Protein 6MH4 (pdb70)

Nearest PDB structures (foldseek):
  6mh5-assembly1_A  TM=9.824E-01  e=1.212E-60  Staphylococcus schleiferi
  4zn6-assembly1_B  TM=9.282E-01  e=7.491E-37  Acinetobacter baumannii AB307-0294
  1r0k-assembly2_D  TM=9.465E-01  e=3.997E-36  Zymomonas mobilis
  2c82-assembly1_A  TM=9.234E-01  e=4.434E-34  Mycobacterium tuberculosis H37Rv
  2jd0-assembly1_A  TM=9.083E-01  e=3.412E-33  Mycobacterium tuberculosis H37Rv

Foldseek 3Di:
DAEEEEEALPDDVNVLLVVLCVVCVPQYAHQEYEHEPPVVVVQVCCVPRVHQEYEYADPVCQVVCVVRHPHYYYHLVSLQCRLLVLRHQEYEYLDEDLSSQVSLLSSLVSLHAYEYPYLCNCLQQLVVNLVSNVVSVHAYAYLDQLRLWVVVQCVVHDLVQFQAKEFEAQLALCNVPDLVVLQPDALCSQPVDPVPDPCSLVNLCNNLVLNVLSVLSNCCRNSVDDLVRYHYWYKNQCQWGMWIQGNVRDIDTDGFDDDSSLSSQCSSQPPDDDDDPDDGDDVVVVVDIDIDGDDCVRNVSSVLSSVCVVVDARLSLLLVLLLVQLSVCRNVPNDRSVVSVVSSVVSSVPDDGDDPDDSVVSVVSSVPSNPDDD/DAEEEEEALPDPVNVLLVVLCVVCVVQYADAEYEHEPPVVVVLVCLVPGVHQEYEYADPVCPVVCCVSDRHYDYHLVRLLCRLLPLRHAEYEQPDDPLSSAVSPLSSLVSLHAYEYADLQNCLQQLPSNLVSNVVRVYHYHHLDLLRLWVLLLCVVHDLVQFQAKEFEAQQALCNVPDPVRLQPDALVSQPC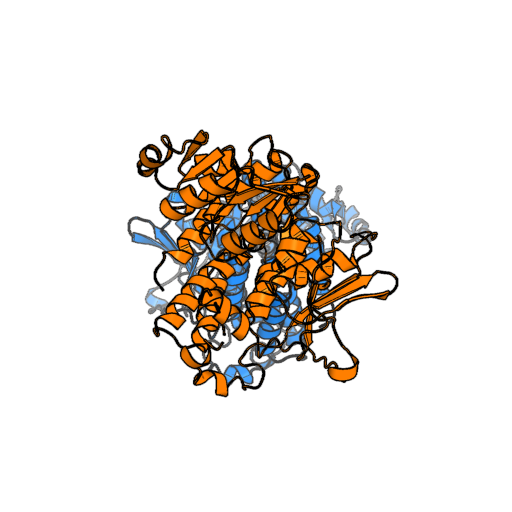VSLVSLCNNLVLVVLSVLSNCCSNSVHDSVRYHYKHKNQCFFGMWTQGNVRDIDTDGFHDDRSPSSSVSSQVPDDDDDDDDGDDCVVVVDIDIGHDDCVRNVSSVLSSVCVVVDARLSLLSVLLLVVLSVCSNVVNDGSVVSSVSSVVSSVPDDGDHHDDSVVSVVSSVCSNPDDD

CATH classification: 3.40.50.720 (+1 more: 1.10.1740.10)

Radius of gyration: 31.84 Å; Cα contacts (8 Å, |Δi|>4): 1322; chains: 2; bounding box: 90×68×84 Å

B-factor: mean 64.56, std 17.93, range [31.35, 141.79]

Structure (mmCIF, N/CA/C/O backbone):
data_6MH4
#
_entry.id   6MH4
#
_cell.length_a   71.368
_cell.length_b   71.368
_cell.length_c   318.815
_cell.angle_alpha   90.000
_cell.angle_beta   90.000
_cell.angle_gamma   120.000
#
_symmetry.space_group_name_H-M   'P 31 1 2'
#
loop_
_entity.id
_entity.type
_entity.pdbx_description
1 polymer '1-deoxy-D-xylulose 5-phosphate reductoisomerase'
2 non-polymer 'SULFATE ION'
3 water water
#
loop_
_atom_site.group_PDB
_atom_site.id
_atom_site.type_symbol
_atom_site.label_atom_id
_atom_site.label_alt_id
_atom_site.label_comp_id
_atom_site.label_asym_id
_atom_site.label_entity_id
_atom_site.label_seq_id
_atom_site.pdbx_PDB_ins_code
_atom_site.Cartn_x
_atom_site.Cartn_y
_atom_site.Cartn_z
_atom_site.occupancy
_atom_site.B_iso_or_equiv
_atom_site.auth_seq_id
_atom_site.auth_comp_id
_atom_site.auth_asym_id
_atom_site.auth_atom_id
_atom_site.pdbx_PDB_model_num
ATOM 1 N N . MET A 1 1 ? -27.50496 23.47781 -33.42503 1.000 76.78618 1 MET A N 1
ATOM 2 C CA . MET A 1 1 ? -26.82621 23.46702 -34.72249 1.000 77.39012 1 MET A CA 1
ATOM 3 C C . MET A 1 1 ? -25.29670 23.56567 -34.58000 1.000 76.80106 1 MET A C 1
ATOM 4 O O . MET A 1 1 ? -24.78140 24.62440 -34.21109 1.000 77.68636 1 MET A O 1
ATOM 9 N N . LYS A 1 2 ? -24.56763 22.48236 -34.87731 1.000 72.14638 2 LYS A N 1
ATOM 10 C CA . LYS A 1 2 ? -23.13975 22.42269 -34.57855 1.000 67.71557 2 LYS A CA 1
ATOM 11 C C . LYS A 1 2 ? -22.29686 22.36195 -35.84857 1.000 64.81978 2 LYS A C 1
ATOM 12 O O . LYS A 1 2 ? -22.68684 21.75160 -36.85310 1.000 61.23880 2 LYS A O 1
ATOM 18 N N . ASN A 1 3 ? -21.14143 23.01930 -35.78564 1.000 60.97268 3 ASN A N 1
ATOM 19 C CA . ASN A 1 3 ? -20.27831 23.21019 -36.93790 1.000 57.20794 3 ASN A CA 1
ATOM 20 C C . ASN A 1 3 ? -19.27566 22.08240 -36.99210 1.000 55.15287 3 ASN A C 1
ATOM 21 O O . ASN A 1 3 ? -18.48216 21.92296 -36.05934 1.000 54.01930 3 ASN A O 1
ATOM 26 N N . ILE A 1 4 ? -19.29439 21.33418 -38.09554 1.000 50.47012 4 ILE A N 1
ATOM 27 C CA . ILE A 1 4 ? -18.41297 20.19507 -38.31602 1.000 47.68116 4 ILE A CA 1
ATOM 28 C C . ILE A 1 4 ? -17.28714 20.60487 -39.25730 1.000 51.00489 4 ILE A C 1
ATOM 29 O O . ILE A 1 4 ? -17.52700 21.21909 -40.30897 1.000 54.68691 4 ILE A O 1
ATOM 34 N N . ALA A 1 5 ? -16.06436 20.25402 -38.88380 1.000 47.38832 5 ALA A N 1
ATOM 35 C CA . ALA A 1 5 ? -14.91294 20.29719 -39.76590 1.000 45.18548 5 ALA A CA 1
ATOM 36 C C . ALA A 1 5 ? -14.62157 18.87944 -40.20940 1.000 45.43325 5 ALA A C 1
ATOM 37 O O . ALA A 1 5 ? -14.69548 17.95394 -39.39779 1.000 48.21654 5 ALA A O 1
ATOM 39 N N . ILE A 1 6 ? -14.29125 18.68958 -41.48470 1.000 41.65594 6 ILE A N 1
ATOM 40 C CA . ILE A 1 6 ? -13.91157 17.35622 -41.95566 1.000 40.42808 6 ILE A CA 1
ATOM 41 C C . ILE A 1 6 ? -12.53699 17.44318 -42.58812 1.000 45.53593 6 ILE A C 1
ATOM 42 O O . ILE A 1 6 ? -12.37634 18.04750 -43.65845 1.000 49.85243 6 ILE A O 1
ATOM 47 N N . LEU A 1 7 ? -11.54506 16.82377 -41.93979 1.000 43.58377 7 LEU A N 1
ATOM 48 C CA . LEU A 1 7 ? -10.22610 16.62498 -42.53194 1.000 45.78670 7 LEU A CA 1
ATOM 49 C C . LEU A 1 7 ? -10.25250 15.35089 -43.36857 1.000 45.03590 7 LEU A C 1
ATOM 50 O O . LEU A 1 7 ? -10.53270 14.26729 -42.84063 1.000 40.53131 7 LEU A O 1
ATOM 55 N N . GLY A 1 8 ? -9.95519 15.48078 -44.66396 1.000 43.52820 8 GLY A N 1
ATOM 56 C CA . GLY A 1 8 ? -9.94759 14.33914 -45.56921 1.000 43.01140 8 GLY A CA 1
ATOM 57 C C . GLY A 1 8 ? -11.34108 13.99487 -46.05297 1.000 44.07884 8 GLY A C 1
ATOM 58 O O . GLY A 1 8 ? -11.77520 12.84067 -45.96015 1.000 44.40598 8 GLY A O 1
ATOM 59 N N . ALA A 1 9 ? -12.05797 14.99387 -46.56508 1.000 42.17715 9 ALA A N 1
ATOM 60 C CA . ALA A 1 9 ? -13.48187 14.84327 -46.83325 1.000 41.85643 9 ALA A CA 1
ATOM 61 C C . ALA A 1 9 ? -13.78357 14.04988 -48.09959 1.000 42.81561 9 ALA A C 1
ATOM 62 O O . ALA A 1 9 ? -14.92391 13.60274 -48.26103 1.000 40.60428 9 ALA A O 1
ATOM 64 N N . SER A 1 10 ? -12.80946 13.86289 -48.99763 1.000 40.98898 10 SER A N 1
ATOM 65 C CA . SER A 1 10 ? -13.05605 13.11828 -50.23069 1.000 47.04815 10 SER A CA 1
ATOM 66 C C . SER A 1 10 ? -12.81710 11.61187 -50.08596 1.000 46.04722 10 SER A C 1
ATOM 67 O O . SER A 1 10 ? -13.19425 10.84467 -50.98106 1.000 48.95439 10 SER A O 1
ATOM 70 N N . GLY A 1 11 ? -12.19801 11.16327 -49.00283 1.000 42.79338 11 GLY A N 1
ATOM 71 C CA . GLY A 1 11 ? -12.04941 9.74100 -48.77235 1.000 44.14136 11 GLY A CA 1
ATOM 72 C C . GLY A 1 11 ? -13.39095 9.10218 -48.43436 1.000 49.01157 11 GLY A C 1
ATOM 73 O O . GLY A 1 11 ? -14.43249 9.75319 -48.35685 1.000 48.54617 11 GLY A O 1
ATOM 74 N N . SER A 1 12 ? -13.34913 7.78934 -48.20389 1.000 50.97777 12 SER A N 1
ATOM 75 C CA . SER A 1 12 ? -14.58434 7.02809 -48.03105 1.000 52.95415 12 SER A CA 1
ATOM 76 C C . SER A 1 12 ? -15.36392 7.48410 -46.79816 1.000 48.28083 12 SER A C 1
ATOM 77 O O . SER A 1 12 ? -16.58092 7.71643 -46.86864 1.000 49.40233 12 SER A O 1
ATOM 80 N N . ILE A 1 13 ? -14.68317 7.63506 -45.65717 1.000 41.26188 13 ILE A N 1
ATOM 81 C CA . ILE A 1 13 ? -15.38536 8.04060 -44.44561 1.000 39.68726 13 ILE A CA 1
ATOM 82 C C . ILE A 1 13 ? -15.79933 9.49859 -44.53769 1.000 40.29733 13 ILE A C 1
ATOM 83 O O . ILE A 1 13 ? -16.91118 9.86672 -44.12934 1.000 39.93475 13 ILE A O 1
ATOM 88 N N . GLY A 1 14 ? -14.91911 10.35248 -45.07954 1.000 40.39089 14 GLY A N 1
ATOM 89 C CA . GLY A 1 14 ? -15.27186 11.75487 -45.24188 1.000 35.98697 14 GLY A CA 1
ATOM 90 C C . GLY A 1 14 ? -16.55666 11.92896 -46.02889 1.000 38.40796 14 GLY A C 1
ATOM 91 O O . GLY A 1 14 ? -17.42312 12.72182 -45.65952 1.000 43.51811 14 GLY A O 1
ATOM 92 N N . GLN A 1 15 ? -16.71316 11.15500 -47.10167 1.000 37.24580 15 GLN A N 1
ATOM 93 C CA . GLN A 1 15 ? -17.90296 11.28494 -47.93173 1.000 46.73435 15 GLN A CA 1
ATOM 94 C C . GLN A 1 15 ? -19.15208 10.81899 -47.17868 1.000 47.40735 15 GLN A C 1
ATOM 95 O O . GLN A 1 15 ? -20.21460 11.44803 -47.27217 1.000 49.44053 15 GLN A O 1
ATOM 101 N N . GLN A 1 16 ? -19.03966 9.73045 -46.40555 1.000 44.94741 16 GLN A N 1
ATOM 102 C CA . GLN A 1 16 ? -20.16604 9.30097 -45.58460 1.000 44.11536 16 GLN A CA 1
ATOM 103 C C . GLN A 1 16 ? -20.50832 10.34144 -44.53927 1.000 44.23547 16 GLN A C 1
ATOM 104 O O . GLN A 1 16 ? -21.67986 10.51218 -44.19034 1.000 53.12635 16 GLN A O 1
ATOM 110 N N . ALA A 1 17 ? -19.50483 11.05029 -44.03638 1.000 42.13857 17 ALA A N 1
ATOM 111 C CA . ALA A 1 17 ? -19.77299 12.11093 -43.07887 1.000 42.37929 17 ALA A CA 1
ATOM 112 C C . ALA A 1 17 ? -20.48929 13.26781 -43.74580 1.000 46.81761 17 ALA A C 1
ATOM 113 O O . ALA A 1 17 ? -21.32365 13.93540 -43.12662 1.000 48.76458 17 ALA A O 1
ATOM 115 N N . ILE A 1 18 ? -20.16102 13.53860 -45.00241 1.000 49.39562 18 ILE A N 1
ATOM 116 C CA . ILE A 1 18 ? -20.85656 14.60931 -45.70135 1.000 50.13530 18 ILE A CA 1
ATOM 117 C C . ILE A 1 18 ? -22.30197 14.21060 -45.95200 1.000 51.81739 18 ILE A C 1
ATOM 118 O O . ILE A 1 18 ? -23.21542 15.04015 -45.83580 1.000 55.09275 18 ILE A O 1
ATOM 123 N N . ASP A 1 19 ? -22.54305 12.92326 -46.24049 1.000 49.12802 19 ASP A N 1
ATOM 124 C CA . ASP A 1 19 ? -23.92188 12.46362 -46.40733 1.000 51.41057 19 ASP A CA 1
ATOM 125 C C . ASP A 1 19 ? -24.70864 12.62731 -45.11622 1.000 54.20102 19 ASP A C 1
ATOM 126 O O . ASP A 1 19 ? -25.89335 12.98454 -45.14775 1.000 59.88125 19 ASP A O 1
ATOM 131 N N . VAL A 1 20 ? -24.06723 12.37812 -43.96798 1.000 52.47552 20 VAL A N 1
ATOM 132 C CA . VAL A 1 20 ? -24.75006 12.55880 -42.68644 1.000 53.85491 20 VAL A CA 1
ATOM 133 C C . VAL A 1 20 ? -25.12791 14.02136 -42.48868 1.000 56.69659 20 VAL A C 1
ATOM 134 O O . VAL A 1 20 ? -26.23051 14.33622 -42.02155 1.000 57.14411 20 VAL A O 1
ATOM 138 N N . ILE A 1 21 ? -24.22332 14.93814 -42.84825 1.000 53.82236 21 ILE A N 1
ATOM 139 C CA . ILE A 1 21 ? -24.52739 16.36474 -42.76198 1.000 50.85831 21 ILE A CA 1
ATOM 140 C C . ILE A 1 21 ? -25.67956 16.71634 -43.69332 1.000 56.31202 21 ILE A C 1
ATOM 141 O O . ILE A 1 21 ? -26.61807 17.42928 -43.31256 1.000 58.51968 21 ILE A O 1
ATOM 146 N N . ALA A 1 22 ? -25.61937 16.22353 -44.93292 1.000 54.63707 22 ALA A N 1
ATOM 147 C CA . ALA A 1 22 ? -26.66519 16.52105 -45.90294 1.000 57.06379 22 ALA A CA 1
ATOM 148 C C . ALA A 1 22 ? -28.01946 16.00032 -45.43046 1.000 60.22578 22 ALA A C 1
ATOM 149 O O . ALA A 1 22 ? -29.04991 16.64753 -45.64926 1.000 58.93813 22 ALA A O 1
ATOM 151 N N . ARG A 1 23 ? -28.03560 14.84995 -44.74881 1.000 60.84734 23 ARG A N 1
ATOM 152 C CA . ARG A 1 23 ? -29.29232 14.26833 -44.29686 1.000 64.51622 23 ARG A CA 1
ATOM 153 C C . ARG A 1 23 ? -29.85507 14.95711 -43.05560 1.000 66.93140 23 ARG A C 1
ATOM 154 O O . ARG A 1 23 ? -31.00835 14.69064 -42.69053 1.000 72.06269 23 ARG A O 1
ATOM 162 N N . HIS A 1 24 ? -29.09297 15.84842 -42.41322 1.000 60.15720 24 HIS A N 1
ATOM 163 C CA . HIS A 1 24 ? -29.56226 16.5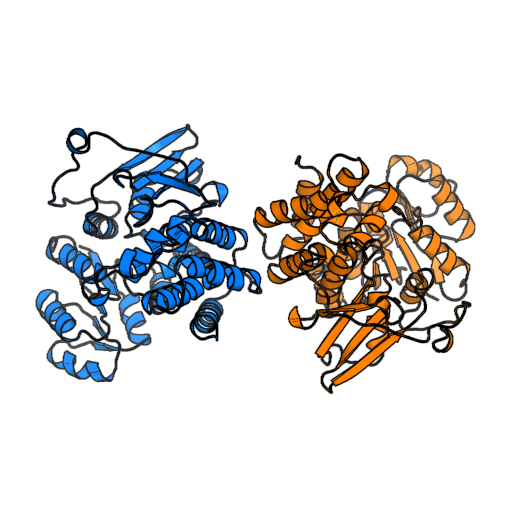6448 -41.22257 1.000 62.78747 24 HIS A CA 1
ATOM 164 C C . HIS A 1 24 ? -29.12734 18.02976 -41.25824 1.000 63.99898 24 HIS A C 1
ATOM 165 O O . HIS A 1 24 ? -28.38477 18.49803 -40.38855 1.000 66.32902 24 HIS A O 1
ATOM 172 N N . PRO A 1 25 ? -29.62390 18.80250 -42.23132 1.000 62.67240 25 PRO A N 1
ATOM 173 C CA . PRO A 1 25 ? -29.29295 20.23688 -42.25846 1.000 62.86871 25 PRO A CA 1
ATOM 174 C C . PRO A 1 25 ? -29.80214 20.97746 -41.04217 1.000 68.91659 25 PRO A C 1
ATOM 175 O O . PRO A 1 25 ? -29.38445 22.12090 -40.81058 1.000 67.68342 25 PRO A O 1
ATOM 179 N N . GLU A 1 26 ? -30.70894 20.36276 -40.27122 1.000 73.33947 26 GLU A N 1
ATOM 180 C CA . GLU A 1 26 ? -31.26602 21.01097 -39.09026 1.000 79.77998 26 GLU A CA 1
ATOM 181 C C . GLU A 1 26 ? -30.26057 21.02129 -37.94518 1.000 77.84154 26 GLU A C 1
ATOM 182 O O . GLU A 1 26 ? -30.21557 21.97354 -37.15894 1.000 80.74438 26 GLU A O 1
ATOM 188 N N . SER A 1 27 ? -29.42415 19.98565 -37.85516 1.000 73.69815 27 SER A N 1
ATOM 189 C CA . SER A 1 27 ? -28.51895 19.81265 -36.72858 1.000 73.23188 27 SER A CA 1
ATOM 190 C C . SER A 1 27 ? -27.04790 20.04750 -37.05650 1.000 68.50198 27 SER A C 1
ATOM 191 O O . SER A 1 27 ? -26.27095 20.33732 -36.14104 1.000 68.76254 27 SER A O 1
ATOM 194 N N . PHE A 1 28 ? -26.63657 19.93261 -38.31714 1.000 65.77701 28 PHE A N 1
ATOM 195 C CA . PHE A 1 28 ? -25.21782 19.97630 -38.64534 1.000 63.13252 28 PHE A CA 1
ATOM 196 C C . PHE A 1 28 ? -24.94525 20.97299 -39.75494 1.000 62.09278 28 PHE A C 1
ATOM 197 O O . PHE A 1 28 ? -25.73300 21.10212 -40.69398 1.000 63.86539 28 PHE A O 1
ATOM 205 N N . ASN A 1 29 ? -23.81100 21.66217 -39.64116 1.000 60.76812 29 ASN A N 1
ATOM 206 C CA . ASN A 1 29 ? -23.32706 22.57071 -40.66985 1.000 61.76112 29 ASN A CA 1
ATOM 207 C C . ASN A 1 29 ? -21.85923 22.26539 -40.94925 1.000 58.50027 29 ASN A C 1
ATOM 208 O O . ASN A 1 29 ? -21.05587 22.16459 -40.01389 1.000 58.28610 29 ASN A O 1
ATOM 213 N N . LEU A 1 30 ? -21.51629 22.08019 -42.23001 1.000 53.98782 30 LEU A N 1
ATOM 214 C CA . LEU A 1 30 ? -20.12053 21.88043 -42.63409 1.000 51.65453 30 LEU A CA 1
ATOM 215 C C . LEU A 1 30 ? -19.43977 23.23411 -42.71386 1.000 55.46580 30 LEU A C 1
ATOM 216 O O . LEU A 1 30 ? -19.59553 23.96735 -43.69592 1.000 57.53095 30 LEU A O 1
ATOM 221 N N . ILE A 1 31 ? -18.66428 23.56046 -41.68209 1.000 53.47757 31 ILE A N 1
ATOM 222 C CA . ILE A 1 31 ? -18.03351 24.86929 -41.60028 1.000 55.17141 31 ILE A CA 1
ATOM 223 C C . ILE A 1 31 ? -16.66874 24.90933 -42.27413 1.000 53.28677 31 ILE A C 1
ATOM 224 O O . ILE A 1 31 ? -16.21323 25.99848 -42.65276 1.000 56.83817 31 ILE A O 1
ATOM 229 N N . SER A 1 32 ? -16.01127 23.76177 -42.44848 1.000 46.30312 32 SER A N 1
ATOM 230 C CA . SER A 1 32 ? -14.63378 23.74342 -42.93416 1.000 48.24941 32 SER A CA 1
ATOM 231 C C . SER A 1 32 ? -14.26265 22.32191 -43.32698 1.000 54.02844 32 SER A C 1
ATOM 232 O O . SER A 1 32 ? -14.70771 21.35372 -42.70097 1.000 53.23530 32 SER A O 1
ATOM 235 N N . PHE A 1 33 ? -13.44236 22.20230 -44.36471 1.000 49.76616 33 PHE A N 1
ATOM 236 C CA . PHE A 1 33 ? -13.02886 20.87360 -44.79223 1.000 47.37572 33 PHE A CA 1
ATOM 237 C C . PHE A 1 33 ? -11.71383 20.95882 -45.55133 1.000 44.37503 33 PHE A C 1
ATOM 238 O O . PHE A 1 33 ? -11.21704 22.04302 -45.87147 1.000 49.37987 33 PHE A O 1
ATOM 246 N N . THR A 1 34 ? -11.13129 19.78344 -45.78133 1.000 37.91133 34 THR A N 1
ATOM 247 C CA . THR A 1 34 ? -9.89844 19.63291 -46.54142 1.000 46.59919 34 THR A CA 1
ATOM 248 C C . THR A 1 34 ? -10.06974 18.47949 -47.51542 1.000 45.87109 34 THR A C 1
ATOM 249 O O . THR A 1 34 ? -10.86530 17.56588 -47.29385 1.000 46.51878 34 THR A O 1
ATOM 253 N N . VAL A 1 35 ? -9.28252 18.51468 -48.58578 1.000 46.26411 35 VAL A N 1
ATOM 254 C CA . VAL A 1 35 ? -9.16733 17.39766 -49.51510 1.000 46.59605 35 VAL A CA 1
ATOM 255 C C . VAL A 1 35 ? -7.69822 17.31193 -49.87779 1.000 49.86411 35 VAL A C 1
ATOM 256 O O . VAL A 1 35 ? -6.93130 18.25443 -49.66869 1.000 49.14002 35 VAL A O 1
ATOM 260 N N . GLY A 1 36 ? -7.31602 16.17890 -50.45579 1.000 45.31178 36 GLY A N 1
ATOM 261 C CA . GLY A 1 36 ? -5.97918 16.06660 -50.99668 1.000 44.25534 36 GLY A CA 1
ATOM 262 C C . GLY A 1 36 ? -5.84988 16.71806 -52.36255 1.000 50.84017 36 GLY A C 1
ATOM 263 O O . GLY A 1 36 ? -5.41952 17.87322 -52.49399 1.000 50.54776 36 GLY A O 1
ATOM 264 N N . LYS A 1 37 ? -6.19986 15.97317 -53.40240 1.000 50.71950 37 LYS A N 1
ATOM 265 C CA . LYS A 1 37 ? -6.08224 16.46599 -54.76212 1.000 51.30612 37 LYS A CA 1
ATOM 266 C C . LYS A 1 37 ? -7.39707 16.40769 -55.52874 1.000 50.68183 37 LYS A C 1
ATOM 267 O O . LYS A 1 37 ? -7.42674 16.77970 -56.70710 1.000 47.43053 37 LYS A O 1
ATOM 273 N N . ASN A 1 38 ? -8.47969 15.93915 -54.90586 1.000 46.32388 38 ASN A N 1
ATOM 274 C CA . ASN A 1 38 ? -9.77089 15.83375 -55.58199 1.000 47.16785 38 ASN A CA 1
ATOM 275 C C . ASN A 1 38 ? -10.45758 17.19873 -55.55404 1.000 45.03747 38 ASN A C 1
ATOM 276 O O . ASN A 1 38 ? -11.36132 17.46707 -54.75316 1.000 41.94812 38 ASN A O 1
ATOM 281 N N . ILE A 1 39 ? -10.02954 18.06056 -56.48722 1.000 45.64156 39 ILE A N 1
ATOM 282 C CA . ILE A 1 39 ? -10.49555 19.44543 -56.54224 1.000 47.02355 39 ILE A CA 1
ATOM 283 C C . ILE A 1 39 ? -11.95056 19.50550 -56.98532 1.000 48.71035 39 ILE A C 1
ATOM 284 O O . ILE A 1 39 ? -12.72825 20.35892 -56.52368 1.000 49.09789 39 ILE A O 1
ATOM 289 N N . GLU A 1 40 ? -12.32774 18.62429 -57.91706 1.000 47.16801 40 GLU A N 1
ATOM 290 C CA . GLU A 1 40 ? -13.70907 18.55563 -58.37628 1.000 50.92307 40 GLU A CA 1
ATOM 291 C C . GLU A 1 40 ? -14.65536 18.28779 -57.21507 1.000 52.69263 40 GLU A C 1
ATOM 292 O O . GLU A 1 40 ? -15.70971 18.92665 -57.10746 1.000 53.12885 40 GLU A O 1
ATOM 298 N N . PHE A 1 41 ? -14.27630 17.36776 -56.32102 1.000 49.71571 41 PHE A N 1
ATOM 299 C CA . PHE A 1 41 ? -15.09494 17.08036 -55.14106 1.000 50.18252 41 PHE A CA 1
ATOM 300 C C . PHE A 1 41 ? -15.16189 18.27738 -54.19672 1.000 48.12881 41 PHE A C 1
ATOM 301 O O . PHE A 1 41 ? -16.22626 18.58072 -53.64578 1.000 49.61786 41 PHE A O 1
ATOM 309 N N . ALA A 1 42 ? -14.02864 18.94992 -53.96986 1.000 44.51677 42 ALA A N 1
ATOM 310 C CA . ALA A 1 42 ? -14.04888 20.19051 -53.19733 1.000 44.76711 42 ALA A CA 1
ATOM 311 C C . ALA A 1 42 ? -15.00925 21.20714 -53.81632 1.000 46.70267 42 ALA A C 1
ATOM 312 O O . ALA A 1 42 ? -15.76085 21.87923 -53.09982 1.000 41.31253 42 ALA A O 1
ATOM 314 N N . ILE A 1 43 ? -15.01911 21.31083 -55.15123 1.000 45.02461 43 ILE A N 1
ATOM 315 C CA . ILE A 1 43 ? -15.92804 22.24865 -55.81817 1.000 48.89587 43 ILE A CA 1
ATOM 316 C C . ILE A 1 43 ? -17.38568 21.91142 -55.50175 1.000 51.74353 43 ILE A C 1
ATOM 317 O O . ILE A 1 43 ? -18.18141 22.79638 -55.15528 1.000 56.93489 43 ILE A O 1
ATOM 322 N N . GLU A 1 44 ? -17.76452 20.63098 -55.61739 1.000 44.91466 44 GLU A N 1
ATOM 323 C CA . GLU A 1 44 ? -19.16841 20.28869 -55.39314 1.000 52.07768 44 GLU A CA 1
ATOM 324 C C . GLU A 1 44 ? -19.56354 20.51872 -53.94180 1.000 51.30374 44 GLU A C 1
ATOM 325 O O . GLU A 1 44 ? -20.68568 20.96988 -53.66383 1.000 51.70768 44 GLU A O 1
ATOM 331 N N . VAL A 1 45 ? -18.64647 20.23626 -53.00656 1.000 44.35212 45 VAL A N 1
ATOM 332 C CA . VAL A 1 45 ? -18.93597 20.45804 -51.59030 1.000 46.04293 45 VAL A CA 1
ATOM 333 C C . VAL A 1 45 ? -19.13603 21.94039 -51.31188 1.000 47.89864 45 VAL A C 1
ATOM 334 O O . VAL A 1 45 ? -20.06652 22.32890 -50.59831 1.000 50.45251 45 VAL A O 1
ATOM 338 N N . ILE A 1 46 ? -18.27762 22.79027 -51.88650 1.000 45.68357 46 ILE A N 1
ATOM 339 C CA . ILE A 1 46 ? -18.36812 24.22828 -51.65127 1.000 51.39505 46 ILE A CA 1
ATOM 340 C C . ILE A 1 46 ? -19.72113 24.77108 -52.10658 1.000 58.16050 46 ILE A C 1
ATOM 341 O O . ILE A 1 46 ? -20.40605 25.47395 -51.35460 1.000 61.03417 46 ILE A O 1
ATOM 346 N N . GLU A 1 47 ? -20.13909 24.43619 -53.33375 1.000 60.04273 47 GLU A N 1
ATOM 347 C CA . GLU A 1 47 ? -21.40880 24.95386 -53.83692 1.000 63.49983 47 GLU A CA 1
ATOM 348 C C . GLU A 1 47 ? -22.58743 24.45216 -53.01074 1.000 64.84908 47 GLU A C 1
ATOM 349 O O . GLU A 1 47 ? -23.56912 25.17964 -52.82461 1.000 70.05889 47 GLU A O 1
ATOM 355 N N . LYS A 1 48 ? -22.51957 23.21317 -52.50913 1.000 58.73338 48 LYS A N 1
ATOM 356 C CA . LYS A 1 48 ? -23.66796 22.66100 -51.78720 1.000 61.32738 48 LYS A CA 1
ATOM 357 C C . LYS A 1 48 ? -23.75101 23.15717 -50.34014 1.000 65.39247 48 LYS A C 1
ATOM 358 O O . LYS A 1 48 ? -24.83522 23.50408 -49.86132 1.000 70.00318 48 LYS A O 1
ATOM 364 N N . PHE A 1 49 ? -22.62792 23.17573 -49.61924 1.000 60.80370 49 PHE A N 1
ATOM 365 C CA . PHE A 1 49 ? -22.64569 23.40041 -48.18054 1.000 62.28892 49 PHE A CA 1
ATOM 366 C C . PHE A 1 49 ? -22.06720 24.74067 -47.74981 1.000 68.27829 49 PHE A C 1
ATOM 367 O O . PHE A 1 49 ? -22.18441 25.09298 -46.56577 1.000 72.35028 49 PHE A O 1
ATOM 375 N N . LYS A 1 50 ? -21.43264 25.47807 -48.65475 1.000 66.64454 50 LYS A N 1
ATOM 376 C CA . LYS A 1 50 ? -20.84958 26.77438 -48.35491 1.000 69.44244 50 LYS A CA 1
ATOM 377 C C . LYS A 1 50 ? -20.03410 26.76929 -47.04451 1.000 66.31465 50 LYS A C 1
ATOM 378 O O . LYS A 1 50 ? -20.37432 27.46454 -46.09996 1.000 65.85074 50 LYS A O 1
ATOM 384 N N . PRO A 1 51 ? -18.95737 25.98090 -46.99016 1.000 60.18441 51 PRO A N 1
ATOM 385 C CA . PRO A 1 51 ? -18.05066 26.06249 -45.83928 1.000 57.96961 51 PRO A CA 1
ATOM 386 C C . PRO A 1 51 ? -17.36925 27.41397 -45.79977 1.000 61.43650 51 PRO A C 1
ATOM 387 O O . PRO A 1 51 ? -17.34415 28.14867 -46.78916 1.000 67.23371 51 PRO A O 1
ATOM 391 N N . GLU A 1 52 ? -16.79876 27.73859 -44.63488 1.000 56.39552 52 GLU A N 1
ATOM 392 C CA . GLU A 1 52 ? -16.15609 29.03108 -44.47208 1.000 55.98911 52 GLU A CA 1
ATOM 393 C C . GLU A 1 52 ? -14.67323 29.02367 -44.82678 1.000 51.54312 52 GLU A C 1
ATOM 394 O O . GLU A 1 52 ? -14.11614 30.08975 -45.11049 1.000 55.24992 52 GLU A O 1
ATOM 400 N N . ILE A 1 53 ? -14.01637 27.86723 -44.79990 1.000 52.67074 53 ILE A N 1
ATOM 401 C CA . ILE A 1 53 ? -12.61294 27.75653 -45.18477 1.000 54.67344 53 ILE A CA 1
ATOM 402 C C . ILE A 1 53 ? -12.38212 26.33839 -45.68851 1.000 55.09176 53 ILE A C 1
ATOM 403 O O . ILE A 1 53 ? -12.99714 25.38236 -45.20646 1.000 53.46530 53 ILE A O 1
ATOM 408 N N . VAL A 1 54 ? -11.50364 26.20716 -46.68065 1.000 56.43010 54 VAL A N 1
ATOM 409 C CA . VAL A 1 54 ? -11.22572 24.92539 -47.32137 1.000 54.19048 54 VAL A CA 1
A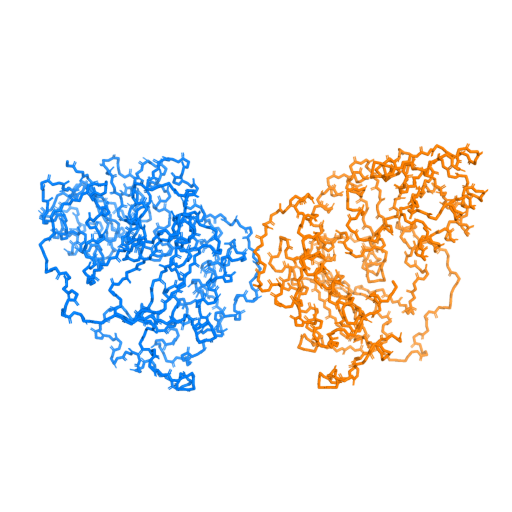TOM 410 C C . VAL A 1 54 ? -9.72506 24.82661 -47.57681 1.000 50.88912 54 VAL A C 1
ATOM 411 O O . VAL A 1 54 ? -9.08138 25.81260 -47.94998 1.000 55.78468 54 VAL A O 1
ATOM 415 N N . SER A 1 55 ? -9.16311 23.64096 -47.34751 1.000 52.38491 55 SER A N 1
ATOM 416 C CA . SER A 1 55 ? -7.74328 23.38941 -47.55107 1.000 53.17185 55 SER A CA 1
ATOM 417 C C . SER A 1 55 ? -7.53968 22.30141 -48.59698 1.000 51.39721 55 SER A C 1
ATOM 418 O O . SER A 1 55 ? -8.32158 21.34366 -48.67228 1.000 47.66765 55 SER A O 1
ATOM 421 N N . VAL A 1 56 ? -6.49514 22.47466 -49.41212 1.000 49.02709 56 VAL A N 1
ATOM 422 C CA . VAL A 1 56 ? -6.04375 21.47430 -50.37279 1.000 51.42585 56 VAL A CA 1
ATOM 423 C C . VAL A 1 56 ? -4.58811 21.12803 -50.04769 1.000 56.94158 56 VAL A C 1
ATOM 424 O O . VAL A 1 56 ? -3.92768 21.79970 -49.25782 1.000 63.13663 56 VAL A O 1
ATOM 428 N N . GLN A 1 57 ? -4.09107 20.06056 -50.66891 1.000 55.08712 57 GLN A N 1
ATOM 429 C CA . GLN A 1 57 ? -2.72211 19.64527 -50.39023 1.000 62.52339 57 GLN A CA 1
ATOM 430 C C . GLN A 1 57 ? -1.69400 20.50970 -51.12554 1.000 63.74597 57 GLN A C 1
ATOM 431 O O . GLN A 1 57 ? -0.64058 20.84141 -50.56507 1.000 63.92431 57 GLN A O 1
ATOM 437 N N . ASP A 1 58 ? -1.96924 20.88711 -52.37248 1.000 62.53907 58 ASP A N 1
ATOM 438 C CA . ASP A 1 58 ? -0.99078 21.57702 -53.20794 1.000 64.82754 58 ASP A CA 1
ATOM 439 C C . ASP A 1 58 ? -1.33450 23.04844 -53.34560 1.000 65.68330 58 ASP A C 1
ATOM 440 O O . ASP A 1 58 ? -2.43316 23.39628 -53.79160 1.000 65.77756 58 ASP A O 1
ATOM 445 N N . GLU A 1 59 ? -0.37717 23.90146 -52.99418 1.000 66.83700 59 GLU A N 1
ATOM 446 C CA . GLU A 1 59 ? -0.40823 25.31416 -53.34212 1.000 72.63726 59 GLU A CA 1
ATOM 447 C C . GLU A 1 59 ? -0.85514 25.51238 -54.79350 1.000 73.91912 59 GLU A C 1
ATOM 448 O O . GLU A 1 59 ? -1.66030 26.40482 -55.07988 1.000 74.99830 59 GLU A O 1
ATOM 454 N N . ALA A 1 60 ? -0.36698 24.66443 -55.71002 1.000 74.26966 60 ALA A N 1
ATOM 455 C CA . ALA A 1 60 ? -0.69624 24.81130 -57.13214 1.000 71.39689 60 ALA A CA 1
ATOM 456 C C . ALA A 1 60 ? -2.20374 24.78867 -57.39232 1.000 68.47545 60 ALA A C 1
ATOM 457 O O . ALA A 1 60 ? -2.68188 25.47212 -58.30529 1.000 72.95940 60 ALA A O 1
ATOM 459 N N . ASP A 1 61 ? -2.97189 24.02967 -56.59562 1.000 60.67470 61 ASP A N 1
ATOM 460 C CA . ASP A 1 61 ? -4.40681 23.86505 -56.83532 1.000 59.99660 61 ASP A CA 1
ATOM 461 C C . ASP A 1 61 ? -5.26414 24.96339 -56.22135 1.000 63.63392 61 ASP A C 1
ATOM 462 O O . ASP A 1 61 ? -6.46829 25.00186 -56.49452 1.000 60.20695 61 ASP A O 1
ATOM 467 N N . VAL A 1 62 ? -4.68061 25.84204 -55.39674 1.000 69.90175 62 VAL A N 1
ATOM 468 C CA . VAL A 1 62 ? -5.45731 26.90169 -54.75438 1.000 67.95845 62 VAL A CA 1
ATOM 469 C C . VAL A 1 62 ? -6.11700 27.79517 -55.79660 1.000 70.31510 62 VAL A C 1
ATOM 470 O O . VAL A 1 62 ? -7.26090 28.23444 -55.61958 1.000 73.01580 62 VAL A O 1
ATOM 474 N N . GLU A 1 63 ? -5.42090 28.06912 -56.90433 1.000 68.18446 63 GLU A N 1
ATOM 475 C CA . GLU A 1 63 ? -6.00804 28.94217 -57.90914 1.000 69.20972 63 GLU A CA 1
ATOM 476 C C . GLU A 1 63 ? -7.26856 28.33752 -58.51558 1.000 65.48778 63 GLU A C 1
ATOM 477 O O . GLU A 1 63 ? -8.21145 29.07014 -58.83015 1.000 68.17738 63 GLU A O 1
ATOM 483 N N . ARG A 1 64 ? -7.33029 27.01065 -58.64473 1.000 64.27948 64 ARG A N 1
ATOM 484 C CA . ARG A 1 64 ? -8.53158 26.38349 -59.19442 1.000 72.27905 64 ARG A CA 1
ATOM 485 C C . ARG A 1 64 ? -9.77100 26.67265 -58.34529 1.000 76.46911 64 ARG A C 1
ATOM 486 O O . ARG A 1 64 ? -10.88071 26.78929 -58.88403 1.000 77.74754 64 ARG A O 1
ATOM 494 N N . LEU A 1 65 ? -9.60336 26.82504 -57.02700 1.000 74.61213 65 LEU A N 1
ATOM 495 C CA . LEU A 1 65 ? -10.73436 27.04819 -56.13523 1.000 68.14365 65 LEU A CA 1
ATOM 496 C C . LEU A 1 65 ? -11.03834 28.51875 -55.87845 1.000 69.07532 65 LEU A C 1
ATOM 497 O O . LEU A 1 65 ? -12.15407 28.83009 -55.44278 1.000 69.74729 65 LEU A O 1
ATOM 502 N N . LYS A 1 66 ? -10.08288 29.41984 -56.11920 1.000 70.05121 66 LYS A N 1
ATOM 503 C CA . LYS A 1 66 ? -10.32386 30.84704 -55.91102 1.000 74.86479 66 LYS A CA 1
ATOM 504 C C . LYS A 1 66 ? -11.62576 31.35767 -56.52999 1.000 74.37537 66 LYS A C 1
ATOM 505 O O . LYS A 1 66 ? -12.32280 32.13809 -55.85936 1.000 73.64538 66 LYS A O 1
ATOM 511 N N . PRO A 1 67 ? -12.01478 30.98706 -57.76192 1.000 72.47139 67 PRO A N 1
ATOM 512 C CA . PRO A 1 67 ? -13.29407 31.49875 -58.29162 1.000 73.28109 67 PRO A CA 1
ATOM 513 C C . PRO A 1 67 ? -14.49731 31.08708 -57.46001 1.000 69.76661 67 PRO A C 1
ATOM 514 O O . PRO A 1 67 ? -15.52668 31.77411 -57.48475 1.000 70.72684 67 PRO A O 1
ATOM 518 N N . TYR A 1 68 ? -14.38995 29.99527 -56.70776 1.000 62.33555 68 TYR A N 1
ATOM 519 C CA . TYR A 1 68 ? -15.50608 29.46191 -55.94120 1.000 63.18317 68 TYR A CA 1
ATOM 520 C C . TYR A 1 68 ? -15.54451 29.92593 -54.48677 1.000 66.84809 68 TYR A C 1
ATOM 521 O O . TYR A 1 68 ? -16.60634 29.82418 -53.85546 1.000 65.28956 68 TYR A O 1
ATOM 530 N N . HIS A 1 69 ? -14.43389 30.40514 -53.92694 1.000 68.76327 69 HIS A N 1
ATOM 531 C CA . HIS A 1 69 ? -14.43029 30.65246 -52.49209 1.000 76.44378 69 HIS A CA 1
ATOM 532 C C . HIS A 1 69 ? -13.34455 31.67013 -52.14710 1.000 82.84879 69 HIS A C 1
ATOM 533 O O . HIS A 1 69 ? -12.31126 31.73280 -52.81839 1.000 84.98680 69 HIS A O 1
ATOM 540 N N . SER A 1 70 ? -13.60871 32.48835 -51.10806 1.000 85.22248 70 SER A N 1
ATOM 541 C CA . SER A 1 70 ? -12.74424 33.60837 -50.73781 1.000 89.98099 70 SER A CA 1
ATOM 542 C C . SER A 1 70 ? -11.55550 33.21122 -49.86219 1.000 88.77628 70 SER A C 1
ATOM 543 O O . SER A 1 70 ? -10.55515 33.94510 -49.83036 1.000 93.51380 70 SER A O 1
ATOM 546 N N . ASN A 1 71 ? -11.63048 32.07354 -49.16644 1.000 80.01254 71 ASN A N 1
ATOM 547 C CA . ASN A 1 71 ? -10.63277 31.65973 -48.17187 1.000 75.29122 71 ASN A CA 1
ATOM 548 C C . ASN A 1 71 ? -10.19013 30.21296 -48.40368 1.000 67.97047 71 ASN A C 1
ATOM 549 O O . ASN A 1 71 ? -10.73005 29.27414 -47.80289 1.000 66.28891 71 ASN A O 1
ATOM 554 N N . ILE A 1 72 ? -9.17895 30.03845 -49.25338 1.000 66.74293 72 ILE A N 1
ATOM 555 C CA . ILE A 1 72 ? -8.56429 28.74092 -49.51487 1.000 63.46814 72 ILE A CA 1
ATOM 556 C C . ILE A 1 72 ? -7.15581 28.76343 -48.94193 1.000 65.86945 72 ILE A C 1
ATOM 557 O O . ILE A 1 72 ? -6.43911 29.76403 -49.05999 1.000 68.68190 72 ILE A O 1
ATOM 562 N N . VAL A 1 73 ? -6.77061 27.66841 -48.29336 1.000 63.95326 73 VAL A N 1
ATOM 563 C CA . VAL A 1 73 ? -5.42537 27.47865 -47.78091 1.000 61.60946 73 VAL A CA 1
ATOM 564 C C . VAL A 1 73 ? -4.89177 26.16262 -48.33885 1.000 62.76616 73 VAL A C 1
ATOM 565 O O . VAL A 1 73 ? -5.60213 25.43598 -49.03315 1.000 59.82921 73 VAL A O 1
ATOM 569 N N . SER A 1 74 ? -3.62257 25.86958 -48.06325 1.000 66.76037 74 SER A N 1
ATOM 570 C CA . SER A 1 74 ? -3.01592 24.67432 -48.64855 1.000 63.71707 74 SER A CA 1
ATOM 571 C C . SER A 1 74 ? -1.94637 24.12226 -47.71377 1.000 65.99076 74 SER A C 1
ATOM 572 O O . SER A 1 74 ? -1.49927 24.79295 -46.77340 1.000 66.58370 74 SER A O 1
ATOM 575 N N . GLY A 1 75 ? -1.53627 22.89226 -47.99484 1.000 60.93915 75 GLY A N 1
ATOM 576 C CA . GLY A 1 75 ? -0.34755 22.32501 -47.39837 1.000 61.52012 75 GLY A CA 1
ATOM 577 C C . GLY A 1 75 ? -0.53065 21.96792 -45.93346 1.000 60.78816 75 GLY A C 1
ATOM 578 O O . GLY A 1 75 ? -1.63399 21.94360 -45.39157 1.000 55.04164 75 GLY A O 1
ATOM 579 N N . ARG A 1 76 ? 0.61251 21.69642 -45.29287 1.000 66.49308 76 ARG A N 1
ATOM 580 C CA . ARG A 1 76 ? 0.61693 21.24259 -43.90181 1.000 69.68748 76 ARG A CA 1
ATOM 581 C C . ARG A 1 76 ? 0.01299 22.28685 -42.96836 1.000 66.79878 76 ARG A C 1
ATOM 582 O O . ARG A 1 76 ? -0.63779 21.93771 -41.97326 1.000 62.74596 76 ARG A O 1
ATOM 584 N N . GLN A 1 77 ? 0.24436 23.57280 -43.26059 1.000 67.76573 77 GLN A N 1
ATOM 585 C CA . GLN A 1 77 ? -0.35161 24.65147 -42.47701 1.000 66.60129 77 GLN A CA 1
ATOM 586 C C . GLN A 1 77 ? -1.86453 24.69692 -42.67905 1.000 63.89667 77 GLN A C 1
ATOM 587 O O . GLN A 1 77 ? -2.62806 24.86695 -41.71531 1.000 63.43347 77 GLN A O 1
ATOM 593 N N . GLY A 1 78 ? -2.31641 24.48788 -43.91823 1.000 62.22405 78 GLY A N 1
ATOM 594 C CA . GLY A 1 78 ? -3.73948 24.52673 -44.20881 1.000 57.89663 78 GLY A CA 1
ATOM 595 C C . GLY A 1 78 ? -4.55612 23.51404 -43.43182 1.000 56.39810 78 GLY A C 1
ATOM 596 O O . GLY A 1 78 ? -5.69853 23.79196 -43.05399 1.000 58.70376 78 GLY A O 1
ATOM 597 N N . LEU A 1 79 ? -4.00366 22.32446 -43.19742 1.000 54.82279 79 LEU A N 1
ATOM 598 C CA . LEU A 1 79 ? -4.68820 21.37503 -42.32376 1.000 56.07311 79 LEU A CA 1
ATOM 599 C C . LEU A 1 79 ? -4.89073 21.96224 -40.92269 1.000 57.04084 79 LEU A C 1
ATOM 600 O O . LEU A 1 79 ? -5.94127 21.74992 -40.29816 1.000 55.34922 79 LEU A O 1
ATOM 605 N N . ILE A 1 80 ? -3.90478 22.71631 -40.42001 1.000 60.70816 80 ILE A N 1
ATOM 606 C CA . ILE A 1 80 ? -4.02841 23.32392 -39.09114 1.000 61.02467 80 ILE A CA 1
ATOM 607 C C . ILE A 1 80 ? -5.01970 24.47672 -39.11351 1.000 61.54042 80 ILE A C 1
ATOM 608 O O . ILE A 1 80 ? -5.82047 24.63846 -38.18490 1.000 62.59429 80 ILE A O 1
ATOM 613 N N . ASP A 1 81 ? -4.94839 25.32914 -40.14215 1.000 62.49202 81 ASP A N 1
ATOM 614 C CA . ASP A 1 81 ? -5.93888 26.39213 -40.27616 1.000 63.38965 81 ASP A CA 1
ATOM 615 C C . ASP A 1 81 ? -7.34890 25.81855 -40.22313 1.000 58.93854 81 ASP A C 1
ATOM 616 O O . ASP A 1 81 ? -8.23863 26.38517 -39.57950 1.000 62.57420 81 ASP A O 1
ATOM 621 N N . VAL A 1 82 ? -7.56531 24.67822 -40.87360 1.000 51.62221 82 VAL A N 1
ATOM 622 C CA . VAL A 1 82 ? -8.89676 24.08091 -40.86784 1.000 50.24864 82 VAL A CA 1
ATOM 623 C C . VAL A 1 82 ? -9.18487 23.38882 -39.54151 1.000 52.62926 82 VAL A C 1
ATOM 624 O O . VAL A 1 82 ? -10.26564 23.55481 -38.96598 1.000 53.87510 82 VAL A O 1
ATOM 628 N N . SER A 1 83 ? -8.24492 22.58525 -39.04126 1.000 51.05250 83 SER A N 1
ATOM 629 C CA . SER A 1 83 ? -8.54521 21.82552 -37.82596 1.000 52.73064 83 SER A CA 1
ATOM 630 C C . SER A 1 83 ? -8.71239 22.73953 -36.60743 1.000 55.10857 83 SER A C 1
ATOM 631 O O . SER A 1 83 ? -9.46385 22.40740 -35.68599 1.000 55.19352 83 SER A O 1
ATOM 634 N N . THR A 1 84 ? -8.02385 23.88160 -36.57852 1.000 56.69716 84 THR A N 1
ATOM 635 C CA . THR A 1 84 ? -8.13475 24.82799 -35.47340 1.000 58.02280 84 THR A CA 1
ATOM 636 C C . THR A 1 84 ? -9.08605 25.97666 -35.77709 1.000 61.55793 84 THR A C 1
ATOM 637 O O . THR A 1 84 ? -9.17573 26.90953 -34.97836 1.000 61.45262 84 THR A O 1
ATOM 641 N N . TYR A 1 85 ? -9.79058 25.93391 -36.91124 1.000 63.34125 85 TYR A N 1
ATOM 642 C CA . TYR A 1 85 ? -10.71696 27.00544 -37.27117 1.000 61.90857 85 TYR A CA 1
ATOM 643 C C . TYR A 1 85 ? -11.67171 27.30718 -36.11261 1.000 57.50452 85 TYR A C 1
ATOM 644 O O . TYR A 1 85 ? -12.32526 26.41104 -35.58009 1.000 56.16236 85 TYR A O 1
ATOM 653 N N . GLU A 1 86 ? -11.75555 28.57518 -35.72366 1.000 64.39123 86 GLU A N 1
ATOM 654 C CA . GLU A 1 86 ? -12.30684 28.87039 -34.40438 1.000 66.32017 86 GLU A CA 1
ATOM 655 C C . GLU A 1 86 ? -13.80830 28.60191 -34.30382 1.000 64.84613 86 GLU A C 1
ATOM 656 O O . GLU A 1 86 ? -14.31990 28.43878 -33.18582 1.000 57.92878 86 GLU A O 1
ATOM 662 N N . LYS A 1 87 ? -14.51884 28.50694 -35.43075 1.000 64.52803 87 LYS A N 1
ATOM 663 C CA . LYS A 1 87 ? -15.94260 28.19091 -35.39656 1.000 62.46071 87 LYS A CA 1
ATOM 664 C C . LYS A 1 87 ? -16.23999 26.69195 -35.34502 1.000 58.79777 87 LYS A C 1
ATOM 665 O O . LYS A 1 87 ? -17.39472 26.32533 -35.10169 1.000 60.20189 87 LYS A O 1
ATOM 671 N N . ASN A 1 88 ? -15.24905 25.82326 -35.58239 1.000 55.56806 88 ASN A N 1
ATOM 672 C CA . ASN A 1 88 ? -15.44227 24.37815 -35.45159 1.000 50.20431 88 ASN A CA 1
ATOM 673 C C . ASN A 1 88 ? -16.01716 24.02661 -34.08084 1.000 53.91264 88 ASN A C 1
ATOM 674 O O . ASN A 1 88 ? -15.52971 24.49719 -33.04923 1.000 50.35791 88 ASN A O 1
ATOM 679 N N . ASP A 1 89 ? -17.02749 23.16391 -34.06612 1.000 55.03721 89 ASP A N 1
ATOM 680 C CA . ASP A 1 89 ? -17.45536 22.55094 -32.81310 1.000 57.62980 89 ASP A CA 1
ATOM 681 C C . ASP A 1 89 ? -16.89914 21.14668 -32.63767 1.000 56.29090 89 ASP A C 1
ATOM 682 O O . ASP A 1 89 ? -16.66477 20.71732 -31.50488 1.000 59.60704 89 ASP A O 1
ATOM 687 N N . LEU A 1 90 ? -16.64673 20.44993 -33.74275 1.000 50.23194 90 LEU A N 1
ATOM 688 C CA . LEU A 1 90 ? -16.20680 19.06285 -33.74954 1.000 49.61141 90 LEU A CA 1
ATOM 689 C C . LEU A 1 90 ? -15.37016 18.87503 -35.00345 1.000 50.50765 90 LEU A C 1
ATOM 690 O O . LEU A 1 90 ? -15.77947 19.30881 -36.08385 1.000 49.20498 90 LEU A O 1
ATOM 695 N N . VAL A 1 91 ? -14.20099 18.26136 -34.85091 1.000 48.07164 91 VAL A N 1
ATOM 696 C CA . VAL A 1 91 ? -13.25285 18.04548 -35.93809 1.000 45.80816 91 VAL A CA 1
ATOM 697 C C . VAL A 1 91 ? -13.21471 16.55571 -36.23505 1.000 48.19168 91 VAL A C 1
ATOM 698 O O . VAL A 1 91 ? -12.67961 15.77747 -35.43735 1.000 48.93313 91 VAL A O 1
ATOM 702 N N . LEU A 1 92 ? -13.75744 16.14714 -37.38456 1.000 44.15833 92 LEU A N 1
ATOM 703 C CA . LEU A 1 92 ? -13.64213 14.76853 -37.84268 1.000 40.78302 92 LEU A CA 1
ATOM 704 C C . LEU A 1 92 ? -12.31720 14.62846 -38.58270 1.000 44.15250 92 LEU A C 1
ATOM 705 O O . LEU A 1 92 ? -12.13202 15.21618 -39.65047 1.000 49.93184 92 LEU A O 1
ATOM 710 N N . ASN A 1 93 ? -11.39371 13.85311 -38.02396 1.000 46.01162 93 ASN A N 1
ATOM 711 C CA . ASN A 1 93 ? -10.09545 13.61844 -38.64954 1.000 45.32366 93 ASN A CA 1
ATOM 712 C C . ASN A 1 93 ? -10.17776 12.29016 -39.39000 1.000 49.58241 93 ASN A C 1
ATOM 713 O O . ASN A 1 93 ? -10.01502 11.21358 -38.80312 1.000 47.23126 93 ASN A O 1
ATOM 718 N N . ALA A 1 94 ? -10.41762 12.36819 -40.69151 1.000 48.02182 94 ALA A N 1
ATOM 719 C CA . ALA A 1 94 ? -10.45160 11.17789 -41.52447 1.000 45.38130 94 ALA A CA 1
ATOM 720 C C . ALA A 1 94 ? -9.27869 11.16074 -42.48235 1.000 49.71045 94 ALA A C 1
ATOM 721 O O . ALA A 1 94 ? -9.36063 10.55188 -43.54784 1.000 47.48591 94 ALA A O 1
ATOM 723 N N . LEU A 1 95 ? -8.20439 11.86350 -42.12986 1.000 52.83517 95 LEU A N 1
ATOM 724 C CA . LEU A 1 95 ? -6.93810 11.73704 -42.83121 1.000 50.85200 95 LEU A CA 1
ATOM 725 C C . LEU A 1 95 ? -6.35818 10.34496 -42.62237 1.000 55.62508 95 LEU A C 1
ATOM 726 O O . LEU A 1 95 ? -6.53361 9.72255 -41.56923 1.000 54.68950 95 LEU A O 1
ATOM 731 N N . LEU A 1 96 ? -5.64259 9.86073 -43.62807 1.000 53.85909 96 LEU A N 1
ATOM 732 C CA . LEU A 1 96 ? -4.95160 8.58255 -43.54125 1.000 57.16339 96 LEU A CA 1
ATOM 733 C C . LEU A 1 96 ? -3.46101 8.82500 -43.40549 1.000 59.23520 96 LEU A C 1
ATOM 734 O O . LEU A 1 96 ? -2.92357 9.76907 -43.98900 1.000 63.94386 96 LEU A O 1
ATOM 739 N N . GLY A 1 97 ? -2.80836 7.97357 -42.64118 1.000 58.37445 97 GLY A N 1
ATOM 740 C CA . GLY A 1 97 ? -1.38161 8.08495 -42.45168 1.000 61.89794 97 GLY A CA 1
ATOM 741 C C . GLY A 1 97 ? -1.01965 8.98599 -41.29118 1.000 60.48191 97 GLY A C 1
ATOM 742 O O . GLY A 1 97 ? -1.85432 9.45319 -40.51479 1.000 57.77948 97 GLY A O 1
ATOM 743 N N . SER A 1 98 ? 0.27804 9.24163 -41.19172 1.000 63.88157 98 SER A N 1
ATOM 744 C CA . SER A 1 98 ? 0.81314 10.09046 -40.13989 1.000 66.40743 98 SER A CA 1
ATOM 745 C C . SER A 1 98 ? 0.41412 11.55692 -40.28622 1.000 67.39521 98 SER A C 1
ATOM 746 O O . SER A 1 98 ? 0.61253 12.32848 -39.33897 1.000 68.90030 98 SER A O 1
ATOM 749 N N . VAL A 1 99 ? -0.14416 11.95282 -41.43482 1.000 62.58311 99 VAL A N 1
ATOM 750 C CA . VAL A 1 99 ? -0.36309 13.36639 -41.73032 1.000 60.47025 99 VAL A CA 1
ATOM 751 C C . VAL A 1 99 ? -1.38550 13.97129 -40.79295 1.000 56.37709 99 VAL A C 1
ATOM 752 O O . VAL A 1 99 ? -1.39924 15.18800 -40.58323 1.000 59.33005 99 VAL A O 1
ATOM 756 N N . GLY A 1 100 ? -2.28637 13.16114 -40.26573 1.000 53.54267 100 GLY A N 1
ATOM 757 C CA . GLY A 1 100 ? -3.33526 13.66862 -39.42404 1.000 52.82095 100 GLY A CA 1
ATOM 758 C C . GLY A 1 100 ? -2.94185 13.87652 -37.98732 1.000 55.73486 100 GLY A C 1
ATOM 759 O O . GLY A 1 100 ? -3.77298 14.34007 -37.20436 1.000 55.70626 100 GLY A O 1
ATOM 760 N N . LEU A 1 101 ? -1.69339 13.54948 -37.63803 1.000 54.37404 101 LEU A N 1
ATOM 761 C CA . LEU A 1 101 ? -1.23194 13.59874 -36.25082 1.000 56.30162 101 LEU A CA 1
ATOM 762 C C . LEU A 1 101 ? -1.13689 15.03064 -35.74727 1.000 57.59636 101 LEU A C 1
ATOM 763 O O . LEU A 1 101 ? -1.78384 15.40664 -34.76264 1.000 61.82697 101 LEU A O 1
ATOM 768 N N . GLU A 1 102 ? -0.30431 15.83778 -36.39619 1.000 56.30817 102 GLU A N 1
ATOM 769 C CA . GLU A 1 102 ? -0.17776 17.24456 -36.02356 1.000 60.26517 102 GLU A CA 1
ATOM 770 C C . GLU A 1 102 ? -1.51072 17.98870 -36.01092 1.000 59.82916 102 GLU A C 1
ATOM 771 O O . GLU A 1 102 ? -1.80733 18.65111 -35.00373 1.000 63.91955 102 GLU A O 1
ATOM 777 N N . PRO A 1 103 ? -2.34450 17.93596 -37.05501 1.000 58.05020 103 PRO A N 1
ATOM 778 C CA . PRO A 1 103 ? -3.61292 18.68553 -37.00359 1.000 53.92151 103 PRO A CA 1
ATOM 779 C C . PRO A 1 103 ? -4.51184 18.29702 -35.84386 1.000 56.01370 103 PRO A C 1
ATOM 780 O O . PRO A 1 103 ? -5.22961 19.15903 -35.32990 1.000 60.14267 103 PRO A O 1
ATOM 784 N N . THR A 1 104 ? -4.53058 17.02193 -35.44483 1.000 53.69358 104 THR A N 1
ATOM 785 C CA . THR A 1 104 ? -5.29450 16.61684 -34.26702 1.000 52.96604 104 THR A CA 1
ATOM 786 C C . THR A 1 104 ? -4.79548 17.32862 -33.00893 1.000 53.16085 104 THR A C 1
ATOM 787 O O . THR A 1 104 ? -5.58389 17.92082 -32.26413 1.000 52.41322 104 THR A O 1
ATOM 791 N N . MET A 1 105 ? -3.47931 17.29809 -32.77544 1.000 51.77555 105 MET A N 1
ATOM 792 C CA . MET A 1 105 ? -2.90342 17.93138 -31.59499 1.000 60.05940 105 MET A CA 1
ATOM 793 C C . MET A 1 105 ? -3.22531 19.41587 -31.54267 1.000 63.39142 105 MET A C 1
ATOM 794 O O . MET A 1 105 ? -3.59362 19.93597 -30.48549 1.000 64.51172 105 MET A O 1
ATOM 799 N N . LYS A 1 106 ? -3.09221 20.11714 -32.67035 1.000 57.58556 106 LYS A N 1
ATOM 800 C CA . LYS A 1 106 ? -3.40004 21.54217 -32.67098 1.000 56.45741 106 LYS A CA 1
ATOM 801 C C . LYS A 1 106 ? -4.89604 21.78244 -32.47410 1.000 55.60327 106 LYS A C 1
ATOM 802 O O . LYS A 1 106 ? -5.29304 22.75344 -31.82457 1.000 62.64918 106 LYS A O 1
ATOM 808 N N . ALA A 1 107 ? -5.74426 20.91301 -33.02283 1.000 50.40193 107 ALA A N 1
ATOM 809 C CA . ALA A 1 107 ? -7.17119 21.03351 -32.75327 1.000 50.07332 107 ALA A CA 1
ATOM 810 C C . ALA A 1 107 ? -7.46860 20.87090 -31.26731 1.000 55.49187 107 ALA A C 1
ATOM 811 O O . ALA A 1 107 ? -8.30050 21.59731 -30.70758 1.000 51.72406 107 ALA A O 1
ATOM 813 N N . ILE A 1 108 ? -6.80450 19.91640 -30.61204 1.000 57.23134 108 ILE A N 1
ATOM 814 C CA . ILE A 1 108 ? -7.02711 19.71438 -29.18405 1.000 56.58459 108 ILE A CA 1
ATOM 815 C C . ILE A 1 108 ? -6.61027 20.95755 -28.40947 1.000 60.39418 108 ILE A C 1
ATOM 816 O O . ILE A 1 108 ? -7.35756 21.45617 -27.56156 1.000 62.97519 108 ILE A O 1
ATOM 821 N N . GLU A 1 109 ? -5.42994 21.50491 -28.72919 1.000 62.10213 109 GLU A N 1
ATOM 822 C CA . GLU A 1 109 ? -4.94946 22.72023 -28.07362 1.000 64.77928 109 GLU A CA 1
ATOM 823 C C . GLU A 1 109 ? -5.94058 23.86636 -28.21642 1.000 62.92629 109 GLU A C 1
ATOM 824 O O . GLU A 1 109 ? -6.09818 24.68029 -27.29713 1.000 64.99317 109 GLU A O 1
ATOM 830 N N . ALA A 1 110 ? -6.58301 23.97455 -29.37449 1.000 57.75221 110 ALA A N 1
ATOM 831 C CA . ALA A 1 110 ? -7.61473 24.98007 -29.57954 1.000 59.83595 110 ALA A CA 1
ATOM 832 C C . ALA A 1 110 ? -8.92689 24.64644 -28.87548 1.000 64.74826 110 ALA A C 1
ATOM 833 O O . ALA A 1 110 ? -9.88018 25.42733 -28.99158 1.000 68.47867 110 ALA A O 1
ATOM 835 N N . GLY A 1 111 ? -9.01011 23.51448 -28.17039 1.000 62.40765 111 GLY A N 1
ATOM 836 C CA . GLY A 1 111 ? -10.20700 23.18448 -27.41091 1.000 61.53492 111 GLY A CA 1
ATOM 837 C C . GLY A 1 111 ? -11.32535 22.51405 -28.18663 1.000 60.99698 111 GLY A C 1
ATOM 838 O O . GLY A 1 111 ? -12.47947 22.57127 -27.75668 1.000 63.99030 111 GLY A O 1
ATOM 839 N N . LYS A 1 112 ? -11.02629 21.86628 -29.30499 1.000 59.46228 112 LYS A N 1
ATOM 840 C CA . LYS A 1 112 ? -12.03659 21.20376 -30.11814 1.000 55.78765 112 LYS A CA 1
ATOM 841 C C . LYS A 1 112 ? -12.11530 19.71110 -29.78586 1.000 51.98747 112 LYS A C 1
ATOM 842 O O . LYS A 1 112 ? -11.08493 19.04238 -29.67556 1.000 51.51231 112 LYS A O 1
ATOM 848 N N . ASN A 1 113 ? -13.34036 19.20115 -29.61302 1.000 49.40210 113 ASN A N 1
ATOM 849 C CA . ASN A 1 113 ? -13.59381 17.76254 -29.63595 1.000 48.44670 113 ASN A CA 1
ATOM 850 C C . ASN A 1 113 ? -13.19399 17.14866 -30.98304 1.000 50.46772 113 ASN A C 1
ATOM 851 O O . ASN A 1 113 ? -13.36765 17.75342 -32.04401 1.000 53.11536 113 ASN A O 1
ATOM 856 N N . ILE A 1 114 ? -12.68087 15.91802 -30.93983 1.000 46.67655 114 ILE A N 1
ATOM 857 C CA . ILE A 1 114 ? -12.16725 15.22442 -32.11752 1.000 46.47541 114 ILE A CA 1
ATOM 858 C C . ILE A 1 114 ? -12.97533 13.95443 -32.34407 1.000 49.74787 114 ILE A C 1
ATOM 859 O O . ILE A 1 114 ? -13.22188 13.18891 -31.40608 1.000 50.14705 114 ILE A O 1
ATOM 864 N N . ALA A 1 115 ? -13.36861 13.72047 -33.58596 1.000 47.29449 115 ALA A N 1
ATOM 865 C CA . ALA A 1 115 ? -13.85865 12.41734 -34.00843 1.000 46.53646 115 ALA A CA 1
ATOM 866 C C . ALA A 1 115 ? -12.76268 11.78402 -34.85544 1.000 49.60517 115 ALA A C 1
ATOM 867 O O . ALA A 1 115 ? -12.37587 12.33899 -35.89146 1.000 53.09024 115 ALA A O 1
ATOM 869 N N . LEU A 1 116 ? -12.22429 10.66143 -34.38516 1.000 42.81125 116 LEU A N 1
ATOM 870 C CA . LEU A 1 116 ? -11.12706 9.97699 -35.05057 1.000 46.11952 116 LEU A CA 1
ATOM 871 C C . LEU A 1 116 ? -11.66058 8.90068 -35.97753 1.000 47.49554 116 LEU A C 1
ATOM 872 O O . LEU A 1 116 ? -12.29662 7.94651 -35.51495 1.000 52.45745 116 LEU A O 1
ATOM 877 N N . ALA A 1 117 ? -11.40620 9.06361 -37.27725 1.000 44.94692 117 ALA A N 1
ATOM 878 C CA . ALA A 1 117 ? -11.54396 8.01074 -38.26966 1.000 46.11840 117 ALA A CA 1
ATOM 879 C C . ALA A 1 117 ? -10.20005 7.44972 -38.67758 1.000 55.94561 117 ALA A C 1
ATOM 880 O O . ALA A 1 117 ? -10.11841 6.64929 -39.61186 1.000 64.85206 117 ALA A O 1
ATOM 882 N N . ASN A 1 118 ? -9.14833 7.88318 -38.02115 1.000 58.29926 118 ASN A N 1
ATOM 883 C CA . ASN A 1 118 ? -7.76401 7.63320 -38.41029 1.000 64.19236 118 ASN A CA 1
ATOM 884 C C . ASN A 1 118 ? -7.20840 6.63773 -37.39624 1.000 63.03701 118 ASN A C 1
ATOM 885 O O . ASN A 1 118 ? -7.15666 6.93874 -36.20328 1.000 58.50322 118 ASN A O 1
ATOM 890 N N . LYS A 1 119 ? -6.82314 5.44975 -37.86152 1.000 60.72704 119 LYS A N 1
ATOM 891 C CA . LYS A 1 119 ? -6.38804 4.42450 -36.92843 1.000 60.80632 119 LYS A CA 1
ATOM 892 C C . LYS A 1 119 ? -4.96767 4.65954 -36.44595 1.000 57.52725 119 LYS A C 1
ATOM 893 O O . LYS A 1 119 ? -4.64462 4.30754 -35.30759 1.000 60.35222 119 LYS A O 1
ATOM 899 N N . GLU A 1 120 ? -4.12712 5.27984 -37.27355 1.000 54.39772 120 GLU A N 1
ATOM 900 C CA . GLU A 1 120 ? -2.75635 5.57677 -36.86645 1.000 58.31759 120 GLU A CA 1
ATOM 901 C C . GLU A 1 120 ? -2.71812 6.42432 -35.60647 1.000 49.50241 120 GLU A C 1
ATOM 902 O O . GLU A 1 120 ? -1.81454 6.26284 -34.77991 1.000 55.33277 120 GLU A O 1
ATOM 908 N N . THR A 1 121 ? -3.67319 7.35628 -35.46108 1.000 43.30888 121 THR A N 1
ATOM 909 C CA . THR A 1 121 ? -3.54152 8.40608 -34.44880 1.000 50.78171 121 THR A CA 1
ATOM 910 C C . THR A 1 121 ? -3.35127 7.81104 -33.06562 1.000 48.57049 121 THR A C 1
ATOM 911 O O . THR A 1 121 ? -2.44761 8.21140 -32.32799 1.000 55.55464 121 THR A O 1
ATOM 915 N N . LEU A 1 122 ? -4.18210 6.83792 -32.70043 1.000 41.75396 122 LEU A N 1
ATOM 916 C CA . LEU A 1 122 ? -4.06041 6.25125 -31.37219 1.000 43.86845 122 LEU A CA 1
ATOM 917 C C . LEU A 1 122 ? -3.16716 5.02504 -31.34912 1.000 50.38864 122 LEU A C 1
ATOM 918 O O . LEU A 1 122 ? -2.77050 4.59761 -30.26098 1.000 52.61440 122 LEU A O 1
ATOM 923 N N . VAL A 1 123 ? -2.81975 4.45977 -32.50979 1.000 41.35180 123 VAL A N 1
ATOM 924 C CA . VAL A 1 123 ? -1.86791 3.35527 -32.50828 1.000 44.79176 123 VAL A CA 1
ATOM 925 C C . VAL A 1 123 ? -0.45193 3.86520 -32.28058 1.000 52.96240 123 VAL A C 1
ATOM 926 O O . VAL A 1 123 ? 0.25973 3.37840 -31.39435 1.000 57.02067 123 VAL A O 1
ATOM 930 N N . VAL A 1 124 ? -0.01675 4.85264 -33.06621 1.000 47.06895 124 VAL A N 1
ATOM 931 C CA . VAL A 1 124 ? 1.35538 5.33915 -32.90565 1.000 53.34042 124 VAL A CA 1
ATOM 932 C C . VAL A 1 124 ? 1.46293 6.34102 -31.75761 1.000 56.78756 124 VAL A C 1
ATOM 933 O O . VAL A 1 124 ? 2.50872 6.43031 -31.11337 1.000 62.63733 124 VAL A O 1
ATOM 937 N N . ALA A 1 125 ? 0.41722 7.11574 -31.48616 1.000 57.44208 125 ALA A N 1
ATOM 938 C CA . ALA A 1 125 ? 0.53622 8.23135 -30.55167 1.000 62.40666 125 ALA A CA 1
ATOM 939 C C . ALA A 1 125 ? -0.59176 8.22650 -29.52744 1.000 61.99046 125 ALA A C 1
ATOM 940 O O . ALA A 1 125 ? -1.12228 9.28191 -29.15653 1.000 62.60850 125 ALA A O 1
ATOM 942 N N . GLY A 1 126 ? -0.96534 7.03911 -29.04096 1.000 58.45577 126 GLY A N 1
ATOM 943 C CA . GLY A 1 126 ? -2.09477 6.94429 -28.12383 1.000 53.11176 126 GLY A CA 1
ATOM 944 C C . GLY A 1 126 ? -1.90400 7.74441 -26.83968 1.000 56.45763 126 GLY A C 1
ATOM 945 O O . GLY A 1 126 ? -2.78649 8.51198 -26.45238 1.000 53.38858 126 GLY A O 1
ATOM 946 N N . LYS A 1 127 ? -0.76478 7.57089 -26.14511 1.000 57.20909 127 LYS A N 1
ATOM 947 C CA . LYS A 1 127 ? -0.57685 8.31730 -24.89212 1.000 63.66921 127 LYS A CA 1
ATOM 948 C C . LYS A 1 127 ? -0.57605 9.79753 -25.15313 1.000 67.03398 127 LYS A C 1
ATOM 949 O O . LYS A 1 127 ? -1.23820 10.56996 -24.45243 1.000 66.03493 127 LYS A O 1
ATOM 955 N N . LEU A 1 128 ? 0.26514 10.20567 -26.09234 1.000 68.33253 128 LEU A N 1
ATOM 956 C CA . LEU A 1 128 ? 0.43748 11.60671 -26.41405 1.000 71.67051 128 LEU A CA 1
ATOM 957 C C . LEU A 1 128 ? -0.90651 12.27679 -26.63588 1.000 68.03044 128 LEU A C 1
ATOM 958 O O . LEU A 1 128 ? -1.20981 13.30649 -26.02610 1.000 74.22492 128 LEU A O 1
ATOM 963 N N . VAL A 1 129 ? -1.74990 11.67130 -27.47062 1.000 58.70428 129 VAL A N 1
ATOM 964 C CA . VAL A 1 129 ? -3.01413 12.30646 -27.83407 1.000 56.52497 129 VAL A CA 1
ATOM 965 C C . VAL A 1 129 ? -3.96805 12.35663 -26.64151 1.000 59.08245 129 VAL A C 1
ATOM 966 O O . VAL A 1 129 ? -4.59654 13.38849 -26.38265 1.000 58.91963 129 VAL A O 1
ATOM 970 N N . MET A 1 130 ? -4.08719 11.25739 -25.89494 1.000 57.95328 130 MET A N 1
ATOM 971 C CA . MET A 1 130 ? -5.07679 11.20729 -24.82030 1.000 58.44316 130 MET A CA 1
ATOM 972 C C . MET A 1 130 ? -4.70170 12.13078 -23.65699 1.000 58.73310 130 MET A C 1
ATOM 973 O O . MET A 1 130 ? -5.57325 12.81248 -23.09838 1.000 60.55057 130 MET A O 1
ATOM 978 N N . THR A 1 131 ? -3.42099 12.16753 -23.26923 1.000 58.70962 131 THR A N 1
ATOM 979 C CA . THR A 1 131 ? -3.01058 13.10028 -22.22108 1.000 63.49255 131 THR A CA 1
ATOM 980 C C . THR A 1 131 ? -3.29132 14.53495 -22.64140 1.000 63.20395 131 THR A C 1
ATOM 981 O O . THR A 1 131 ? -3.73979 15.35963 -21.83687 1.000 67.06258 131 THR A O 1
ATOM 985 N N . HIS A 1 132 ? -3.01916 14.84856 -23.90385 1.000 61.74115 132 HIS A N 1
ATOM 986 C CA . HIS A 1 132 ? -3.33115 16.16471 -24.43104 1.000 65.87556 132 HIS A CA 1
ATOM 987 C C . HIS A 1 132 ? -4.82266 16.46551 -24.32191 1.000 61.56033 132 HIS A C 1
ATOM 988 O O . HIS A 1 132 ? -5.21754 17.54944 -23.88039 1.000 62.96861 132 HIS A O 1
ATOM 995 N N . ALA A 1 133 ? -5.66783 15.50503 -24.70580 1.000 55.13396 133 ALA A N 1
ATOM 996 C CA . ALA A 1 133 ? -7.11019 15.71171 -24.63171 1.000 53.30702 133 ALA A CA 1
ATOM 997 C C . ALA A 1 133 ? -7.57191 15.92629 -23.19187 1.000 59.55530 133 ALA A C 1
ATOM 998 O O . ALA A 1 133 ? -8.48371 16.71979 -22.93714 1.000 61.10568 133 ALA A O 1
ATOM 1000 N N . LYS A 1 134 ? -6.95943 15.22605 -22.23500 1.000 65.34846 134 LYS A N 1
ATOM 1001 C CA . LYS A 1 134 ? -7.36463 15.38728 -20.84086 1.000 66.43316 134 LYS A CA 1
ATOM 1002 C C . LYS A 1 134 ? -6.93491 16.74552 -20.30005 1.000 71.71225 134 LYS A C 1
ATOM 1003 O O . LYS A 1 134 ? -7.70859 17.42392 -19.61686 1.000 77.61350 134 LYS A O 1
ATOM 1009 N N . ARG A 1 135 ? -5.70397 17.15625 -20.60185 1.000 71.77028 135 ARG A N 1
ATOM 1010 C CA . ARG A 1 135 ? -5.22328 18.47613 -20.20560 1.000 74.77807 135 ARG A CA 1
ATOM 1011 C C . ARG A 1 135 ? -6.12355 19.59444 -20.71611 1.000 74.03543 135 ARG A C 1
ATOM 1012 O O . ARG A 1 135 ? -6.42009 20.54385 -19.98146 1.000 78.60437 135 ARG A O 1
ATOM 1020 N N . TYR A 1 136 ? -6.54943 19.51414 -21.97330 1.000 68.43385 136 TYR A N 1
ATOM 1021 C CA . TYR A 1 136 ? -7.34437 20.56789 -22.58676 1.000 69.11868 136 TYR A CA 1
ATOM 1022 C C . TYR A 1 136 ? -8.84424 20.31617 -22.49765 1.000 70.27669 136 TYR A C 1
ATOM 1023 O O . TYR A 1 136 ? -9.62196 21.09495 -23.05939 1.000 70.30983 136 TYR A O 1
ATOM 1032 N N . GLY A 1 137 ? -9.26865 19.25808 -21.81308 1.000 70.85217 137 GLY A N 1
ATOM 1033 C CA . GLY A 1 137 ? -10.69057 19.00741 -21.59969 1.000 67.47249 137 GLY A CA 1
ATOM 1034 C C . GLY A 1 137 ? -11.53430 18.79018 -22.83961 1.000 66.90736 137 GLY A C 1
ATOM 1035 O O . GLY A 1 137 ? -12.65518 19.30822 -22.91544 1.000 69.36703 137 GLY A O 1
ATOM 1036 N N . VAL A 1 138 ? -11.04424 18.01615 -23.80899 1.000 60.32491 138 VAL A N 1
ATOM 1037 C CA . VAL A 1 138 ? -11.84590 17.72289 -24.98557 1.000 55.51309 138 VAL A CA 1
ATOM 1038 C C . VAL A 1 138 ? -12.06390 16.21994 -25.08037 1.000 59.44420 138 VAL A C 1
ATOM 1039 O O . VAL A 1 138 ? -11.33806 15.41507 -24.48969 1.000 64.60152 138 VAL A O 1
ATOM 1043 N N . ASP A 1 139 ? -13.09767 15.85474 -25.82682 1.000 55.21271 139 ASP A N 1
ATOM 1044 C CA . ASP A 1 139 ? -13.49703 14.47212 -26.02145 1.000 52.04428 139 ASP A CA 1
ATOM 1045 C C . ASP A 1 139 ? -12.88650 13.93708 -27.30589 1.000 51.18241 139 ASP A C 1
ATOM 1046 O O . ASP A 1 139 ? -12.82340 14.63728 -28.32135 1.000 49.40947 139 ASP A O 1
ATOM 1051 N N . ILE A 1 140 ? -12.45379 12.68862 -27.25366 1.000 48.04113 140 ILE A N 1
ATOM 1052 C CA . ILE A 1 140 ? -11.98102 11.96340 -28.41654 1.000 49.48843 140 ILE A CA 1
ATOM 1053 C C . ILE A 1 140 ? -13.00921 10.88271 -28.68172 1.000 53.56707 140 ILE A C 1
ATOM 1054 O O . ILE A 1 140 ? -13.09860 9.89813 -27.93896 1.000 47.33123 140 ILE A O 1
ATOM 1059 N N . LEU A 1 141 ? -13.79692 11.08062 -29.70909 1.000 57.68959 141 LEU A N 1
ATOM 1060 C CA . LEU A 1 141 ? -14.89735 10.18153 -30.00573 1.000 59.02883 141 LEU A CA 1
ATOM 1061 C C . LEU A 1 141 ? -14.52801 9.26647 -31.15774 1.000 58.05888 141 LEU A C 1
ATOM 1062 O O . LEU A 1 141 ? -14.07381 9.74692 -32.20890 1.000 59.67264 141 LEU A O 1
ATOM 1067 N N . PRO A 1 142 ? -14.70635 7.95926 -31.00178 1.000 55.63394 142 PRO A N 1
ATOM 1068 C CA . PRO A 1 142 ? -14.40527 7.03554 -32.10145 1.000 53.09605 142 PRO A CA 1
ATOM 1069 C C . PRO A 1 142 ? -15.49592 7.07428 -33.15906 1.000 51.11575 142 PRO A C 1
ATOM 1070 O O . PRO A 1 142 ? -16.65716 7.36325 -32.85840 1.000 57.13493 142 PRO A O 1
ATOM 1074 N N . VAL A 1 143 ? -15.12002 6.79716 -34.41423 1.000 48.64477 143 VAL A N 1
ATOM 1075 C CA . VAL A 1 143 ? -16.12624 6.67901 -35.48046 1.000 54.77754 143 VAL A CA 1
ATOM 1076 C C . VAL A 1 143 ? -15.95571 5.32094 -36.15520 1.000 59.70951 143 VAL A C 1
ATOM 1077 O O . VAL A 1 143 ? -16.43976 5.07977 -37.26649 1.000 73.53698 143 VAL A O 1
ATOM 1081 N N . ASP A 1 144 ? -15.29715 4.42209 -35.44916 1.000 47.59338 144 ASP A N 1
ATOM 1082 C CA . ASP A 1 144 ? -15.07593 3.03344 -35.79655 1.000 48.03388 144 ASP A CA 1
ATOM 1083 C C . ASP A 1 144 ? -16.11436 2.17531 -35.06289 1.000 47.72784 144 ASP A C 1
ATOM 1084 O O . ASP A 1 144 ? -16.58093 2.52635 -33.97069 1.000 46.62300 144 ASP A O 1
ATOM 1089 N N . SER A 1 145 ? -16.48210 1.05057 -35.67656 1.000 42.89665 145 SER A N 1
ATOM 1090 C CA . SER A 1 145 ? -17.61566 0.25935 -35.19930 1.000 46.20062 145 SER A CA 1
ATOM 1091 C C . SER A 1 145 ? -17.38408 -0.31585 -33.79956 1.000 45.44875 145 SER A C 1
ATOM 1092 O O . SER A 1 145 ? -18.24856 -0.19703 -32.91733 1.000 44.67729 145 SER A O 1
ATOM 1095 N N . GLU A 1 146 ? -16.22935 -0.95898 -33.57088 1.000 43.31546 146 GLU A N 1
ATOM 1096 C CA . GLU A 1 146 ? -15.97308 -1.56899 -32.26092 1.000 40.07784 146 GLU A CA 1
ATOM 1097 C C . GLU A 1 146 ? -15.80088 -0.51511 -31.17499 1.000 39.33440 146 GLU A C 1
ATOM 1098 O O . GLU A 1 146 ? -16.28892 -0.68106 -30.04906 1.000 42.71216 146 GLU A O 1
ATOM 1104 N N . HIS A 1 147 ? -15.09582 0.56821 -31.47230 1.000 45.40670 147 HIS A N 1
ATOM 1105 C CA . HIS A 1 147 ? -14.92019 1.59345 -30.45108 1.000 41.95481 147 HIS A CA 1
ATOM 1106 C C . HIS A 1 147 ? -16.21159 2.36933 -30.22005 1.000 40.27161 147 HIS A C 1
ATOM 1107 O O . HIS A 1 147 ? -16.53759 2.69816 -29.07649 1.000 41.96157 147 HIS A O 1
ATOM 1114 N N . ALA A 1 148 ? -16.99087 2.63861 -31.27560 1.000 38.80839 148 ALA A N 1
ATOM 1115 C CA . ALA A 1 148 ? -18.32531 3.19565 -31.04134 1.000 41.54879 148 ALA A CA 1
ATOM 1116 C C . ALA A 1 148 ? -19.13010 2.29856 -30.11485 1.000 35.82528 148 ALA A C 1
ATOM 1117 O O . ALA A 1 148 ? -19.83332 2.78407 -29.22512 1.000 39.84460 148 ALA A O 1
ATOM 1119 N N . ALA A 1 149 ? -19.03103 0.98278 -30.31569 1.000 35.88373 149 ALA A N 1
ATOM 1120 C CA . ALA A 1 149 ? -19.76634 0.03231 -29.49359 1.000 38.12926 149 ALA A CA 1
ATOM 1121 C C . ALA A 1 149 ? -19.34993 0.12948 -28.04652 1.000 45.75608 149 ALA A C 1
ATOM 1122 O O . ALA A 1 149 ? -20.20382 0.17658 -27.14822 1.000 44.82533 149 ALA A O 1
ATOM 1124 N N . ILE A 1 150 ? -18.02775 0.12136 -27.79889 1.000 45.34260 150 ILE A N 1
ATOM 1125 C CA . ILE A 1 150 ? -17.53309 0.23955 -26.43321 1.000 44.41190 150 ILE A CA 1
ATOM 1126 C C . ILE A 1 150 ? -17.99253 1.55972 -25.84404 1.000 40.22628 150 ILE A C 1
ATOM 1127 O O . ILE A 1 150 ? -18.44322 1.63159 -24.69677 1.000 41.98984 150 ILE A O 1
ATOM 1132 N N . PHE A 1 151 ? -17.87414 2.63025 -26.63505 1.000 39.03649 151 PHE A N 1
ATOM 1133 C CA . PHE A 1 151 ? -18.29614 3.95205 -26.19201 1.000 39.86532 151 PHE A CA 1
ATOM 1134 C C . PHE A 1 151 ? -19.76021 3.95627 -25.74060 1.000 45.94331 151 PHE A C 1
ATOM 1135 O O . PHE A 1 151 ? -20.10815 4.57051 -24.72820 1.000 47.86638 151 PHE A O 1
ATOM 1143 N N . GLN A 1 152 ? -20.63397 3.25377 -26.46729 1.000 46.02405 152 GLN A N 1
ATOM 1144 C CA . GLN A 1 152 ? -22.04556 3.22881 -26.06840 1.000 46.13046 152 GLN A CA 1
ATOM 1145 C C . GLN A 1 152 ? -22.28201 2.37891 -24.83393 1.000 42.90337 152 GLN A C 1
ATOM 1146 O O . GLN A 1 152 ? -23.20014 2.66630 -24.06386 1.000 49.99715 152 GLN A O 1
ATOM 1152 N N . CYS A 1 153 ? -21.50982 1.30693 -24.65332 1.000 42.25373 153 CYS A N 1
ATOM 1153 C CA . CYS A 1 153 ? -21.64649 0.50549 -23.43705 1.000 42.58338 153 CYS A CA 1
ATOM 1154 C C . CYS A 1 153 ? -21.24675 1.30229 -22.19748 1.000 48.14512 153 CYS A C 1
ATOM 1155 O O . CYS A 1 153 ? -21.81218 1.09714 -21.12009 1.000 48.63144 153 CYS A O 1
ATOM 1158 N N . LEU A 1 154 ? -20.30482 2.23752 -22.33263 1.000 50.14381 154 LEU A N 1
ATOM 1159 C CA . LEU A 1 154 ? -19.80831 2.99255 -21.18601 1.000 51.47647 154 LEU A CA 1
ATOM 1160 C C . LEU A 1 154 ? -20.58212 4.27917 -20.92876 1.000 56.29303 154 LEU A C 1
ATOM 1161 O O . LEU A 1 154 ? -20.41385 4.89243 -19.86881 1.000 53.21116 154 LEU A O 1
ATOM 1166 N N . ASN A 1 155 ? -21.42994 4.69676 -21.85710 1.000 62.70036 155 ASN A N 1
ATOM 1167 C CA . ASN A 1 155 ? -22.26994 5.85964 -21.62127 1.000 64.13910 155 ASN A CA 1
ATOM 1168 C C . ASN A 1 155 ? -23.06865 5.70181 -20.34047 1.000 64.12004 155 ASN A C 1
ATOM 1169 O O . ASN A 1 155 ? -23.75345 4.69670 -20.13934 1.000 64.68005 155 ASN A O 1
ATOM 1174 N N . GLY A 1 156 ? -22.95997 6.69416 -19.46035 1.000 63.85266 156 GLY A N 1
ATOM 1175 C CA . GLY A 1 156 ? -23.64743 6.64952 -18.18656 1.000 61.53625 156 GLY A CA 1
ATOM 1176 C C . GLY A 1 156 ? -22.99341 5.78295 -17.13876 1.000 58.37710 156 GLY A C 1
ATOM 1177 O O . GLY A 1 156 ? -23.53881 5.65714 -16.03853 1.000 59.56836 156 GLY A O 1
ATOM 1178 N N . GLU A 1 157 ? -21.85048 5.17393 -17.44128 1.000 60.76232 157 GLU A N 1
ATOM 1179 C CA . GLU A 1 157 ? -21.17189 4.27945 -16.51444 1.000 60.38673 157 GLU A CA 1
ATOM 1180 C C . GLU A 1 157 ? -19.90252 4.93310 -15.98401 1.000 58.83609 157 GLU A C 1
ATOM 1181 O O . GLU A 1 157 ? -19.30473 5.79650 -16.63017 1.000 56.43416 157 GLU A O 1
ATOM 1187 N N . ASP A 1 158 ? -19.49529 4.49072 -14.79734 1.000 60.84581 158 ASP A N 1
ATOM 1188 C CA . ASP A 1 158 ? -18.23681 4.90125 -14.19389 1.000 62.44201 158 ASP A CA 1
ATOM 1189 C C . ASP A 1 158 ? -17.12843 3.96912 -14.68385 1.000 63.72189 158 ASP A C 1
ATOM 1190 O O . ASP A 1 158 ? -17.18632 2.75536 -14.44862 1.000 64.49847 158 ASP A O 1
ATOM 1195 N N . MET A 1 159 ? -16.11050 4.55140 -15.33981 1.000 57.47333 159 MET A N 1
ATOM 1196 C CA . MET A 1 159 ? -14.96717 3.78433 -15.84842 1.000 59.43476 159 MET A CA 1
ATOM 1197 C C . MET A 1 159 ? -14.31052 2.93517 -14.77209 1.000 57.66438 159 MET A C 1
ATOM 1198 O O . MET A 1 159 ? -13.81404 1.84081 -15.05555 1.000 64.24481 159 MET A O 1
ATOM 1203 N N . HIS A 1 160 ? -14.27651 3.42763 -13.53450 1.000 55.39688 160 HIS A N 1
ATOM 1204 C CA . HIS A 1 160 ? -13.64218 2.66508 -12.46676 1.000 60.93978 160 HIS A CA 1
ATOM 1205 C C . HIS A 1 160 ? -14.34026 1.33697 -12.22021 1.000 58.86556 160 HIS A C 1
ATOM 1206 O O . HIS A 1 160 ? -13.72243 0.42201 -11.66778 1.000 63.29363 160 HIS A O 1
ATOM 1213 N N . LYS A 1 161 ? -15.59565 1.19994 -12.64385 1.000 49.86027 161 LYS A N 1
ATOM 1214 C CA . LYS A 1 161 ? -16.35704 -0.01790 -12.43036 1.000 52.26704 161 LYS A CA 1
ATOM 1215 C C . LYS A 1 161 ? -16.19716 -1.01918 -13.55757 1.000 50.66653 161 LYS A C 1
ATOM 1216 O O . LYS A 1 161 ? -16.81472 -2.08489 -13.50252 1.000 52.07486 161 LYS A O 1
ATOM 1222 N N . ILE A 1 162 ? -15.39790 -0.69694 -14.57585 1.000 51.25877 162 ILE A N 1
ATOM 1223 C CA . ILE A 1 162 ? -15.12350 -1.64345 -15.64897 1.000 49.65143 162 ILE A CA 1
ATOM 1224 C C . ILE A 1 162 ? -14.31030 -2.80858 -15.11200 1.000 46.68797 162 ILE A C 1
ATOM 1225 O O . ILE A 1 162 ? -13.24581 -2.61383 -14.51803 1.000 43.45377 162 ILE A O 1
ATOM 1230 N N . LYS A 1 163 ? -14.77624 -4.02709 -15.36739 1.000 43.01312 163 LYS A N 1
ATOM 1231 C CA . LYS A 1 163 ? -13.93875 -5.20005 -15.15005 1.000 43.53706 163 LYS A CA 1
ATOM 1232 C C . LYS A 1 163 ? -13.12222 -5.53275 -16.39624 1.000 44.65252 163 LYS A C 1
ATOM 1233 O O . LYS A 1 163 ? -11.89878 -5.65387 -16.33051 1.000 41.52903 163 LYS A O 1
ATOM 1239 N N . ASN A 1 164 ? -13.77261 -5.69715 -17.54325 1.000 38.71998 164 ASN A N 1
ATOM 1240 C CA . ASN A 1 164 ? -12.98542 -5.84154 -18.75592 1.000 47.72722 164 ASN A CA 1
ATOM 1241 C C . ASN A 1 164 ? -13.85407 -5.55094 -19.96160 1.000 39.25825 164 ASN A C 1
ATOM 1242 O O . ASN A 1 164 ? -15.07850 -5.45413 -19.87355 1.000 41.92898 164 ASN A O 1
ATOM 1247 N N . VAL A 1 165 ? -13.17806 -5.39853 -21.09546 1.000 39.96308 165 VAL A N 1
ATOM 1248 C CA . VAL A 1 165 ? -13.77226 -5.01590 -22.37201 1.000 39.64151 165 VAL A CA 1
ATOM 1249 C C . VAL A 1 165 ? -13.37101 -6.07654 -23.38261 1.000 36.44611 165 VAL A C 1
ATOM 1250 O O . VAL A 1 165 ? -12.17797 -6.38898 -23.50065 1.000 37.89283 165 VAL A O 1
ATOM 1254 N N . THR A 1 166 ? -14.33894 -6.61186 -24.11939 1.000 33.79566 166 THR A N 1
ATOM 1255 C CA . THR A 1 166 ? -14.08146 -7.64446 -25.11265 1.000 38.86860 166 THR A CA 1
ATOM 1256 C C . THR A 1 166 ? -14.44650 -7.12373 -26.50266 1.000 40.28999 166 THR A C 1
ATOM 1257 O O . THR A 1 166 ? -15.56250 -6.63652 -26.71960 1.000 37.24555 166 THR A O 1
ATOM 1261 N N . ILE A 1 167 ? -13.51039 -7.22188 -27.43730 1.000 37.78479 167 ILE A N 1
ATOM 1262 C CA . ILE A 1 167 ? -13.72885 -6.81661 -28.82718 1.000 38.17474 167 ILE A CA 1
ATOM 1263 C C . ILE A 1 167 ? -13.99513 -8.06854 -29.64792 1.000 35.91533 167 ILE A C 1
ATOM 1264 O O . ILE A 1 167 ? -13.28564 -9.07119 -29.50690 1.000 34.04487 167 ILE A O 1
ATOM 1269 N N . THR A 1 168 ? -15.00280 -8.04284 -30.49866 1.000 37.55838 168 THR A N 1
ATOM 1270 C CA . THR A 1 168 ? -15.26291 -9.24361 -31.27458 1.000 34.72985 168 THR A CA 1
ATOM 1271 C C . THR A 1 168 ? -14.47941 -9.17864 -32.58332 1.000 36.51967 168 THR A C 1
ATOM 1272 O O . THR A 1 168 ? -14.18074 -8.09770 -33.09646 1.000 34.14289 168 THR A O 1
ATOM 1276 N N . ALA A 1 169 ? -14.21113 -10.34555 -33.15829 1.000 40.20309 169 ALA A N 1
ATOM 1277 C CA . ALA A 1 169 ? -13.52701 -10.41461 -34.43979 1.000 40.20543 169 ALA A CA 1
ATOM 1278 C C . ALA A 1 169 ? -14.14647 -11.49217 -35.31301 1.000 34.26623 169 ALA A C 1
ATOM 1279 O O . ALA A 1 169 ? -14.46403 -12.58618 -34.83639 1.000 41.85940 169 ALA A O 1
ATOM 1281 N N . SER A 1 170 ? -14.24544 -11.20569 -36.61489 1.000 39.38937 170 SER A N 1
ATOM 1282 C CA . SER A 1 170 ? -14.81446 -12.18766 -37.53386 1.000 45.29427 170 SER A CA 1
ATOM 1283 C C . SER A 1 170 ? -13.91494 -13.41009 -37.68478 1.000 42.81843 170 SER A C 1
ATOM 1284 O O . SER A 1 170 ? -14.41759 -14.52913 -37.79037 1.000 45.04303 170 SER A O 1
ATOM 1287 N N . GLY A 1 171 ? -12.58880 -13.23008 -37.65373 1.000 40.14848 171 GLY A N 1
ATOM 1288 C CA . GLY A 1 171 ? -11.65830 -14.25433 -38.06674 1.000 37.55982 171 GLY A CA 1
ATOM 1289 C C . GLY A 1 171 ? -11.02858 -13.99180 -39.41603 1.000 40.67684 171 GLY A C 1
ATOM 1290 O O . GLY A 1 171 ? -9.94320 -14.51889 -39.70124 1.000 43.21589 171 GLY A O 1
ATOM 1291 N N . GLY A 1 172 ? -11.66844 -13.16540 -40.23813 1.000 44.02006 172 GLY A N 1
ATOM 1292 C CA . GLY A 1 172 ? -11.06579 -12.68442 -41.45847 1.000 44.32714 172 GLY A CA 1
ATOM 1293 C C . GLY A 1 172 ? -11.22803 -13.66681 -42.59548 1.000 44.30111 172 GLY A C 1
ATOM 1294 O O . GLY A 1 172 ? -11.80276 -14.74861 -42.45988 1.000 44.76858 172 GLY A O 1
ATOM 1295 N N . SER A 1 173 ? -10.67272 -13.26125 -43.74459 1.000 47.46802 173 SER A N 1
ATOM 1296 C CA . SER A 1 173 ? -10.84673 -13.98548 -45.00378 1.000 54.35515 173 SER A CA 1
ATOM 1297 C C . SER A 1 173 ? -10.55235 -15.47284 -44.87556 1.000 57.28297 173 SER A C 1
ATOM 1298 O O . SER A 1 173 ? -11.22813 -16.30163 -45.49681 1.000 58.13475 173 SER A O 1
ATOM 1301 N N . PHE A 1 174 ? -9.51939 -15.82517 -44.10922 1.000 54.75772 174 PHE A N 1
ATOM 1302 C CA . PHE A 1 174 ? -8.96422 -17.16959 -44.09681 1.000 53.19083 174 PHE A CA 1
ATOM 1303 C C . PHE A 1 174 ? -9.38032 -17.96280 -42.86474 1.000 51.94424 174 PHE A C 1
ATOM 1304 O O . PHE A 1 174 ? -8.76641 -18.99267 -42.56084 1.000 57.20026 174 PHE A O 1
ATOM 1312 N N . ARG A 1 175 ? -10.40625 -17.50606 -42.14873 1.000 49.74442 175 ARG A N 1
ATOM 1313 C CA . ARG A 1 175 ? -10.76070 -18.13717 -40.87723 1.000 58.28940 175 ARG A CA 1
ATOM 1314 C C . ARG A 1 175 ? -11.06421 -19.62231 -41.03462 1.000 65.11037 175 ARG A C 1
ATOM 1315 O O . ARG A 1 175 ? -10.88733 -20.39746 -40.08646 1.000 64.36648 175 ARG A O 1
ATOM 1323 N N . GLU A 1 176 ? -11.51557 -20.03489 -42.21853 1.000 71.42599 176 GLU A N 1
ATOM 1324 C CA . GLU A 1 176 ? -11.88031 -21.42469 -42.46394 1.000 79.53592 176 GLU A CA 1
ATOM 1325 C C . GLU A 1 176 ? -10.67093 -22.31948 -42.72650 1.000 77.98552 176 GLU A C 1
ATOM 1326 O O . GLU A 1 176 ? -10.79546 -23.54654 -42.64080 1.000 79.78673 176 GLU A O 1
ATOM 1332 N N . LEU A 1 177 ? -9.51365 -21.73814 -43.03486 1.000 73.05853 177 LEU A N 1
ATOM 1333 C CA . LEU A 1 177 ? -8.35318 -22.49835 -43.48463 1.000 73.81084 177 LEU A CA 1
ATOM 1334 C C . LEU A 1 177 ? -7.57480 -23.07673 -42.30943 1.000 77.58070 177 LEU A C 1
ATOM 1335 O O . LEU A 1 177 ? -7.52289 -22.49667 -41.22213 1.000 77.27538 177 LEU A O 1
ATOM 1340 N N . THR A 1 178 ? -6.96886 -24.23911 -42.54139 1.000 79.83205 178 THR A N 1
ATOM 1341 C CA . THR A 1 178 ? -6.03707 -24.81075 -41.58232 1.000 81.77009 178 THR A CA 1
ATOM 1342 C C . THR A 1 178 ? -4.75759 -23.98025 -41.53267 1.000 83.61031 178 THR A C 1
ATOM 1343 O O . THR A 1 178 ? -4.41908 -23.25506 -42.47457 1.000 84.37141 178 THR A O 1
ATOM 1347 N N . ARG A 1 179 ? -4.03240 -24.10071 -40.41624 1.000 84.46148 179 ARG A N 1
ATOM 1348 C CA . ARG A 1 179 ? -2.77701 -23.36444 -40.28631 1.000 84.81305 179 ARG A CA 1
ATOM 1349 C C . ARG A 1 179 ? -1.79798 -23.72860 -41.39766 1.000 85.16002 179 ARG A C 1
ATOM 1350 O O . ARG A 1 179 ? -0.98636 -22.88984 -41.81166 1.000 84.37716 179 ARG A O 1
ATOM 1358 N N . GLU A 1 180 ? -1.87568 -24.96311 -41.90740 1.000 87.22133 180 GLU A N 1
ATOM 1359 C CA . GLU A 1 180 ? -1.00194 -25.40109 -42.99423 1.000 86.78251 180 GLU A CA 1
ATOM 1360 C C . GLU A 1 180 ? -1.48904 -24.90062 -44.35100 1.000 81.54871 180 GLU A C 1
ATOM 1361 O O . GLU A 1 180 ? -0.67777 -24.63939 -45.24723 1.000 81.71612 180 GLU A O 1
ATOM 1367 N N . GLN A 1 181 ? -2.80758 -24.78993 -44.53485 1.000 80.19028 181 GLN A N 1
ATOM 1368 C CA . GLN A 1 181 ? -3.32710 -24.16068 -45.74409 1.000 78.21762 181 GLN A CA 1
ATOM 1369 C C . GLN A 1 181 ? -2.84228 -22.72374 -45.85252 1.000 75.73205 181 GLN A C 1
ATOM 1370 O O . GLN A 1 181 ? -2.64181 -22.21101 -46.96246 1.000 78.42932 181 GLN A O 1
ATOM 1376 N N . LEU A 1 182 ? -2.63738 -22.06877 -44.70539 1.000 71.93636 182 LEU A N 1
ATOM 1377 C CA . LEU A 1 182 ? -2.12411 -20.70722 -44.66961 1.000 67.95876 182 LEU A CA 1
ATOM 1378 C C . LEU A 1 182 ? -0.69522 -20.59998 -45.19213 1.000 76.40879 182 LEU A C 1
ATOM 1379 O O . LEU A 1 182 ? -0.27360 -19.50642 -45.58705 1.000 79.27650 182 LEU A O 1
ATOM 1384 N N . GLU A 1 183 ? 0.06427 -21.69953 -45.20228 1.000 77.88016 183 GLU A N 1
ATOM 1385 C CA . GLU A 1 183 ? 1.40406 -21.64806 -45.77260 1.000 78.59584 183 GLU A CA 1
ATOM 1386 C C . GLU A 1 183 ? 1.38267 -21.50368 -47.28363 1.000 73.16790 183 GLU A C 1
ATOM 1387 O O . GLU A 1 183 ? 2.41450 -21.16764 -47.86581 1.000 70.49911 183 GLU A O 1
ATOM 1393 N N . HIS A 1 184 ? 0.24272 -21.74703 -47.93227 1.000 76.85928 184 HIS A N 1
ATOM 1394 C CA . HIS A 1 184 ? 0.15359 -21.68708 -49.38733 1.000 77.71354 184 HIS A CA 1
ATOM 1395 C C . HIS A 1 184 ? -0.78242 -20.60605 -49.91176 1.000 72.71631 184 HIS A C 1
ATOM 1396 O O . HIS A 1 184 ? -0.98225 -20.54197 -51.13052 1.000 72.58313 184 HIS A O 1
ATOM 1403 N N . VAL A 1 185 ? -1.37435 -19.76735 -49.05016 1.000 68.06566 185 VAL A N 1
ATOM 1404 C CA . VAL A 1 185 ? -2.32773 -18.77232 -49.54177 1.000 67.98302 185 VAL A CA 1
ATOM 1405 C C . VAL A 1 185 ? -1.60192 -17.68756 -50.32494 1.000 70.32825 185 VAL A C 1
ATOM 1406 O O . VAL A 1 185 ? -0.48446 -17.27526 -49.98003 1.000 71.75765 185 VAL A O 1
ATOM 1410 N N . THR A 1 186 ? -2.24705 -17.22369 -51.38934 1.000 69.56762 186 THR A N 1
ATOM 1411 C CA . THR A 1 186 ? -1.75148 -16.17441 -52.26041 1.000 68.63373 186 THR A CA 1
ATOM 1412 C C . THR A 1 186 ? -2.58738 -14.92006 -52.05945 1.000 64.93236 186 THR A C 1
ATOM 1413 O O . THR A 1 186 ? -3.70661 -14.97940 -51.54581 1.000 59.99792 186 THR A O 1
ATOM 1417 N N . VAL A 1 187 ? -2.03451 -13.77563 -52.47198 1.000 64.60717 187 VAL A N 1
ATOM 1418 C CA . VAL A 1 187 ? -2.80773 -12.53926 -52.41089 1.000 65.18065 187 VAL A CA 1
ATOM 1419 C C . VAL A 1 187 ? -4.06897 -12.68332 -53.24357 1.000 63.48028 187 VAL A C 1
ATOM 1420 O O . VAL A 1 187 ? -5.14596 -12.19952 -52.86291 1.000 66.44185 187 VAL A O 1
ATOM 1424 N N . GLY A 1 188 ? -3.96593 -13.39947 -54.36283 1.000 61.83337 188 GLY A N 1
ATOM 1425 C CA . GLY A 1 188 ? -5.15086 -13.73838 -55.13263 1.000 65.78792 188 GLY A CA 1
ATOM 1426 C C . GLY A 1 188 ? -6.19995 -14.47017 -54.32005 1.000 69.76325 188 GLY A C 1
ATOM 1427 O O . GLY A 1 188 ? -7.40002 -14.27364 -54.52311 1.000 73.32039 188 GLY A O 1
ATOM 1428 N N . ASP A 1 189 ? -5.76284 -15.32034 -53.38049 1.000 67.52073 189 ASP A N 1
ATOM 1429 C CA . ASP A 1 189 ? -6.70454 -16.00685 -52.50543 1.000 67.96308 189 ASP A CA 1
ATOM 1430 C C . ASP A 1 189 ? -7.45032 -15.03374 -51.61391 1.000 64.20254 189 ASP A C 1
ATOM 1431 O O . ASP A 1 189 ? -8.57373 -15.32330 -51.19584 1.000 62.60429 189 ASP A O 1
ATOM 1436 N N . ALA A 1 190 ? -6.84567 -13.88479 -51.30593 1.000 66.54096 190 ALA A N 1
ATOM 1437 C CA . ALA A 1 190 ? -7.52138 -12.85685 -50.52128 1.000 68.14502 190 ALA A CA 1
ATOM 1438 C C . ALA A 1 190 ? -8.23567 -11.81705 -51.37991 1.000 69.72484 190 ALA A C 1
ATOM 1439 O O . ALA A 1 190 ? -9.25092 -11.26338 -50.95014 1.000 70.15160 190 ALA A O 1
ATOM 1441 N N . LEU A 1 191 ? -7.73673 -11.52711 -52.58141 1.000 72.14991 191 LEU A N 1
ATOM 1442 C CA . LEU A 1 191 ? -8.31223 -10.48639 -53.43246 1.000 72.45422 191 LEU A CA 1
ATOM 1443 C C . LEU A 1 191 ? -8.30919 -10.96290 -54.88003 1.000 76.30213 191 LEU A C 1
ATOM 1444 O O . LEU A 1 191 ? -7.24449 -11.25890 -55.42926 1.000 68.82953 191 LEU A O 1
ATOM 1449 N N . ASN A 1 192 ? -9.49008 -11.01719 -55.51034 1.000 86.95974 192 ASN A N 1
ATOM 1450 C CA . ASN A 1 192 ? -9.57577 -11.60861 -56.84926 1.000 93.46349 192 ASN A CA 1
ATOM 1451 C C . ASN A 1 192 ? -8.82563 -10.77404 -57.88711 1.000 95.79294 192 ASN A C 1
ATOM 1452 O O . ASN A 1 192 ? -7.96403 -11.29165 -58.61364 1.000 100.79369 192 ASN A O 1
ATOM 1457 N N . HIS A 1 193 ? -9.16007 -9.48885 -58.00265 1.000 89.92577 193 HIS A N 1
ATOM 1458 C CA . HIS A 1 193 ? -8.27308 -8.51004 -58.65193 1.000 84.65386 193 HIS A CA 1
ATOM 1459 C C . HIS A 1 193 ? -8.10606 -7.38785 -57.66912 1.000 78.64680 193 HIS A C 1
ATOM 1460 O O . HIS A 1 193 ? -9.11497 -6.80421 -57.20060 1.000 76.49269 193 HIS A O 1
ATOM 1467 N N . PRO A 1 194 ? -6.87226 -7.02539 -57.29734 1.000 77.11683 194 PRO A N 1
ATOM 1468 C CA . PRO A 1 194 ? -6.65619 -5.89725 -56.38204 1.000 78.51730 194 PRO A CA 1
ATOM 1469 C C . PRO A 1 194 ? -7.30971 -4.58599 -56.82528 1.000 80.26674 194 PRO A C 1
ATOM 1470 O O . PRO A 1 194 ? -7.88200 -3.87369 -55.98905 1.000 76.59350 194 PRO A O 1
ATOM 1474 N N . ASN A 1 195 ? -7.25326 -4.25373 -58.12058 1.000 83.22903 195 ASN A N 1
ATOM 1475 C CA . ASN A 1 195 ? -7.72683 -2.95867 -58.59954 1.000 80.82704 195 ASN A CA 1
ATOM 1476 C C . ASN A 1 195 ? -9.24996 -2.86095 -58.72188 1.000 78.27008 195 ASN A C 1
ATOM 1477 O O . ASN A 1 195 ? -9.75574 -1.77217 -59.01500 1.000 80.22764 195 ASN A O 1
ATOM 1482 N N . TRP A 1 196 ? -9.99282 -3.95070 -58.49705 1.000 76.32612 196 TRP A N 1
ATOM 1483 C CA . TRP A 1 196 ? -11.45429 -3.89452 -58.59222 1.000 77.71115 196 TRP A CA 1
ATOM 1484 C C . TRP A 1 196 ? -12.06269 -3.06777 -57.45701 1.000 75.01993 196 TRP A C 1
ATOM 1485 O O . TRP A 1 196 ? -12.96331 -2.25113 -57.68419 1.000 71.99996 196 TRP A O 1
ATOM 1496 N N . SER A 1 197 ? -11.59147 -3.26282 -56.23369 1.000 74.66747 197 SER A N 1
ATOM 1497 C CA . SER A 1 197 ? -12.25784 -2.72798 -55.05785 1.000 77.08348 197 SER A CA 1
ATOM 1498 C C . SER A 1 197 ? -11.27851 -1.92628 -54.20894 1.000 74.03786 197 SER A C 1
ATOM 1499 O O . SER A 1 197 ? -10.05600 -2.08274 -54.30908 1.000 73.33237 197 SER A O 1
ATOM 1502 N N . MET A 1 198 ? -11.83598 -1.05822 -53.36998 1.000 69.86385 198 MET A N 1
ATOM 1503 C CA . MET A 1 198 ? -11.04681 -0.37529 -52.35888 1.000 69.93158 198 MET A CA 1
ATOM 1504 C C . MET A 1 198 ? -11.07802 -1.17129 -51.05246 1.000 69.51538 198 MET A C 1
ATOM 1505 O O . MET A 1 198 ? -11.95037 -2.01628 -50.82291 1.000 69.86214 198 MET A O 1
ATOM 1510 N N . GLY A 1 199 ? -10.10291 -0.89303 -50.19402 1.000 69.39201 199 GLY A N 1
ATOM 1511 C CA . GLY A 1 199 ? -9.98724 -1.60239 -48.93982 1.000 66.86948 199 GLY A CA 1
ATOM 1512 C C . GLY A 1 199 ? -9.06197 -2.79122 -48.99868 1.000 70.18714 199 GLY A C 1
ATOM 1513 O O . GLY A 1 199 ? -9.26303 -3.75403 -48.24419 1.000 62.42649 199 GLY A O 1
ATOM 1514 N N . ASN A 1 200 ? -8.05226 -2.76683 -49.88199 1.000 81.60640 200 ASN A N 1
ATOM 1515 C CA . ASN A 1 200 ? -7.20773 -3.95165 -50.02251 1.000 63.74388 200 ASN A CA 1
ATOM 1516 C C . ASN A 1 200 ? -6.31259 -4.13598 -48.79865 1.000 57.42386 200 ASN A C 1
ATOM 1517 O O . ASN A 1 200 ? -6.17648 -5.24992 -48.28131 1.000 56.96460 200 ASN A O 1
ATOM 1522 N N . LYS A 1 201 ? -5.68439 -3.05262 -48.33024 1.000 55.23882 201 LYS A N 1
ATOM 1523 C CA . LYS A 1 201 ? -4.85262 -3.12758 -47.13098 1.000 55.56002 201 LYS A CA 1
ATOM 1524 C C . LYS A 1 201 ? -5.67358 -3.59573 -45.93792 1.000 56.28384 201 LYS A C 1
ATOM 1525 O O . LYS A 1 201 ? -5.22285 -4.42670 -45.14619 1.000 51.57407 201 LYS A O 1
ATOM 1531 N N . ILE A 1 202 ? -6.90843 -3.11808 -45.84181 1.000 58.19963 202 ILE A N 1
ATOM 1532 C CA . ILE A 1 202 ? -7.78104 -3.41994 -44.71571 1.000 58.44410 202 ILE A CA 1
ATOM 1533 C C . ILE A 1 202 ? -8.20330 -4.88950 -44.73216 1.000 50.90794 202 ILE A C 1
ATOM 1534 O O . ILE A 1 202 ? -8.27959 -5.53955 -43.68176 1.000 45.23518 202 ILE A O 1
ATOM 1539 N N . THR A 1 203 ? -8.49617 -5.43166 -45.92019 1.000 51.64989 203 THR A N 1
ATOM 1540 C CA . THR A 1 203 ? -8.78300 -6.85851 -46.04309 1.000 53.06148 203 THR A CA 1
ATOM 1541 C C . THR A 1 203 ? -7.61416 -7.69910 -45.54609 1.000 49.61570 203 THR A C 1
ATOM 1542 O O . THR A 1 203 ? -7.80778 -8.69194 -44.83443 1.000 51.85516 203 THR A O 1
ATOM 1546 N N . ILE A 1 204 ? -6.39119 -7.31707 -45.91133 1.000 48.72134 204 ILE A N 1
ATOM 1547 C CA . ILE A 1 204 ? -5.22492 -8.05598 -45.44601 1.000 46.53235 204 ILE A CA 1
ATOM 1548 C C . ILE A 1 204 ? -5.13408 -7.98837 -43.92560 1.000 47.95908 204 ILE A C 1
ATOM 1549 O O . ILE A 1 204 ? -4.96906 -9.01098 -43.25330 1.000 46.65582 204 ILE A O 1
ATOM 1554 N N . ASP A 1 205 ? -5.27291 -6.78807 -43.35948 1.000 46.36052 205 ASP A N 1
ATOM 1555 C CA . ASP A 1 205 ? -5.21139 -6.64609 -41.90764 1.000 48.03964 205 ASP A CA 1
ATOM 1556 C C . ASP A 1 205 ? -6.28975 -7.47378 -41.20935 1.000 52.96121 205 ASP A C 1
ATOM 1557 O O . ASP A 1 205 ? -6.05789 -7.99620 -40.11032 1.000 54.71466 205 ASP A O 1
ATOM 1562 N N . SER A 1 206 ? -7.45818 -7.64374 -41.83606 1.000 53.49425 206 SER A N 1
ATOM 1563 C CA . SER A 1 206 ? -8.49293 -8.46242 -41.21116 1.000 48.13063 206 SER A CA 1
ATOM 1564 C C . SER A 1 206 ? -8.18478 -9.94290 -41.31321 1.000 46.39106 206 SER A C 1
ATOM 1565 O O . SER A 1 206 ? -8.51232 -10.70650 -40.39627 1.000 49.06527 206 SER A O 1
ATOM 1568 N N . ALA A 1 207 ? -7.56554 -10.36284 -42.41212 1.000 47.39022 207 ALA A N 1
ATOM 1569 C CA . ALA A 1 207 ? -7.14658 -11.75371 -42.53047 1.000 48.90908 207 ALA A CA 1
ATOM 1570 C C . ALA A 1 207 ? -5.99387 -12.07252 -41.58451 1.000 44.58871 207 ALA A C 1
ATOM 1571 O O . ALA A 1 207 ? -5.93221 -13.18415 -41.03801 1.000 44.11986 207 ALA A O 1
ATOM 1573 N N . THR A 1 208 ? -5.07411 -11.12544 -41.36035 1.000 43.70503 208 THR A N 1
ATOM 1574 C CA . THR A 1 208 ? -4.01550 -11.44303 -40.40877 1.000 41.26161 208 THR A CA 1
ATOM 1575 C C . THR A 1 208 ? -4.42028 -11.20368 -38.95455 1.000 42.46914 208 THR A C 1
ATOM 1576 O O . THR A 1 208 ? -3.69111 -11.66758 -38.06071 1.000 39.34468 208 THR A O 1
ATOM 1580 N N . MET A 1 209 ? -5.53186 -10.48677 -38.69757 1.000 45.94827 209 MET A N 1
ATOM 1581 C CA . MET A 1 209 ? -6.00970 -10.04140 -37.38446 1.000 44.44702 209 MET A CA 1
ATOM 1582 C C . MET A 1 209 ? -5.21807 -8.82615 -36.88460 1.000 43.29120 209 MET A C 1
ATOM 1583 O O . MET A 1 209 ? -5.41770 -8.41975 -35.73063 1.000 38.59898 209 MET A O 1
ATOM 1588 N N . MET A 1 210 ? -4.29648 -8.26418 -37.68713 1.000 41.77507 210 MET A N 1
ATOM 1589 C CA . MET A 1 210 ? -3.65812 -6.99974 -37.33058 1.000 40.21593 210 MET A CA 1
ATOM 1590 C C . MET A 1 210 ? -4.69889 -5.90848 -37.09400 1.000 39.26778 210 MET A C 1
ATOM 1591 O O . MET A 1 210 ? -4.54332 -5.06060 -36.20841 1.000 40.58128 210 MET A O 1
ATOM 1596 N N . ASN A 1 211 ? -5.76280 -5.91305 -37.89473 1.000 34.99435 211 ASN A N 1
ATOM 1597 C CA . ASN A 1 211 ? -6.88458 -4.98614 -37.70233 1.000 40.19696 211 ASN A CA 1
ATOM 1598 C C . ASN A 1 211 ? -7.41503 -5.00438 -36.25769 1.000 41.43480 211 ASN A C 1
ATOM 1599 O O . ASN A 1 211 ? -7.55842 -3.95619 -35.61070 1.000 35.68717 211 ASN A O 1
ATOM 1604 N N . LYS A 1 212 ? -7.72377 -6.18916 -35.74062 1.000 40.54036 212 LYS A N 1
ATOM 1605 C CA . LYS A 1 212 ? -8.13288 -6.29262 -34.34161 1.000 43.06864 212 LYS A CA 1
ATOM 1606 C C . LYS A 1 212 ? -6.98927 -5.93913 -33.39760 1.000 41.96057 212 LYS A C 1
ATOM 1607 O O . LYS A 1 212 ? -7.22255 -5.36092 -32.33107 1.000 39.98266 212 LYS A O 1
ATOM 1613 N N . GLY A 1 213 ? -5.74995 -6.24626 -33.78082 1.000 41.76539 213 GLY A N 1
ATOM 1614 C CA . GLY A 1 213 ? -4.61264 -5.78175 -32.99865 1.000 36.47505 213 GLY A CA 1
ATOM 1615 C C . GLY A 1 213 ? -4.58749 -4.27161 -32.81798 1.000 39.13702 213 GLY A C 1
ATOM 1616 O O . GLY A 1 213 ? -4.39811 -3.76613 -31.70563 1.000 40.79160 213 GLY A O 1
ATOM 1617 N N . PHE A 1 214 ? -4.73983 -3.52843 -33.91637 1.000 37.57634 214 PHE A N 1
ATOM 1618 C CA . PHE A 1 214 ? -4.76392 -2.06820 -33.83878 1.000 36.51579 214 PHE A CA 1
ATOM 1619 C C . PHE A 1 214 ? -5.92545 -1.57275 -32.97310 1.000 38.46263 214 PHE A C 1
ATOM 1620 O O . PHE A 1 214 ? -5.78820 -0.57471 -32.25898 1.000 39.97914 214 PHE A O 1
ATOM 1628 N N . GLU A 1 215 ? -7.07656 -2.25248 -33.03258 1.000 33.88399 215 GLU A N 1
ATOM 1629 C CA . GLU A 1 215 ? -8.23062 -1.82831 -32.24658 1.000 38.18755 215 GLU A CA 1
ATOM 1630 C C . GLU A 1 215 ? -8.01273 -2.06697 -30.75320 1.000 41.46034 215 GLU A C 1
ATOM 1631 O O . GLU A 1 215 ? -8.51369 -1.29154 -29.92049 1.000 44.77995 215 GLU A O 1
ATOM 1637 N N . VAL A 1 216 ? -7.29777 -3.14097 -30.39397 1.000 35.48595 216 VAL A N 1
ATOM 1638 C CA . VAL A 1 216 ? -6.92492 -3.35743 -28.99687 1.000 39.46418 216 VAL A CA 1
ATOM 1639 C C . VAL A 1 216 ? -6.03577 -2.22337 -28.50840 1.000 41.25660 216 VAL A C 1
ATOM 1640 O O . VAL A 1 216 ? -6.20953 -1.70440 -27.39839 1.000 45.15625 216 VAL A O 1
ATOM 1644 N N . ILE A 1 217 ? -5.07536 -1.81033 -29.33150 1.000 37.52740 217 ILE A N 1
ATOM 1645 C CA . ILE A 1 217 ? -4.17789 -0.72663 -28.93770 1.000 44.38784 217 ILE A CA 1
ATOM 1646 C C . ILE A 1 217 ? -4.95988 0.57703 -28.77662 1.000 39.82484 217 ILE A C 1
ATOM 1647 O O . ILE A 1 217 ? -4.80588 1.28908 -27.77403 1.000 46.00274 217 ILE A O 1
ATOM 1652 N N . GLU A 1 218 ? -5.82517 0.89701 -29.74092 1.000 36.67758 218 GLU A N 1
ATOM 1653 C CA . GLU A 1 218 ? -6.61655 2.12271 -29.64449 1.000 46.08393 218 GLU A CA 1
ATOM 1654 C C . GLU A 1 218 ? -7.53074 2.10643 -28.41509 1.000 43.87570 218 GLU A C 1
ATOM 1655 O O . GLU A 1 218 ? -7.63540 3.10193 -27.69231 1.000 41.88369 218 GLU A O 1
ATOM 1661 N N . ALA A 1 219 ? -8.22549 0.98661 -28.18423 1.000 41.71664 219 ALA A N 1
ATOM 1662 C CA . ALA A 1 219 ? -9.12720 0.89721 -27.03625 1.000 41.75266 219 ALA A CA 1
ATOM 1663 C C . ALA A 1 219 ? -8.37767 1.12067 -25.74219 1.000 46.60714 219 ALA A C 1
ATOM 1664 O O . ALA A 1 219 ? -8.88908 1.76465 -24.81851 1.000 50.86278 219 ALA A O 1
ATOM 1666 N N . LYS A 1 220 ? -7.15630 0.59186 -25.65648 1.000 50.39093 220 LYS A N 1
ATOM 1667 C CA . LYS A 1 220 ? -6.39042 0.71922 -24.42959 1.000 39.82421 220 LYS A CA 1
ATOM 1668 C C . LYS A 1 220 ? -6.20540 2.18177 -24.06013 1.000 51.47791 220 LYS A C 1
ATOM 1669 O O . LYS A 1 220 ? -6.31490 2.55426 -22.88249 1.000 47.89123 220 LYS A O 1
ATOM 1675 N N . TRP A 1 221 ? -5.92339 3.02934 -25.05628 1.000 47.12589 221 TRP A N 1
ATOM 1676 C CA . TRP A 1 221 ? -5.68914 4.43659 -24.76659 1.000 52.23903 221 TRP A CA 1
ATOM 1677 C C . TRP A 1 221 ? -6.99622 5.22373 -24.73458 1.000 50.73469 221 TRP A C 1
ATOM 1678 O O . TRP A 1 221 ? -7.20734 6.03589 -23.82995 1.000 55.22344 221 TRP A O 1
ATOM 1689 N N . LEU A 1 222 ? -7.88102 4.97643 -25.70173 1.000 45.41655 222 LEU A N 1
ATOM 1690 C CA . LEU A 1 222 ? -9.15595 5.67837 -25.76822 1.000 51.70298 222 LEU A CA 1
ATOM 1691 C C . LEU A 1 222 ? -9.94111 5.59715 -24.45802 1.000 56.66306 222 LEU A C 1
ATOM 1692 O O . LEU A 1 222 ? -10.58260 6.56994 -24.04720 1.000 60.17280 222 LEU A O 1
ATOM 1697 N N . PHE A 1 223 ? -9.93155 4.44089 -23.80452 1.000 55.22020 223 PHE A N 1
ATOM 1698 C CA . PHE A 1 223 ? -10.72863 4.22509 -22.59748 1.000 50.84182 223 PHE A CA 1
ATOM 1699 C C . PHE A 1 223 ? -9.86043 4.02815 -21.35726 1.000 54.17527 223 PHE A C 1
ATOM 1700 O O . PHE A 1 223 ? -10.38007 3.64113 -20.31105 1.000 52.15236 223 PHE A O 1
ATOM 1708 N N . ASP A 1 224 ? -8.54773 4.28638 -21.45940 1.000 53.96246 224 ASP A N 1
ATOM 1709 C CA . ASP A 1 224 ? -7.62426 4.22353 -20.33092 1.000 55.80221 224 ASP A CA 1
ATOM 1710 C C . ASP A 1 224 ? -7.73403 2.88687 -19.59405 1.000 59.25858 224 ASP A C 1
ATOM 1711 O O . ASP A 1 224 ? -7.95102 2.82301 -18.37678 1.000 62.27249 224 ASP A O 1
ATOM 1716 N N . LEU A 1 225 ? -7.56256 1.80479 -20.34821 1.000 52.92187 225 LEU A N 1
ATOM 1717 C CA . LEU A 1 225 ? -7.68073 0.44999 -19.82508 1.000 51.11135 225 LEU A CA 1
ATOM 1718 C C . LEU A 1 225 ? -6.31506 -0.14328 -19.47956 1.000 55.09027 225 LEU A C 1
ATOM 1719 O O . LEU A 1 225 ? -5.29904 0.16995 -20.10639 1.000 58.52206 225 LEU A O 1
ATOM 1724 N N . LYS A 1 226 ? -6.29774 -1.00127 -18.46339 1.000 55.92013 226 LYS A N 1
ATOM 1725 C CA . LYS A 1 226 ? -5.13063 -1.84183 -18.22610 1.000 54.16520 226 LYS A CA 1
ATOM 1726 C C . LYS A 1 226 ? -5.07766 -2.92126 -19.29878 1.000 54.24725 226 LYS A C 1
ATOM 1727 O O . LYS A 1 226 ? -6.10840 -3.29878 -19.87059 1.000 48.36041 226 LYS A O 1
ATOM 1733 N N . ILE A 1 227 ? -3.87041 -3.42330 -19.57800 1.000 47.89276 227 ILE A N 1
ATOM 1734 C CA . ILE A 1 227 ? -3.73297 -4.39170 -20.66958 1.000 50.86390 227 ILE A CA 1
ATOM 1735 C C . ILE A 1 227 ? -4.55345 -5.64827 -20.38817 1.000 51.47617 227 ILE A C 1
ATOM 1736 O O . ILE A 1 227 ? -5.16420 -6.22339 -21.30048 1.000 43.43672 227 ILE A O 1
ATOM 1741 N N . ASP A 1 228 ? -4.62548 -6.07807 -19.12144 1.000 48.76863 228 ASP A N 1
ATOM 1742 C CA . ASP A 1 228 ? -5.37750 -7.30738 -18.86689 1.000 46.05707 228 ASP A CA 1
ATOM 1743 C C . ASP A 1 228 ? -6.88698 -7.08937 -18.81181 1.000 46.96171 228 ASP A C 1
ATOM 1744 O O . ASP A 1 228 ? -7.61739 -8.06913 -18.68484 1.000 47.71820 228 ASP A O 1
ATOM 1749 N N . GLN A 1 229 ? -7.36587 -5.85030 -18.95037 1.000 43.36324 229 GLN A N 1
ATOM 1750 C CA . GLN A 1 229 ? -8.78913 -5.59100 -19.12497 1.000 44.01400 229 GLN A CA 1
ATOM 1751 C C . GLN A 1 229 ? -9.26740 -5.64914 -20.57474 1.000 39.79538 229 GLN A C 1
ATOM 1752 O O . GLN A 1 229 ? -10.47318 -5.48087 -20.80845 1.000 47.96728 229 GLN A O 1
ATOM 1758 N N . ILE A 1 230 ? -8.39289 -5.83444 -21.56088 1.000 41.03336 230 ILE A N 1
ATOM 1759 C CA . ILE A 1 230 ? -8.80637 -5.75419 -22.96859 1.000 38.19499 230 ILE A CA 1
ATOM 1760 C C . ILE A 1 230 ? -8.72950 -7.14085 -23.57573 1.000 38.58189 230 ILE A C 1
ATOM 1761 O O . ILE A 1 230 ? -7.62848 -7.65698 -23.79292 1.000 41.90435 230 ILE A O 1
ATOM 1766 N N . LYS A 1 231 ? -9.88636 -7.72054 -23.89780 1.000 37.97378 231 LYS A N 1
ATOM 1767 C CA . LYS A 1 231 ? -9.97581 -9.08067 -24.39277 1.000 38.98798 231 LYS A CA 1
ATOM 1768 C C . LYS A 1 231 ? -10.48434 -9.09150 -25.83243 1.000 36.03236 231 LYS A C 1
ATOM 1769 O O . LYS A 1 231 ? -11.01022 -8.10108 -26.32892 1.000 35.60282 231 LYS A O 1
ATOM 1775 N N . THR A 1 232 ? -10.32319 -10.22489 -26.50743 1.000 36.33054 232 THR A N 1
ATOM 1776 C CA . THR A 1 232 ? -10.99141 -10.44334 -27.78203 1.000 37.33576 232 THR A CA 1
ATOM 1777 C C . THR A 1 232 ? -11.64011 -11.81719 -27.77388 1.000 38.63209 232 THR A C 1
ATOM 1778 O O . THR A 1 232 ? -11.33265 -12.67619 -26.93485 1.000 37.92079 232 THR A O 1
ATOM 1782 N N . ILE A 1 233 ? -12.53808 -12.01012 -28.73266 1.000 35.34699 233 ILE A N 1
ATOM 1783 C CA . ILE A 1 233 ? -13.22122 -13.28285 -28.91958 1.000 38.48442 233 ILE A CA 1
ATOM 1784 C C . ILE A 1 233 ? -13.56717 -13.38251 -30.40122 1.000 35.65252 233 ILE A C 1
ATOM 1785 O O . ILE A 1 233 ? -13.80854 -12.37388 -31.05882 1.000 40.86969 233 ILE A O 1
ATOM 1790 N N . LEU A 1 234 ? -13.53916 -14.59090 -30.94665 1.000 42.23426 234 LEU A N 1
ATOM 1791 C CA . LEU A 1 234 ? -13.92684 -14.75662 -32.34365 1.000 44.74220 234 LEU A CA 1
ATOM 1792 C C . LEU A 1 234 ? -15.44747 -14.80582 -32.41976 1.000 44.19905 234 LEU A C 1
ATOM 1793 O O . LEU A 1 234 ? -16.08428 -15.54494 -31.65845 1.000 43.68437 234 LEU A O 1
ATOM 1798 N N . HIS A 1 235 ? -16.03852 -14.00195 -33.30809 1.000 41.89087 235 HIS A N 1
ATOM 1799 C CA . HIS A 1 235 ? -17.50790 -13.95671 -33.42896 1.000 45.68622 235 HIS A CA 1
ATOM 1800 C C . HIS A 1 235 ? -17.86157 -13.89856 -34.91266 1.000 41.82485 235 HIS A C 1
ATOM 1801 O O . HIS A 1 235 ? -17.77726 -12.82751 -35.53103 1.000 42.03788 235 HIS A O 1
ATOM 1808 N N . LYS A 1 236 ? -18.31266 -15.04073 -35.43795 1.000 46.01455 236 LYS A N 1
ATOM 1809 C CA . LYS A 1 236 ? -18.42426 -15.27051 -36.88073 1.000 53.08150 236 LYS A CA 1
ATOM 1810 C C . LYS A 1 236 ? -19.31346 -14.23717 -37.56301 1.000 51.75407 236 LYS A C 1
ATOM 1811 O O . LYS A 1 236 ? -18.95927 -13.69832 -38.62145 1.000 49.64153 236 LYS A O 1
ATOM 1817 N N . GLU A 1 237 ? -20.47163 -13.94420 -36.96816 1.000 49.23530 237 GLU A N 1
ATOM 1818 C CA . GLU A 1 237 ? -21.48713 -13.09583 -37.58521 1.000 41.84859 237 GLU A CA 1
ATOM 1819 C C . GLU A 1 237 ? -21.21970 -11.60762 -37.44001 1.000 44.44509 237 GLU A C 1
ATOM 1820 O O . GLU A 1 237 ? -21.87396 -10.81642 -38.12489 1.000 46.56086 237 GLU A O 1
ATOM 1826 N N . SER A 1 238 ? -20.31723 -11.19803 -36.54515 1.000 42.23310 238 SER A N 1
ATOM 1827 C CA . SER A 1 238 ? -20.04687 -9.77270 -36.32976 1.000 42.58625 238 SER A CA 1
ATOM 1828 C C . SER A 1 238 ? -21.32084 -8.96563 -36.05024 1.000 40.30209 238 SER A C 1
ATOM 1829 O O . SER A 1 238 ? -21.41938 -7.79129 -36.43461 1.000 41.14303 238 SER A O 1
ATOM 1832 N N . ILE A 1 239 ? -22.29082 -9.57907 -35.36111 1.000 41.80396 239 ILE A N 1
ATOM 1833 C CA . ILE A 1 239 ? -23.48709 -8.85531 -34.90800 1.000 39.02001 239 ILE A CA 1
ATOM 1834 C C . ILE A 1 239 ? -23.20603 -8.11851 -33.59831 1.000 40.39537 239 ILE A C 1
ATOM 1835 O O . ILE A 1 239 ? -23.45265 -6.91246 -33.47375 1.000 44.35837 239 ILE A O 1
ATOM 1840 N N . ILE A 1 240 ? -22.69533 -8.83163 -32.59689 1.000 39.70266 240 ILE A N 1
ATOM 1841 C CA . ILE A 1 240 ? -22.18299 -8.17402 -31.39304 1.000 35.67890 240 ILE A CA 1
ATOM 1842 C C . ILE A 1 240 ? -20.83198 -7.53209 -31.70721 1.000 39.39923 240 ILE A C 1
ATOM 1843 O O . ILE A 1 240 ? -19.88700 -8.20586 -32.12927 1.000 40.17029 240 ILE A O 1
ATOM 1848 N N . HIS A 1 241 ? -20.73403 -6.22140 -31.50696 1.000 39.42379 241 HIS A N 1
ATOM 1849 C CA . HIS A 1 241 ? -19.53233 -5.48923 -31.88652 1.000 41.94413 241 HIS A CA 1
ATOM 1850 C C . HIS A 1 241 ? -18.53088 -5.34668 -30.74746 1.000 52.07148 241 HIS A C 1
ATOM 1851 O O . HIS A 1 241 ? -17.31934 -5.31097 -31.00325 1.000 57.85243 241 HIS A O 1
ATOM 1858 N N . SER A 1 242 ? -18.99644 -5.29250 -29.50226 1.000 46.72007 242 SER A N 1
ATOM 1859 C CA . SER A 1 242 ? -18.10493 -5.33048 -28.34802 1.000 43.16763 242 SER A CA 1
ATOM 1860 C C . SER A 1 242 ? -18.94262 -5.58161 -27.10208 1.000 42.08802 242 SER A C 1
ATOM 1861 O O . SER A 1 242 ? -20.16194 -5.40150 -27.10727 1.000 37.56620 242 SER A O 1
ATOM 1864 N N . LEU A 1 243 ? -18.28056 -6.01767 -26.04374 1.000 37.02866 243 LEU A N 1
ATOM 1865 C CA . LEU A 1 243 ? -18.93554 -6.27209 -24.77521 1.000 35.59542 243 LEU A CA 1
ATOM 1866 C C . LEU A 1 243 ? -18.12536 -5.61314 -23.67585 1.000 43.25372 243 LEU A C 1
ATOM 1867 O O . LEU A 1 243 ? -16.90594 -5.48006 -23.78490 1.000 45.97744 243 LEU A O 1
ATOM 1872 N N . VAL A 1 244 ? -18.80013 -5.18418 -22.62041 1.000 41.16549 244 VAL A N 1
ATOM 1873 C CA . VAL A 1 244 ? -18.11159 -4.66023 -21.44668 1.000 33.28895 244 VAL A CA 1
ATOM 1874 C C . VAL A 1 244 ? -18.66941 -5.36985 -20.23207 1.000 33.77771 244 VAL A C 1
ATOM 1875 O O . VAL A 1 244 ? -19.88545 -5.37469 -20.02244 1.000 33.44887 244 VAL A O 1
ATOM 1879 N N . GLU A 1 245 ? -17.79124 -5.98770 -19.45617 1.000 34.69761 245 GLU A N 1
ATOM 1880 C CA . GLU A 1 245 ? -18.17784 -6.59815 -18.19360 1.000 41.64288 245 GLU A CA 1
ATOM 1881 C C . GLU A 1 245 ? -17.83348 -5.61029 -17.09586 1.000 36.36220 245 GLU A C 1
ATOM 1882 O O . GLU A 1 245 ? -16.70784 -5.10851 -17.05090 1.000 44.73470 245 GLU A O 1
ATOM 1888 N N . PHE A 1 246 ? -18.78449 -5.34651 -16.20622 1.000 38.01310 246 PHE A N 1
ATOM 1889 C CA . PHE A 1 246 ? -18.56695 -4.45708 -15.07232 1.000 40.08013 246 PHE A CA 1
ATOM 1890 C C . PHE A 1 246 ? -18.29336 -5.27525 -13.81079 1.000 41.12034 246 PHE A C 1
ATOM 1891 O O . PHE A 1 246 ? -18.41638 -6.50006 -13.81412 1.000 40.18463 246 PHE A O 1
ATOM 1899 N N . VAL A 1 247 ? -17.93995 -4.58354 -12.71726 1.000 40.45126 247 VAL A N 1
ATOM 1900 C CA . VAL A 1 247 ? -17.51709 -5.29935 -11.51385 1.000 44.79487 247 VAL A CA 1
ATOM 1901 C C . VAL A 1 247 ? -18.67139 -6.02785 -10.84790 1.000 45.59263 247 VAL A C 1
ATOM 1902 O O . VAL A 1 247 ? -18.43593 -6.92018 -10.03180 1.000 48.80837 247 VAL A O 1
ATOM 1906 N N . ASP A 1 248 ? -19.91826 -5.70951 -11.19570 1.000 44.68738 248 ASP A N 1
ATOM 1907 C CA . ASP A 1 248 ? -21.03614 -6.49885 -10.69094 1.000 44.24219 248 ASP A CA 1
ATOM 1908 C C . ASP A 1 248 ? -21.23647 -7.77775 -11.50021 1.000 44.45132 248 ASP A C 1
ATOM 1909 O O . ASP A 1 248 ? -22.18430 -8.51782 -11.23322 1.000 42.18075 248 ASP A O 1
ATOM 1914 N N . THR A 1 249 ? -20.34865 -8.04794 -12.46064 1.000 39.29375 249 THR A N 1
ATOM 1915 C CA . THR A 1 249 ? -20.37639 -9.12877 -13.44028 1.000 41.91577 249 THR A CA 1
ATOM 1916 C C . THR A 1 249 ? -21.47097 -8.94409 -14.48683 1.000 40.52460 249 THR A C 1
ATOM 1917 O O . THR A 1 249 ? -21.66183 -9.83753 -15.31331 1.000 43.11168 249 THR A O 1
ATOM 1921 N N . SER A 1 250 ? -22.18472 -7.82603 -14.49312 1.000 36.54910 250 SER A N 1
ATOM 1922 C CA . SER A 1 250 ? -23.14608 -7.58948 -15.55898 1.000 35.37308 250 SER A CA 1
ATOM 1923 C C . SER A 1 250 ? -22.38135 -7.30134 -16.85071 1.000 34.72306 250 SER A C 1
ATOM 1924 O O . SER A 1 250 ? -21.25819 -6.78569 -16.82348 1.000 35.12429 250 SER A O 1
ATOM 1927 N N . VAL A 1 251 ? -22.96448 -7.65306 -18.00589 1.000 39.06052 251 VAL A N 1
ATOM 1928 C CA . VAL A 1 251 ? -22.26440 -7.45542 -19.28587 1.000 41.37887 251 VAL A CA 1
ATOM 1929 C C . VAL A 1 251 ? -23.15813 -6.66566 -20.24624 1.000 42.17692 251 VAL A C 1
ATOM 1930 O O . VAL A 1 251 ? -24.26656 -7.10439 -20.56875 1.000 36.05156 251 VAL A O 1
ATOM 1934 N N . MET A 1 252 ? -22.68682 -5.50553 -20.69126 1.000 38.87480 252 MET A N 1
ATOM 1935 C CA . MET A 1 252 ? -23.37869 -4.72826 -21.71165 1.000 38.49972 252 MET A CA 1
ATOM 1936 C C . MET A 1 252 ? -22.77434 -5.05663 -23.07285 1.000 36.56167 252 MET A C 1
ATOM 1937 O O . MET A 1 252 ? -21.56149 -5.25689 -23.19165 1.000 31.70214 252 MET A O 1
ATOM 1942 N N . ALA A 1 253 ? -23.61390 -5.11406 -24.09139 1.000 31.38291 253 ALA A N 1
ATOM 1943 C CA . ALA A 1 253 ? -23.13460 -5.31718 -25.44730 1.000 33.15440 253 ALA A CA 1
ATOM 1944 C C . ALA A 1 253 ? -23.84737 -4.36159 -26.39177 1.000 38.98921 253 ALA A C 1
ATOM 1945 O O . ALA A 1 253 ? -25.01447 -4.01276 -26.18472 1.000 43.23977 253 ALA A O 1
ATOM 1947 N N . GLN A 1 254 ? -23.14033 -3.94456 -27.43593 1.000 39.51033 254 GLN A N 1
ATOM 1948 C CA . GLN A 1 254 ? -23.75446 -3.19359 -28.52165 1.000 41.99422 254 GLN A CA 1
ATOM 1949 C C . GLN A 1 254 ? -23.85019 -4.11114 -29.74041 1.000 40.14931 254 GLN A C 1
ATOM 1950 O O . GLN A 1 254 ? -22.86787 -4.77252 -30.08475 1.000 39.18332 254 GLN A O 1
ATOM 1956 N N . LEU A 1 255 ? -25.05012 -4.20283 -30.35079 1.000 35.38634 255 LEU A N 1
ATOM 1957 C CA . LEU A 1 255 ? -25.31264 -5.07133 -31.49586 1.000 34.48992 255 LEU A CA 1
ATOM 1958 C C . LEU A 1 255 ? -25.77735 -4.25229 -32.69347 1.000 42.23336 255 LEU A C 1
ATOM 1959 O O . LEU A 1 255 ? -26.39752 -3.20073 -32.54041 1.000 41.84038 255 LEU A O 1
ATOM 1964 N N . GLY A 1 256 ? -25.51488 -4.77339 -33.89366 1.000 47.16969 256 GLY A N 1
ATOM 1965 C CA . GLY A 1 256 ? -26.00806 -4.12673 -35.09253 1.000 52.58993 256 GLY A CA 1
ATOM 1966 C C . GLY A 1 256 ? -25.52446 -4.76443 -36.37593 1.000 56.15603 256 GLY A C 1
ATOM 1967 O O . GLY A 1 256 ? -24.57566 -5.56028 -36.35587 1.000 57.82494 256 GLY A O 1
ATOM 1968 N N . THR A 1 257 ? -26.16649 -4.43290 -37.49408 1.000 58.55359 257 THR A N 1
ATOM 1969 C CA . THR A 1 257 ? -25.60537 -4.70909 -38.81709 1.000 62.51472 257 THR A CA 1
ATOM 1970 C C . THR A 1 257 ? -24.53826 -3.65860 -39.11903 1.000 58.58930 257 THR A C 1
ATOM 1971 O O . THR A 1 257 ? -24.33242 -2.73707 -38.32562 1.000 58.28247 257 THR A O 1
ATOM 1975 N N . PRO A 1 258 ? -23.77384 -3.79944 -40.24204 1.000 64.55941 258 PRO A N 1
ATOM 1976 C CA . PRO A 1 258 ? -22.55732 -2.97675 -40.39319 1.000 62.52966 258 PRO A CA 1
ATOM 1977 C C . PRO A 1 258 ? -22.64867 -1.54713 -40.94520 1.000 59.53312 258 PRO A C 1
ATOM 1978 O O . PRO A 1 258 ? -21.61042 -1.03148 -41.35508 1.000 65.81895 258 PRO A O 1
ATOM 1982 N N . ASP A 1 259 ? -23.79259 -0.86715 -40.93655 1.000 56.69751 259 ASP A N 1
ATOM 1983 C CA . ASP A 1 259 ? -23.82456 0.49266 -41.48969 1.000 62.79047 259 ASP A CA 1
ATOM 1984 C C . ASP A 1 259 ? -22.72689 1.40837 -40.91180 1.000 64.05972 259 ASP A C 1
ATOM 1985 O O . ASP A 1 259 ? -22.83017 1.85002 -39.76306 1.000 63.65741 259 ASP A O 1
ATOM 1990 N N . MET A 1 260 ? -21.68373 1.72717 -41.70307 1.000 62.78672 260 MET A N 1
ATOM 1991 C CA . MET A 1 260 ? -20.60525 2.60235 -41.22303 1.000 61.43643 260 MET A CA 1
ATOM 1992 C C . MET A 1 260 ? -21.07659 4.02855 -40.92183 1.000 58.04717 260 MET A C 1
ATOM 1993 O O . MET A 1 260 ? -20.35174 4.77292 -40.25447 1.000 58.61518 260 MET A O 1
ATOM 1998 N N . ARG A 1 261 ? -22.27395 4.42614 -41.38197 1.000 56.03732 261 ARG A N 1
ATOM 1999 C CA . ARG A 1 261 ? -22.78440 5.76643 -41.08951 1.000 55.25748 261 ARG A CA 1
ATOM 2000 C C . ARG A 1 261 ? -23.24706 5.90852 -39.64702 1.000 59.64006 261 ARG A C 1
ATOM 2001 O O . ARG A 1 261 ? -23.20496 7.01230 -39.09094 1.000 61.89695 261 ARG A O 1
ATOM 2009 N N . MET A 1 262 ? -23.76259 4.83803 -39.05140 1.000 60.07381 262 MET A N 1
ATOM 2010 C CA . MET A 1 262 ? -24.29606 4.95794 -37.69829 1.000 61.37753 262 MET A CA 1
ATOM 2011 C C . MET A 1 262 ? -23.24456 5.48614 -36.72639 1.000 49.07941 262 MET A C 1
ATOM 2012 O O . MET A 1 262 ? -23.54179 6.45353 -36.00330 1.000 48.48079 262 MET A O 1
ATOM 2017 N N . PRO A 1 263 ? -22.02216 4.94166 -36.66408 1.000 47.55137 263 PRO A N 1
ATOM 2018 C CA . PRO A 1 263 ? -21.03565 5.50498 -35.72198 1.000 50.69709 263 PRO A CA 1
ATOM 2019 C C . PRO A 1 263 ? -20.59039 6.91175 -36.08078 1.000 55.99459 263 PRO A C 1
ATOM 2020 O O . PRO A 1 263 ? -20.25276 7.67813 -35.17125 1.000 58.18811 263 PRO A O 1
ATOM 2024 N N . ILE A 1 264 ? -20.55426 7.26898 -37.37072 1.000 54.48760 264 ILE A N 1
ATOM 2025 C CA . ILE A 1 264 ? -20.24556 8.64679 -37.74491 1.000 48.74590 264 ILE A CA 1
ATOM 2026 C C . ILE A 1 264 ? -21.29277 9.58522 -37.16091 1.000 52.68052 264 ILE A C 1
ATOM 2027 O O . ILE A 1 264 ? -20.96547 10.56445 -36.48440 1.000 55.95335 264 ILE A O 1
ATOM 2032 N N . GLN A 1 265 ? -22.57788 9.28048 -37.38833 1.000 50.66985 265 GLN A N 1
ATOM 2033 C CA . GLN A 1 265 ? -23.64326 10.14278 -36.89164 1.000 49.89420 265 GLN A CA 1
ATOM 2034 C C . GLN A 1 265 ? -23.65248 10.18283 -35.37100 1.000 54.30999 265 GLN A C 1
ATOM 2035 O O . GLN A 1 265 ? -23.89689 11.23942 -34.77426 1.000 53.58206 265 GLN A O 1
ATOM 2041 N N . TYR A 1 266 ? -23.41406 9.03559 -34.72414 1.000 53.02490 266 TYR A N 1
ATOM 2042 C CA . TYR A 1 266 ? -23.36295 9.02799 -33.26537 1.000 52.79856 266 TYR A CA 1
ATOM 2043 C C . TYR A 1 266 ? -22.27545 9.96995 -32.76073 1.000 53.25795 266 TYR A C 1
ATOM 2044 O O . TYR A 1 266 ? -22.50364 10.75277 -31.82929 1.000 54.02842 266 TYR A O 1
ATOM 2053 N N . ALA A 1 267 ? -21.09687 9.93245 -33.38506 1.000 51.63911 267 ALA A N 1
ATOM 2054 C CA . ALA A 1 267 ? -20.03023 10.84483 -32.98684 1.000 53.83762 267 ALA A CA 1
ATOM 2055 C C . ALA A 1 267 ? -20.46744 12.29389 -33.14437 1.000 60.01529 267 ALA A C 1
ATOM 2056 O O . ALA A 1 267 ? -20.16226 13.13855 -32.29540 1.000 66.78906 267 ALA A O 1
ATOM 2058 N N . PHE A 1 268 ? -21.21581 12.59186 -34.20756 1.000 57.82157 268 PHE A N 1
ATOM 2059 C CA . PHE A 1 268 ? -21.68703 13.95243 -34.42483 1.000 54.81360 268 PHE A CA 1
ATOM 2060 C C . PHE A 1 268 ? -22.76560 14.34067 -33.42369 1.000 61.17347 268 PHE A C 1
ATOM 2061 O O . PHE A 1 268 ? -22.89154 15.52312 -33.08609 1.000 65.05356 268 PHE A O 1
ATOM 2069 N N . THR A 1 269 ? -23.57465 13.38066 -32.95638 1.000 60.90095 269 THR A N 1
ATOM 2070 C CA . THR A 1 269 ? -24.70164 13.72705 -32.09025 1.000 64.33533 269 THR A CA 1
ATOM 2071 C C . THR A 1 269 ? -24.43000 13.52333 -30.60591 1.000 64.57304 269 THR A C 1
ATOM 2072 O O . THR A 1 269 ? -25.17394 14.07353 -29.78763 1.000 67.52748 269 THR A O 1
ATOM 2076 N N . TYR A 1 270 ? -23.40264 12.75932 -30.24700 1.000 62.85921 270 TYR A N 1
ATOM 2077 C CA . TYR A 1 270 ? -23.13576 12.43100 -28.85168 1.000 67.36732 270 TYR A CA 1
ATOM 2078 C C . TYR A 1 270 ? -23.23709 13.67671 -27.97166 1.000 72.52968 270 TYR A C 1
ATOM 2079 O O . TYR A 1 270 ? -22.73270 14.74367 -28.34942 1.000 74.73903 270 TYR A O 1
ATOM 2088 N N . PRO A 1 271 ? -23.88898 13.58959 -26.79626 1.000 75.76451 271 PRO A N 1
ATOM 2089 C CA . PRO A 1 271 ? -24.51203 12.40055 -26.19556 1.000 73.94870 271 PRO A CA 1
ATOM 2090 C C . PRO A 1 271 ? -25.96407 12.16539 -26.60547 1.000 71.88927 271 PRO A C 1
ATOM 2091 O O . PRO A 1 271 ? -26.60367 11.24074 -26.10523 1.000 73.73728 271 PRO A O 1
ATOM 2095 N N . GLU A 1 272 ? -26.47710 13.01449 -27.48773 1.000 67.64041 272 GLU A N 1
ATOM 2096 C CA . GLU A 1 272 ? -27.77121 12.79098 -28.10806 1.000 65.76744 272 GLU A CA 1
ATOM 2097 C C . GLU A 1 272 ? -27.70308 11.61823 -29.09333 1.000 60.91220 272 GLU A C 1
ATOM 2098 O O . GLU A 1 272 ? -26.62842 11.18076 -29.52421 1.000 60.29942 272 GLU A O 1
ATOM 2104 N N . ARG A 1 273 ? -28.87786 11.10645 -29.44584 1.000 59.57025 273 ARG A N 1
ATOM 2105 C CA . ARG A 1 273 ? -29.06048 10.25815 -30.61460 1.000 59.06164 273 ARG A CA 1
ATOM 2106 C C . ARG A 1 273 ? -30.16700 10.86267 -31.46079 1.000 57.91538 273 ARG A C 1
ATOM 2107 O O . ARG A 1 273 ? -31.13443 11.39875 -30.91387 1.000 63.33114 273 ARG A O 1
ATOM 2115 N N . ILE A 1 274 ? -30.03883 10.78349 -32.78898 1.000 54.47338 274 ILE A N 1
ATOM 2116 C CA . ILE A 1 274 ? -31.11664 11.22057 -33.68057 1.000 58.25472 274 ILE A CA 1
ATOM 2117 C C . ILE A 1 274 ? -31.46608 10.07888 -34.62584 1.000 50.92675 274 ILE A C 1
ATOM 2118 O O . ILE A 1 274 ? -30.72143 9.10892 -34.76194 1.000 51.96721 274 ILE A O 1
ATOM 2123 N N . GLU A 1 275 ? -32.61729 10.20648 -35.28128 1.000 54.45339 275 GLU A N 1
ATOM 2124 C CA . GLU A 1 275 ? -33.10737 9.12264 -36.12651 1.000 58.83055 275 GLU A CA 1
ATOM 2125 C C . GLU A 1 275 ? -32.11902 8.81276 -37.24693 1.000 59.19540 275 GLU A C 1
ATOM 2126 O O . GLU A 1 275 ? -31.45435 9.70569 -37.77891 1.000 63.74410 275 GLU A O 1
ATOM 2132 N N . HIS A 1 276 ? -31.99629 7.52724 -37.57578 1.000 57.12094 276 HIS A N 1
ATOM 2133 C CA . HIS A 1 276 ? -31.26667 7.07905 -38.75588 1.000 59.23501 276 HIS A CA 1
ATOM 2134 C C . HIS A 1 276 ? -32.18316 6.12980 -39.50551 1.000 63.50862 276 HIS A C 1
ATOM 2135 O O . HIS A 1 276 ? -32.57382 5.09586 -38.95942 1.000 63.24431 276 HIS A O 1
ATOM 2142 N N . ARG A 1 277 ? -32.57519 6.50901 -40.72340 1.000 67.22779 277 ARG A N 1
ATOM 2143 C CA . ARG A 1 277 ? -33.45413 5.67276 -41.54405 1.000 72.02811 277 ARG A CA 1
ATOM 2144 C C . ARG A 1 277 ? -32.63193 4.53962 -42.14072 1.000 72.27000 277 ARG A C 1
ATOM 2145 O O . ARG A 1 277 ? -31.80800 4.76159 -43.03416 1.000 81.02664 277 ARG A O 1
ATOM 2153 N N . ALA A 1 278 ? -32.86775 3.32771 -41.66100 1.000 65.66868 278 ALA A N 1
ATOM 2154 C CA . ALA A 1 278 ? -32.17014 2.13500 -42.11631 1.000 61.17476 278 ALA A CA 1
ATOM 2155 C C . ALA A 1 278 ? -32.89406 0.92794 -41.53739 1.000 66.01514 278 ALA A C 1
ATOM 2156 O O . ALA A 1 278 ? -33.59709 1.05840 -40.53760 1.000 71.66066 278 ALA A O 1
ATOM 2158 N N . PRO A 1 279 ? -32.76504 -0.24225 -42.16071 1.000 68.93770 279 PRO A N 1
ATOM 2159 C CA . PRO A 1 279 ? -33.42836 -1.42892 -41.61393 1.000 64.69310 279 PRO A CA 1
ATOM 2160 C C . PRO A 1 279 ? -32.88797 -1.75253 -40.23123 1.000 58.79615 279 PRO A C 1
ATOM 2161 O O . PRO A 1 279 ? -31.73370 -1.46088 -39.90943 1.000 59.23990 279 PRO A O 1
ATOM 2165 N N . SER A 1 280 ? -33.74206 -2.35975 -39.41411 1.000 54.54041 280 SER A N 1
ATOM 2166 C CA . SER A 1 280 ? -33.38238 -2.76671 -38.05835 1.000 52.19558 280 SER A CA 1
ATOM 2167 C C . SER A 1 280 ? -32.76944 -4.16036 -38.04990 1.000 49.12027 280 SER A C 1
ATOM 2168 O O . SER A 1 280 ? -33.17424 -5.04279 -38.80787 1.000 56.37274 280 SER A O 1
ATOM 2171 N N . LEU A 1 281 ? -31.82225 -4.36992 -37.14043 1.000 45.93763 281 LEU A N 1
ATOM 2172 C CA . LEU A 1 281 ? -31.33658 -5.71755 -36.86583 1.000 44.07762 281 LEU A CA 1
ATOM 2173 C C . LEU A 1 281 ? -32.50454 -6.64767 -36.53828 1.000 48.08042 281 LEU A C 1
ATOM 2174 O O . LEU A 1 281 ? -33.42171 -6.28286 -35.79896 1.000 46.61406 281 LEU A O 1
ATOM 2179 N N . ASP A 1 282 ? -32.45553 -7.87159 -37.07271 1.000 49.66312 282 ASP A N 1
ATOM 2180 C CA . ASP A 1 282 ? -33.51113 -8.86227 -36.89569 1.000 51.89852 282 ASP A CA 1
ATOM 2181 C C . ASP A 1 282 ? -32.86936 -10.16107 -36.42939 1.000 51.64953 282 ASP A C 1
ATOM 2182 O O . ASP A 1 282 ? -32.44535 -10.98176 -37.24318 1.000 48.73346 282 ASP A O 1
ATOM 2187 N N . LEU A 1 283 ? -32.86164 -10.37947 -35.11841 1.000 52.06351 283 LEU A N 1
ATOM 2188 C CA . LEU A 1 283 ? -32.17141 -11.54235 -34.59144 1.000 47.09619 283 LEU A CA 1
ATOM 2189 C C . LEU A 1 283 ? -32.88511 -12.84031 -34.94820 1.000 49.52793 283 LEU A C 1
ATOM 2190 O O . LEU A 1 283 ? -32.23303 -13.88578 -35.01275 1.000 56.05999 283 LEU A O 1
ATOM 2195 N N . VAL A 1 284 ? -34.20753 -12.82983 -35.17463 1.000 45.26278 284 VAL A N 1
ATOM 2196 C CA . VAL A 1 284 ? -34.84300 -14.07292 -35.61058 1.000 55.12518 284 VAL A CA 1
ATOM 2197 C C . VAL A 1 284 ? -34.37322 -14.45120 -37.00636 1.000 55.18448 284 VAL A C 1
ATOM 2198 O O . VAL A 1 284 ? -34.21476 -15.64066 -37.32552 1.000 55.02022 284 VAL A O 1
ATOM 2202 N N . GLN A 1 285 ? -34.13423 -13.46236 -37.86289 1.000 58.02177 285 GLN A N 1
ATOM 2203 C CA . GLN A 1 285 ? -33.53524 -13.79708 -39.14773 1.000 63.69288 285 GLN A CA 1
ATOM 2204 C C . GLN A 1 285 ? -32.08502 -14.24050 -38.96453 1.000 60.89116 285 GLN A C 1
ATOM 2205 O O . GLN A 1 285 ? -31.64072 -15.19126 -39.61613 1.000 61.27208 285 GLN A O 1
ATOM 2211 N N . VAL A 1 286 ? -31.33563 -13.59370 -38.05729 1.000 53.46199 286 VAL A N 1
ATOM 2212 C CA . VAL A 1 286 ? -29.95992 -14.03156 -37.81798 1.000 55.36773 286 VAL A CA 1
ATOM 2213 C C . VAL A 1 286 ? -29.94892 -15.45158 -37.26039 1.000 59.64772 286 VAL A C 1
ATOM 2214 O O . VAL A 1 286 ? -29.13092 -16.28646 -37.66625 1.000 61.06231 286 VAL A O 1
ATOM 2218 N N . ALA A 1 287 ? -30.86460 -15.74519 -36.32861 1.000 56.82320 287 ALA A N 1
ATOM 2219 C CA . ALA A 1 287 ? -31.16700 -17.08512 -35.81856 1.000 58.57495 287 ALA A CA 1
ATOM 2220 C C . ALA A 1 287 ? -30.11952 -17.66196 -34.86247 1.000 57.53659 287 ALA A C 1
ATOM 2221 O O . ALA A 1 287 ? -30.48476 -18.32391 -33.87954 1.000 50.94576 287 ALA A O 1
ATOM 2223 N N . GLN A 1 288 ? -28.82960 -17.47910 -35.14846 1.000 57.25153 288 GLN A N 1
ATOM 2224 C CA . GLN A 1 288 ? -27.78167 -18.03420 -34.30323 1.000 60.98943 288 GLN A CA 1
ATOM 2225 C C . GLN A 1 288 ? -26.60147 -17.07841 -34.26651 1.000 61.21760 288 GLN A C 1
ATOM 2226 O O . GLN A 1 288 ? -26.31643 -16.38338 -35.24597 1.000 63.62185 288 GLN A O 1
ATOM 2232 N N . LEU A 1 289 ? -25.91283 -17.05994 -33.12242 1.000 56.66367 289 LEU A N 1
ATOM 2233 C CA . LEU A 1 289 ? -24.69129 -16.28874 -32.93335 1.000 52.47045 289 LEU A CA 1
ATOM 2234 C C . LEU A 1 289 ? -23.62100 -17.21496 -32.37235 1.000 51.43308 289 LEU A C 1
ATOM 2235 O O . LEU A 1 289 ? -23.86265 -17.92145 -31.39083 1.000 49.78544 289 LEU A O 1
ATOM 2240 N N . HIS A 1 290 ? -22.44218 -17.20731 -32.98749 1.000 49.45467 290 HIS A N 1
ATOM 2241 C CA . HIS A 1 290 ? -21.36138 -18.11115 -32.61243 1.000 52.83386 290 HIS A CA 1
ATOM 2242 C C . HIS A 1 290 ? -20.21963 -17.34590 -31.95521 1.000 45.61397 290 HIS A C 1
ATOM 2243 O O . HIS A 1 290 ? -19.96678 -16.17904 -32.26777 1.000 43.38365 290 HIS A O 1
ATOM 2250 N N . PHE A 1 291 ? -19.54860 -18.02459 -31.02514 1.000 46.09178 291 PHE A N 1
ATOM 2251 C CA . PHE A 1 291 ? -18.40157 -17.50023 -30.30276 1.000 42.15232 291 PHE A CA 1
ATOM 2252 C C . PHE A 1 291 ? -17.40987 -18.62614 -30.09852 1.000 45.08748 291 PHE A C 1
ATOM 2253 O O . PHE A 1 291 ? -17.80248 -19.75780 -29.80016 1.000 49.91606 291 PHE A O 1
ATOM 2261 N N . GLN A 1 292 ? -16.12940 -18.31397 -30.26649 1.000 41.71783 292 GLN A N 1
ATOM 2262 C CA . GLN A 1 292 ? -15.07105 -19.24634 -29.91557 1.000 48.79362 292 GLN A CA 1
ATOM 2263 C C . GLN A 1 292 ? -13.82232 -18.47928 -29.50771 1.000 44.54419 292 GLN A C 1
ATOM 2264 O O . GLN A 1 292 ? -13.70290 -17.27023 -29.70824 1.000 40.35461 292 GLN A O 1
ATOM 2270 N N . GLU A 1 293 ? -12.90161 -19.21822 -28.91414 1.000 52.21258 293 GLU A N 1
ATOM 2271 C CA . GLU A 1 293 ? -11.74766 -18.62835 -28.26720 1.000 52.51275 293 GLU A CA 1
ATOM 2272 C C . GLU A 1 293 ? -10.77539 -18.09697 -29.30474 1.000 49.83178 293 GLU A C 1
ATOM 2273 O O . GLU A 1 293 ? -10.43030 -18.79160 -30.26616 1.000 48.67886 293 GLU A O 1
ATOM 2279 N N . MET A 1 294 ? -10.34048 -16.85813 -29.11764 1.000 49.83828 294 MET A N 1
ATOM 2280 C CA . MET A 1 294 ? -9.25233 -16.34995 -29.92863 1.000 48.64913 294 MET A CA 1
ATOM 2281 C C . MET A 1 294 ? -8.04430 -17.26724 -29.78724 1.000 49.53814 294 MET A C 1
ATOM 2282 O O . MET A 1 294 ? -7.66673 -17.65406 -28.67845 1.000 51.16936 294 MET A O 1
ATOM 2287 N N . ASP A 1 295 ? -7.45827 -17.62170 -30.92492 1.000 49.51064 295 ASP A N 1
ATOM 2288 C CA . ASP A 1 295 ? -6.29923 -18.51099 -31.03154 1.000 55.72931 295 ASP A CA 1
ATOM 2289 C C . ASP A 1 295 ? -5.09950 -17.65147 -31.44378 1.000 52.55488 295 ASP A C 1
ATOM 2290 O O . ASP A 1 295 ? -4.91977 -17.33575 -32.62417 1.000 54.43645 295 ASP A O 1
ATOM 2295 N N . LEU A 1 296 ? -4.27697 -17.28266 -30.46182 1.000 48.35017 296 LEU A N 1
ATOM 2296 C CA . LEU A 1 296 ? -3.12994 -16.42366 -30.69807 1.000 51.91780 296 LEU A CA 1
ATOM 2297 C C . LEU A 1 296 ? -1.95980 -17.15038 -31.34356 1.000 52.37585 296 LEU A C 1
ATOM 2298 O O . LEU A 1 296 ? -1.08520 -16.48676 -31.90213 1.000 47.18797 296 LEU A O 1
ATOM 2303 N N . ASP A 1 297 ? -1.91305 -18.48340 -31.29869 1.000 54.78686 297 ASP A N 1
ATOM 2304 C CA . ASP A 1 297 ? -0.89597 -19.16748 -32.09824 1.000 57.64971 297 ASP A CA 1
ATOM 2305 C C . ASP A 1 297 ? -1.18575 -18.99629 -33.58539 1.000 52.95380 297 ASP A C 1
ATOM 2306 O O . ASP A 1 297 ? -0.26691 -18.85421 -34.40142 1.000 56.23835 297 ASP A O 1
ATOM 2311 N N . ARG A 1 298 ? -2.46628 -18.96575 -33.94773 1.000 53.73736 298 ARG A N 1
ATOM 2312 C CA . ARG A 1 298 ? -2.86394 -18.75325 -35.33492 1.000 54.70180 298 ARG A CA 1
ATOM 2313 C C . ARG A 1 298 ? -2.76623 -17.28635 -35.72599 1.000 49.38619 298 ARG A C 1
ATOM 2314 O O . ARG A 1 298 ? -2.19677 -16.95339 -36.76601 1.000 55.00821 298 ARG A O 1
ATOM 2322 N N . TYR A 1 299 ? -3.34724 -16.39722 -34.92129 1.000 50.07639 299 TYR A N 1
ATOM 2323 C CA . TYR A 1 299 ? -3.38849 -14.97161 -35.25835 1.000 50.50295 299 TYR A CA 1
ATOM 2324 C C . TYR A 1 299 ? -2.25004 -14.25989 -34.53765 1.000 48.50234 299 TYR A C 1
ATOM 2325 O O . TYR A 1 299 ? -2.45045 -13.47087 -33.61553 1.000 44.79781 299 TYR A O 1
ATOM 2334 N N . ARG A 1 300 ? -1.03194 -14.56852 -34.98010 1.000 49.93560 300 ARG A N 1
ATOM 2335 C CA . ARG A 1 300 ? 0.13575 -14.06285 -34.26909 1.000 56.77848 300 ARG A CA 1
ATOM 2336 C C . ARG A 1 300 ? 0.21959 -12.53495 -34.30623 1.000 52.49895 300 ARG A C 1
ATOM 2337 O O . ARG A 1 300 ? 0.73180 -11.92515 -33.36260 1.000 51.07752 300 ARG A O 1
ATOM 2345 N N . CYS A 1 301 ? -0.31706 -11.89853 -35.35043 1.000 48.99320 301 CYS A N 1
ATOM 2346 C CA . CYS A 1 301 ? -0.30260 -10.43826 -35.41770 1.000 48.21541 301 CYS A CA 1
ATOM 2347 C C . CYS A 1 301 ? -1.01931 -9.80037 -34.22281 1.000 48.50936 301 CYS A C 1
ATOM 2348 O O . CYS A 1 301 ? -0.60210 -8.74683 -33.72490 1.000 47.75319 301 CYS A O 1
ATOM 2351 N N . LEU A 1 302 ? -2.11088 -10.41201 -33.76086 1.000 43.81442 302 LEU A N 1
ATOM 2352 C CA . LEU A 1 302 ? -2.79415 -9.89985 -32.57253 1.000 45.03445 302 LEU A CA 1
ATOM 2353 C C . LEU A 1 302 ? -1.92279 -10.07635 -31.33818 1.000 48.70377 302 LEU A C 1
ATOM 2354 O O . LEU A 1 302 ? -1.89357 -9.21200 -30.45494 1.000 46.74134 302 LEU A O 1
ATOM 2359 N N . LYS A 1 303 ? -1.18649 -11.18368 -31.27834 1.000 42.20514 303 LYS A N 1
ATOM 2360 C CA . LYS A 1 303 ? -0.21866 -11.37308 -30.21308 1.000 46.34793 303 LYS A CA 1
ATOM 2361 C C . LYS A 1 303 ? 0.82065 -10.24653 -30.21319 1.000 48.46258 303 LYS A C 1
ATOM 2362 O O . LYS A 1 303 ? 1.16306 -9.70908 -29.15481 1.000 48.38182 303 LYS A O 1
ATOM 2368 N N . PHE A 1 304 ? 1.27819 -9.82838 -31.39854 1.000 50.08884 304 PHE A N 1
ATOM 2369 C CA . PHE A 1 304 ? 2.27395 -8.75791 -31.48136 1.000 52.40253 304 PHE A CA 1
ATOM 2370 C C . PHE A 1 304 ? 1.71841 -7.42670 -31.00738 1.000 45.87186 304 PHE A C 1
ATOM 2371 O O . PHE A 1 304 ? 2.46596 -6.59408 -30.48665 1.000 44.50334 304 PHE A O 1
ATOM 2379 N N . ALA A 1 305 ? 0.42762 -7.18134 -31.22945 1.000 44.39207 305 ALA A N 1
ATOM 2380 C CA . ALA A 1 305 ? -0.14005 -5.92581 -30.76513 1.000 45.23751 305 ALA A CA 1
ATOM 2381 C C . ALA A 1 305 ? -0.18604 -5.88378 -29.24004 1.000 43.51345 305 ALA A C 1
ATOM 2382 O O . ALA A 1 305 ? 0.04742 -4.83357 -28.63185 1.000 43.80884 305 ALA A O 1
ATOM 2384 N N . TYR A 1 306 ? -0.47164 -7.01587 -28.59677 1.000 42.56141 306 TYR A N 1
ATOM 2385 C CA . TYR A 1 306 ? -0.37134 -7.04452 -27.14694 1.000 43.84435 306 TYR A CA 1
ATOM 2386 C C . TYR A 1 306 ? 1.08083 -6.86066 -26.69264 1.000 46.00726 306 TYR A C 1
ATOM 2387 O O . TYR A 1 306 ? 1.32925 -6.22793 -25.66124 1.000 49.41694 306 TYR A O 1
ATOM 2396 N N . ASP A 1 307 ? 2.05411 -7.41654 -27.43961 1.000 47.98489 307 ASP A N 1
ATOM 2397 C CA . ASP A 1 307 ? 3.47195 -7.21768 -27.09734 1.000 50.01667 307 ASP A CA 1
ATOM 2398 C C . ASP A 1 307 ? 3.84387 -5.74419 -27.13442 1.000 52.23843 307 ASP A C 1
ATOM 2399 O O . ASP A 1 307 ? 4.54941 -5.24334 -26.25062 1.000 50.92635 307 ASP A O 1
ATOM 2404 N N . ALA A 1 308 ? 3.38012 -5.04175 -28.17320 1.000 49.94847 308 ALA A N 1
ATOM 2405 C CA . ALA A 1 308 ? 3.64288 -3.61293 -28.32320 1.000 52.43297 308 ALA A CA 1
ATOM 2406 C C . ALA A 1 308 ? 3.00187 -2.79761 -27.20238 1.000 52.89306 308 ALA A C 1
ATOM 2407 O O . ALA A 1 308 ? 3.55252 -1.76981 -26.79117 1.000 55.34151 308 ALA A O 1
ATOM 2409 N N . LEU A 1 309 ? 1.84614 -3.23718 -26.69780 1.000 46.40135 309 LEU A N 1
ATOM 2410 C CA . LEU A 1 309 ? 1.24586 -2.60575 -25.52086 1.000 46.78961 309 LEU A CA 1
ATOM 2411 C C . LEU A 1 309 ? 2.06948 -2.87803 -24.26091 1.000 49.28687 309 LEU A C 1
ATOM 2412 O O . LEU A 1 309 ? 2.31191 -1.97056 -23.45331 1.000 50.64034 309 LEU A O 1
ATOM 2417 N N . ARG A 1 310 ? 2.48569 -4.13266 -24.06205 1.000 54.53860 310 ARG A N 1
ATOM 2418 C CA . ARG A 1 310 ? 3.26943 -4.48408 -22.87847 1.000 52.79046 310 ARG A CA 1
ATOM 2419 C C . ARG A 1 310 ? 4.58238 -3.72098 -22.84756 1.000 56.16536 310 ARG A C 1
ATOM 2420 O O . ARG A 1 310 ? 4.98408 -3.18999 -21.80383 1.000 56.93525 310 ARG A O 1
ATOM 2428 N N . ILE A 1 311 ? 5.27027 -3.66154 -23.99102 1.000 56.87284 311 ILE A N 1
ATOM 2429 C CA . ILE A 1 311 ? 6.54694 -2.95399 -24.05306 1.000 59.11029 311 ILE A CA 1
ATOM 2430 C C . ILE A 1 311 ? 6.32181 -1.44704 -24.01705 1.000 59.22330 311 ILE A C 1
ATOM 2431 O O . ILE A 1 311 ? 7.04210 -0.71981 -23.32717 1.000 62.57479 311 ILE A O 1
ATOM 2436 N N . GLY A 1 312 ? 5.31739 -0.95424 -24.75351 1.000 54.47751 312 GLY A N 1
ATOM 2437 C CA . GLY A 1 312 ? 4.97867 0.45844 -24.71513 1.000 57.98704 312 GLY A CA 1
ATOM 2438 C C . GLY A 1 312 ? 5.96206 1.32625 -25.48274 1.000 58.58823 312 GLY A C 1
ATOM 2439 O O . GLY A 1 312 ? 6.72776 0.85518 -26.33017 1.000 60.77839 312 GLY A O 1
ATOM 2440 N N . GLY A 1 313 ? 5.91963 2.62594 -25.19121 1.000 59.14708 313 GLY A N 1
ATOM 2441 C CA . GLY A 1 313 ? 6.85488 3.54791 -25.83256 1.000 60.70273 313 GLY A CA 1
ATOM 2442 C C . GLY A 1 313 ? 6.67171 3.59878 -27.34783 1.000 55.50353 313 GLY A C 1
ATOM 2443 O O . GLY A 1 313 ? 5.56510 3.77805 -27.86128 1.000 80.78631 313 GLY A O 1
ATOM 2444 N N . SER A 1 314 ? 7.76956 3.44433 -28.08070 1.000 55.47514 314 SER A N 1
ATOM 2445 C CA . SER A 1 314 ? 7.74672 3.51023 -29.53139 1.000 54.00859 314 SER A CA 1
ATOM 2446 C C . SER A 1 314 ? 7.41341 2.18051 -30.20501 1.000 56.66220 314 SER A C 1
ATOM 2447 O O . SER A 1 314 ? 7.26671 2.14805 -31.43054 1.000 57.75899 314 SER A O 1
ATOM 2450 N N . MET A 1 315 ? 7.25063 1.09614 -29.45039 1.000 58.03292 315 MET A N 1
ATOM 2451 C CA . MET A 1 315 ? 7.02605 -0.20269 -30.08221 1.000 52.04997 315 MET A CA 1
ATOM 2452 C C . MET A 1 315 ? 5.77204 -0.26947 -30.95301 1.000 48.88721 315 MET A C 1
ATOM 2453 O O . MET A 1 315 ? 5.85002 -0.88705 -32.03121 1.000 49.21620 315 MET A O 1
ATOM 2458 N N . PRO A 1 316 ? 4.61135 0.29406 -30.57644 1.000 46.83647 316 PRO A N 1
ATOM 2459 C CA . PRO A 1 316 ? 3.47424 0.29119 -31.52155 1.000 44.59110 316 PRO A CA 1
ATOM 2460 C C . PRO A 1 316 ? 3.72262 1.10298 -32.77284 1.000 45.79654 316 PRO A C 1
ATOM 2461 O O . PRO A 1 316 ? 3.14244 0.77184 -33.81280 1.000 42.68251 316 PRO A O 1
ATOM 2465 N N . VAL A 1 317 ? 4.57420 2.13567 -32.71247 1.000 45.64844 317 VAL A N 1
ATOM 2466 C CA . VAL A 1 317 ? 4.95376 2.84781 -33.92604 1.000 48.40242 317 VAL A CA 1
ATOM 2467 C C . VAL A 1 317 ? 5.62900 1.89371 -34.89521 1.000 51.93753 317 VAL A C 1
ATOM 2468 O O . VAL A 1 317 ? 5.39247 1.94503 -36.11128 1.000 48.37358 317 VAL A O 1
ATOM 2472 N N . VAL A 1 318 ? 6.47703 0.99909 -34.36943 1.000 52.61472 318 VAL A N 1
ATOM 2473 C CA . VAL A 1 318 ? 7.20825 0.07344 -35.22875 1.000 47.04949 318 VAL A CA 1
ATOM 2474 C C . VAL A 1 318 ? 6.25604 -0.95706 -35.80152 1.000 50.04007 318 VAL A C 1
ATOM 2475 O O . VAL A 1 318 ? 6.28621 -1.25859 -37.00497 1.000 47.91333 318 VAL A O 1
ATOM 2479 N N . LEU A 1 319 ? 5.38228 -1.49298 -34.94557 1.000 44.26452 319 LEU A N 1
ATOM 2480 C CA . LEU A 1 319 ? 4.39925 -2.47301 -35.36883 1.000 42.83821 319 LEU A CA 1
ATOM 2481 C C . LEU A 1 319 ? 3.57556 -1.95455 -36.55673 1.000 56.82807 319 LEU A C 1
ATOM 2482 O O . LEU A 1 319 ? 3.39290 -2.65821 -37.55621 1.000 43.68597 319 LEU A O 1
ATOM 2487 N N . ASN A 1 320 ? 3.09738 -0.70802 -36.47002 1.000 40.90186 320 ASN A N 1
ATOM 2488 C CA . ASN A 1 320 ? 2.23451 -0.14701 -37.50883 1.000 39.67906 320 ASN A CA 1
ATOM 2489 C C . ASN A 1 320 ? 3.01259 0.07318 -38.80094 1.000 45.09017 320 ASN A C 1
ATOM 2490 O O . ASN A 1 320 ? 2.54199 -0.27800 -39.89433 1.000 39.18731 320 ASN A O 1
ATOM 2495 N N . ALA A 1 321 ? 4.21748 0.64534 -38.69150 1.000 44.19306 321 ALA A N 1
ATOM 2496 C CA . ALA A 1 321 ? 4.97072 1.00271 -39.88196 1.000 46.01951 321 ALA A CA 1
ATOM 2497 C C . ALA A 1 321 ? 5.41907 -0.24170 -40.64059 1.000 46.66299 321 ALA A C 1
ATOM 2498 O O . ALA A 1 321 ? 5.27924 -0.31710 -41.86468 1.000 47.75982 321 ALA A O 1
ATOM 2500 N N . VAL A 1 322 ? 5.95407 -1.23328 -39.92553 1.000 46.17661 322 VAL A N 1
ATOM 2501 C CA . VAL A 1 322 ? 6.42745 -2.45350 -40.57399 1.000 45.98850 322 VAL A CA 1
ATOM 2502 C C . VAL A 1 322 ? 5.25850 -3.25162 -41.16140 1.000 49.05835 322 VAL A C 1
ATOM 2503 O O . VAL A 1 322 ? 5.37548 -3.83540 -42.24894 1.000 47.92135 322 VAL A O 1
ATOM 2507 N N . ASN A 1 323 ? 4.10658 -3.27639 -40.47108 1.000 47.53426 323 ASN A N 1
ATOM 2508 C CA . ASN A 1 323 ? 2.91015 -3.89548 -41.04803 1.000 46.89324 323 ASN A CA 1
ATOM 2509 C C . ASN A 1 323 ? 2.53139 -3.25072 -42.37716 1.000 43.61827 323 ASN A C 1
ATOM 2510 O O . ASN A 1 323 ? 2.24363 -3.96190 -43.35130 1.000 46.04697 323 ASN A O 1
ATOM 2515 N N . GLU A 1 324 ? 2.54265 -1.91293 -42.44730 1.000 40.73182 324 GLU A N 1
ATOM 2516 C CA . GLU A 1 324 ? 2.25264 -1.23885 -43.71208 1.000 47.84244 324 GLU A CA 1
ATOM 2517 C C . GLU A 1 324 ? 3.22236 -1.67941 -44.80438 1.000 45.02154 324 GLU A C 1
ATOM 2518 O O . GLU A 1 324 ? 2.80655 -2.00020 -45.91570 1.000 43.40738 324 GLU A O 1
ATOM 2524 N N . VAL A 1 325 ? 4.52294 -1.72135 -44.49500 1.000 47.44537 325 VAL A N 1
ATOM 2525 C CA . VAL A 1 325 ? 5.51728 -2.11662 -45.48787 1.000 47.17543 325 VAL A CA 1
ATOM 2526 C C . VAL A 1 325 ? 5.29225 -3.56224 -45.92797 1.000 51.72100 325 VAL A C 1
ATOM 2527 O O . VAL A 1 325 ? 5.36741 -3.87587 -47.12329 1.000 49.31166 325 VAL A O 1
ATOM 2531 N N . ALA A 1 326 ? 5.00504 -4.46175 -44.97241 1.000 40.97352 326 ALA A N 1
ATOM 2532 C CA . ALA A 1 326 ? 4.89155 -5.88732 -45.27926 1.000 45.67501 326 ALA A CA 1
ATOM 2533 C C . ALA A 1 326 ? 3.63745 -6.19605 -46.08506 1.000 45.11507 326 ALA A C 1
ATOM 2534 O O . ALA A 1 326 ? 3.66788 -7.03618 -46.99641 1.000 45.48320 326 ALA A O 1
ATOM 2536 N N . VAL A 1 327 ? 2.52308 -5.54510 -45.75150 1.000 43.64868 327 VAL A N 1
ATOM 2537 C CA . VAL A 1 327 ? 1.29983 -5.77170 -46.50670 1.000 46.62936 327 VAL A CA 1
ATOM 2538 C C . VAL A 1 327 ? 1.46760 -5.27463 -47.94581 1.000 49.62954 327 VAL A C 1
ATOM 2539 O O . VAL A 1 327 ? 0.94623 -5.88124 -48.88908 1.000 52.28671 327 VAL A O 1
ATOM 2543 N N . ALA A 1 328 ? 2.22963 -4.19231 -48.14593 1.000 47.09313 328 ALA A N 1
ATOM 2544 C CA . ALA A 1 328 ? 2.44629 -3.70950 -49.50884 1.000 51.54291 328 ALA A CA 1
ATOM 2545 C C . ALA A 1 328 ? 3.32283 -4.67418 -50.28835 1.000 49.60790 328 ALA A C 1
ATOM 2546 O O . ALA A 1 328 ? 3.07522 -4.91972 -51.47043 1.000 57.87700 328 ALA A O 1
ATOM 2548 N N . LYS A 1 329 ? 4.35822 -5.22749 -49.65813 1.000 46.99690 329 LYS A N 1
ATOM 2549 C CA . LYS A 1 329 ? 5.10986 -6.27290 -50.34274 1.000 53.77920 329 LYS A CA 1
ATOM 2550 C C . LYS A 1 329 ? 4.19735 -7.44383 -50.69504 1.000 58.26365 329 LYS A C 1
ATOM 2551 O O . LYS A 1 329 ? 4.24981 -7.97891 -51.81047 1.000 57.81011 329 LYS A O 1
ATOM 2557 N N . PHE A 1 330 ? 3.33364 -7.83895 -49.75957 1.000 55.35156 330 PHE A N 1
ATOM 2558 C CA . PHE A 1 330 ? 2.43139 -8.94831 -50.02503 1.000 53.01415 330 PHE A CA 1
ATOM 2559 C C . PHE A 1 330 ? 1.50788 -8.64677 -51.20086 1.000 50.95596 330 PHE A C 1
ATOM 2560 O O . PHE A 1 330 ? 1.26371 -9.51754 -52.04262 1.000 51.64782 330 PHE A O 1
ATOM 2568 N N . LEU A 1 331 ? 0.96731 -7.42699 -51.26195 1.000 48.43263 331 LEU A N 1
ATOM 2569 C CA . LEU A 1 331 ? 0.05421 -7.07734 -52.34473 1.000 49.28611 331 LEU A CA 1
ATOM 2570 C C . LEU A 1 331 ? 0.75289 -7.08409 -53.69053 1.000 55.67392 331 LEU A C 1
ATOM 2571 O O . LEU A 1 331 ? 0.13281 -7.41996 -54.70622 1.000 61.67746 331 LEU A O 1
ATOM 2576 N N . ASN A 1 332 ? 2.03085 -6.71662 -53.72698 1.000 57.16321 332 ASN A N 1
ATOM 2577 C CA . ASN A 1 332 ? 2.79189 -6.74071 -54.96133 1.000 59.27162 332 ASN A CA 1
ATOM 2578 C C . ASN A 1 332 ? 3.55381 -8.05086 -55.15836 1.000 61.41390 332 ASN A C 1
ATOM 2579 O O . ASN A 1 332 ? 4.53657 -8.07077 -55.89577 1.000 61.01794 332 ASN A O 1
ATOM 2584 N N . HIS A 1 333 ? 3.12031 -9.14417 -54.51994 1.000 65.12258 333 HIS A N 1
ATOM 2585 C CA . HIS A 1 333 ? 3.59471 -10.50252 -54.84418 1.000 65.88036 333 HIS A CA 1
ATOM 2586 C C . HIS A 1 333 ? 5.08022 -10.72093 -54.58995 1.000 63.28080 333 HIS A C 1
ATOM 2587 O O . HIS A 1 333 ? 5.71891 -11.49327 -55.30561 1.000 67.94443 333 HIS A O 1
ATOM 2594 N N . GLU A 1 334 ? 5.66247 -10.07914 -53.58110 1.000 60.93250 334 GLU A N 1
ATOM 2595 C CA . GLU A 1 334 ? 7.06211 -10.35031 -53.27558 1.000 59.33247 334 GLU A CA 1
ATOM 2596 C C . GLU A 1 334 ? 7.24755 -11.33699 -52.14378 1.000 60.75712 334 GLU A C 1
ATOM 2597 O O . GLU A 1 334 ? 8.29491 -11.97834 -52.08087 1.000 69.66411 334 GLU A O 1
ATOM 2603 N N . ILE A 1 335 ? 6.26824 -11.47403 -51.24742 1.000 59.41595 335 ILE A N 1
ATOM 2604 C CA . ILE A 1 335 ? 6.40436 -12.33162 -50.07970 1.000 55.25282 335 ILE A CA 1
ATOM 2605 C C . ILE A 1 335 ? 5.13908 -13.15408 -49.88269 1.000 57.16044 335 ILE A C 1
ATOM 2606 O O . ILE A 1 335 ? 4.03833 -12.76492 -50.28398 1.000 60.08384 335 ILE A O 1
ATOM 2611 N N . THR A 1 336 ? 5.31250 -14.30402 -49.24128 1.000 55.03691 336 THR A N 1
ATOM 2612 C CA . THR A 1 336 ? 4.18278 -15.14158 -48.90085 1.000 55.16710 336 THR A CA 1
ATOM 2613 C C . THR A 1 336 ? 3.36072 -14.48331 -47.79688 1.000 56.72822 336 THR A C 1
ATOM 2614 O O . THR A 1 336 ? 3.77440 -13.50399 -47.16921 1.000 56.38761 336 THR A O 1
ATOM 2618 N N . PHE A 1 337 ? 2.18519 -15.05497 -47.54618 1.000 53.39986 337 PHE A N 1
ATOM 2619 C CA . PHE A 1 337 ? 1.28015 -14.46748 -46.56984 1.000 52.66121 337 PHE A CA 1
ATOM 2620 C C . PHE A 1 337 ? 1.86331 -14.55655 -45.16263 1.000 57.62593 337 PHE A C 1
ATOM 2621 O O . PHE A 1 337 ? 1.84432 -13.57350 -44.41611 1.000 57.01025 337 PHE A O 1
ATOM 2629 N N . LEU A 1 338 ? 2.44446 -15.70077 -44.80290 1.000 61.94960 338 LEU A N 1
ATOM 2630 C CA . LEU A 1 338 ? 3.02290 -15.84201 -43.46795 1.000 65.88643 338 LEU A CA 1
ATOM 2631 C C . LEU A 1 338 ? 4.29604 -15.02751 -43.28350 1.000 59.90062 338 LEU A C 1
ATOM 2632 O O . LEU A 1 338 ? 4.72940 -14.83541 -42.14251 1.000 57.50964 338 LEU A O 1
ATOM 2637 N N . GLU A 1 339 ? 4.90003 -14.54282 -44.36586 1.000 54.05451 339 GLU A N 1
ATOM 2638 C CA . GLU A 1 339 ? 6.08028 -13.69802 -44.22246 1.000 58.21032 339 GLU A CA 1
ATOM 2639 C C . GLU A 1 339 ? 5.72368 -12.33608 -43.64973 1.000 55.56879 339 GLU A C 1
ATOM 2640 O O . GLU A 1 339 ? 6.59853 -11.64949 -43.11196 1.000 58.50806 339 GLU A O 1
ATOM 2646 N N . ILE A 1 340 ? 4.45581 -11.93721 -43.75004 1.000 52.52723 340 ILE A N 1
ATOM 2647 C CA . ILE A 1 340 ? 4.01985 -10.69099 -43.13233 1.000 50.56724 340 ILE A CA 1
ATOM 2648 C C . ILE A 1 340 ? 4.36538 -10.68646 -41.64618 1.000 53.69328 340 ILE A C 1
ATOM 2649 O O . ILE A 1 340 ? 4.97585 -9.73868 -41.13231 1.000 50.18542 340 ILE A O 1
ATOM 2654 N N . GLU A 1 341 ? 4.00978 -11.76581 -40.93888 1.000 50.89876 341 GLU A N 1
ATOM 2655 C CA . GLU A 1 341 ? 4.21203 -11.77424 -39.49664 1.000 54.37803 341 GLU A CA 1
ATOM 2656 C C . GLU A 1 341 ? 5.67639 -11.94441 -39.12362 1.000 54.31511 341 GLU A C 1
ATOM 2657 O O . GLU A 1 341 ? 6.11277 -11.36930 -38.12212 1.000 57.35340 341 GLU A O 1
ATOM 2663 N N . HIS A 1 342 ? 6.45901 -12.70233 -39.90634 1.000 55.33863 342 HIS A N 1
ATOM 2664 C CA . HIS A 1 342 ? 7.87911 -12.84237 -39.58161 1.000 60.84032 342 HIS A CA 1
ATOM 2665 C C . HIS A 1 342 ? 8.61157 -11.52305 -39.75328 1.000 58.95705 342 HIS A C 1
ATOM 2666 O O . HIS A 1 342 ? 9.46317 -11.17128 -38.93047 1.000 62.40549 342 HIS A O 1
ATOM 2673 N N . MET A 1 343 ? 8.29587 -10.79520 -40.82921 1.000 53.46182 343 MET A N 1
ATOM 2674 C CA . MET A 1 343 ? 8.83101 -9.45642 -41.05195 1.000 55.32797 343 MET A CA 1
ATOM 2675 C C . MET A 1 343 ? 8.54272 -8.55338 -39.86246 1.000 56.58008 343 MET A C 1
ATOM 2676 O O . MET A 1 343 ? 9.43281 -7.86544 -39.35762 1.000 48.50645 343 MET A O 1
ATOM 2681 N N . ILE A 1 344 ? 7.28773 -8.54061 -39.40645 1.000 53.02434 344 ILE A N 1
ATOM 2682 C CA . ILE A 1 344 ? 6.92316 -7.73023 -38.24981 1.000 52.41011 344 ILE A CA 1
ATOM 2683 C C . ILE A 1 344 ? 7.69393 -8.18205 -37.00977 1.000 56.91744 344 ILE A C 1
ATOM 2684 O O . ILE A 1 344 ? 8.19387 -7.36032 -36.22804 1.000 55.21176 344 ILE A O 1
ATOM 2689 N N . GLU A 1 345 ? 7.77614 -9.49309 -36.79358 1.000 55.09184 345 GLU A N 1
ATOM 2690 C CA . GLU A 1 345 ? 8.36495 -9.98754 -35.55898 1.000 52.78599 345 GLU A CA 1
ATOM 2691 C C . GLU A 1 345 ? 9.86066 -9.72186 -35.52334 1.000 55.04885 345 GLU A C 1
ATOM 2692 O O . GLU A 1 345 ? 10.40061 -9.30014 -34.49410 1.000 58.59321 345 GLU A O 1
ATOM 2698 N N . ARG A 1 346 ? 10.54009 -9.95845 -36.64469 1.000 56.91649 346 ARG A N 1
ATOM 2699 C CA . ARG A 1 346 ? 11.96165 -9.64515 -36.74971 1.000 62.51822 346 ARG A CA 1
ATOM 2700 C C . ARG A 1 346 ? 12.22906 -8.17261 -36.44965 1.000 61.23650 346 ARG A C 1
ATOM 2701 O O . ARG A 1 346 ? 13.15486 -7.84011 -35.70526 1.000 61.40298 346 ARG A O 1
ATOM 2709 N N . GLU A 1 347 ? 11.43294 -7.26752 -37.02716 1.000 59.63581 347 GLU A N 1
ATOM 2710 C CA . GLU A 1 347 ? 11.67960 -5.84660 -36.79405 1.000 59.20158 347 GLU A CA 1
ATOM 2711 C C . GLU A 1 347 ? 11.37075 -5.46511 -35.34738 1.000 59.60430 347 GLU A C 1
ATOM 2712 O O . GLU A 1 347 ? 12.09000 -4.66584 -34.73430 1.000 54.31494 347 GLU A O 1
ATOM 2718 N N . MET A 1 348 ? 10.32810 -6.04762 -34.76807 1.000 52.78317 348 MET A N 1
ATOM 2719 C CA . MET A 1 348 ? 10.03767 -5.75070 -33.36734 1.000 58.78408 348 MET A CA 1
ATOM 2720 C C . MET A 1 348 ? 11.16911 -6.21898 -32.45318 1.000 55.35308 348 MET A C 1
ATOM 2721 O O . MET A 1 348 ? 11.54960 -5.50170 -31.52363 1.000 56.69985 348 MET A O 1
ATOM 2726 N N . SER A 1 349 ? 11.74961 -7.39226 -32.73320 1.000 56.53003 349 SER A N 1
ATOM 2727 C CA . SER A 1 349 ? 12.80055 -7.92873 -31.86790 1.000 65.43797 349 SER A CA 1
ATOM 2728 C C . SER A 1 349 ? 14.02766 -7.03393 -31.86332 1.000 65.02437 349 SER A C 1
ATOM 2729 O O . SER A 1 349 ? 14.69948 -6.90148 -30.83945 1.000 63.70335 349 SER A O 1
ATOM 2732 N N . ALA A 1 350 ? 14.34774 -6.42114 -32.99576 1.000 62.41280 350 ALA A N 1
ATOM 2733 C CA . ALA A 1 350 ? 15.58539 -5.65925 -33.09039 1.000 62.38099 350 ALA A CA 1
ATOM 2734 C C . ALA A 1 350 ? 15.42572 -4.20427 -32.67756 1.000 62.14820 350 ALA A C 1
ATOM 2735 O O . ALA A 1 350 ? 16.41474 -3.48039 -32.62381 1.000 69.50657 350 ALA A O 1
ATOM 2737 N N . HIS A 1 351 ? 14.22237 -3.76330 -32.36925 1.000 60.16367 351 HIS A N 1
ATOM 2738 C CA . HIS A 1 351 ? 13.95946 -2.35020 -32.14599 1.000 59.78524 351 HIS A CA 1
ATOM 2739 C C . HIS A 1 351 ? 14.45275 -1.91902 -30.77189 1.000 67.05532 351 HIS A C 1
ATOM 2740 O O . HIS A 1 351 ? 14.11642 -2.54922 -29.76825 1.000 65.92279 351 HIS A O 1
ATOM 2747 N N . GLU A 1 352 ? 15.22485 -0.83102 -30.71297 1.000 63.90191 352 GLU A N 1
ATOM 2748 C CA . GLU A 1 352 ? 15.60935 -0.24735 -29.42909 1.000 66.40430 352 GLU A CA 1
ATOM 2749 C C . GLU A 1 352 ? 14.53829 0.74804 -29.00907 1.000 65.03053 352 GLU A C 1
ATOM 2750 O O . GLU A 1 352 ? 14.33366 1.75898 -29.68388 1.000 64.96614 352 GLU A O 1
ATOM 2756 N N . VAL A 1 353 ? 13.86977 0.47211 -27.89226 1.000 65.17950 353 VAL A N 1
ATOM 2757 C CA . VAL A 1 353 ? 12.65622 1.20501 -27.55270 1.000 65.73018 353 VAL A CA 1
ATOM 2758 C C . VAL A 1 353 ? 13.01248 2.61334 -27.09943 1.000 65.28845 353 VAL A C 1
ATOM 2759 O O . VAL A 1 353 ? 13.99806 2.81915 -26.38652 1.000 68.35947 353 VAL A O 1
ATOM 2763 N N . ILE A 1 354 ? 12.20087 3.58730 -27.49652 1.000 68.01369 354 ILE A N 1
ATOM 2764 C CA . ILE A 1 354 ? 12.36486 4.98154 -27.09623 1.000 72.82448 354 ILE A CA 1
ATOM 2765 C C . ILE A 1 354 ? 11.27729 5.31795 -26.07520 1.000 77.97010 354 ILE A C 1
ATOM 2766 O O . ILE A 1 354 ? 10.08653 5.17816 -26.39154 1.000 76.49937 354 ILE A O 1
ATOM 2771 N N . PRO A 1 355 ? 11.65734 5.79743 -24.84066 1.000 89.17083 355 PRO A N 1
ATOM 2772 C CA . PRO A 1 355 ? 10.70699 6.29915 -23.83071 1.000 95.21119 355 PRO A CA 1
ATOM 2773 C C . PRO A 1 355 ? 9.26431 5.80294 -23.96972 1.000 96.03646 355 PRO A C 1
ATOM 2774 O O . PRO A 1 355 ? 9.19133 4.57256 -23.91338 1.000 98.40714 355 PRO A O 1
ATOM 2778 N N . ASP A 1 356 ? 8.12124 6.51291 -24.10358 1.000 94.07771 356 ASP A N 1
ATOM 2779 C CA . ASP A 1 356 ? 7.72811 7.94764 -24.15054 1.000 88.26469 356 ASP A CA 1
ATOM 2780 C C . ASP A 1 356 ? 8.31791 8.88087 -25.22558 1.000 80.46935 356 ASP A C 1
ATOM 2781 O O . ASP A 1 356 ? 8.81084 9.95092 -24.90399 1.000 83.45944 356 ASP A O 1
ATOM 2786 N N . PRO A 1 357 ? 8.20573 8.51103 -26.49922 1.000 71.20780 357 PRO A N 1
ATOM 2787 C CA . PRO A 1 357 ? 8.73851 9.37515 -27.55873 1.000 70.36793 357 PRO A CA 1
ATOM 2788 C C . PRO A 1 357 ? 7.84598 10.58177 -27.81337 1.000 69.52473 357 PRO A C 1
ATOM 2789 O O . PRO A 1 357 ? 6.63034 10.53184 -27.63382 1.000 69.52960 357 PRO A O 1
ATOM 2793 N N . SER A 1 358 ? 8.46314 11.67555 -28.25842 1.000 72.26807 358 SER A N 1
ATOM 2794 C CA . SER A 1 358 ? 7.71139 12.88147 -28.57322 1.000 68.73965 358 SER A CA 1
ATOM 2795 C C . SER A 1 358 ? 7.07712 12.76381 -29.95819 1.000 71.75156 358 SER A C 1
ATOM 2796 O O . SER A 1 358 ? 7.25964 11.77505 -30.67102 1.000 70.19023 358 SER A O 1
ATOM 2799 N N . LEU A 1 359 ? 6.33055 13.79947 -30.35453 1.000 75.14112 359 LEU A N 1
ATOM 2800 C CA . LEU A 1 359 ? 5.65157 13.76513 -31.64614 1.000 72.93567 359 LEU A CA 1
ATOM 2801 C C . LEU A 1 359 ? 6.65026 13.66662 -32.79330 1.000 67.71732 359 LEU A C 1
ATOM 2802 O O . LEU A 1 359 ? 6.41211 12.96151 -33.78032 1.000 62.98786 359 LEU A O 1
ATOM 2807 N N . GLU A 1 360 ? 7.78306 14.34219 -32.67525 1.000 71.00866 360 GLU A N 1
ATOM 2808 C CA . GLU A 1 360 ? 8.72148 14.33664 -33.78547 1.000 70.64016 360 GLU A CA 1
ATOM 2809 C C . GLU A 1 360 ? 9.52838 13.04134 -33.83353 1.000 69.44668 360 GLU A C 1
ATOM 2810 O O . GLU A 1 360 ? 9.90030 12.58713 -34.92024 1.000 67.69500 360 GLU A O 1
ATOM 2816 N N . GLU A 1 361 ? 9.80319 12.42490 -32.68454 1.000 72.84512 361 GLU A N 1
ATOM 2817 C CA . GLU A 1 361 ? 10.43174 11.10786 -32.70701 1.000 71.65965 361 GLU A CA 1
ATOM 2818 C C . GLU A 1 361 ? 9.48010 10.06189 -33.28187 1.000 63.26821 361 GLU A C 1
ATOM 2819 O O . GLU A 1 361 ? 9.90263 9.15877 -34.01297 1.000 59.56240 361 GLU A O 1
ATOM 2825 N N . ILE A 1 362 ? 8.19364 10.16462 -32.95544 1.000 58.48530 362 ILE A N 1
ATOM 2826 C CA . ILE A 1 362 ? 7.21923 9.24060 -33.51739 1.000 57.59634 362 ILE A CA 1
ATOM 2827 C C . ILE A 1 362 ? 7.23663 9.33297 -35.03441 1.000 62.35560 362 ILE A C 1
ATOM 2828 O O . ILE A 1 362 ? 7.23568 8.31469 -35.73444 1.000 64.27616 362 ILE A O 1
ATOM 2833 N N . LEU A 1 363 ? 7.31487 10.55499 -35.56389 1.000 60.77865 363 LEU A N 1
ATOM 2834 C CA . LEU A 1 363 ? 7.36786 10.73093 -37.00711 1.000 59.83677 363 LEU A CA 1
ATOM 2835 C C . LEU A 1 363 ? 8.65746 10.16533 -37.57366 1.000 61.59755 363 LEU A C 1
ATOM 2836 O O . LEU A 1 363 ? 8.64838 9.51916 -38.62933 1.000 60.20529 363 LEU A O 1
ATOM 2841 N N . GLU A 1 364 ? 9.77318 10.41627 -36.87814 1.000 63.70821 364 GLU A N 1
ATOM 2842 C CA . GLU A 1 364 ? 11.08032 9.90232 -37.27349 1.000 55.65262 364 GLU A CA 1
ATOM 2843 C C . GLU A 1 364 ? 11.07784 8.38641 -37.36831 1.000 61.21614 364 GLU A C 1
ATOM 2844 O O . GLU A 1 364 ? 11.53590 7.80672 -38.36074 1.000 60.70767 364 GLU A O 1
ATOM 2850 N N . ILE A 1 365 ? 10.62272 7.72928 -36.30274 1.000 57.39264 365 ILE A N 1
ATOM 2851 C CA . ILE A 1 365 ? 10.62304 6.27343 -36.25255 1.000 58.28221 365 ILE A CA 1
ATOM 2852 C C . ILE A 1 365 ? 9.73361 5.71928 -37.35713 1.000 52.54017 365 ILE A C 1
ATOM 2853 O O . ILE A 1 365 ? 10.11501 4.78644 -38.07017 1.000 53.99859 365 ILE A O 1
ATOM 2858 N N . ASP A 1 366 ? 8.54185 6.30859 -37.51592 1.000 49.22317 366 ASP A N 1
ATOM 2859 C CA . ASP A 1 366 ? 7.60907 5.95231 -38.58326 1.000 47.19567 366 ASP A CA 1
ATOM 2860 C C . ASP A 1 366 ? 8.26945 6.02762 -39.95408 1.000 52.50804 366 ASP A C 1
ATOM 2861 O O . ASP A 1 366 ? 8.20790 5.07728 -40.74005 1.000 52.60355 366 ASP A O 1
ATOM 2866 N N . HIS A 1 367 ? 8.94211 7.14374 -40.24366 1.000 56.12587 367 HIS A N 1
ATOM 2867 C CA . HIS A 1 367 ? 9.59664 7.29319 -41.53660 1.000 58.22834 367 HIS A CA 1
ATOM 2868 C C . HIS A 1 367 ? 10.74520 6.30841 -41.70509 1.000 59.72766 367 HIS A C 1
ATOM 2869 O O . HIS A 1 367 ? 11.00375 5.82961 -42.81749 1.000 63.41321 367 HIS A O 1
ATOM 2876 N N . TYR A 1 368 ? 11.46526 6.00908 -40.62365 1.000 56.24739 368 TYR A N 1
ATOM 2877 C CA . TYR A 1 368 ? 12.61743 5.12506 -40.75203 1.000 59.47117 368 TYR A CA 1
ATOM 2878 C C . TYR A 1 368 ? 12.18455 3.72507 -41.17644 1.000 59.66343 368 TYR A C 1
ATOM 2879 O O . TYR A 1 368 ? 12.72544 3.16092 -42.13230 1.000 59.66232 368 TYR A O 1
ATOM 2888 N N . TYR A 1 369 ? 11.21098 3.14409 -40.47090 1.000 49.31015 369 TYR A N 1
ATOM 2889 C CA . TYR A 1 369 ? 10.76747 1.79495 -40.80773 1.000 51.56611 369 TYR A CA 1
ATOM 2890 C C . TYR A 1 369 ? 10.06635 1.74319 -42.16363 1.000 55.61721 369 TYR A C 1
ATOM 2891 O O . TYR A 1 369 ? 10.16047 0.73347 -42.87009 1.000 58.29649 369 TYR A O 1
ATOM 2900 N N . LYS A 1 370 ? 9.37543 2.81216 -42.55668 1.000 54.54305 370 LYS A N 1
ATOM 2901 C CA . LYS A 1 370 ? 8.76581 2.82366 -43.88266 1.000 55.55993 370 LYS A CA 1
ATOM 2902 C C . LYS A 1 370 ? 9.82179 2.76760 -44.98680 1.000 59.21183 370 LYS A C 1
ATOM 2903 O O . LYS A 1 370 ? 9.62708 2.09412 -46.00323 1.000 59.56096 370 LYS A O 1
ATOM 2909 N N . THR A 1 371 ? 10.96634 3.41613 -44.79321 1.000 60.94984 371 THR A N 1
ATOM 2910 C CA . THR A 1 371 ? 11.88349 3.63220 -45.90573 1.000 58.90311 371 THR A CA 1
ATOM 2911 C C . THR A 1 371 ? 13.17037 2.82670 -45.82593 1.000 62.77703 371 THR A C 1
ATOM 2912 O O . THR A 1 371 ? 13.97726 2.89353 -46.75834 1.000 67.75088 371 THR A O 1
ATOM 2916 N N . LYS A 1 372 ? 13.38305 2.05517 -44.76548 1.000 65.65427 372 LYS A N 1
ATOM 2917 C CA . LYS A 1 372 ? 14.61868 1.29727 -44.63478 1.000 67.82926 372 LYS A CA 1
ATOM 2918 C C . LYS A 1 372 ? 14.60142 0.07103 -45.55036 1.000 68.51075 372 LYS A C 1
ATOM 2919 O O . LYS A 1 372 ? 13.55973 -0.34897 -46.05336 1.000 65.42548 372 LYS A O 1
ATOM 2925 N N . SER A 1 373 ? 15.77871 -0.51555 -45.75660 1.000 73.26190 373 SER A N 1
ATOM 2926 C CA . SER A 1 373 ? 15.90509 -1.69942 -46.59900 1.000 73.70520 373 SER A CA 1
ATOM 2927 C C . SER A 1 373 ? 15.49041 -2.95459 -45.83801 1.000 71.64470 373 SER A C 1
ATOM 2928 O O . SER A 1 373 ? 15.69773 -3.06670 -44.62730 1.000 71.98965 373 SER A O 1
ATOM 2931 N N . TYR A 1 374 ? 14.91825 -3.91216 -46.56427 1.000 71.21557 374 TYR A N 1
ATOM 2932 C CA . TYR A 1 374 ? 14.36600 -5.11342 -45.94152 1.000 71.75696 374 TYR A CA 1
ATOM 2933 C C . TYR A 1 374 ? 14.87792 -6.39954 -46.58412 1.000 76.70551 374 TYR A C 1
ATOM 2934 O O . TYR A 1 374 ? 15.90723 -6.39665 -47.25999 1.000 83.32229 374 TYR A O 1
ATOM 2943 N N . MET B 1 1 ? 46.90999 5.84133 1.84767 1.000 76.57502 1 MET B N 1
ATOM 2944 C CA . MET B 1 1 ? 46.11370 5.20169 2.89201 1.000 82.15355 1 MET B CA 1
ATOM 2945 C C . MET B 1 1 ? 44.61090 5.37837 2.64154 1.000 84.85968 1 MET B C 1
ATOM 2946 O O . MET B 1 1 ? 44.10439 6.49922 2.69290 1.000 92.97528 1 MET B O 1
ATOM 2951 N N . LYS B 1 2 ? 43.89877 4.27563 2.38951 1.000 76.95871 2 LYS B N 1
ATOM 2952 C CA . LYS B 1 2 ? 42.50771 4.31563 1.94792 1.000 71.81139 2 LYS B CA 1
ATOM 2953 C C . LYS B 1 2 ? 41.57852 3.64798 2.95886 1.000 68.55879 2 LYS B C 1
ATOM 2954 O O . LYS B 1 2 ? 41.81260 2.50753 3.37222 1.000 70.00982 2 LYS B O 1
ATOM 2960 N N . ASN B 1 3 ? 40.50253 4.34346 3.31504 1.000 63.33211 3 ASN B N 1
ATOM 2961 C CA . ASN B 1 3 ? 39.50108 3.82535 4.23544 1.000 67.64936 3 ASN B CA 1
ATOM 2962 C C . ASN B 1 3 ? 38.47480 2.98062 3.48881 1.000 70.58797 3 ASN B C 1
ATOM 2963 O O . ASN B 1 3 ? 37.72598 3.50090 2.65509 1.000 69.36471 3 ASN B O 1
ATOM 2968 N N . ILE B 1 4 ? 38.42340 1.68929 3.81761 1.000 68.76026 4 ILE B N 1
ATOM 2969 C CA . ILE B 1 4 ? 37.57311 0.71670 3.14301 1.000 65.51199 4 ILE B CA 1
ATOM 2970 C C . ILE B 1 4 ? 36.37734 0.39292 4.02740 1.000 68.57756 4 ILE B C 1
ATOM 2971 O O . ILE B 1 4 ? 36.53814 0.08235 5.21405 1.000 68.98717 4 ILE B O 1
ATOM 2976 N N . ALA B 1 5 ? 35.18415 0.45370 3.43981 1.000 65.21386 5 ALA B N 1
ATOM 2977 C CA . ALA B 1 5 ? 33.95567 -0.05845 4.03450 1.000 63.00410 5 ALA B CA 1
ATOM 2978 C C . ALA B 1 5 ? 33.56463 -1.34526 3.31619 1.000 63.84058 5 ALA B C 1
ATOM 2979 O O . ALA B 1 5 ? 33.62526 -1.41122 2.07897 1.000 58.51091 5 ALA B O 1
ATOM 2981 N N . ILE B 1 6 ? 33.18235 -2.36930 4.07982 1.000 63.03258 6 ILE B N 1
ATOM 2982 C CA . ILE B 1 6 ? 32.74834 -3.64476 3.50656 1.000 60.33501 6 ILE B CA 1
ATOM 2983 C C . ILE B 1 6 ? 31.32367 -3.92755 3.95741 1.000 66.10333 6 ILE B C 1
ATOM 2984 O O . ILE B 1 6 ? 31.07527 -4.15009 5.14983 1.000 69.96930 6 ILE B O 1
ATOM 2989 N N . LEU B 1 7 ? 30.39486 -3.95413 3.01259 1.000 61.93819 7 LEU B N 1
ATOM 2990 C CA . LEU B 1 7 ? 29.02860 -4.36568 3.29825 1.000 62.21026 7 LEU B CA 1
ATOM 2991 C C . LEU B 1 7 ? 28.86745 -5.83583 2.92187 1.000 64.38897 7 LEU B C 1
ATOM 2992 O O . LEU B 1 7 ? 29.00791 -6.20219 1.74878 1.000 66.79060 7 LEU B O 1
ATOM 2997 N N . GLY B 1 8 ? 28.57072 -6.67272 3.91037 1.000 65.54642 8 GLY B N 1
ATOM 2998 C CA . GLY B 1 8 ? 28.52925 -8.10745 3.69461 1.000 64.65825 8 GLY B CA 1
ATOM 2999 C C . GLY B 1 8 ? 29.89863 -8.74384 3.84871 1.000 66.82894 8 GLY B C 1
ATOM 3000 O O . GLY B 1 8 ? 30.38604 -9.40396 2.92383 1.000 67.72898 8 GLY B O 1
ATOM 3001 N N . ALA B 1 9 ? 30.52874 -8.55806 5.01683 1.000 65.74592 9 ALA B N 1
ATOM 3002 C CA . ALA B 1 9 ? 31.89792 -9.01308 5.24105 1.000 67.22252 9 ALA B CA 1
ATOM 3003 C C . ALA B 1 9 ? 31.99987 -10.49926 5.57735 1.000 69.39508 9 ALA B C 1
ATOM 3004 O O . ALA B 1 9 ? 33.11435 -11.04029 5.57401 1.000 69.87239 9 ALA B O 1
ATOM 3006 N N . SER B 1 10 ? 30.87162 -11.17561 5.82154 1.000 71.80899 10 SER B N 1
ATOM 3007 C CA . SER B 1 10 ? 30.88392 -12.55723 6.30245 1.000 72.18564 10 SER B CA 1
ATOM 3008 C C . SER B 1 10 ? 31.07338 -13.58206 5.18828 1.000 69.67843 10 SER B C 1
ATOM 3009 O O . SER B 1 10 ? 31.59495 -14.67119 5.44523 1.000 70.16430 10 SER B O 1
ATOM 3012 N N . GLY B 1 11 ? 30.65893 -13.27423 3.96708 1.000 68.21303 11 GLY B N 1
ATOM 3013 C CA . GLY B 1 11 ? 30.78208 -14.21585 2.87399 1.000 69.96092 11 GLY B CA 1
ATOM 3014 C C . GLY B 1 11 ? 32.21669 -14.39946 2.40908 1.000 69.42471 11 GLY B C 1
ATOM 3015 O O . GLY B 1 11 ? 33.16529 -13.83469 2.95127 1.000 70.49599 11 GLY B O 1
ATOM 3016 N N . SER B 1 12 ? 32.36252 -15.23094 1.37035 1.000 69.18869 12 SER B N 1
ATOM 3017 C CA . SER B 1 12 ? 33.66546 -15.46912 0.75309 1.000 67.82708 12 SER B CA 1
ATOM 3018 C C . SER B 1 12 ? 34.26880 -14.18016 0.21772 1.000 63.74333 12 SER B C 1
ATOM 3019 O O . SER B 1 12 ? 35.46640 -13.92270 0.39434 1.000 63.09597 12 SER B O 1
ATOM 3022 N N . ILE B 1 13 ? 33.46406 -13.36775 -0.47271 1.000 60.40285 13 ILE B N 1
ATOM 3023 C CA . ILE B 1 13 ? 34.00351 -12.13404 -1.03340 1.000 58.30944 13 ILE B CA 1
ATOM 3024 C C . ILE B 1 13 ? 34.45402 -11.20275 0.08266 1.000 59.46030 13 ILE B C 1
ATOM 3025 O O . ILE B 1 13 ? 35.57177 -10.66886 0.05273 1.000 55.94040 13 ILE B O 1
ATOM 3030 N N . GLY B 1 14 ? 33.60667 -11.02835 1.10581 1.000 59.00821 14 GLY B N 1
ATOM 3031 C CA . GLY B 1 14 ? 34.01630 -10.25404 2.26588 1.000 57.65039 14 GLY B CA 1
ATOM 3032 C C . GLY B 1 14 ? 35.32875 -10.74169 2.84514 1.000 58.14828 14 GLY B C 1
ATOM 3033 O O . GLY B 1 14 ? 36.23953 -9.94965 3.10979 1.000 58.15333 14 GLY B O 1
ATOM 3034 N N . GLN B 1 15 ? 35.45381 -12.06350 3.02208 1.000 62.17357 15 GLN B N 1
ATOM 3035 C CA . GLN B 1 15 ? 36.69061 -12.63060 3.55528 1.000 65.99295 15 GLN B CA 1
ATOM 3036 C C . GLN B 1 15 ? 37.86999 -12.30051 2.64737 1.000 59.39754 15 GLN B C 1
ATOM 3037 O O . GLN B 1 15 ? 38.96045 -11.95862 3.12283 1.000 53.93725 15 GLN B O 1
ATOM 3043 N N . GLN B 1 16 ? 37.65833 -12.35864 1.33093 1.000 62.37135 16 GLN B N 1
ATOM 3044 C CA . GLN B 1 16 ? 38.74408 -12.05285 0.40782 1.000 60.90603 16 GLN B CA 1
ATOM 3045 C C . GLN B 1 16 ? 39.17380 -10.59759 0.53178 1.000 53.69287 16 GLN B C 1
ATOM 3046 O O . GLN B 1 16 ? 40.37174 -10.29632 0.53591 1.000 54.77055 16 GLN B O 1
ATOM 3052 N N . ALA B 1 17 ? 38.21016 -9.67924 0.65568 1.000 48.28223 17 ALA B N 1
ATOM 3053 C CA . ALA B 1 17 ? 38.56320 -8.26926 0.79702 1.000 46.96930 17 ALA B CA 1
ATOM 3054 C C . ALA B 1 17 ? 39.36557 -8.01562 2.06291 1.000 54.65613 17 ALA B C 1
ATOM 3055 O O . ALA B 1 17 ? 40.29526 -7.19693 2.06866 1.000 55.32382 17 ALA B O 1
ATOM 3057 N N . ILE B 1 18 ? 39.02442 -8.71470 3.14194 1.000 50.63256 18 ILE B N 1
ATOM 3058 C CA . ILE B 1 18 ? 39.74301 -8.53853 4.39297 1.000 55.58250 18 ILE B CA 1
ATOM 3059 C C . ILE B 1 18 ? 41.17588 -9.04770 4.25183 1.000 58.15724 18 ILE B C 1
ATOM 3060 O O . ILE B 1 18 ? 42.12294 -8.41926 4.74137 1.000 59.51450 18 ILE B O 1
ATOM 3065 N N . ASP B 1 19 ? 41.36230 -10.15996 3.53316 1.000 56.61026 19 ASP B N 1
ATOM 3066 C CA . ASP B 1 19 ? 42.70573 -10.63020 3.20278 1.000 59.49678 19 ASP B CA 1
ATOM 3067 C C . ASP B 1 19 ? 43.51775 -9.54603 2.50455 1.000 60.29048 19 ASP B C 1
ATOM 3068 O O . ASP B 1 19 ? 44.69716 -9.33642 2.81263 1.000 59.76887 19 ASP B O 1
ATOM 3073 N N . VAL B 1 20 ? 42.91117 -8.89468 1.50720 1.000 58.02803 20 VAL B N 1
ATOM 3074 C CA . VAL B 1 20 ? 43.59866 -7.82923 0.78909 1.000 59.53489 20 VAL B CA 1
ATOM 3075 C C . VAL B 1 20 ? 44.04042 -6.74163 1.75945 1.000 61.58583 20 VAL B C 1
ATOM 3076 O O . VAL B 1 20 ? 45.18958 -6.27862 1.72302 1.000 61.35699 20 VAL B O 1
ATOM 3080 N N . ILE B 1 21 ? 43.12995 -6.32529 2.64662 1.000 54.36895 21 ILE B N 1
ATOM 3081 C CA . ILE B 1 21 ? 43.44801 -5.27518 3.60358 1.000 58.07091 21 ILE B CA 1
ATOM 3082 C C . ILE B 1 21 ? 44.56022 -5.73679 4.53390 1.000 60.04013 21 ILE B C 1
ATOM 3083 O O . ILE B 1 21 ? 45.55683 -5.03356 4.73487 1.000 61.80317 21 ILE B O 1
ATOM 3088 N N . ALA B 1 22 ? 44.42212 -6.94655 5.08199 1.000 57.90121 22 ALA B N 1
ATOM 3089 C CA . ALA B 1 22 ? 45.43876 -7.47114 5.98537 1.000 64.18552 22 ALA B CA 1
ATOM 3090 C C . ALA B 1 22 ? 46.80296 -7.52067 5.31263 1.000 66.64485 22 ALA B C 1
ATOM 3091 O O . ALA B 1 22 ? 47.83367 -7.31374 5.96152 1.000 63.63666 22 ALA B O 1
ATOM 3093 N N . ARG B 1 23 ? 46.83699 -7.78357 4.00713 1.000 69.36346 23 ARG B N 1
ATOM 3094 C CA . ARG B 1 23 ? 48.13199 -7.93396 3.35191 1.000 71.27203 23 ARG B CA 1
ATOM 3095 C C . ARG B 1 23 ? 48.75933 -6.60480 2.96717 1.000 67.64579 23 ARG B C 1
ATOM 3096 O O . ARG B 1 23 ? 49.96582 -6.55895 2.70931 1.000 72.29091 23 ARG B O 1
ATOM 3104 N N . HIS B 1 24 ? 47.97885 -5.52904 2.93075 1.000 59.20503 24 HIS B N 1
ATOM 3105 C CA . HIS B 1 24 ? 48.47986 -4.20332 2.58174 1.000 63.31811 24 HIS B CA 1
ATOM 3106 C C . HIS B 1 24 ? 48.06394 -3.20818 3.65233 1.000 65.24641 24 HIS B C 1
ATOM 3107 O O . HIS B 1 24 ? 47.28248 -2.28669 3.39360 1.000 69.02994 24 HIS B O 1
ATOM 3114 N N . PRO B 1 25 ? 48.59706 -3.35579 4.86936 1.000 65.19655 25 PRO B N 1
ATOM 3115 C CA . PRO B 1 25 ? 48.26575 -2.40137 5.93890 1.000 68.77865 25 PRO B CA 1
ATOM 3116 C C . PRO B 1 25 ? 48.70235 -0.97578 5.63390 1.000 79.04375 25 PRO B C 1
ATOM 3117 O O . PRO B 1 25 ? 48.08350 -0.02253 6.12363 1.000 85.02151 25 PRO B O 1
ATOM 3121 N N . GLU B 1 26 ? 49.76350 -0.79695 4.84851 1.000 81.49029 26 GLU B N 1
ATOM 3122 C CA . GLU B 1 26 ? 50.17158 0.55002 4.46057 1.000 85.24675 26 GLU B CA 1
ATOM 3123 C C . GLU B 1 26 ? 49.20336 1.16596 3.44407 1.000 82.31620 26 GLU B C 1
ATOM 3124 O O . GLU B 1 26 ? 49.08029 2.39409 3.37500 1.000 85.28850 26 GLU B O 1
ATOM 3130 N N . SER B 1 27 ? 48.48325 0.34245 2.67843 1.000 75.46798 27 SER B N 1
ATOM 3131 C CA . SER B 1 27 ? 47.59989 0.85108 1.63162 1.000 72.02804 27 SER B CA 1
ATOM 3132 C C . SER B 1 27 ? 46.16049 1.04818 2.10620 1.000 71.30058 27 SER B C 1
ATOM 3133 O O . SER B 1 27 ? 45.50001 2.01186 1.70217 1.000 72.12957 27 SER B O 1
ATOM 3136 N N . PHE B 1 28 ? 45.64510 0.15075 2.94393 1.000 69.09148 28 PHE B N 1
ATOM 3137 C CA . PHE B 1 28 ? 44.22051 0.11750 3.23657 1.000 64.01701 28 PHE B CA 1
ATOM 3138 C C . PHE B 1 28 ? 43.94400 0.03770 4.72331 1.000 63.31846 28 PHE B C 1
ATOM 3139 O O . PHE B 1 28 ? 44.79397 -0.34094 5.52727 1.000 61.30107 28 PHE B O 1
ATOM 3147 N N . ASN B 1 29 ? 42.69470 0.34864 5.04644 1.000 66.23097 29 ASN B N 1
ATOM 3148 C CA . ASN B 1 29 ? 42.22311 0.44351 6.41381 1.000 68.43019 29 ASN B CA 1
ATOM 3149 C C . ASN B 1 29 ? 40.77128 -0.00774 6.45211 1.000 71.65661 29 ASN B C 1
ATOM 3150 O O . ASN B 1 29 ? 39.91039 0.60910 5.81588 1.000 73.70760 29 ASN B O 1
ATOM 3155 N N . LEU B 1 30 ? 40.49114 -1.07525 7.19316 1.000 71.21582 30 LEU B N 1
ATOM 3156 C CA . LEU B 1 30 ? 39.10907 -1.51812 7.33196 1.000 66.21625 30 LEU B CA 1
ATOM 3157 C C . LEU B 1 30 ? 38.43288 -0.59685 8.32931 1.000 67.03405 30 LEU B C 1
ATOM 3158 O O . LEU B 1 30 ? 38.58274 -0.74916 9.54626 1.000 71.05267 30 LEU B O 1
ATOM 3163 N N . ILE B 1 31 ? 37.67780 0.36802 7.81857 1.000 66.46149 31 ILE B N 1
ATOM 3164 C CA . ILE B 1 31 ? 37.17982 1.41846 8.69207 1.000 77.18471 31 ILE B CA 1
ATOM 3165 C C . ILE B 1 31 ? 35.76173 1.14954 9.18856 1.000 78.49979 31 ILE B C 1
ATOM 3166 O O . ILE B 1 31 ? 35.38541 1.63271 10.26319 1.000 80.06111 31 ILE B O 1
ATOM 3171 N N . SER B 1 32 ? 34.97233 0.38021 8.44031 1.000 74.99652 32 SER B N 1
ATOM 3172 C CA . SER B 1 32 ? 33.58094 0.12826 8.78911 1.000 73.72796 32 SER B CA 1
ATOM 3173 C C . SER B 1 32 ? 33.13188 -1.11645 8.04822 1.000 72.58992 32 SER B C 1
ATOM 3174 O O . SER B 1 32 ? 33.54390 -1.34973 6.90568 1.000 69.64117 32 SER B O 1
ATOM 3177 N N . PHE B 1 33 ? 32.27172 -1.90940 8.67989 1.000 72.72029 33 PHE B N 1
ATOM 3178 C CA . PHE B 1 33 ? 31.76962 -3.06530 7.95474 1.000 72.76784 33 PHE B CA 1
ATOM 3179 C C . PHE B 1 33 ? 30.38445 -3.46240 8.44430 1.000 81.91822 33 PHE B C 1
ATOM 3180 O O . PHE B 1 33 ? 29.81626 -2.87204 9.37255 1.000 85.35072 33 PHE B O 1
ATOM 3188 N N . THR B 1 34 ? 29.85723 -4.49462 7.79054 1.000 81.96610 34 THR B N 1
ATOM 3189 C CA . THR B 1 34 ? 28.48040 -4.93126 7.90776 1.000 86.26405 34 THR B CA 1
ATOM 3190 C C . THR B 1 34 ? 28.45129 -6.45148 7.93161 1.000 83.45754 34 THR B C 1
ATOM 3191 O O . THR B 1 34 ? 29.18035 -7.11023 7.18398 1.000 83.20318 34 THR B O 1
ATOM 3195 N N . VAL B 1 35 ? 27.62454 -7.00019 8.81158 1.000 79.73233 35 VAL B N 1
ATOM 3196 C CA . VAL B 1 35 ? 27.40700 -8.43484 8.90741 1.000 81.37905 35 VAL B CA 1
ATOM 3197 C C . VAL B 1 35 ? 25.90969 -8.64513 9.08257 1.000 83.24118 35 VAL B C 1
ATOM 3198 O O . VAL B 1 35 ? 25.18958 -7.75444 9.54228 1.000 84.20181 35 VAL B O 1
ATOM 3202 N N . GLY B 1 36 ? 25.42846 -9.80582 8.65850 1.000 86.55415 36 GLY B N 1
ATOM 3203 C CA . GLY B 1 36 ? 24.03016 -10.11802 8.84036 1.000 96.80301 36 GLY B CA 1
ATOM 3204 C C . GLY B 1 36 ? 23.81796 -11.45394 9.52542 1.000 107.29356 36 GLY B C 1
ATOM 3205 O O . GLY B 1 36 ? 23.45120 -12.41107 8.84401 1.000 131.18035 36 GLY B O 1
ATOM 3206 N N . LYS B 1 37 ? 24.08722 -11.52505 10.84206 1.000 96.65154 37 LYS B N 1
ATOM 3207 C CA . LYS B 1 37 ? 23.78717 -12.62377 11.77188 1.000 98.03778 37 LYS B CA 1
ATOM 3208 C C . LYS B 1 37 ? 24.99775 -13.45107 12.23192 1.000 94.26357 37 LYS B C 1
ATOM 3209 O O . LYS B 1 37 ? 24.89930 -14.13079 13.25705 1.000 97.66412 37 LYS B O 1
ATOM 3215 N N . ASN B 1 38 ? 26.13890 -13.42498 11.53302 1.000 90.57146 38 ASN B N 1
ATOM 3216 C CA . ASN B 1 38 ? 27.31537 -14.10271 12.09122 1.000 92.37115 38 ASN B CA 1
ATOM 3217 C C . ASN B 1 38 ? 28.12221 -13.13502 12.95572 1.000 90.32586 38 ASN B C 1
ATOM 3218 O O . ASN B 1 38 ? 29.10012 -12.49907 12.53665 1.000 79.45943 38 ASN B O 1
ATOM 3223 N N . ILE B 1 39 ? 27.67649 -13.04355 14.20802 1.000 90.17532 39 ILE B N 1
ATOM 3224 C CA . ILE B 1 39 ? 28.25413 -12.16579 15.21475 1.000 90.94867 39 ILE B CA 1
ATOM 3225 C C . ILE B 1 39 ? 29.63955 -12.64001 15.62998 1.000 90.43197 39 ILE B C 1
ATOM 3226 O O . ILE B 1 39 ? 30.50443 -11.82304 15.98035 1.000 86.32322 39 ILE B O 1
ATOM 3231 N N . GLU B 1 40 ? 29.87157 -13.95765 15.59078 1.000 90.85334 40 GLU B N 1
ATOM 3232 C CA . GLU B 1 40 ? 31.18474 -14.53495 15.87979 1.000 90.85393 40 GLU B CA 1
ATOM 3233 C C . GLU B 1 40 ? 32.26099 -13.95291 14.96733 1.000 87.21776 40 GLU B C 1
ATOM 3234 O O . GLU B 1 40 ? 33.29505 -13.44961 15.42584 1.000 84.78138 40 GLU B O 1
ATOM 3240 N N . PHE B 1 41 ? 32.03396 -14.04304 13.65855 1.000 82.39218 41 PHE B N 1
ATOM 3241 C CA . PHE B 1 41 ? 32.96980 -13.49568 12.68572 1.000 79.28804 41 PHE B CA 1
ATOM 3242 C C . PHE B 1 41 ? 33.16710 -12.00005 12.89262 1.000 76.30366 41 PHE B C 1
ATOM 3243 O O . PHE B 1 41 ? 34.28149 -11.49322 12.74699 1.000 71.03936 41 PHE B O 1
ATOM 3251 N N . ALA B 1 42 ? 32.09405 -11.27643 13.24002 1.000 77.06444 42 ALA B N 1
ATOM 3252 C CA . ALA B 1 42 ? 32.19134 -9.82531 13.37624 1.000 75.95916 42 ALA B CA 1
ATOM 3253 C C . ALA B 1 42 ? 33.06913 -9.43271 14.55480 1.000 79.67439 42 ALA B C 1
ATOM 3254 O O . ALA B 1 42 ? 33.75778 -8.40701 14.50229 1.000 77.98872 42 ALA B O 1
ATOM 3256 N N . ILE B 1 43 ? 33.05753 -10.23696 15.61773 1.000 81.71624 43 ILE B N 1
ATOM 3257 C CA . ILE B 1 43 ? 33.92969 -9.99176 16.75676 1.000 82.65923 43 ILE B CA 1
ATOM 3258 C C . ILE B 1 43 ? 35.39239 -10.18490 16.36671 1.000 84.30269 43 ILE B C 1
ATOM 3259 O O . ILE B 1 43 ? 36.25666 -9.37424 16.72514 1.000 79.97080 43 ILE B O 1
ATOM 3264 N N . GLU B 1 44 ? 35.69199 -11.25409 15.62094 1.000 85.22044 44 GLU B N 1
ATOM 3265 C CA . GLU B 1 44 ? 37.06693 -11.51097 15.18990 1.000 86.14177 44 GLU B CA 1
ATOM 3266 C C . GLU B 1 44 ? 37.61568 -10.35485 14.36943 1.000 76.35831 44 GLU B C 1
ATOM 3267 O O . GLU B 1 44 ? 38.75079 -9.90801 14.57616 1.000 72.59545 44 GLU B O 1
ATOM 3273 N N . VAL B 1 45 ? 36.81836 -9.86813 13.42318 1.000 73.85962 45 VAL B N 1
ATOM 3274 C CA . VAL B 1 45 ? 37.23047 -8.74633 12.58609 1.000 72.92449 45 VAL B CA 1
ATOM 3275 C C . VAL B 1 45 ? 37.45935 -7.50417 13.44137 1.000 75.06995 45 VAL B C 1
ATOM 3276 O O . VAL B 1 45 ? 38.43304 -6.76427 13.24337 1.000 73.34920 45 VAL B O 1
ATOM 3280 N N . ILE B 1 46 ? 36.57041 -7.26316 14.41157 1.000 77.23874 46 ILE B N 1
ATOM 3281 C CA . ILE B 1 46 ? 36.77279 -6.17285 15.36330 1.000 82.77638 46 ILE B CA 1
ATOM 3282 C C . ILE B 1 46 ? 38.06397 -6.38384 16.14775 1.000 87.79973 46 ILE B C 1
ATOM 3283 O O . ILE B 1 46 ? 38.82058 -5.43660 16.39234 1.000 92.53561 46 ILE B O 1
ATOM 3288 N N . GLU B 1 47 ? 38.34265 -7.63224 16.53670 1.000 89.88291 47 GLU B N 1
ATOM 3289 C CA . GLU B 1 47 ? 39.55382 -7.95117 17.29415 1.000 91.57157 47 GLU B CA 1
ATOM 3290 C C . GLU B 1 47 ? 40.80928 -7.55779 16.52553 1.000 89.09652 47 GLU B C 1
ATOM 3291 O O . GLU B 1 47 ? 41.74355 -6.96954 17.08992 1.000 84.45659 47 GLU B O 1
ATOM 3297 N N . LYS B 1 48 ? 40.83395 -7.86796 15.22468 1.000 73.42609 48 LYS B N 1
ATOM 3298 C CA . LYS B 1 48 ? 42.04139 -7.78339 14.41099 1.000 79.24219 48 LYS B CA 1
ATOM 3299 C C . LYS B 1 48 ? 42.27753 -6.39897 13.80894 1.000 78.55511 48 LYS B C 1
ATOM 3300 O O . LYS B 1 48 ? 43.44130 -6.00898 13.65054 1.000 81.42882 48 LYS B O 1
ATOM 3306 N N . PHE B 1 49 ? 41.22143 -5.63473 13.47605 1.000 74.18042 49 PHE B N 1
ATOM 3307 C CA . PHE B 1 49 ? 41.35716 -4.58904 12.46389 1.000 78.07014 49 PHE B CA 1
ATOM 3308 C C . PHE B 1 49 ? 40.98110 -3.15835 12.85630 1.000 87.96752 49 PHE B C 1
ATOM 3309 O O . PHE B 1 49 ? 41.14331 -2.26245 12.01612 1.000 91.93359 49 PHE B O 1
ATOM 3317 N N . LYS B 1 50 ? 40.46133 -2.90741 14.06401 1.000 92.83884 50 LYS B N 1
ATOM 3318 C CA . LYS B 1 50 ? 40.12690 -1.54244 14.50771 1.000 98.01024 50 LYS B CA 1
ATOM 3319 C C . LYS B 1 50 ? 39.02043 -0.93131 13.62791 1.000 95.45808 50 LYS B C 1
ATOM 3320 O O . LYS B 1 50 ? 39.18394 0.17837 13.10552 1.000 95.35681 50 LYS B O 1
ATOM 3326 N N . PRO B 1 51 ? 37.87669 -1.60182 13.42660 1.000 94.48149 51 PRO B N 1
ATOM 3327 C CA . PRO B 1 51 ? 36.77045 -0.93985 12.71538 1.000 92.37722 51 PRO B CA 1
ATOM 3328 C C . PRO B 1 51 ? 36.09873 0.09691 13.60267 1.000 93.77314 51 PRO B C 1
ATOM 3329 O O . PRO B 1 51 ? 35.88483 -0.12390 14.79678 1.000 96.90281 51 PRO B O 1
ATOM 3333 N N . GLU B 1 52 ? 35.75835 1.23859 13.00482 1.000 91.34683 52 GLU B N 1
ATOM 3334 C CA . GLU B 1 52 ? 35.20773 2.33583 13.79364 1.000 94.63135 52 GLU B CA 1
ATOM 3335 C C . GLU B 1 52 ? 33.70228 2.20439 13.99415 1.000 93.97263 52 GLU B C 1
ATOM 3336 O O . GLU B 1 52 ? 33.18471 2.61153 15.03603 1.000 99.00338 52 GLU B O 1
ATOM 3342 N N . ILE B 1 53 ? 32.98606 1.63104 13.03355 1.000 89.15034 53 ILE B N 1
ATOM 3343 C CA . ILE B 1 53 ? 31.54550 1.42898 13.17050 1.000 88.07321 53 ILE B CA 1
ATOM 3344 C C . ILE B 1 53 ? 31.17581 0.10688 12.50201 1.000 83.24082 53 ILE B C 1
ATOM 3345 O O . ILE B 1 53 ? 31.74627 -0.25973 11.46892 1.000 78.78978 53 ILE B O 1
ATOM 3350 N N . VAL B 1 54 ? 30.23311 -0.62181 13.11173 1.000 80.95258 54 VAL B N 1
ATOM 3351 C CA . VAL B 1 54 ? 29.77342 -1.91910 12.62241 1.000 80.57505 54 VAL B CA 1
ATOM 3352 C C . VAL B 1 54 ? 28.25239 -1.93766 12.59010 1.000 84.95729 54 VAL B C 1
ATOM 3353 O O . VAL B 1 54 ? 27.58330 -1.34407 13.44591 1.000 90.14922 54 VAL B O 1
ATOM 3357 N N . SER B 1 55 ? 27.70622 -2.65482 11.61059 1.000 78.43132 55 SER B N 1
ATOM 3358 C CA . SER B 1 55 ? 26.27447 -2.89711 11.51269 1.000 86.59681 55 SER B CA 1
ATOM 3359 C C . SER B 1 55 ? 26.01320 -4.39565 11.53506 1.000 88.11888 55 SER B C 1
ATOM 3360 O O . SER B 1 55 ? 26.77837 -5.18413 10.96467 1.000 77.88459 55 SER B O 1
ATOM 3363 N N . VAL B 1 56 ? 24.92768 -4.77934 12.20072 1.000 86.07394 56 VAL B N 1
ATOM 3364 C CA . VAL B 1 56 ? 24.45956 -6.15442 12.20777 1.000 87.24249 56 VAL B CA 1
ATOM 3365 C C . VAL B 1 56 ? 23.01786 -6.15344 11.72346 1.000 93.24754 56 VAL B C 1
ATOM 3366 O O . VAL B 1 56 ? 22.33275 -5.13002 11.75354 1.000 95.51047 56 VAL B O 1
ATOM 3370 N N . GLN B 1 57 ? 22.55967 -7.31841 11.25588 1.000 94.02664 57 GLN B N 1
ATOM 3371 C CA . GLN B 1 57 ? 21.22178 -7.39123 10.66868 1.000 97.58702 57 GLN B CA 1
ATOM 3372 C C . GLN B 1 57 ? 20.13195 -7.20673 11.72284 1.000 101.75639 57 GLN B C 1
ATOM 3373 O O . GLN B 1 57 ? 19.17098 -6.45951 11.50602 1.000 103.98758 57 GLN B O 1
ATOM 3379 N N . ASP B 1 58 ? 20.26060 -7.87849 12.86719 1.000 103.06390 58 ASP B N 1
ATOM 3380 C CA . ASP B 1 58 ? 19.23250 -7.84530 13.90554 1.000 110.91914 58 ASP B CA 1
ATOM 3381 C C . ASP B 1 58 ? 19.55985 -6.81063 14.97700 1.000 111.92963 58 ASP B C 1
ATOM 3382 O O . ASP B 1 58 ? 20.64556 -6.82619 15.56896 1.000 110.04767 58 ASP B O 1
ATOM 3387 N N . GLU B 1 59 ? 18.59548 -5.93420 15.24160 1.000 102.98341 59 GLU B N 1
ATOM 3388 C CA . GLU B 1 59 ? 18.62622 -4.99532 16.35743 1.000 108.80539 59 GLU B CA 1
ATOM 3389 C C . GLU B 1 59 ? 18.84458 -5.73680 17.66731 1.000 111.20067 59 GLU B C 1
ATOM 3390 O O . GLU B 1 59 ? 19.10677 -5.12373 18.70269 1.000 111.77573 59 GLU B O 1
ATOM 3396 N N . ALA B 1 60 ? 18.74918 -7.06767 17.61546 1.000 111.15751 60 ALA B N 1
ATOM 3397 C CA . ALA B 1 60 ? 18.70577 -7.91018 18.80320 1.000 114.02001 60 ALA B CA 1
ATOM 3398 C C . ALA B 1 60 ? 20.09717 -8.39050 19.20917 1.000 114.24697 60 ALA B C 1
ATOM 3399 O O . ALA B 1 60 ? 20.36818 -8.55415 20.39998 1.000 115.71039 60 ALA B O 1
ATOM 3401 N N . ASP B 1 61 ? 21.00335 -8.58929 18.24489 1.000 113.44437 61 ASP B N 1
ATOM 3402 C CA . ASP B 1 61 ? 22.39872 -8.93510 18.52419 1.000 113.45930 61 ASP B CA 1
ATOM 3403 C C . ASP B 1 61 ? 23.28121 -7.73012 18.84402 1.000 109.88463 61 ASP B C 1
ATOM 3404 O O . ASP B 1 61 ? 24.49747 -7.89663 18.99596 1.000 110.03375 61 ASP B O 1
ATOM 3409 N N . VAL B 1 62 ? 22.71244 -6.52788 18.94323 1.000 109.18000 62 VAL B N 1
ATOM 3410 C CA . VAL B 1 62 ? 23.52416 -5.34807 19.22755 1.000 109.83528 62 VAL B CA 1
ATOM 3411 C C . VAL B 1 62 ? 24.19201 -5.46692 20.59241 1.000 113.26968 62 VAL B C 1
ATOM 3412 O O . VAL B 1 6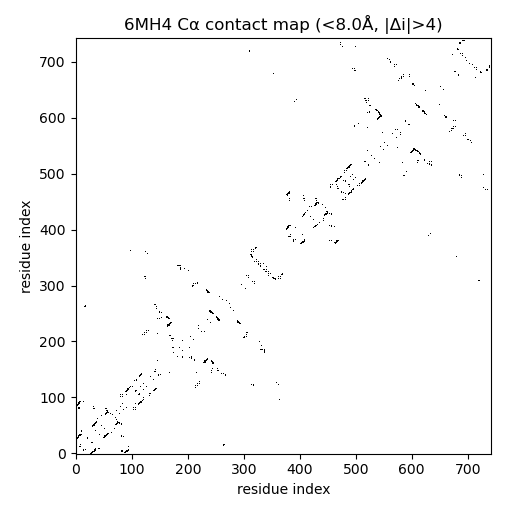2 ? 25.33867 -5.03527 20.77027 1.000 110.99760 62 VAL B O 1
ATOM 3416 N N . GLU B 1 63 ? 23.50026 -6.06642 21.57550 1.000 117.48601 63 GLU B N 1
ATOM 3417 C CA . GLU B 1 63 ? 24.05349 -6.09087 22.92995 1.000 122.26881 63 GLU B CA 1
ATOM 3418 C C . GLU B 1 63 ? 25.33305 -6.92187 22.99894 1.000 118.51065 63 GLU B C 1
ATOM 3419 O O . GLU B 1 63 ? 26.30789 -6.50312 23.63284 1.000 116.92061 63 GLU B O 1
ATOM 3425 N N . ARG B 1 64 ? 25.37049 -8.08007 22.32779 1.000 119.67201 64 ARG B N 1
ATOM 3426 C CA . ARG B 1 64 ? 26.54671 -8.94708 22.41446 1.000 120.92837 64 ARG B CA 1
ATOM 3427 C C . ARG B 1 64 ? 27.82185 -8.26554 21.93237 1.000 115.85376 64 ARG B C 1
ATOM 3428 O O . ARG B 1 64 ? 28.92338 -8.74903 22.21818 1.000 114.38634 64 ARG B O 1
ATOM 3436 N N . LEU B 1 65 ? 27.70403 -7.15448 21.21867 1.000 111.98845 65 LEU B N 1
ATOM 3437 C CA . LEU B 1 65 ? 28.85697 -6.53361 20.59758 1.000 106.84662 65 LEU B CA 1
ATOM 3438 C C . LEU B 1 65 ? 29.39997 -5.33560 21.36460 1.000 108.01783 65 LEU B C 1
ATOM 3439 O O . LEU B 1 65 ? 30.58332 -5.01128 21.20815 1.000 102.67079 65 LEU B O 1
ATOM 3444 N N . LYS B 1 66 ? 28.58232 -4.68369 22.19671 1.000 113.79763 66 LYS B N 1
ATOM 3445 C CA . LYS B 1 66 ? 29.04765 -3.50674 22.91928 1.000 117.13320 66 LYS B CA 1
ATOM 3446 C C . LYS B 1 66 ? 30.07392 -3.77930 24.02432 1.000 120.25962 66 LYS B C 1
ATOM 3447 O O . LYS B 1 66 ? 30.70755 -2.82533 24.49240 1.000 121.05884 66 LYS B O 1
ATOM 3453 N N . PRO B 1 67 ? 30.28783 -5.02179 24.48726 1.000 122.39994 67 PRO B N 1
ATOM 3454 C CA . PRO B 1 67 ? 31.53883 -5.27580 25.23290 1.000 122.12179 67 PRO B CA 1
ATOM 3455 C C . PRO B 1 67 ? 32.76670 -5.17240 24.34433 1.000 116.61990 67 PRO B C 1
ATOM 3456 O O . PRO B 1 67 ? 33.78437 -4.59330 24.74633 1.000 113.58364 67 PRO B O 1
ATOM 3460 N N . TYR B 1 68 ? 32.69052 -5.72007 23.13414 1.000 112.59125 68 TYR B N 1
ATOM 3461 C CA . TYR B 1 68 ? 33.68644 -5.52526 22.08890 1.000 105.33039 68 TYR B CA 1
ATOM 3462 C C . TYR B 1 68 ? 33.51878 -4.20112 21.35911 1.000 102.48849 68 TYR B C 1
ATOM 3463 O O . TYR B 1 68 ? 34.19367 -3.99150 20.35352 1.000 96.15464 68 TYR B O 1
ATOM 3472 N N . HIS B 1 69 ? 32.68013 -3.30452 21.87731 1.000 113.30751 69 HIS B N 1
ATOM 3473 C CA . HIS B 1 69 ? 32.09589 -2.19548 21.12565 1.000 118.71698 69 HIS B CA 1
ATOM 3474 C C . HIS B 1 69 ? 33.09169 -1.46062 20.24284 1.000 118.55988 69 HIS B C 1
ATOM 3475 O O . HIS B 1 69 ? 34.09709 -0.92886 20.72113 1.000 119.05629 69 HIS B O 1
ATOM 3482 N N . SER B 1 70 ? 32.81232 -1.47669 18.94683 1.000 117.39931 70 SER B N 1
ATOM 3483 C CA . SER B 1 70 ? 32.89790 -0.29076 18.11546 1.000 115.68234 70 SER B CA 1
ATOM 3484 C C . SER B 1 70 ? 31.49476 0.30431 18.10757 1.000 119.39297 70 SER B C 1
ATOM 3485 O O . SER B 1 70 ? 30.54559 -0.34614 18.54307 1.000 123.33199 70 SER B O 1
ATOM 3488 N N . ASN B 1 71 ? 31.35240 1.55634 17.67506 1.000 116.14796 71 ASN B N 1
ATOM 3489 C CA . ASN B 1 71 ? 29.99724 2.08884 17.54653 1.000 111.75165 71 ASN B CA 1
ATOM 3490 C C . ASN B 1 71 ? 29.17564 1.14122 16.68189 1.000 109.75391 71 ASN B C 1
ATOM 3491 O O . ASN B 1 71 ? 29.62424 0.72115 15.61176 1.000 107.20145 71 ASN B O 1
ATOM 3496 N N . ILE B 1 72 ? 27.99358 0.76572 17.16449 1.000 109.85724 72 ILE B N 1
ATOM 3497 C CA . ILE B 1 72 ? 27.19188 -0.24519 16.48844 1.000 106.25031 72 ILE B CA 1
ATOM 3498 C C . ILE B 1 72 ? 25.79963 0.27570 16.18786 1.000 105.63863 72 ILE B C 1
ATOM 3499 O O . ILE B 1 72 ? 25.12821 0.86436 17.04092 1.000 108.26268 72 ILE B O 1
ATOM 3504 N N . VAL B 1 73 ? 25.38337 0.02557 14.95249 1.000 99.71499 73 VAL B N 1
ATOM 3505 C CA . VAL B 1 73 ? 24.07240 0.27336 14.40867 1.000 96.02494 73 VAL B CA 1
ATOM 3506 C C . VAL B 1 73 ? 23.53864 -1.07054 13.91317 1.000 93.78843 73 VAL B C 1
ATOM 3507 O O . VAL B 1 73 ? 24.19328 -2.10201 14.07535 1.000 90.29101 73 VAL B O 1
ATOM 3511 N N . SER B 1 74 ? 22.34550 -1.06913 13.31747 1.000 93.89682 74 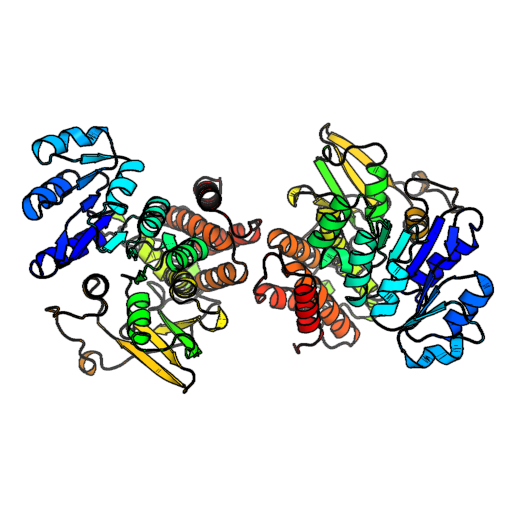SER B N 1
ATOM 3512 C CA . SER B 1 74 ? 21.77771 -2.33151 12.85106 1.000 95.83768 74 SER B CA 1
ATOM 3513 C C . SER B 1 74 ? 20.66911 -2.06637 11.83645 1.000 91.08174 74 SER B C 1
ATOM 3514 O O . SER B 1 74 ? 20.27223 -0.92261 11.59511 1.000 88.96296 74 SER B O 1
ATOM 3517 N N . GLY B 1 75 ? 20.16929 -3.15295 11.24034 1.000 89.06929 75 GLY B N 1
ATOM 3518 C CA . GLY B 1 75 ? 19.00963 -3.08887 10.37417 1.000 89.87532 75 GLY B CA 1
ATOM 3519 C C . GLY B 1 75 ? 19.29089 -2.35713 9.07263 1.000 88.03472 75 GLY B C 1
ATOM 3520 O O . GLY B 1 75 ? 20.43386 -2.08523 8.69561 1.000 82.93095 75 GLY B O 1
ATOM 3521 N N . ARG B 1 76 ? 18.19118 -2.03537 8.38144 1.000 89.91515 76 ARG B N 1
ATOM 3522 C CA . ARG B 1 76 ? 18.28765 -1.32666 7.10982 1.000 89.86060 76 ARG B CA 1
ATOM 3523 C C . ARG B 1 76 ? 19.03891 -0.00870 7.26146 1.000 91.95705 76 ARG B C 1
ATOM 3524 O O . ARG B 1 76 ? 19.89599 0.32569 6.43093 1.000 77.94266 76 ARG B O 1
ATOM 3532 N N . GLN B 1 77 ? 18.74224 0.74655 8.32589 1.000 91.35183 77 GLN B N 1
ATOM 3533 C CA . GLN B 1 77 ? 19.42990 2.01590 8.53563 1.000 92.85120 77 GLN B CA 1
ATOM 3534 C C . GLN B 1 77 ? 20.91230 1.80463 8.82166 1.000 92.22238 77 GLN B C 1
ATOM 3535 O O . GLN B 1 77 ? 21.75121 2.58783 8.35805 1.000 95.49244 77 GLN B O 1
ATOM 3541 N N . GLY B 1 78 ? 21.25563 0.74526 9.56168 1.000 86.90662 78 GLY B N 1
ATOM 3542 C CA . GLY B 1 78 ? 22.65737 0.47052 9.83679 1.000 83.04174 78 GLY B CA 1
ATOM 3543 C C . GLY B 1 78 ? 23.51617 0.41459 8.58708 1.000 79.25704 78 GLY B C 1
ATOM 3544 O O . GLY B 1 78 ? 24.63164 0.94544 8.55288 1.000 74.80332 78 GLY B O 1
ATOM 3545 N N . LEU B 1 79 ? 23.00944 -0.24517 7.54526 1.000 80.65587 79 LEU B N 1
ATOM 3546 C CA . LEU B 1 79 ? 23.72405 -0.31248 6.27600 1.000 81.85886 79 LEU B CA 1
ATOM 3547 C C . LEU B 1 79 ? 24.03221 1.07958 5.74821 1.000 85.89867 79 LEU B C 1
ATOM 3548 O O . LEU B 1 79 ? 25.15462 1.36025 5.31384 1.000 86.15066 79 LEU B O 1
ATOM 3553 N N . ILE B 1 80 ? 23.02953 1.96308 5.78088 1.000 88.44488 80 ILE B N 1
ATOM 3554 C CA . ILE B 1 80 ? 23.17998 3.32684 5.27777 1.000 87.90403 80 ILE B CA 1
ATOM 3555 C C . ILE B 1 80 ? 24.20792 4.09621 6.10286 1.000 88.82952 80 ILE B C 1
ATOM 3556 O O . ILE B 1 80 ? 24.99770 4.88161 5.56305 1.000 87.01685 80 ILE B O 1
ATOM 3561 N N . ASP B 1 81 ? 24.22284 3.87702 7.42126 1.000 91.38178 81 ASP B N 1
ATOM 3562 C CA . ASP B 1 81 ? 25.19203 4.55765 8.27798 1.000 89.34215 81 ASP B CA 1
ATOM 3563 C C . ASP B 1 81 ? 26.61534 4.09299 7.98808 1.000 81.88624 81 ASP B C 1
ATOM 3564 O O . ASP B 1 81 ? 27.54752 4.90531 7.96776 1.000 73.16800 81 ASP B O 1
ATOM 3569 N N . VAL B 1 82 ? 26.80236 2.78886 7.77239 1.000 77.76943 82 VAL B N 1
ATOM 3570 C CA . VAL B 1 82 ? 28.10760 2.27816 7.36126 1.000 76.78039 82 VAL B CA 1
ATOM 3571 C C . VAL B 1 82 ? 28.45565 2.76321 5.96068 1.000 77.03402 82 VAL B C 1
ATOM 3572 O O . VAL B 1 82 ? 29.57911 3.21429 5.70225 1.000 77.95874 82 VAL B O 1
ATOM 3576 N N . SER B 1 83 ? 27.50556 2.65492 5.02980 1.000 76.80972 83 SER B N 1
ATOM 3577 C CA . SER B 1 83 ? 27.79651 2.98054 3.63569 1.000 75.88039 83 SER B CA 1
ATOM 3578 C C . SER B 1 83 ? 28.14829 4.45342 3.46864 1.000 75.43504 83 SER B C 1
ATOM 3579 O O . SER B 1 83 ? 29.03709 4.79967 2.68376 1.000 72.50984 83 SER B O 1
ATOM 3582 N N . THR B 1 84 ? 27.47512 5.33360 4.20894 1.000 86.30689 84 THR B N 1
ATOM 3583 C CA . THR B 1 84 ? 27.68671 6.77057 4.10057 1.000 87.04748 84 THR B CA 1
ATOM 3584 C C . THR B 1 84 ? 28.55573 7.32823 5.21328 1.000 93.75799 84 THR B C 1
ATOM 3585 O O . THR B 1 84 ? 28.57745 8.54814 5.40272 1.000 100.34283 84 THR B O 1
ATOM 3589 N N . TYR B 1 85 ? 29.24140 6.46950 5.96937 1.000 91.13481 85 TYR B N 1
ATOM 3590 C CA . TYR B 1 85 ? 30.16263 6.93503 6.99779 1.000 88.51709 85 TYR B CA 1
ATOM 3591 C C . TYR B 1 85 ? 31.12175 7.97246 6.42208 1.000 89.34188 85 TYR B C 1
ATOM 3592 O O . TYR B 1 85 ? 31.70968 7.76795 5.35481 1.000 86.74947 85 TYR B O 1
ATOM 3601 N N . GLU B 1 86 ? 31.26172 9.09689 7.13228 1.000 93.42264 86 GLU B N 1
ATOM 3602 C CA . GLU B 1 86 ? 31.98152 10.24056 6.58056 1.000 95.71050 86 GLU B CA 1
ATOM 3603 C C . GLU B 1 86 ? 33.42791 9.89081 6.27716 1.000 92.55133 86 GLU B C 1
ATOM 3604 O O . GLU B 1 86 ? 33.98661 10.34819 5.27361 1.000 96.93551 86 GLU B O 1
ATOM 3610 N N . LYS B 1 87 ? 34.04864 9.07415 7.11992 1.000 87.32200 87 LYS B N 1
ATOM 3611 C CA . LYS B 1 87 ? 35.45048 8.75367 6.90918 1.000 89.06608 87 LYS B CA 1
ATOM 3612 C C . LYS B 1 87 ? 35.67026 7.73684 5.79288 1.000 88.85116 87 LYS B C 1
ATOM 3613 O O . LYS B 1 87 ? 36.82468 7.49686 5.42047 1.000 88.87330 87 LYS B O 1
ATOM 3619 N N . ASN B 1 88 ? 34.60599 7.14345 5.24823 1.000 87.64441 88 ASN B N 1
ATOM 3620 C CA . ASN B 1 88 ? 34.75275 6.18843 4.15360 1.000 80.87102 88 ASN B CA 1
ATOM 3621 C C . ASN B 1 88 ? 35.49621 6.81108 2.98265 1.000 79.73434 88 ASN B C 1
ATOM 3622 O O . ASN B 1 88 ? 35.25964 7.96608 2.61951 1.000 80.13204 88 ASN B O 1
ATOM 3627 N N . ASP B 1 89 ? 36.38599 6.03149 2.37423 1.000 78.11941 89 ASP B N 1
ATOM 3628 C CA . ASP B 1 89 ? 36.93187 6.38311 1.06911 1.000 76.48092 89 ASP B CA 1
ATOM 3629 C C . ASP B 1 89 ? 36.28197 5.59810 -0.05495 1.000 74.46731 89 ASP B C 1
ATOM 3630 O O . ASP B 1 89 ? 35.93757 6.17272 -1.09012 1.000 79.92810 89 ASP B O 1
ATOM 3635 N N . LEU B 1 90 ? 36.09046 4.29642 0.13739 1.000 66.07091 90 LEU B N 1
ATOM 3636 C CA . LEU B 1 90 ? 35.55525 3.42921 -0.90047 1.000 60.12071 90 LEU B CA 1
ATOM 3637 C C . LEU B 1 90 ? 34.76525 2.31464 -0.23415 1.000 59.03137 90 LEU B C 1
ATOM 3638 O O . LEU B 1 90 ? 35.23994 1.70940 0.73152 1.000 56.41111 90 LEU B O 1
ATOM 3643 N N . VAL B 1 91 ? 33.56902 2.03392 -0.73854 1.000 58.12716 91 VAL B N 1
ATOM 3644 C CA . VAL B 1 91 ? 32.71545 1.03177 -0.11992 1.000 63.94910 91 VAL B CA 1
ATOM 3645 C C . VAL B 1 91 ? 32.58713 -0.15935 -1.05748 1.000 60.13429 91 VAL B C 1
ATOM 3646 O O . VAL B 1 91 ? 32.26175 -0.00597 -2.24196 1.000 60.27676 91 VAL B O 1
ATOM 3650 N N . LEU B 1 92 ? 32.87321 -1.34071 -0.51925 1.000 56.22864 92 LEU B N 1
ATOM 3651 C CA . LEU B 1 92 ? 32.69591 -2.60439 -1.21505 1.000 53.29959 92 LEU B CA 1
ATOM 3652 C C . LEU B 1 92 ? 31.30314 -3.12942 -0.90373 1.000 54.89378 92 LEU B C 1
ATOM 3653 O O . LEU B 1 92 ? 31.02848 -3.55739 0.22564 1.000 57.43484 92 LEU B O 1
ATOM 3658 N N . ASN B 1 93 ? 30.41548 -3.07672 -1.89726 1.000 53.29812 93 ASN B N 1
ATOM 3659 C CA . ASN B 1 93 ? 29.07125 -3.63924 -1.77961 1.000 53.95673 93 ASN B CA 1
ATOM 3660 C C . ASN B 1 93 ? 29.17119 -5.10944 -2.14179 1.000 56.74324 93 ASN B C 1
ATOM 3661 O O . ASN B 1 93 ? 29.21042 -5.46548 -3.32016 1.000 51.13547 93 ASN B O 1
ATOM 3666 N N . ALA B 1 94 ? 29.20178 -5.96728 -1.12272 1.000 55.70484 94 ALA B N 1
ATOM 3667 C CA . ALA B 1 94 ? 29.11358 -7.40573 -1.31010 1.000 50.09317 94 ALA B CA 1
ATOM 3668 C C . ALA B 1 94 ? 27.80143 -7.96289 -0.76930 1.000 52.39940 94 ALA B C 1
ATOM 3669 O O . ALA B 1 94 ? 27.73997 -9.12610 -0.37011 1.000 55.50491 94 ALA B O 1
ATOM 3671 N N . LEU B 1 95 ? 26.75259 -7.14340 -0.71877 1.000 53.83497 95 LEU B N 1
ATOM 3672 C CA . LEU B 1 95 ? 25.44204 -7.65855 -0.33343 1.000 66.05370 95 LEU B CA 1
ATOM 3673 C C . LEU B 1 95 ? 24.85852 -8.48074 -1.47098 1.000 68.62396 95 LEU B C 1
ATOM 3674 O O . LEU B 1 95 ? 24.90296 -8.07529 -2.63276 1.000 65.50447 95 LEU B O 1
ATOM 3679 N N . LEU B 1 96 ? 24.29247 -9.63138 -1.13167 1.000 78.21424 96 LEU B N 1
ATOM 3680 C CA . LEU B 1 96 ? 23.68818 -10.50585 -2.12740 1.000 81.81290 96 LEU B CA 1
ATOM 3681 C C . LEU B 1 96 ? 22.21347 -10.15587 -2.25497 1.000 83.33777 96 LEU B C 1
ATOM 3682 O O . LEU B 1 96 ? 21.44618 -10.32393 -1.30128 1.000 87.28928 96 LEU B O 1
ATOM 3687 N N . GLY B 1 97 ? 21.82668 -9.65160 -3.41933 1.000 79.66089 97 GLY B N 1
ATOM 3688 C CA . GLY B 1 97 ? 20.44195 -9.31783 -3.68162 1.000 74.81733 97 GLY B CA 1
ATOM 3689 C C . GLY B 1 97 ? 20.14739 -7.83238 -3.57492 1.000 76.60792 97 GLY B C 1
ATOM 3690 O O . GLY B 1 97 ? 21.02560 -6.96454 -3.54658 1.000 84.10430 97 GLY B O 1
ATOM 3691 N N . SER B 1 98 ? 18.85439 -7.55677 -3.48098 1.000 78.44162 98 SER B N 1
ATOM 3692 C CA . SER B 1 98 ? 18.32740 -6.20027 -3.53636 1.000 83.74835 98 SER B CA 1
ATOM 3693 C C . SER B 1 98 ? 18.70702 -5.34189 -2.33404 1.000 86.83204 98 SER B C 1
ATOM 3694 O O . SER B 1 98 ? 18.64954 -4.10938 -2.43179 1.000 88.15721 98 SER B O 1
ATOM 3697 N N . VAL B 1 99 ? 19.06343 -5.95430 -1.19957 1.000 85.20853 99 VAL B N 1
ATOM 3698 C CA . VAL B 1 99 ? 19.34111 -5.18831 0.01501 1.000 84.23712 99 VAL B CA 1
ATOM 3699 C C . VAL B 1 99 ? 20.54455 -4.26093 -0.14120 1.000 77.78112 99 VAL B C 1
ATOM 3700 O O . VAL B 1 99 ? 20.73016 -3.34663 0.66915 1.000 81.15365 99 VAL B O 1
ATOM 3704 N N . GLY B 1 100 ? 21.37533 -4.46988 -1.15850 1.000 69.02332 100 GLY B N 1
ATOM 3705 C CA . GLY B 1 100 ? 22.47902 -3.55429 -1.36062 1.000 63.20639 100 GLY B CA 1
ATOM 3706 C C . GLY B 1 100 ? 22.11904 -2.31350 -2.14517 1.000 66.57134 100 GLY B C 1
ATOM 3707 O O . GLY B 1 100 ? 22.92761 -1.38673 -2.21223 1.000 68.08733 100 GLY B O 1
ATOM 3708 N N . LEU B 1 101 ? 20.90412 -2.26046 -2.70090 1.000 65.76260 101 LEU B N 1
ATOM 3709 C CA . LEU B 1 101 ? 20.56156 -1.20554 -3.65010 1.000 69.27143 101 LEU B CA 1
ATOM 3710 C C . LEU B 1 101 ? 20.51578 0.17437 -2.98777 1.000 72.76018 101 LEU B C 1
ATOM 3711 O O . LEU B 1 101 ? 21.14717 1.12284 -3.47230 1.000 71.43953 101 LEU B O 1
ATOM 3716 N N . GLU B 1 102 ? 19.76490 0.32242 -1.89101 1.000 75.66992 102 GLU B N 1
ATOM 3717 C CA . GLU B 1 102 ? 19.63347 1.66828 -1.31680 1.000 78.30937 102 GLU B CA 1
ATOM 3718 C C . GLU B 1 102 ? 20.90617 2.11670 -0.59057 1.000 77.12464 102 GLU B C 1
ATOM 3719 O O . GLU B 1 102 ? 21.26424 3.29700 -0.66717 1.000 82.82614 102 GLU B O 1
ATOM 3725 N N . PRO B 1 103 ? 21.61932 1.23765 0.12922 1.000 72.55885 103 PRO B N 1
ATOM 3726 C CA . PRO B 1 103 ? 22.91697 1.65194 0.69974 1.000 67.72977 103 PRO B CA 1
ATOM 3727 C C . PRO B 1 103 ? 23.90229 2.23324 -0.30702 1.000 67.67165 103 PRO B C 1
ATOM 3728 O O . PRO B 1 103 ? 24.69781 3.12060 0.04311 1.000 66.76888 103 PRO B O 1
ATOM 3732 N N . THR B 1 104 ? 23.91599 1.73892 -1.54199 1.000 62.59938 104 THR B N 1
ATOM 3733 C CA . THR B 1 104 ? 24.90986 2.27794 -2.45214 1.000 65.51834 104 THR B CA 1
ATOM 3734 C C . THR B 1 104 ? 24.50645 3.65637 -2.97249 1.000 67.15127 104 THR B C 1
ATOM 3735 O O . THR B 1 104 ? 25.36320 4.53988 -3.09868 1.000 66.97472 104 THR B O 1
ATOM 3739 N N . MET B 1 105 ? 23.21438 3.86961 -3.24966 1.000 74.51375 105 MET B N 1
ATOM 3740 C CA . MET B 1 105 ? 22.76319 5.15840 -3.77199 1.000 78.32274 105 MET B CA 1
ATOM 3741 C C . MET B 1 105 ? 23.10655 6.29475 -2.80221 1.000 80.45524 105 MET B C 1
ATOM 3742 O O . MET B 1 105 ? 23.60807 7.34858 -3.21310 1.000 84.22191 105 MET B O 1
ATOM 3747 N N . LYS B 1 106 ? 22.88250 6.08266 -1.50030 1.000 78.31772 106 LYS B N 1
ATOM 3748 C CA . LYS B 1 106 ? 23.19305 7.12862 -0.52386 1.000 78.04859 106 LYS B CA 1
ATOM 3749 C C . LYS B 1 106 ? 24.68639 7.23403 -0.27142 1.000 71.62687 106 LYS B C 1
ATOM 3750 O O . LYS B 1 106 ? 25.16614 8.29970 0.12587 1.000 73.59706 106 LYS B O 1
ATOM 3756 N N . ALA B 1 107 ? 25.43499 6.15072 -0.47534 1.000 68.09403 107 ALA B N 1
ATOM 3757 C CA . ALA B 1 107 ? 26.88338 6.27973 -0.46431 1.000 69.84297 107 ALA B CA 1
ATOM 3758 C C . ALA B 1 107 ? 27.34376 7.20175 -1.58587 1.000 74.71986 107 ALA B C 1
ATOM 3759 O O . ALA B 1 107 ? 28.21171 8.06008 -1.38418 1.000 78.14692 107 ALA B O 1
ATOM 3761 N N . ILE B 1 108 ? 26.76148 7.03471 -2.77771 1.000 76.28694 108 ILE B N 1
ATOM 3762 C CA . ILE B 1 108 ? 27.07503 7.89306 -3.91812 1.000 77.28611 108 ILE B CA 1
ATOM 3763 C C . ILE B 1 108 ? 26.74205 9.34870 -3.60634 1.000 79.61522 108 ILE B C 1
ATOM 3764 O O . ILE B 1 108 ? 27.50041 10.26283 -3.95600 1.000 80.40909 108 ILE B O 1
ATOM 3769 N N . GLU B 1 109 ? 25.59850 9.58840 -2.95532 1.000 77.93974 109 GLU B N 1
ATOM 3770 C CA . GLU B 1 109 ? 25.20423 10.94932 -2.59782 1.000 86.19751 109 GLU B CA 1
ATOM 3771 C C . GLU B 1 109 ? 26.05689 11.52692 -1.47961 1.000 91.37658 109 GLU B C 1
ATOM 3772 O O . GLU B 1 109 ? 26.01140 12.73822 -1.24960 1.000 95.17472 109 GLU B O 1
ATOM 3778 N N . ALA B 1 110 ? 26.80012 10.69153 -0.75961 1.000 90.30307 110 ALA B N 1
ATOM 3779 C CA . ALA B 1 110 ? 27.75506 11.16721 0.22992 1.000 86.89162 110 ALA B CA 1
ATOM 3780 C C . ALA B 1 110 ? 29.14193 11.35337 -0.36610 1.000 86.50484 110 ALA B C 1
ATOM 3781 O O . ALA B 1 110 ? 30.07984 11.67771 0.36749 1.000 91.54111 110 ALA B O 1
ATOM 3783 N N . GLY B 1 111 ? 29.28551 11.15970 -1.67524 1.000 80.60628 111 GLY B N 1
ATOM 3784 C CA . GLY B 1 111 ? 30.54904 11.38572 -2.34736 1.000 80.76202 111 GLY B CA 1
ATOM 3785 C C . GLY B 1 111 ? 31.51721 10.22554 -2.30847 1.000 78.36312 111 GLY B C 1
ATOM 3786 O O . GLY B 1 111 ? 32.73038 10.43831 -2.37580 1.000 74.30290 111 GLY B O 1
ATOM 3787 N N . LYS B 1 112 ? 31.02367 8.99680 -2.21542 1.000 78.33695 112 LYS B N 1
ATOM 3788 C CA . LYS B 1 112 ? 31.87558 7.84367 -1.97227 1.000 73.64678 112 LYS B CA 1
ATOM 3789 C C . LYS B 1 112 ? 32.01669 6.99165 -3.22744 1.000 71.17312 112 LYS B C 1
ATOM 3790 O O . LYS B 1 112 ? 31.05980 6.82365 -3.99006 1.000 68.96424 112 LYS B O 1
ATOM 3796 N N . ASN B 1 113 ? 33.22369 6.46375 -3.42747 1.000 69.03499 113 ASN B N 1
ATOM 3797 C CA . ASN B 1 113 ? 33.49096 5.48950 -4.46962 1.000 60.89995 113 ASN B CA 1
ATOM 3798 C C . ASN B 1 113 ? 32.92720 4.12725 -4.09327 1.000 59.15964 113 ASN B C 1
ATOM 3799 O O . ASN B 1 113 ? 32.95804 3.72170 -2.92983 1.000 59.27227 113 ASN B O 1
ATOM 3804 N N . ILE B 1 114 ? 32.44988 3.39722 -5.10513 1.000 57.23179 114 ILE B N 1
ATOM 3805 C CA . ILE B 1 114 ? 31.76552 2.12278 -4.91532 1.000 54.49542 114 ILE B CA 1
ATOM 3806 C C . ILE B 1 114 ? 32.49957 1.01771 -5.65451 1.000 53.12325 114 ILE B C 1
ATOM 3807 O O . ILE B 1 114 ? 32.77093 1.13426 -6.85795 1.000 56.04053 114 ILE B O 1
ATOM 3812 N N . ALA B 1 115 ? 32.73130 -0.08672 -4.96295 1.000 45.58537 115 ALA B N 1
ATOM 3813 C CA . ALA B 1 115 ? 33.09281 -1.33937 -5.60692 1.000 46.15728 115 ALA B CA 1
ATOM 3814 C C . ALA B 1 115 ? 31.92638 -2.30430 -5.43062 1.000 50.67280 115 ALA B C 1
ATOM 3815 O O . ALA B 1 115 ? 31.50244 -2.56947 -4.29897 1.000 54.93796 115 ALA B O 1
ATOM 3817 N N . LEU B 1 116 ? 31.40600 -2.81650 -6.54392 1.000 46.58551 116 LEU B N 1
ATOM 3818 C CA . LEU B 1 116 ? 30.24552 -3.69607 -6.53823 1.000 52.13186 116 LEU B CA 1
ATOM 3819 C C . LEU B 1 116 ? 30.70155 -5.12555 -6.77025 1.000 52.12165 116 LEU B C 1
ATOM 3820 O O . LEU B 1 116 ? 31.16854 -5.46145 -7.86088 1.000 50.11475 116 LEU B O 1
ATOM 3825 N N . ALA B 1 117 ? 30.56062 -5.97588 -5.75551 1.000 44.04055 117 ALA B N 1
ATOM 3826 C CA . ALA B 1 117 ? 30.91400 -7.37803 -5.92033 1.000 49.24173 117 ALA B CA 1
ATOM 3827 C C . ALA B 1 117 ? 29.72342 -8.24102 -6.28905 1.000 52.43091 117 ALA B C 1
ATOM 3828 O O . ALA B 1 117 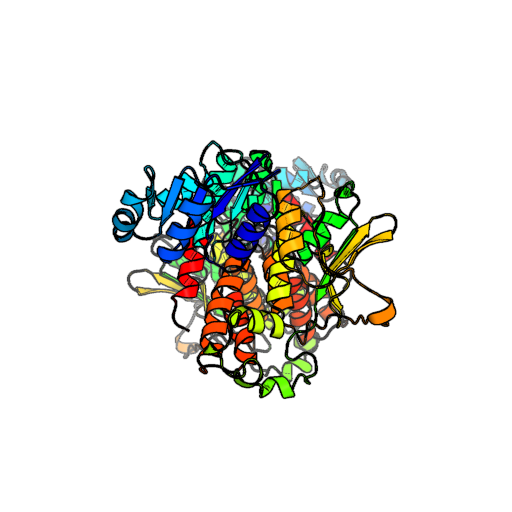? 29.77575 -9.46351 -6.11038 1.000 62.38770 117 ALA B O 1
ATOM 3830 N N . ASN B 1 118 ? 28.64089 -7.64315 -6.75852 1.000 55.24098 118 ASN B N 1
ATOM 3831 C CA . ASN B 1 118 ? 27.51934 -8.42473 -7.25809 1.000 61.18810 118 ASN B CA 1
ATOM 3832 C C . ASN B 1 118 ? 26.94220 -7.74965 -8.49241 1.000 58.74970 118 ASN B C 1
ATOM 3833 O O . ASN B 1 118 ? 26.83166 -6.52025 -8.55537 1.000 56.73573 118 ASN B O 1
ATOM 3838 N N . LYS B 1 119 ? 26.58990 -8.56763 -9.47961 1.000 58.10889 119 LYS B N 1
ATOM 3839 C CA . LYS B 1 119 ? 26.09347 -8.04357 -10.74040 1.000 61.16324 119 LYS B CA 1
ATOM 3840 C C . LYS B 1 119 ? 24.69174 -7.45780 -10.63396 1.000 60.43966 119 LYS B C 1
ATOM 3841 O O . LYS B 1 119 ? 24.27589 -6.74782 -11.55623 1.000 60.46627 119 LYS B O 1
ATOM 3847 N N . GLU B 1 120 ? 23.97221 -7.70624 -9.53201 1.000 58.10946 120 GLU B N 1
ATOM 3848 C CA . GLU B 1 120 ? 22.58278 -7.25746 -9.42505 1.000 58.86278 120 GLU B CA 1
ATOM 3849 C C . GLU B 1 120 ? 22.46697 -5.74172 -9.51775 1.000 58.29388 120 GLU B C 1
ATOM 3850 O O . GLU B 1 120 ? 21.57758 -5.21927 -10.20130 1.000 60.20951 120 GLU B O 1
ATOM 3856 N N . THR B 1 121 ? 23.33909 -5.02634 -8.80930 1.000 53.14065 121 THR B N 1
ATOM 3857 C CA . THR B 1 121 ? 23.17648 -3.58861 -8.62320 1.000 59.14641 121 THR B CA 1
ATOM 3858 C C . THR B 1 121 ? 23.04155 -2.85611 -9.95555 1.000 56.26978 121 THR B C 1
ATOM 3859 O O . THR B 1 121 ? 22.10915 -2.07116 -10.14762 1.000 62.94914 121 THR B O 1
ATOM 3863 N N . LEU B 1 122 ? 23.95451 -3.10429 -10.89369 1.000 53.05071 122 LEU B N 1
ATOM 3864 C CA . LEU B 1 122 ? 23.88099 -2.43257 -12.18371 1.000 52.25530 122 LEU B CA 1
ATOM 3865 C C . LEU B 1 122 ? 22.98164 -3.13728 -13.18137 1.000 53.76179 122 LEU B C 1
ATOM 3866 O O . LEU B 1 122 ? 22.56149 -2.50853 -14.15286 1.000 56.56325 122 LEU B O 1
ATOM 3871 N N . VAL B 1 123 ? 22.67125 -4.41540 -12.98842 1.000 54.02084 123 VAL B N 1
ATOM 3872 C CA . VAL B 1 123 ? 21.72565 -5.05540 -13.89503 1.000 56.07683 123 VAL B CA 1
ATOM 3873 C C . VAL B 1 123 ? 20.33144 -4.50098 -13.66377 1.000 61.88091 123 VAL B C 1
ATOM 3874 O O . VAL B 1 123 ? 19.63473 -4.10241 -14.60773 1.000 61.26155 123 VAL B O 1
ATOM 3878 N N . VAL B 1 124 ? 19.90673 -4.45233 -12.39848 1.000 60.11118 124 VAL B N 1
ATOM 3879 C CA . VAL B 1 124 ? 18.55172 -4.01593 -12.11128 1.000 63.52150 124 VAL B CA 1
ATOM 3880 C C . VAL B 1 124 ? 18.42518 -2.49955 -12.14036 1.000 64.40969 124 VAL B C 1
ATOM 3881 O O . VAL B 1 124 ? 17.30663 -1.99168 -12.30966 1.000 67.59816 124 VAL B O 1
ATOM 3885 N N . ALA B 1 125 ? 19.52413 -1.75323 -11.98657 1.000 62.07054 125 ALA B N 1
ATOM 3886 C CA . ALA B 1 125 ? 19.39778 -0.32288 -11.72248 1.000 66.96229 125 ALA B CA 1
ATOM 3887 C C . ALA B 1 125 ? 20.59792 0.45950 -12.25225 1.000 64.51720 125 ALA B C 1
ATOM 3888 O O . ALA B 1 125 ? 20.99068 1.47987 -11.67472 1.000 61.22437 125 ALA B O 1
ATOM 3890 N N . GLY B 1 126 ? 21.18480 0.00891 -13.36377 1.000 59.79661 126 GLY B N 1
ATOM 3891 C CA . GLY B 1 126 ? 22.35466 0.70129 -13.89094 1.000 62.76475 126 GLY B CA 1
ATOM 3892 C C . GLY B 1 126 ? 22.07714 2.15528 -14.23100 1.000 67.74562 126 GLY B C 1
ATOM 3893 O O . GLY B 1 126 ? 22.88779 3.03979 -13.93390 1.000 63.51355 126 GLY B O 1
ATOM 3894 N N . LYS B 1 127 ? 20.92122 2.41899 -14.84578 1.000 73.30019 127 LYS B N 1
ATOM 3895 C CA . LYS B 1 127 ? 20.51881 3.78109 -15.18547 1.000 77.36008 127 LYS B CA 1
ATOM 3896 C C . LYS B 1 127 ? 20.60624 4.71442 -13.97380 1.000 76.19615 127 LYS B C 1
ATOM 3897 O O . LYS B 1 127 ? 21.31279 5.72910 -14.00482 1.000 74.89095 127 LYS B O 1
ATOM 3903 N N . LEU B 1 128 ? 19.92481 4.35125 -12.88149 1.000 71.79858 128 LEU B N 1
ATOM 3904 C CA . LEU B 1 128 ? 19.90700 5.17134 -11.66953 1.000 75.16244 128 LEU B CA 1
ATOM 3905 C C . LEU B 1 128 ? 21.30276 5.35562 -11.09250 1.000 73.94908 128 LEU B C 1
ATOM 3906 O O . LEU B 1 128 ? 21.73163 6.48466 -10.80978 1.000 77.02089 128 LEU B O 1
ATOM 3911 N N . VAL B 1 129 ? 22.00297 4.24870 -10.84799 1.000 70.24715 129 VAL B N 1
ATOM 3912 C CA . VAL B 1 129 ? 23.31704 4.32893 -10.22021 1.000 66.41283 129 VAL B CA 1
ATOM 3913 C C . VAL B 1 129 ? 24.23298 5.25546 -11.01407 1.000 68.18181 129 VAL B C 1
ATOM 3914 O O . VAL B 1 129 ? 24.84165 6.17904 -10.46144 1.000 69.08588 129 VAL B O 1
ATOM 3918 N N . MET B 1 130 ? 24.32545 5.04580 -12.32600 1.000 69.61243 130 MET B N 1
ATOM 3919 C CA . MET B 1 130 ? 25.27783 5.83315 -13.10475 1.000 69.48350 130 MET B CA 1
ATOM 3920 C C . MET B 1 130 ? 24.90174 7.31542 -13.12031 1.000 72.83952 130 MET B C 1
ATOM 3921 O O . MET B 1 130 ? 25.77468 8.18047 -12.99289 1.000 71.81470 130 MET B O 1
ATOM 3926 N N . THR B 1 131 ? 23.61338 7.63363 -13.24729 1.000 77.03239 131 THR B N 1
ATOM 3927 C CA . THR B 1 131 ? 23.21143 9.03697 -13.21329 1.000 80.03339 131 THR B CA 1
ATOM 3928 C C . THR B 1 131 ? 23.69119 9.71980 -11.93249 1.000 78.43139 131 THR B C 1
ATOM 3929 O O . THR B 1 131 ? 24.28198 10.80696 -11.97428 1.000 82.39019 131 THR B O 1
ATOM 3933 N N . HIS B 1 132 ? 23.45947 9.08154 -10.78249 1.000 73.43944 132 HIS B N 1
ATOM 3934 C CA . HIS B 1 132 ? 23.94465 9.61190 -9.51256 1.000 74.97340 132 HIS B CA 1
ATOM 3935 C C . HIS B 1 132 ? 25.45942 9.79759 -9.51252 1.000 72.45519 132 HIS B C 1
ATOM 3936 O O . HIS B 1 132 ? 25.97572 10.87648 -9.20064 1.000 75.94297 132 HIS B O 1
ATOM 3943 N N . ALA B 1 133 ? 26.18898 8.72908 -9.82790 1.000 69.81003 133 ALA B N 1
ATOM 3944 C CA . ALA B 1 133 ? 27.64200 8.78877 -9.78139 1.000 71.35388 133 ALA B CA 1
ATOM 3945 C C . ALA B 1 133 ? 28.17231 9.86345 -10.71819 1.000 75.09944 133 ALA B C 1
ATOM 3946 O O . ALA B 1 133 ? 29.16102 10.53539 -10.40870 1.000 73.41332 133 ALA B O 1
ATOM 3948 N N . LYS B 1 134 ? 27.51563 10.05513 -11.86346 1.000 81.66845 134 LYS B N 1
ATOM 3949 C CA . LYS B 1 134 ? 27.92342 11.12876 -12.75951 1.000 84.88414 134 LYS B CA 1
ATOM 3950 C C . LYS B 1 134 ? 27.71786 12.48237 -12.09432 1.000 83.28543 134 LYS B C 1
ATOM 3951 O O . LYS B 1 134 ? 28.62731 13.32083 -12.07432 1.000 83.63972 134 LYS B O 1
ATOM 3957 N N . ARG B 1 135 ? 26.53952 12.69453 -11.50183 1.000 81.89300 135 ARG B N 1
ATOM 3958 C CA . ARG B 1 135 ? 26.26877 13.95491 -10.82014 1.000 86.49620 135 ARG B CA 1
ATOM 3959 C C . ARG B 1 135 ? 27.25828 14.21985 -9.68591 1.000 88.27800 135 ARG B C 1
ATOM 3960 O O . ARG B 1 135 ? 27.61619 15.37731 -9.43689 1.000 87.78974 135 ARG B O 1
ATOM 3968 N N . TYR B 1 136 ? 27.74394 13.17164 -9.01667 1.000 90.30743 136 TYR B N 1
ATOM 3969 C CA . TYR B 1 136 ? 28.53543 13.32901 -7.80021 1.000 90.77048 136 TYR B CA 1
ATOM 3970 C C . TYR B 1 136 ? 30.02607 13.05988 -7.99258 1.000 89.42104 136 TYR B C 1
ATOM 3971 O O . TYR B 1 136 ? 30.77171 13.07011 -7.00681 1.000 92.21484 136 TYR B O 1
ATOM 3980 N N . GLY B 1 137 ? 30.48494 12.83752 -9.22245 1.000 84.49468 137 GLY B N 1
ATOM 3981 C CA . GLY B 1 137 ? 31.90537 12.63840 -9.46479 1.000 83.25974 137 GLY B CA 1
ATOM 3982 C C . GLY B 1 137 ? 32.48646 11.47950 -8.68189 1.000 80.46540 137 GLY B C 1
ATOM 3983 O O . GLY B 1 137 ? 33.41253 11.64538 -7.88407 1.000 83.56764 137 GLY B O 1
ATOM 3984 N N . VAL B 1 138 ? 31.94630 10.29227 -8.91582 1.000 76.64527 138 VAL B N 1
ATOM 3985 C CA . VAL B 1 138 ? 32.21244 9.12155 -8.09488 1.000 73.80578 138 VAL B CA 1
ATOM 3986 C C . VAL B 1 138 ? 32.58181 7.96067 -9.00452 1.000 69.15868 138 VAL B C 1
ATOM 3987 O O . VAL B 1 138 ? 31.99471 7.79780 -10.07953 1.000 65.24885 138 VAL B O 1
ATOM 3991 N N . ASP B 1 139 ? 33.55734 7.15993 -8.57183 1.000 69.07793 139 ASP B N 1
ATOM 3992 C CA . ASP B 1 139 ? 33.95091 5.95580 -9.29267 1.000 66.69779 139 ASP B CA 1
ATOM 3993 C C . ASP B 1 139 ? 33.00144 4.79824 -8.99476 1.000 58.04953 139 ASP B C 1
ATOM 3994 O O . ASP B 1 139 ? 32.58762 4.59134 -7.84978 1.000 52.95694 139 ASP B O 1
ATOM 3999 N N . ILE B 1 140 ? 32.67794 4.02685 -10.03116 1.000 53.23461 140 ILE B N 1
ATOM 4000 C CA . ILE B 1 140 ? 31.88983 2.80560 -9.89761 1.000 54.55313 140 ILE B CA 1
ATOM 4001 C C . ILE B 1 140 ? 32.68416 1.68438 -10.54217 1.000 56.94861 140 ILE B C 1
ATOM 4002 O O . ILE B 1 140 ? 32.88866 1.69413 -11.76246 1.000 55.81189 140 ILE B O 1
ATOM 4007 N N . LEU B 1 141 ? 33.11473 0.71536 -9.74205 1.000 54.47044 141 LEU B N 1
ATOM 4008 C CA . LEU B 1 141 ? 33.92751 -0.39921 -10.23673 1.000 55.82430 141 LEU B CA 1
ATOM 4009 C C . LEU B 1 141 ? 33.26362 -1.72069 -9.88768 1.000 57.27267 141 LEU B C 1
ATOM 4010 O O . LEU B 1 141 ? 33.28402 -2.11662 -8.70633 1.000 52.25420 141 LEU B O 1
ATOM 4015 N N . PRO B 1 142 ? 32.67005 -2.43788 -10.84541 1.000 59.73840 142 PRO B N 1
ATOM 4016 C CA . PRO B 1 142 ? 32.24214 -3.81899 -10.57655 1.000 60.31086 142 PRO B CA 1
ATOM 4017 C C . PRO B 1 142 ? 33.45354 -4.72834 -10.44644 1.000 57.55236 142 PRO B C 1
ATOM 4018 O O . PRO B 1 142 ? 34.31751 -4.75413 -11.32101 1.000 56.44276 142 PRO B O 1
ATOM 4022 N N . VAL B 1 143 ? 33.51204 -5.47532 -9.34801 1.000 56.36916 143 VAL B N 1
ATOM 4023 C CA . VAL B 1 143 ? 34.64612 -6.35222 -9.08447 1.000 52.24221 143 VAL B CA 1
ATOM 4024 C C . VAL B 1 143 ? 34.52064 -7.58254 -9.96691 1.000 48.31233 143 VAL B C 1
ATOM 4025 O O . VAL B 1 143 ? 33.98693 -8.62259 -9.56554 1.000 45.55101 143 VAL B O 1
ATOM 4029 N N . ASP B 1 144 ? 35.06463 -7.48253 -11.16707 1.000 45.30708 144 ASP B N 1
ATOM 4030 C CA . ASP B 1 144 ? 34.80278 -8.48503 -12.16583 1.000 41.24845 144 ASP B CA 1
ATOM 4031 C C . ASP B 1 144 ? 35.93844 -8.44446 -13.20025 1.000 40.32851 144 ASP B C 1
ATOM 4032 O O . ASP B 1 144 ? 36.43861 -7.36844 -13.51939 1.000 44.21055 144 ASP B O 1
ATOM 4037 N N . SER B 1 145 ? 36.33171 -9.62065 -13.70846 1.000 39.44893 145 SER B N 1
ATOM 4038 C CA . SER B 1 145 ? 37.45615 -9.73412 -14.64069 1.000 45.67865 145 SER B CA 1
ATOM 4039 C C . SER B 1 145 ? 37.25395 -8.88362 -15.88804 1.000 47.55851 145 SER B C 1
ATOM 4040 O O . SER B 1 145 ? 38.16616 -8.16104 -16.32148 1.000 42.04586 145 SER B O 1
ATOM 4043 N N . GLU B 1 146 ? 36.07709 -8.99687 -16.50711 1.000 37.68679 146 GLU B N 1
ATOM 4044 C CA . GLU B 1 146 ? 35.83400 -8.31184 -17.76905 1.000 38.02556 146 GLU B CA 1
ATOM 4045 C C . GLU B 1 146 ? 35.82368 -6.80433 -17.57918 1.000 37.47800 146 GLU B C 1
ATOM 4046 O O . GLU B 1 146 ? 36.37938 -6.07655 -18.40263 1.000 45.60112 146 GLU B O 1
ATOM 4052 N N . HIS B 1 147 ? 35.21894 -6.31834 -16.49042 1.000 38.55612 147 HIS B N 1
ATOM 4053 C CA . HIS B 1 147 ? 35.15673 -4.88343 -16.24643 1.000 38.74053 147 HIS B CA 1
ATOM 4054 C C . HIS B 1 147 ? 36.49126 -4.33995 -15.78145 1.000 42.35106 147 HIS B C 1
ATOM 4055 O O . HIS B 1 147 ? 36.82080 -3.18730 -16.08355 1.000 41.89152 147 HIS B O 1
ATOM 4062 N N . ALA B 1 148 ? 37.27459 -5.14226 -15.05338 1.000 35.92584 148 ALA B N 1
ATOM 4063 C CA . ALA B 1 148 ? 38.62214 -4.70235 -14.73271 1.000 39.45768 148 ALA B CA 1
ATOM 4064 C C . ALA B 1 148 ? 39.44629 -4.59479 -16.00858 1.000 38.89350 148 ALA B C 1
ATOM 4065 O O . ALA B 1 148 ? 40.24629 -3.67117 -16.15911 1.000 44.56760 148 ALA B O 1
ATOM 4067 N N . ALA B 1 149 ? 39.22649 -5.50959 -16.95607 1.000 39.91799 149 ALA B N 1
ATOM 4068 C CA . ALA B 1 149 ? 39.90649 -5.41891 -18.24458 1.000 40.72979 149 ALA B CA 1
ATOM 4069 C C . ALA B 1 149 ? 39.56985 -4.11457 -18.94078 1.000 36.37620 149 ALA B C 1
ATOM 4070 O O . ALA B 1 149 ? 40.46509 -3.35433 -19.33022 1.000 40.41095 149 ALA B O 1
ATOM 4072 N N . ILE B 1 150 ? 38.27400 -3.81234 -19.06588 1.000 36.86649 150 ILE B N 1
ATOM 4073 C CA . ILE B 1 150 ? 37.85299 -2.61573 -19.78905 1.000 37.70780 150 ILE B CA 1
ATOM 4074 C C . ILE B 1 150 ? 38.37085 -1.34948 -19.11444 1.000 37.66239 150 ILE B C 1
ATOM 4075 O O . ILE B 1 150 ? 38.81431 -0.41221 -19.78594 1.000 42.20996 150 ILE B O 1
ATOM 4080 N N . PHE B 1 151 ? 38.26223 -1.27004 -17.78865 1.000 38.97344 151 PHE B N 1
ATOM 4081 C CA . PHE B 1 151 ? 38.80339 -0.11383 -17.07809 1.000 42.79300 151 PHE B CA 1
ATOM 4082 C C . PHE B 1 151 ? 40.29454 0.07243 -17.36286 1.000 37.43792 151 PHE B C 1
ATOM 4083 O O . PHE B 1 151 ? 40.77286 1.19886 -17.46214 1.000 40.03961 151 PHE B O 1
ATOM 4091 N N . GLN B 1 152 ? 41.04610 -1.01633 -17.50250 1.000 36.72489 152 GLN B N 1
ATOM 4092 C CA . GLN B 1 152 ? 42.47795 -0.84696 -17.73027 1.000 36.93998 152 GLN B CA 1
ATOM 4093 C C . GLN B 1 152 ? 42.74957 -0.38717 -19.15868 1.000 48.60449 152 GLN B C 1
ATOM 4094 O O . GLN B 1 152 ? 43.65889 0.42310 -19.38608 1.000 38.49307 152 GLN B O 1
ATOM 4100 N N . CYS B 1 153 ? 41.93690 -0.84489 -20.12185 1.000 37.80589 153 CYS B N 1
ATOM 4101 C CA . CYS B 1 153 ? 42.08459 -0.36230 -21.50024 1.000 43.56060 153 CYS B CA 1
ATOM 4102 C C . CYS B 1 153 ? 41.78405 1.12030 -21.60832 1.000 42.92530 153 CYS B C 1
ATOM 4103 O O . CYS B 1 153 ? 42.25504 1.78774 -22.54057 1.000 44.22178 153 CYS B O 1
ATOM 4106 N N . LEU B 1 154 ? 40.97217 1.64091 -20.69845 1.000 41.70179 154 LEU B N 1
ATOM 4107 C CA . LEU B 1 154 ? 40.55835 3.03515 -20.74593 1.000 46.30193 154 LEU B CA 1
ATOM 4108 C C . LEU B 1 154 ? 41.46716 3.96292 -19.95283 1.000 46.43560 154 LEU B C 1
ATOM 4109 O O . LEU B 1 154 ? 41.21859 5.17338 -19.95225 1.000 44.40845 154 LEU B O 1
ATOM 4114 N N . ASN B 1 155 ? 42.47233 3.41949 -19.25650 1.000 48.75845 155 ASN B N 1
ATOM 4115 C CA . ASN B 1 155 ? 43.48619 4.20822 -18.55532 1.000 51.68024 155 ASN B CA 1
ATOM 4116 C C . ASN B 1 155 ? 44.05920 5.26388 -19.46398 1.000 49.93660 155 ASN B C 1
ATOM 4117 O O . ASN B 1 155 ? 44.61722 4.94091 -20.51501 1.000 54.90936 155 ASN B O 1
ATOM 4122 N N . GLY B 1 156 ? 43.92335 6.52835 -19.06439 1.000 52.24433 156 GLY B N 1
ATOM 4123 C CA . GLY B 1 156 ? 44.42606 7.61063 -19.88395 1.000 53.46460 156 GLY B CA 1
ATOM 4124 C C . GLY B 1 156 ? 43.64538 7.87802 -21.14932 1.000 56.63081 156 GLY B C 1
ATOM 4125 O O . GLY B 1 156 ? 44.14532 8.59548 -22.01954 1.000 57.82714 156 GLY B O 1
ATOM 4126 N N . GLU B 1 157 ? 42.43387 7.33354 -21.28255 1.000 55.36499 157 GLU B N 1
ATOM 4127 C CA . GLU B 1 157 ? 41.64253 7.47249 -22.49507 1.000 58.66742 157 GLU B CA 1
ATOM 4128 C C . GLU B 1 157 ? 40.36703 8.25232 -22.21547 1.000 62.85437 157 GLU B C 1
ATOM 4129 O O . GLU B 1 157 ? 39.98608 8.49709 -21.07074 1.000 64.34361 157 GLU B O 1
ATOM 4135 N N . ASP B 1 158 ? 39.70878 8.62904 -23.29809 1.000 63.69603 158 ASP B N 1
ATOM 4136 C CA . ASP B 1 158 ? 38.44243 9.34516 -23.27074 1.000 61.13461 158 ASP B CA 1
ATOM 4137 C C . ASP B 1 158 ? 37.33904 8.34295 -23.59359 1.000 60.17020 158 ASP B C 1
ATOM 4138 O O . ASP B 1 158 ? 37.27201 7.82875 -24.71356 1.000 60.58171 158 ASP B O 1
ATOM 4143 N N . MET B 1 159 ? 36.45397 8.10321 -22.61941 1.000 58.85731 159 MET B N 1
ATOM 4144 C CA . MET B 1 159 ? 35.27255 7.25858 -22.81659 1.000 59.12787 159 MET B CA 1
ATOM 4145 C C . MET B 1 159 ? 34.45422 7.64133 -24.04945 1.000 59.04846 159 MET B C 1
ATOM 4146 O O . MET B 1 159 ? 33.80481 6.78273 -24.66069 1.000 58.48328 159 MET B O 1
ATOM 4151 N N . HIS B 1 160 ? 34.43091 8.92511 -24.40283 1.000 59.18445 160 HIS B N 1
ATOM 4152 C CA . HIS B 1 160 ? 33.72828 9.35913 -25.60504 1.000 62.19238 160 HIS B CA 1
ATOM 4153 C C . HIS B 1 160 ? 34.37672 8.86358 -26.89899 1.000 55.92621 160 HIS B C 1
ATOM 4154 O O . HIS B 1 160 ? 33.72134 8.87999 -27.94592 1.000 58.61915 160 HIS B O 1
ATOM 4161 N N . LYS B 1 161 ? 35.64081 8.43883 -26.86826 1.000 50.61744 161 LYS B N 1
ATOM 4162 C CA . LYS B 1 161 ? 36.31151 7.97375 -28.07543 1.000 51.15185 161 LYS B CA 1
ATOM 4163 C C . LYS B 1 161 ? 36.18236 6.47669 -28.26419 1.000 50.60856 161 LYS B C 1
ATOM 4164 O O . LYS B 1 161 ? 36.84517 5.91270 -29.14111 1.000 47.04541 161 LYS B O 1
ATOM 4170 N N . ILE B 1 162 ? 35.37380 5.81683 -27.43994 1.000 50.08396 162 ILE B N 1
ATOM 4171 C CA . ILE B 1 162 ? 35.11939 4.39745 -27.61819 1.000 44.51286 162 ILE B CA 1
ATOM 4172 C C . ILE B 1 162 ? 34.31829 4.18371 -28.89152 1.000 45.24397 162 ILE B C 1
ATOM 4173 O O . ILE B 1 162 ? 33.28769 4.83346 -29.11705 1.000 46.65216 162 ILE B O 1
ATOM 4178 N N . LYS B 1 163 ? 34.77830 3.25291 -29.72368 1.000 44.55329 163 LYS B N 1
ATOM 4179 C CA . LYS B 1 163 ? 33.96049 2.76665 -30.83611 1.000 49.76912 163 LYS B CA 1
ATOM 4180 C C . LYS B 1 163 ? 33.11328 1.56856 -30.42031 1.000 44.67082 163 LYS B C 1
ATOM 4181 O O . LYS B 1 163 ? 31.88062 1.60063 -30.52911 1.000 45.66311 163 LYS B O 1
ATOM 4187 N N . ASN B 1 164 ? 33.77772 0.50101 -29.96876 1.000 43.80093 164 ASN B N 1
ATOM 4188 C CA . ASN B 1 164 ? 33.17901 -0.75811 -29.53270 1.000 44.54395 164 ASN B CA 1
ATOM 4189 C C . ASN B 1 164 ? 33.89830 -1.23763 -28.27402 1.000 42.49395 164 ASN B C 1
ATOM 4190 O O . ASN B 1 164 ? 35.08144 -0.97238 -28.08357 1.000 41.63507 164 ASN B O 1
ATOM 4195 N N . VAL B 1 165 ? 33.18571 -1.97598 -27.43397 1.000 41.85662 165 VAL B N 1
ATOM 4196 C CA . VAL B 1 165 ? 33.77739 -2.75496 -26.35026 1.000 39.99011 165 VAL B CA 1
ATOM 4197 C C . VAL B 1 165 ? 33.39337 -4.20441 -26.59849 1.000 41.10759 165 VAL B C 1
ATOM 4198 O O . VAL B 1 165 ? 32.21963 -4.48912 -26.86482 1.000 43.96886 165 VAL B O 1
ATOM 4202 N N . THR B 1 166 ? 34.36234 -5.10968 -26.54235 1.000 39.09267 166 THR B N 1
ATOM 4203 C CA . THR B 1 166 ? 34.11890 -6.52789 -26.77608 1.000 39.10132 166 THR B CA 1
ATOM 4204 C C . THR B 1 166 ? 34.43723 -7.30641 -25.51423 1.000 39.53190 166 THR B C 1
ATOM 4205 O O . THR B 1 166 ? 35.57700 -7.27002 -25.03424 1.000 39.34893 166 THR B O 1
ATOM 4209 N N . ILE B 1 167 ? 33.41967 -7.99836 -24.97244 1.000 39.05181 167 ILE B N 1
ATOM 4210 C CA . ILE B 1 167 ? 33.56571 -8.92383 -23.83958 1.000 42.54203 167 ILE B CA 1
ATOM 4211 C C . ILE B 1 167 ? 33.82513 -10.32432 -24.38490 1.000 38.80761 167 ILE B C 1
ATOM 4212 O O . ILE B 1 167 ? 33.01973 -10.82825 -25.19083 1.000 39.44873 167 ILE B O 1
ATOM 4217 N N . THR B 1 168 ? 34.85074 -11.00321 -23.88185 1.000 38.56443 168 THR B N 1
ATOM 4218 C CA . THR B 1 168 ? 35.09947 -12.38775 -24.27793 1.000 39.05697 168 THR B CA 1
ATOM 4219 C C . THR B 1 168 ? 34.41193 -13.39955 -23.35317 1.000 43.05916 168 THR B C 1
ATOM 4220 O O . THR B 1 168 ? 34.18516 -13.13627 -22.16665 1.000 39.35205 168 THR B O 1
ATOM 4224 N N . ALA B 1 169 ? 34.15033 -14.59438 -23.88603 1.000 40.29409 169 ALA B N 1
ATOM 4225 C CA . ALA B 1 169 ? 33.52856 -15.66459 -23.10040 1.000 42.27475 169 ALA B CA 1
ATOM 4226 C C . ALA B 1 169 ? 34.07124 -17.03874 -23.49218 1.000 50.31126 169 ALA B C 1
ATOM 4227 O O . ALA B 1 169 ? 34.17333 -17.34845 -24.68706 1.000 42.41579 169 ALA B O 1
ATOM 4229 N N . SER B 1 170 ? 34.35768 -17.88896 -22.49832 1.000 65.81461 170 SER B N 1
ATOM 4230 C CA . SER B 1 170 ? 34.84234 -19.23190 -22.82177 1.000 57.24713 170 SER B CA 1
ATOM 4231 C C . SER B 1 170 ? 33.77152 -20.07954 -23.49851 1.000 54.48163 170 SER B C 1
ATOM 4232 O O . SER B 1 170 ? 34.08321 -20.91531 -24.35415 1.000 53.97222 170 SER B O 1
ATOM 4235 N N . GLY B 1 171 ? 32.51323 -19.86522 -23.16224 1.000 48.57865 171 GLY B N 1
ATOM 4236 C CA . GLY B 1 171 ? 31.45241 -20.75049 -23.58835 1.000 51.01648 171 GLY B CA 1
ATOM 4237 C C . GLY B 1 171 ? 30.90278 -21.59777 -22.47434 1.000 47.22009 171 GLY B C 1
ATOM 4238 O O . GLY B 1 171 ? 29.84156 -22.20016 -22.65085 1.000 49.04763 171 GLY B O 1
ATOM 4239 N N . GLY B 1 172 ? 31.57393 -21.66044 -21.33249 1.000 46.81708 172 GLY B N 1
ATOM 4240 C CA . GLY B 1 172 ? 31.01902 -22.33803 -20.18069 1.000 49.13151 172 GLY B CA 1
ATOM 4241 C C . GLY B 1 172 ? 31.32728 -23.81771 -20.16862 1.000 57.14326 172 GLY B C 1
ATOM 4242 O O . GLY B 1 172 ? 31.88404 -24.39576 -21.10742 1.000 56.13657 172 GLY B O 1
ATOM 4243 N N . SER B 1 173 ? 30.91858 -24.44274 -19.06179 1.000 60.98286 173 SER B N 1
ATOM 4244 C CA . SER B 1 173 ? 31.19531 -25.85582 -18.82448 1.000 67.33003 173 SER B CA 1
ATOM 4245 C C . SER B 1 173 ? 30.65175 -26.75446 -19.93021 1.000 65.61461 173 SER B C 1
ATOM 4246 O O . SER B 1 173 ? 31.15850 -27.86649 -20.12677 1.000 69.92515 173 SER B O 1
ATOM 4249 N N . PHE B 1 174 ? 29.61862 -26.31255 -20.64894 1.000 56.94454 174 PHE B N 1
ATOM 4250 C CA . PHE B 1 174 ? 28.98928 -27.13006 -21.67935 1.000 55.11247 174 PHE B CA 1
ATOM 4251 C C . PHE B 1 174 ? 29.21887 -26.56488 -23.07908 1.000 54.41672 174 PHE B C 1
ATOM 4252 O O . PHE B 1 174 ? 28.40561 -26.77622 -23.98940 1.000 55.33551 174 PHE B O 1
ATOM 4260 N N . ARG B 1 175 ? 30.33835 -25.86119 -23.26389 1.000 52.79919 175 ARG B N 1
ATOM 4261 C CA . ARG B 1 175 ? 30.61930 -25.20998 -24.53820 1.000 57.32483 175 ARG B CA 1
ATOM 4262 C C . ARG B 1 175 ? 30.73952 -26.21508 -25.67817 1.000 64.85287 175 ARG B C 1
ATOM 4263 O O . ARG B 1 175 ? 30.37887 -25.89988 -26.81671 1.000 68.52031 175 ARG B O 1
ATOM 4265 N N . GLU B 1 176 ? 31.23075 -27.42316 -25.39183 1.000 66.24929 176 GLU B N 1
ATOM 4266 C CA . GLU B 1 176 ? 31.44326 -28.48077 -26.37526 1.000 75.70777 176 GLU B CA 1
ATOM 4267 C C . GLU B 1 176 ? 30.23329 -29.39466 -26.53813 1.000 78.11760 176 GLU B C 1
ATOM 4268 O O . GLU B 1 176 ? 30.29806 -30.35423 -27.31258 1.000 83.89521 176 GLU B O 1
ATOM 4274 N N . LEU B 1 177 ? 29.14397 -29.12441 -25.82658 1.000 72.01396 177 LEU B N 1
ATOM 4275 C CA . LEU B 1 177 ? 27.92104 -29.90023 -25.92798 1.000 72.51898 177 LEU B CA 1
ATOM 4276 C C . LEU B 1 177 ? 27.00789 -29.27363 -26.96499 1.000 71.00452 177 LEU B C 1
ATOM 4277 O O . LEU B 1 177 ? 27.00304 -28.05572 -27.15604 1.000 69.82003 177 LEU B O 1
ATOM 4282 N N . THR B 1 178 ? 26.23636 -30.11510 -27.64011 1.000 71.47729 178 THR B N 1
ATOM 4283 C CA . THR B 1 178 ? 25.22932 -29.58019 -28.53646 1.000 76.97419 178 THR B CA 1
ATOM 4284 C C . THR B 1 178 ? 23.94833 -29.27015 -27.76908 1.000 76.61639 178 THR B C 1
ATOM 4285 O O . THR B 1 178 ? 23.68418 -29.81464 -26.69333 1.000 76.39823 178 THR B O 1
ATOM 4289 N N . ARG B 1 179 ? 23.14779 -28.37546 -28.35111 1.000 75.69999 179 ARG B N 1
ATOM 4290 C CA . ARG B 1 179 ? 21.84678 -28.04563 -27.78608 1.000 78.94292 179 ARG B CA 1
ATOM 4291 C C . ARG B 1 179 ? 21.00179 -29.29069 -27.55329 1.000 81.69817 179 ARG B C 1
ATOM 4292 O O . ARG B 1 179 ? 20.21441 -29.33225 -26.59868 1.000 84.10034 179 ARG B O 1
ATOM 4300 N N . GLU B 1 180 ? 21.14077 -30.31019 -28.41320 1.000 80.12808 180 GLU B N 1
ATOM 4301 C CA . GLU B 1 180 ? 20.48312 -31.59276 -28.15588 1.000 77.26588 180 GLU B CA 1
ATOM 4302 C C . GLU B 1 180 ? 21.06786 -32.27049 -26.92386 1.000 75.75346 180 GLU B C 1
ATOM 4303 O O . GLU B 1 180 ? 20.33378 -32.85637 -26.12388 1.000 75.02441 180 GLU B O 1
ATOM 4309 N N . GLN B 1 181 ? 22.38901 -32.19112 -26.74749 1.000 76.35075 181 GLN B N 1
ATOM 4310 C CA . GLN B 1 181 ? 23.01745 -32.82046 -25.59188 1.000 78.00817 181 GLN B CA 1
ATOM 4311 C C . GLN B 1 181 ? 22.58166 -32.17210 -24.28254 1.000 74.02130 181 GLN B C 1
ATOM 4312 O O . GLN B 1 181 ? 22.52780 -32.84330 -23.24573 1.000 71.83579 181 GLN B O 1
ATOM 4318 N N . LEU B 1 182 ? 22.25099 -30.88053 -24.31049 1.000 74.49801 182 LEU B N 1
ATOM 4319 C CA . LEU B 1 182 ? 21.83290 -30.17083 -23.10622 1.000 74.07566 182 LEU B CA 1
ATOM 4320 C C . LEU B 1 182 ? 20.53507 -30.70084 -22.51713 1.000 82.33839 182 LEU B C 1
ATOM 4321 O O . LEU B 1 182 ? 20.23010 -30.37877 -21.36519 1.000 83.78632 182 LEU B O 1
ATOM 4326 N N . GLU B 1 183 ? 19.77413 -31.50410 -23.26784 1.000 87.79454 183 GLU B N 1
ATOM 4327 C CA . GLU B 1 183 ? 18.55854 -32.10832 -22.73886 1.000 89.81422 183 GLU B CA 1
ATOM 4328 C C . GLU B 1 183 ? 18.83793 -33.04002 -21.57232 1.000 92.88503 183 GLU B C 1
ATOM 4329 O O . GLU B 1 183 ? 17.93606 -33.28571 -20.76255 1.000 96.01098 183 GLU B O 1
ATOM 4335 N N . HIS B 1 184 ? 20.06557 -33.55679 -21.46477 1.000 91.55616 184 HIS B N 1
ATOM 4336 C CA . HIS B 1 184 ? 20.40810 -34.58741 -20.49092 1.000 91.45726 184 HIS B CA 1
ATOM 4337 C C . HIS B 1 184 ? 21.44380 -34.10215 -19.48422 1.000 87.70592 184 HIS B C 1
ATOM 4338 O O . HIS B 1 184 ? 22.07125 -34.91217 -18.79507 1.000 90.32308 184 HIS B O 1
ATOM 4345 N N . VAL B 1 185 ? 21.63621 -32.79167 -19.38424 1.000 82.29179 185 VAL B N 1
ATOM 4346 C CA . VAL B 1 185 ? 22.52837 -32.25765 -18.37029 1.000 82.66375 185 VAL B CA 1
ATOM 4347 C C . VAL B 1 185 ? 21.88935 -32.42995 -16.99858 1.000 83.58591 185 VAL B C 1
ATOM 4348 O O . VAL B 1 185 ? 20.66240 -32.40293 -16.85398 1.000 85.28274 185 VAL B O 1
ATOM 4352 N N . THR B 1 186 ? 22.72545 -32.63829 -15.98351 1.000 83.91908 186 THR B N 1
ATOM 4353 C CA . THR B 1 186 ? 22.27476 -32.74960 -14.60653 1.000 84.71101 186 THR B CA 1
ATOM 4354 C C . THR B 1 186 ? 22.96536 -31.70344 -13.74277 1.000 81.58760 186 THR B C 1
ATOM 4355 O O . THR B 1 186 ? 23.95308 -31.08362 -14.14559 1.000 78.75268 186 THR B O 1
ATOM 4359 N N . VAL B 1 187 ? 22.42527 -31.52039 -12.53584 1.000 82.24074 187 VAL B N 1
ATOM 4360 C CA . VAL B 1 187 ? 23.03218 -30.61166 -11.56570 1.000 79.51876 187 VAL B CA 1
ATOM 4361 C C . VAL B 1 187 ? 24.49062 -30.98647 -11.32646 1.000 80.23742 187 VAL B C 1
ATOM 4362 O O . VAL B 1 187 ? 25.37983 -30.12773 -11.33480 1.000 75.27914 187 VAL B O 1
ATOM 4366 N N . GLY B 1 188 ? 24.75590 -32.27910 -11.11258 1.000 83.56867 188 GLY B N 1
ATOM 4367 C CA . GLY B 1 188 ? 26.12883 -32.71880 -10.90040 1.000 82.74793 188 GLY B CA 1
ATOM 4368 C C . GLY B 1 188 ? 27.04089 -32.33641 -12.04842 1.000 81.04676 188 GLY B C 1
ATOM 4369 O O . GLY B 1 188 ? 28.10434 -31.74670 -11.84154 1.000 81.09294 188 GLY B O 1
ATOM 4370 N N . ASP B 1 189 ? 26.63451 -32.67617 -13.27637 1.000 81.67565 189 ASP B N 1
ATOM 4371 C CA . ASP B 1 189 ? 27.30334 -32.18679 -14.47784 1.000 80.26546 189 ASP B CA 1
ATOM 4372 C C . ASP B 1 189 ? 27.58607 -30.69719 -14.36857 1.000 82.65883 189 ASP B C 1
ATOM 4373 O O . ASP B 1 189 ? 28.71639 -30.23842 -14.56934 1.000 79.68066 189 ASP B O 1
ATOM 4378 N N . ALA B 1 190 ? 26.55251 -29.92881 -14.02790 1.000 85.92061 190 ALA B N 1
ATOM 4379 C CA . ALA B 1 190 ? 26.65412 -28.48155 -14.07464 1.000 85.33326 190 ALA B CA 1
ATOM 4380 C C . ALA B 1 190 ? 27.48443 -27.91288 -12.93484 1.000 91.06246 190 ALA B C 1
ATOM 4381 O O . ALA B 1 190 ? 27.96366 -26.77970 -13.04726 1.000 93.53789 190 ALA B O 1
ATOM 4383 N N . LEU B 1 191 ? 27.67386 -28.65544 -11.84824 1.000 93.09455 191 LEU B N 1
ATOM 4384 C CA . LEU B 1 191 ? 28.46936 -28.16757 -10.72323 1.000 93.80169 191 LEU B CA 1
ATOM 4385 C C . LEU B 1 191 ? 29.87898 -28.72922 -10.89151 1.000 99.96994 191 LEU B C 1
ATOM 4386 O O . LEU B 1 191 ? 30.23027 -29.76775 -10.32549 1.000 104.93801 191 LEU B O 1
ATOM 4391 N N . ASN B 1 192 ? 30.68257 -28.02808 -11.69688 1.000 100.17146 192 ASN B N 1
ATOM 4392 C CA . ASN B 1 192 ? 32.05752 -28.42129 -12.03764 1.000 97.66775 192 ASN B CA 1
ATOM 4393 C C . ASN B 1 192 ? 32.87579 -27.21972 -12.54101 1.000 90.40259 192 ASN B C 1
ATOM 4394 O O . ASN B 1 192 ? 33.06889 -26.22402 -11.83025 1.000 86.34951 192 ASN B O 1
ATOM 4399 N N . GLY B 1 199 ? 27.75883 -18.47115 -4.74368 1.000 80.66565 199 GLY B N 1
ATOM 4400 C CA . GLY B 1 199 ? 28.03107 -19.89333 -4.62293 1.000 84.35412 199 GLY B CA 1
ATOM 4401 C C . GLY B 1 199 ? 27.60502 -20.74121 -5.81067 1.000 86.62179 199 GLY B C 1
ATOM 4402 O O . GLY B 1 199 ? 28.22669 -20.69447 -6.89065 1.000 85.07087 199 GLY B O 1
ATOM 4403 N N . ASN B 1 200 ? 26.53397 -21.51565 -5.62061 1.000 90.85731 200 ASN B N 1
ATOM 4404 C CA . ASN B 1 200 ? 26.12088 -22.49786 -6.62156 1.000 91.39286 200 ASN B CA 1
ATOM 4405 C C . ASN B 1 200 ? 25.33025 -21.86184 -7.75964 1.000 87.19548 200 ASN B C 1
ATOM 4406 O O . ASN B 1 200 ? 25.43384 -22.30938 -8.91251 1.000 88.56368 200 ASN B O 1
ATOM 4411 N N . LYS B 1 201 ? 24.52269 -20.84151 -7.46154 1.000 83.99202 201 LYS B N 1
ATOM 4412 C CA . LYS B 1 201 ? 23.80155 -20.15262 -8.52457 1.000 84.66644 201 LYS B CA 1
ATOM 4413 C C . LYS B 1 201 ? 24.76167 -19.50228 -9.51031 1.000 81.52641 201 LYS B C 1
ATOM 4414 O O . LYS B 1 201 ? 24.56208 -19.58186 -10.72898 1.000 83.08448 201 LYS B O 1
ATOM 4420 N N . ILE B 1 202 ? 25.80192 -18.83968 -8.99629 1.000 74.04141 202 ILE B N 1
ATOM 4421 C CA . ILE B 1 202 ? 26.79408 -18.20442 -9.85505 1.000 69.42442 202 ILE B CA 1
ATOM 4422 C C . ILE B 1 202 ? 27.43640 -19.23108 -10.77495 1.000 70.28977 202 ILE B C 1
ATOM 4423 O O . ILE B 1 202 ? 27.85427 -18.90866 -11.89424 1.000 72.42408 202 ILE B O 1
ATOM 4428 N N . THR B 1 203 ? 27.53672 -20.48104 -10.32256 1.000 71.96427 203 THR B N 1
ATOM 4429 C CA . THR B 1 203 ? 28.14540 -21.52034 -11.15144 1.000 73.38617 203 THR B CA 1
ATOM 4430 C C . THR B 1 203 ? 27.28293 -21.83033 -12.36976 1.000 68.99409 203 THR B C 1
ATOM 4431 O O . THR B 1 203 ? 27.78751 -21.91302 -13.49166 1.000 64.15647 203 THR B O 1
ATOM 4435 N N . ILE B 1 204 ? 25.97745 -22.02884 -12.15538 1.000 67.67495 204 ILE B N 1
ATOM 4436 C CA . ILE B 1 204 ? 25.06165 -22.29449 -13.25880 1.000 63.88309 204 ILE B CA 1
ATOM 4437 C C . ILE B 1 204 ? 25.07868 -21.14534 -14.26274 1.000 61.05623 204 ILE B C 1
ATOM 4438 O O . ILE B 1 204 ? 25.05770 -21.36746 -15.48011 1.000 62.61650 204 ILE B O 1
ATOM 4443 N N . ASP B 1 205 ? 25.14062 -19.89995 -13.77287 1.000 57.74105 205 ASP B N 1
ATOM 4444 C CA . ASP B 1 205 ? 25.12136 -18.73813 -14.66523 1.000 59.54978 205 ASP B CA 1
ATOM 4445 C C . ASP B 1 205 ? 26.29064 -18.72416 -15.63536 1.000 57.14294 205 ASP B C 1
ATOM 4446 O O . ASP B 1 205 ? 26.20210 -18.08126 -16.69165 1.000 51.05184 205 ASP B O 1
ATOM 4451 N N . SER B 1 206 ? 27.39322 -19.38914 -15.29170 1.000 58.79927 206 SER B N 1
ATOM 4452 C CA . SER B 1 206 ? 28.51300 -19.46367 -16.22083 1.000 58.32592 206 SER B CA 1
ATOM 4453 C C . SER B 1 206 ? 28.28237 -20.52611 -17.29699 1.000 59.34432 206 SER B C 1
ATOM 4454 O O . SER B 1 206 ? 28.61035 -20.30574 -18.46686 1.000 61.56498 206 SER B O 1
ATOM 4457 N N . ALA B 1 207 ? 27.72401 -21.68133 -16.92096 1.000 59.45814 207 ALA B N 1
ATOM 4458 C CA . ALA B 1 207 ? 27.37971 -22.69940 -17.91135 1.000 63.36431 207 ALA B CA 1
ATOM 4459 C C . ALA B 1 207 ? 26.33725 -22.17981 -18.89005 1.000 61.61612 207 ALA B C 1
ATOM 4460 O O . ALA B 1 207 ? 26.40465 -22.45186 -20.09631 1.000 66.49312 207 ALA B O 1
ATOM 4462 N N . THR B 1 208 ? 25.36854 -21.42616 -18.38294 1.000 57.03231 208 THR B N 1
ATOM 4463 C CA . THR B 1 208 ? 24.25626 -20.91705 -19.16929 1.000 56.17283 208 THR B CA 1
ATOM 4464 C C . THR B 1 208 ? 24.59683 -19.63707 -19.93023 1.000 53.13377 208 THR B C 1
ATOM 4465 O O . THR B 1 208 ? 23.83115 -19.24336 -20.81468 1.000 54.63057 208 THR B O 1
ATOM 4469 N N . MET B 1 209 ? 25.70349 -18.97045 -19.58917 1.000 48.96978 209 MET B N 1
ATOM 4470 C CA . MET B 1 209 ? 26.15690 -17.70064 -20.15881 1.000 55.79301 209 MET B CA 1
ATOM 4471 C C . MET B 1 209 ? 25.35427 -16.49079 -19.68930 1.000 51.91942 209 MET B C 1
ATOM 4472 O O . MET B 1 209 ? 25.63214 -15.37000 -20.14854 1.000 47.94714 209 MET B O 1
ATOM 4477 N N . MET B 1 210 ? 24.37221 -16.67088 -18.79538 1.000 47.61197 210 MET B N 1
ATOM 4478 C CA . MET B 1 210 ? 23.72386 -15.53347 -18.15023 1.000 47.89851 210 MET B CA 1
ATOM 4479 C C . MET B 1 210 ? 24.72754 -14.57031 -17.52636 1.000 46.65965 210 MET B C 1
ATOM 4480 O O . MET B 1 210 ? 24.47254 -13.35628 -17.48409 1.000 46.59547 210 MET B O 1
ATOM 4485 N N . ASN B 1 211 ? 25.87383 -15.08630 -17.04191 1.000 45.91409 211 ASN B N 1
ATOM 4486 C CA . ASN B 1 211 ? 26.87120 -14.21939 -16.40961 1.000 51.01911 211 ASN B CA 1
ATOM 4487 C C . ASN B 1 211 ? 27.43301 -13.20210 -17.39746 1.000 49.04541 211 ASN B C 1
ATOM 4488 O O . ASN B 1 211 ? 27.54730 -12.00778 -17.07863 1.000 45.79683 211 ASN B O 1
ATOM 4493 N N . LYS B 1 212 ? 27.75243 -13.64024 -18.61707 1.000 46.84201 212 LYS B N 1
ATOM 4494 C CA . LYS B 1 212 ? 28.21794 -12.68414 -19.60885 1.000 42.47868 212 LYS B CA 1
ATOM 4495 C C . LYS B 1 212 ? 27.08136 -11.75655 -20.03055 1.000 43.14935 212 LYS B C 1
ATOM 4496 O O . LYS B 1 212 ? 27.30930 -10.57440 -20.31567 1.000 42.76461 212 LYS B O 1
ATOM 4502 N N . GLY B 1 213 ? 25.85037 -12.26032 -19.99881 1.000 44.38843 213 GLY B N 1
ATOM 4503 C CA . GLY B 1 213 ? 24.70148 -11.41463 -20.26977 1.000 47.59288 213 GLY B CA 1
ATOM 4504 C C . GLY B 1 213 ? 24.57382 -10.26818 -19.28513 1.000 51.23015 213 GLY B C 1
ATOM 4505 O O . GLY B 1 213 ? 24.39690 -9.11405 -19.68370 1.000 45.84281 213 GLY B O 1
ATOM 4506 N N . PHE B 1 214 ? 24.63123 -10.58080 -17.98112 1.000 45.93869 214 PHE B N 1
ATOM 4507 C CA . PHE B 1 214 ? 24.63410 -9.54723 -16.94642 1.000 46.37755 214 PHE B CA 1
ATOM 4508 C C . PHE B 1 214 ? 25.76978 -8.55188 -17.14997 1.000 45.20926 214 PHE B C 1
ATOM 4509 O O . PHE B 1 214 ? 25.58865 -7.34039 -16.96735 1.000 45.73743 214 PHE B O 1
ATOM 4517 N N . GLU B 1 215 ? 26.95286 -9.04892 -17.52485 1.000 43.84123 215 GLU B N 1
ATOM 4518 C CA . GLU B 1 215 ? 28.09596 -8.16616 -17.71244 1.000 47.14072 215 GLU B CA 1
ATOM 4519 C C . GLU B 1 215 ? 27.89962 -7.23847 -18.90391 1.000 50.80994 215 GLU B C 1
ATOM 4520 O O . GLU B 1 215 ? 28.30547 -6.07103 -18.86520 1.000 45.82392 215 GLU B O 1
ATOM 4526 N N . VAL B 1 216 ? 27.29005 -7.73974 -19.97598 1.000 42.96079 216 VAL B N 1
ATOM 4527 C CA . VAL B 1 216 ? 26.92537 -6.85663 -21.07603 1.000 43.32447 216 VAL B CA 1
ATOM 4528 C C . VAL B 1 216 ? 26.01834 -5.73017 -20.57615 1.000 44.64860 216 VAL B C 1
ATOM 4529 O O . VAL B 1 216 ? 26.21756 -4.55625 -20.91834 1.000 47.53029 216 VAL B O 1
ATOM 4533 N N . ILE B 1 217 ? 25.03506 -6.05208 -19.73404 1.000 45.78738 217 ILE B N 1
ATOM 4534 C CA . ILE B 1 217 ? 24.12735 -5.00541 -19.26904 1.000 47.40605 217 ILE B CA 1
ATOM 4535 C C . ILE B 1 217 ? 24.87608 -3.98408 -18.40991 1.000 47.28321 217 ILE B C 1
ATOM 4536 O O . ILE B 1 217 ? 24.71021 -2.77079 -18.58214 1.000 48.83285 217 ILE B O 1
ATOM 4541 N N . GLU B 1 218 ? 25.70950 -4.44630 -17.47252 1.000 46.48028 218 GLU B N 1
ATOM 4542 C CA . GLU B 1 218 ? 26.48181 -3.50111 -16.65377 1.000 51.04661 218 GLU B CA 1
ATOM 4543 C C . GLU B 1 218 ? 27.34422 -2.57849 -17.50506 1.000 48.92971 218 GLU B C 1
ATOM 4544 O O . GLU B 1 218 ? 27.40384 -1.36392 -17.25621 1.000 46.70898 218 GLU B O 1
ATOM 4550 N N . ALA B 1 219 ? 28.02207 -3.13866 -18.50953 1.000 44.37896 219 ALA B N 1
ATOM 4551 C CA . ALA B 1 219 ? 28.93743 -2.35588 -19.33272 1.000 48.65476 219 ALA B CA 1
ATOM 4552 C C . ALA B 1 219 ? 28.21887 -1.22457 -20.05919 1.000 52.54523 219 ALA B C 1
ATOM 4553 O O . ALA B 1 219 ? 28.75751 -0.11646 -20.19499 1.000 53.97052 219 ALA B O 1
ATOM 4555 N N . LYS B 1 220 ? 27.01824 -1.50245 -20.56898 1.000 52.61071 220 LYS B N 1
ATOM 4556 C CA . LYS B 1 220 ? 26.25236 -0.48469 -21.27399 1.000 54.02143 220 LYS B CA 1
ATOM 4557 C C . LYS B 1 220 ? 26.10875 0.76933 -20.42288 1.000 55.52437 220 LYS B C 1
ATOM 4558 O O . LYS B 1 220 ? 26.37384 1.89092 -20.87787 1.000 55.94401 220 LYS B O 1
ATOM 4564 N N . TRP B 1 221 ? 25.68886 0.58910 -19.17454 1.000 49.33505 221 TRP B N 1
ATOM 4565 C CA . TRP B 1 221 ? 25.46995 1.71851 -18.28190 1.000 51.04948 221 TRP B CA 1
ATOM 4566 C C . TRP B 1 221 ? 26.79145 2.29351 -17.75670 1.000 56.21876 221 TRP B C 1
ATOM 4567 O O . TRP B 1 221 ? 26.99189 3.51387 -17.73351 1.000 57.16850 221 TRP B O 1
ATOM 4578 N N . LEU B 1 222 ? 27.69706 1.42426 -17.31824 1.000 55.24102 222 LEU B N 1
ATOM 4579 C CA . LEU B 1 222 ? 29.00354 1.85409 -16.82502 1.000 60.04329 222 LEU B CA 1
ATOM 4580 C C . LEU B 1 222 ? 29.71118 2.79237 -17.79899 1.000 61.58909 222 LEU B C 1
ATOM 4581 O O . LEU B 1 222 ? 30.14561 3.88884 -17.43047 1.000 67.78059 222 LEU B O 1
ATOM 4586 N N . PHE B 1 223 ? 29.85160 2.37174 -19.04855 1.000 55.85314 223 PHE B N 1
ATOM 4587 C CA . PHE B 1 223 ? 30.60466 3.13859 -20.02734 1.000 56.03943 223 PHE B CA 1
ATOM 4588 C C . PHE B 1 223 ? 29.70298 3.91684 -20.97064 1.000 62.74200 223 PHE B C 1
ATOM 4589 O O . PHE B 1 223 ? 30.16954 4.38870 -22.01427 1.000 67.05794 223 PHE B O 1
ATOM 4597 N N . ASP B 1 224 ? 28.42072 4.05208 -20.61811 1.000 65.42520 224 ASP B N 1
ATOM 4598 C CA . ASP B 1 224 ? 27.47138 4.89341 -21.33933 1.000 66.80509 224 ASP B CA 1
ATOM 4599 C C . ASP B 1 224 ? 27.49696 4.58924 -22.82877 1.000 65.32376 224 ASP B C 1
ATOM 4600 O O . ASP B 1 224 ? 27.69208 5.47139 -23.66618 1.000 70.10529 224 ASP B O 1
ATOM 4605 N N . LEU B 1 225 ? 27.32424 3.31478 -23.15543 1.000 62.31914 225 LEU B N 1
ATOM 4606 C CA . LEU B 1 225 ? 27.42796 2.82940 -24.52366 1.000 56.78489 225 LEU B CA 1
ATOM 4607 C C . LEU B 1 225 ? 26.04789 2.58565 -25.11184 1.000 56.57035 225 LEU B C 1
ATOM 4608 O O . LEU B 1 225 ? 25.09005 2.27361 -24.39261 1.000 60.07414 225 LEU B O 1
ATOM 4613 N N . LYS B 1 226 ? 25.96433 2.73575 -26.43015 1.000 51.71031 226 LYS B N 1
ATOM 4614 C CA . LYS B 1 226 ? 24.82256 2.25356 -27.17231 1.000 56.58042 226 LYS B CA 1
ATOM 4615 C C . LYS B 1 226 ? 24.94317 0.74814 -27.35937 1.000 50.64247 226 LYS B C 1
ATOM 4616 O O . LYS B 1 226 ? 26.03750 0.18159 -27.33630 1.000 51.01354 226 LYS B O 1
ATOM 4622 N N . ILE B 1 227 ? 23.79611 0.10086 -27.57589 1.000 51.79613 227 ILE B N 1
ATOM 4623 C CA . ILE B 1 227 ? 23.74882 -1.36046 -27.51408 1.000 56.96179 227 ILE B CA 1
ATOM 4624 C C . ILE B 1 227 ? 24.61228 -1.99219 -28.59993 1.000 54.10118 227 ILE B C 1
ATOM 4625 O O . ILE B 1 227 ? 25.21065 -3.05990 -28.39687 1.000 49.21327 227 ILE B O 1
ATOM 4630 N N . ASP B 1 228 ? 24.69007 -1.36187 -29.77005 1.000 54.80244 228 ASP B N 1
ATOM 4631 C CA . ASP B 1 228 ? 25.50782 -1.92903 -30.82718 1.000 52.39380 228 ASP B CA 1
ATOM 4632 C C . ASP B 1 228 ? 26.99001 -1.69367 -30.60135 1.000 48.31367 228 ASP B C 1
ATOM 4633 O O . ASP B 1 228 ? 27.80258 -2.23675 -31.35459 1.000 55.46580 228 ASP B O 1
ATOM 4638 N N . GLN B 1 229 ? 27.35820 -0.90578 -29.59318 1.000 47.66277 229 GLN B N 1
ATOM 4639 C CA . GLN B 1 229 ? 28.76473 -0.73568 -29.20902 1.000 48.41869 229 GLN B CA 1
ATOM 4640 C C . GLN B 1 229 ? 29.26646 -1.76852 -28.19901 1.000 50.37185 229 GLN B C 1
ATOM 4641 O O . GLN B 1 229 ? 30.44675 -1.72183 -27.85103 1.000 52.11214 229 GLN B O 1
ATOM 4647 N N . ILE B 1 230 ? 28.40616 -2.65056 -27.67437 1.000 51.11617 230 ILE B N 1
ATOM 4648 C CA . ILE B 1 230 ? 28.79121 -3.67224 -26.69384 1.000 48.12746 230 ILE B CA 1
ATOM 4649 C C . ILE B 1 230 ? 28.67576 -5.02245 -27.36489 1.000 43.26540 230 ILE B C 1
ATOM 4650 O O . ILE B 1 230 ? 27.56262 -5.48908 -27.64220 1.000 44.34821 230 ILE B O 1
ATOM 4655 N N . LYS B 1 231 ? 29.79795 -5.67256 -27.56042 1.000 42.22958 231 LYS B N 1
ATOM 4656 C CA . LYS B 1 231 ? 29.90906 -6.88214 -28.35172 1.000 48.52017 231 LYS B CA 1
ATOM 4657 C C . LYS B 1 231 ? 30.42279 -8.02960 -27.48960 1.000 44.75351 231 LYS B C 1
ATOM 4658 O O . LYS B 1 231 ? 31.00520 -7.81327 -26.41940 1.000 43.38677 231 LYS B O 1
ATOM 4664 N N . THR B 1 232 ? 30.24428 -9.26502 -27.96955 1.000 41.94327 232 THR B N 1
ATOM 4665 C CA . THR B 1 232 ? 30.89896 -10.41316 -27.34233 1.000 41.35121 232 THR B CA 1
ATOM 4666 C C . THR B 1 232 ? 31.54806 -11.29102 -28.39798 1.000 42.63146 232 THR B C 1
ATOM 4667 O O . THR B 1 232 ? 31.17700 -11.25059 -29.57120 1.000 45.80216 232 THR B O 1
ATOM 4671 N N . ILE B 1 233 ? 32.50751 -12.11722 -27.96205 1.000 41.30276 233 ILE B N 1
ATOM 4672 C CA . ILE B 1 233 ? 33.13755 -13.11952 -28.81603 1.000 47.29216 233 ILE B CA 1
ATOM 4673 C C . ILE B 1 233 ? 33.36208 -14.36175 -27.97420 1.000 42.05362 233 ILE B C 1
ATOM 4674 O O . ILE B 1 233 ? 33.52589 -14.27562 -26.75388 1.000 42.64426 233 ILE B O 1
ATOM 4679 N N . LEU B 1 234 ? 33.43228 -15.51489 -28.63544 1.000 43.19638 234 LEU B N 1
ATOM 4680 C CA . LEU B 1 234 ? 33.78787 -16.76839 -27.97544 1.000 43.59600 234 LEU B CA 1
ATOM 4681 C C . LEU B 1 234 ? 35.30160 -16.95455 -28.02264 1.000 43.86114 234 LEU B C 1
ATOM 4682 O O . LEU B 1 234 ? 35.89978 -17.00454 -29.10389 1.000 45.38721 234 LEU B O 1
ATOM 4687 N N . HIS B 1 235 ? 35.91805 -17.06437 -26.84831 1.000 44.96335 235 HIS B N 1
ATOM 4688 C CA . HIS B 1 235 ? 37.36917 -17.16814 -26.71808 1.000 42.76580 235 HIS B CA 1
ATOM 4689 C C . HIS B 1 235 ? 37.66724 -18.29612 -25.72544 1.000 43.73614 235 HIS B C 1
ATOM 4690 O O . HIS B 1 235 ? 37.60035 -18.11662 -24.50402 1.000 42.82953 235 HIS B O 1
ATOM 4697 N N . LYS B 1 236 ? 38.03343 -19.44898 -26.27878 1.000 44.84536 236 LYS B N 1
ATOM 4698 C CA . LYS B 1 236 ? 38.11239 -20.69950 -25.53011 1.000 53.69277 236 LYS B CA 1
ATOM 4699 C C . LYS B 1 236 ? 39.10683 -20.63512 -24.36825 1.000 52.03527 236 LYS B C 1
ATOM 4700 O O . LYS B 1 236 ? 38.86047 -21.21342 -23.30285 1.000 46.66692 236 LYS B O 1
ATOM 4706 N N . GLU B 1 237 ? 40.25418 -19.96280 -24.56289 1.000 48.28179 237 GLU B N 1
ATOM 4707 C CA . GLU B 1 237 ? 41.31441 -19.96878 -23.56281 1.000 48.56141 237 GLU B CA 1
ATOM 4708 C C . GLU B 1 237 ? 41.13074 -18.93924 -22.44942 1.000 46.66986 237 GLU B C 1
ATOM 4709 O O . GLU B 1 237 ? 41.92274 -18.96354 -21.49830 1.000 45.69383 237 GLU B O 1
ATOM 4715 N N . SER B 1 238 ? 40.17314 -18.00899 -22.56241 1.000 42.86520 238 SER B N 1
ATOM 4716 C CA . SER B 1 238 ? 39.95302 -16.98201 -21.53152 1.000 47.99890 238 SER B CA 1
ATOM 4717 C C . SER B 1 238 ? 41.23646 -16.24622 -21.15316 1.000 45.38441 238 SER B C 1
ATOM 4718 O O . SER B 1 238 ? 41.49919 -15.98198 -19.97204 1.000 44.70072 238 SER B O 1
ATOM 4721 N N . ILE B 1 239 ? 42.07189 -15.95237 -22.14631 1.000 41.78347 239 ILE B N 1
ATOM 4722 C CA . ILE B 1 239 ? 43.29707 -15.19003 -21.88374 1.000 42.47139 239 ILE B CA 1
ATOM 4723 C C . ILE B 1 239 ? 43.06517 -13.71095 -22.12390 1.000 44.81978 239 ILE B C 1
ATOM 4724 O O . ILE B 1 239 ? 43.37368 -12.88120 -21.26900 1.000 40.92635 239 ILE B O 1
ATOM 4729 N N . ILE B 1 240 ? 42.54896 -13.36267 -23.30540 1.000 40.21120 240 ILE B N 1
ATOM 4730 C CA . ILE B 1 240 ? 42.05532 -12.01161 -23.53581 1.000 39.29261 240 ILE B CA 1
ATOM 4731 C C . ILE B 1 240 ? 40.74217 -11.86260 -22.78411 1.000 41.31398 240 ILE B C 1
ATOM 4732 O O . ILE B 1 240 ? 39.78555 -12.59526 -23.04382 1.000 38.91071 240 ILE B O 1
ATOM 4737 N N . HIS B 1 241 ? 40.68165 -10.91336 -21.85296 1.000 45.78716 241 HIS B N 1
ATOM 4738 C CA . HIS B 1 241 ? 39.47060 -10.75628 -21.04936 1.000 43.99138 241 HIS B CA 1
ATOM 4739 C C . HIS B 1 241 ? 38.52994 -9.70945 -21.61751 1.000 46.56804 241 HIS B C 1
ATOM 4740 O O . HIS B 1 241 ? 37.31224 -9.81286 -21.43107 1.000 56.97583 241 HIS B O 1
ATOM 4747 N N . SER B 1 242 ? 39.05500 -8.71755 -22.32464 1.000 40.43834 242 SER B N 1
ATOM 4748 C CA . SER B 1 242 ? 38.18004 -7.77482 -22.99437 1.000 40.66191 242 SER B CA 1
ATOM 4749 C C . SER B 1 242 ? 39.01451 -6.96935 -23.97044 1.000 40.11601 242 SER B C 1
ATOM 4750 O O . SER B 1 242 ? 40.23826 -6.89692 -23.85621 1.000 37.54716 242 SER B O 1
ATOM 4753 N N . LEU B 1 243 ? 38.33410 -6.35193 -24.91333 1.000 37.59531 243 LEU B N 1
ATOM 4754 C CA . LEU B 1 243 ? 38.95411 -5.46147 -25.87612 1.000 39.76863 243 LEU B CA 1
ATOM 4755 C C . LEU B 1 243 ? 38.11475 -4.19156 -25.98546 1.000 41.08360 243 LEU B C 1
ATOM 4756 O O . LEU B 1 243 ? 36.88309 -4.21449 -25.82153 1.000 40.50379 243 LEU B O 1
ATOM 4761 N N . VAL B 1 244 ? 38.78827 -3.08679 -26.27174 1.000 42.50487 244 VAL B N 1
ATOM 4762 C CA . VAL B 1 244 ? 38.13829 -1.81848 -26.55065 1.000 38.95004 244 VAL B CA 1
ATOM 4763 C C . VAL B 1 244 ? 38.66670 -1.31140 -27.88257 1.000 44.27723 244 VAL B C 1
ATOM 4764 O O . VAL B 1 244 ? 39.86830 -1.07976 -28.02056 1.000 39.55347 244 VAL B O 1
ATOM 4768 N N . GLU B 1 245 ? 37.78230 -1.12551 -28.85598 1.000 40.16012 245 GLU B N 1
ATOM 4769 C CA . GLU B 1 245 ? 38.17310 -0.45327 -30.08917 1.000 45.22113 245 GLU B CA 1
ATOM 4770 C C . GLU B 1 245 ? 37.85890 1.03449 -29.98775 1.000 41.84206 245 GLU B C 1
ATOM 4771 O O . GLU B 1 245 ? 36.75224 1.41514 -29.60726 1.000 42.21617 245 GLU B O 1
ATOM 4777 N N . PHE B 1 246 ? 38.84182 1.86982 -30.29195 1.000 42.31246 246 PHE B N 1
ATOM 4778 C CA . PHE B 1 246 ? 38.63415 3.30773 -30.26323 1.000 43.36412 246 PHE B CA 1
ATOM 4779 C C . PHE B 1 246 ? 38.24412 3.80773 -31.65337 1.000 45.11989 246 PHE B C 1
ATOM 4780 O O . PHE B 1 246 ? 38.29971 3.06468 -32.63426 1.000 44.83798 246 PHE B O 1
ATOM 4788 N N . VAL B 1 247 ? 37.84176 5.08761 -31.72977 1.000 48.56526 247 VAL B N 1
ATOM 4789 C CA . VAL B 1 247 ? 37.34715 5.65423 -32.98903 1.000 47.62548 247 VAL B CA 1
ATOM 4790 C C . VAL B 1 247 ? 38.43233 5.76935 -34.06509 1.000 48.23503 247 VAL B C 1
ATOM 4791 O O . VAL B 1 247 ? 38.10637 5.96282 -35.23814 1.000 49.62476 247 VAL B O 1
ATOM 4795 N N . ASP B 1 248 ? 39.71470 5.67398 -33.71602 1.000 47.50578 248 ASP B N 1
ATOM 4796 C CA . ASP B 1 248 ? 40.77245 5.59888 -34.72439 1.000 48.14774 248 ASP B CA 1
ATOM 4797 C C . ASP B 1 248 ? 41.02610 4.17658 -35.21069 1.000 47.43394 248 ASP B C 1
ATOM 4798 O O . ASP B 1 248 ? 41.97854 3.95888 -35.96694 1.000 49.25107 248 ASP B O 1
ATOM 4803 N N . THR B 1 249 ? 40.20139 3.21705 -34.78336 1.000 46.42402 249 THR B N 1
ATOM 4804 C CA . THR B 1 249 ? 40.27840 1.77082 -34.99653 1.000 45.72747 249 THR B CA 1
ATOM 4805 C C . THR B 1 249 ? 41.42177 1.07737 -34.23391 1.000 44.57119 249 THR B C 1
ATOM 4806 O O . THR B 1 249 ? 41.54262 -0.13736 -34.34185 1.000 49.60525 249 THR B O 1
ATOM 4810 N N . SER B 1 250 ? 42.23371 1.78881 -33.45206 1.000 44.28066 250 SER B N 1
ATOM 4811 C CA . SER B 1 250 ? 43.18540 1.10256 -32.57461 1.000 43.34326 250 SER B CA 1
ATOM 4812 C C . SER B 1 250 ? 42.44530 0.21672 -31.57049 1.000 42.10400 250 SER B C 1
ATOM 4813 O O . SER B 1 250 ? 41.35646 0.55604 -31.10958 1.000 41.86440 250 SER B O 1
ATOM 4816 N N . VAL B 1 251 ? 43.01266 -0.94561 -31.24722 1.000 41.53802 251 VAL B N 1
ATOM 4817 C CA . VAL B 1 251 ? 42.35609 -1.86695 -30.31548 1.000 40.55631 251 VAL B CA 1
ATOM 4818 C C . VAL B 1 251 ? 43.29914 -2.14792 -29.13399 1.000 43.64451 251 VAL B C 1
ATOM 4819 O O . VAL B 1 251 ? 44.43104 -2.61036 -29.32372 1.000 40.40713 251 VAL B O 1
ATOM 4823 N N . MET B 1 252 ? 42.83140 -1.84020 -27.92230 1.000 43.96184 252 MET B N 1
ATOM 4824 C CA . MET B 1 252 ? 43.49798 -2.14423 -26.65353 1.000 39.24663 252 MET B CA 1
ATOM 4825 C C . MET B 1 252 ? 42.86315 -3.39580 -26.04126 1.000 38.63569 252 MET B C 1
ATOM 4826 O O . MET B 1 252 ? 41.64052 -3.56420 -26.09987 1.000 38.34226 252 MET B O 1
ATOM 4831 N N . ALA B 1 253 ? 43.68198 -4.26090 -25.43885 1.000 38.66053 253 ALA B N 1
ATOM 4832 C CA . ALA B 1 253 ? 43.15698 -5.45682 -24.79254 1.000 43.97795 253 ALA B CA 1
ATOM 4833 C C . ALA B 1 253 ? 43.89187 -5.68365 -23.48199 1.000 38.53444 253 ALA B C 1
ATOM 4834 O O . ALA B 1 253 ? 45.06560 -5.33980 -23.35006 1.000 39.09723 253 ALA B O 1
ATOM 4836 N N . GLN B 1 254 ? 43.19900 -6.27231 -22.51031 1.000 38.31851 254 GLN B N 1
ATOM 4837 C CA . GLN B 1 254 ? 43.84677 -6.71934 -21.27702 1.000 38.80100 254 GLN B CA 1
ATOM 4838 C C . GLN B 1 254 ? 43.89434 -8.24458 -21.26806 1.000 38.98681 254 GLN B C 1
ATOM 4839 O O . GLN B 1 254 ? 42.88105 -8.89230 -21.53557 1.000 38.77520 254 GLN B O 1
ATOM 4845 N N . LEU B 1 255 ? 45.06185 -8.81540 -20.95874 1.000 39.79833 255 LEU B N 1
ATOM 4846 C CA . LEU B 1 255 ? 45.26583 -10.25911 -20.99930 1.000 40.34275 255 LEU B CA 1
ATOM 4847 C C . LEU B 1 255 ? 45.70258 -10.79254 -19.64534 1.000 44.61315 255 LEU B C 1
ATOM 4848 O O . LEU B 1 255 ? 46.34949 -10.09896 -18.85866 1.000 41.72304 255 LEU B O 1
ATOM 4853 N N . GLY B 1 256 ? 45.44605 -12.07233 -19.42734 1.000 43.40754 256 GLY B N 1
ATOM 4854 C CA . GLY B 1 256 ? 46.06361 -12.73923 -18.30024 1.000 44.50271 256 GLY B CA 1
ATOM 4855 C C . GLY B 1 256 ? 45.54922 -14.14836 -18.14897 1.000 52.70787 256 GLY B C 1
ATOM 4856 O O . GLY B 1 256 ? 44.63479 -14.59573 -18.85795 1.000 50.69687 256 GLY B O 1
ATOM 4857 N N . THR B 1 257 ? 46.16212 -14.85078 -17.20983 1.000 49.96897 257 THR B N 1
ATOM 4858 C CA . THR B 1 257 ? 45.59627 -16.12005 -16.81503 1.000 53.48874 257 THR B CA 1
ATOM 4859 C C . THR B 1 257 ? 44.25827 -15.86307 -16.13002 1.000 57.01810 257 THR B C 1
ATOM 4860 O O . THR B 1 257 ? 44.10747 -14.86816 -15.41578 1.000 59.10000 257 THR B O 1
ATOM 4864 N N . PRO B 1 258 ? 43.26989 -16.72163 -16.34117 1.000 65.63103 258 PRO B N 1
ATOM 4865 C CA . PRO B 1 258 ? 42.00038 -16.57708 -15.60827 1.000 69.51473 258 PRO B CA 1
ATOM 4866 C C . PRO B 1 258 ? 42.25009 -16.64290 -14.10694 1.000 67.82285 258 PRO B C 1
ATOM 4867 O O . PRO B 1 258 ? 43.04208 -17.46495 -13.64352 1.000 71.37123 258 PRO B O 1
ATOM 4871 N N . ASP B 1 259 ? 41.59420 -15.75571 -13.34764 1.000 72.33943 259 ASP B N 1
ATOM 4872 C CA . ASP B 1 259 ? 41.90500 -15.60234 -11.91896 1.000 84.97666 259 ASP B CA 1
ATOM 4873 C C . ASP B 1 259 ? 40.86526 -14.69613 -11.26054 1.000 93.55622 259 ASP B C 1
ATOM 4874 O O . ASP B 1 259 ? 40.17864 -13.92832 -11.94314 1.000 94.84225 259 ASP B O 1
ATOM 4879 N N . MET B 1 260 ? 40.77247 -14.78733 -9.90478 1.000 94.40948 260 MET B N 1
ATOM 4880 C CA . MET B 1 260 ? 39.81391 -14.01544 -9.09113 1.000 90.47292 260 MET B CA 1
ATOM 4881 C C . MET B 1 260 ? 40.41211 -13.29706 -7.86742 1.000 92.70489 260 MET B C 1
ATOM 4882 O O . MET B 1 260 ? 39.74561 -12.41440 -7.30470 1.000 90.95614 260 MET B O 1
ATOM 4887 N N . ARG B 1 261 ? 41.64426 -13.60510 -7.44847 1.000 91.10548 261 ARG B N 1
ATOM 4888 C CA . ARG B 1 261 ? 42.21806 -12.84202 -6.33710 1.000 88.28623 261 ARG B CA 1
ATOM 4889 C C . ARG B 1 261 ? 42.52212 -11.39967 -6.73894 1.000 80.15111 261 ARG B C 1
ATOM 4890 O O . ARG B 1 261 ? 42.47301 -10.48293 -5.89412 1.000 72.38031 261 ARG B O 1
ATOM 4898 N N . MET B 1 262 ? 42.83309 -11.18903 -8.02560 1.000 79.52226 262 MET B N 1
ATOM 4899 C CA . MET B 1 262 ? 43.25112 -9.92635 -8.63192 1.000 81.65415 262 MET B CA 1
ATOM 4900 C C . MET B 1 262 ? 42.16451 -8.84906 -8.67547 1.000 79.15687 262 MET B C 1
ATOM 4901 O O . MET B 1 262 ? 42.48567 -7.68342 -8.39225 1.000 70.64436 262 MET B O 1
ATOM 4906 N N . PRO B 1 263 ? 40.89431 -9.17000 -9.05104 1.000 79.72489 263 PRO B N 1
ATOM 4907 C CA . PRO B 1 263 ? 39.87720 -8.10791 -9.15878 1.000 76.76920 263 PRO B CA 1
ATOM 4908 C C . PRO B 1 263 ? 39.57685 -7.36339 -7.87286 1.000 55.75373 263 PRO B C 1
ATOM 4909 O O . PRO B 1 263 ? 39.46483 -6.13822 -7.94964 1.000 55.50125 263 PRO B O 1
ATOM 4913 N N . ILE B 1 264 ? 39.41779 -8.00828 -6.70655 1.000 57.74541 264 ILE B N 1
ATOM 4914 C CA . ILE B 1 264 ? 39.20622 -7.20071 -5.49957 1.000 59.60799 264 ILE B CA 1
ATOM 4915 C C . ILE B 1 264 ? 40.36157 -6.23953 -5.30966 1.000 59.40261 264 ILE B C 1
ATOM 4916 O O . ILE B 1 264 ? 40.16526 -5.03947 -5.08754 1.000 59.74912 264 ILE B O 1
ATOM 4921 N N . GLN B 1 265 ? 41.58888 -6.75830 -5.39492 1.000 59.00606 265 GLN B N 1
ATOM 4922 C CA . GLN B 1 265 ? 42.75382 -5.91402 -5.18666 1.000 60.14270 265 GLN B CA 1
ATOM 4923 C C . GLN B 1 265 ? 42.80458 -4.80484 -6.22373 1.000 57.18076 265 GLN B C 1
ATOM 4924 O O . GLN B 1 265 ? 43.11678 -3.65341 -5.90434 1.000 57.68098 265 GLN B O 1
ATOM 4930 N N . TYR B 1 266 ? 42.46136 -5.12903 -7.46830 1.000 55.27578 266 TYR B N 1
ATOM 4931 C CA . TYR B 1 266 ? 42.39365 -4.10679 -8.50535 1.000 57.99020 266 TYR B CA 1
ATOM 4932 C C . TYR B 1 266 ? 41.38424 -3.01457 -8.15005 1.000 54.62494 266 TYR B C 1
ATOM 4933 O O . TYR B 1 266 ? 41.66509 -1.82196 -8.30816 1.000 54.52613 266 TYR B O 1
ATOM 4942 N N . ALA B 1 267 ? 40.19012 -3.41138 -7.68694 1.000 55.64236 267 ALA B N 1
ATOM 4943 C CA . ALA B 1 267 ? 39.16087 -2.44345 -7.29848 1.000 62.36001 267 ALA B CA 1
ATOM 4944 C C . ALA B 1 267 ? 39.63674 -1.52518 -6.17909 1.000 58.50362 267 ALA B C 1
ATOM 4945 O O . ALA B 1 267 ? 39.31406 -0.33122 -6.16338 1.000 72.93515 267 ALA B O 1
ATOM 4947 N N . PHE B 1 268 ? 40.41416 -2.06982 -5.24383 1.000 59.65634 268 PHE B N 1
ATOM 4948 C CA . PHE B 1 268 ? 40.87012 -1.29533 -4.08944 1.000 61.69145 268 PHE B CA 1
ATOM 4949 C C . PHE B 1 268 ? 41.95692 -0.28216 -4.46277 1.000 61.04586 268 PHE B C 1
ATOM 4950 O O . PHE B 1 268 ? 42.02979 0.78052 -3.85031 1.000 62.50356 268 PHE B O 1
ATOM 4958 N N . THR B 1 269 ? 42.77360 -0.55906 -5.48866 1.000 59.01823 269 THR B N 1
ATOM 4959 C CA . THR B 1 269 ? 43.90905 0.30307 -5.83502 1.000 58.52682 269 THR B CA 1
ATOM 4960 C C . THR B 1 269 ? 43.65993 1.20001 -7.04111 1.000 56.98387 269 THR B C 1
ATOM 4964 N N . TYR B 1 270 ? 42.65967 0.85242 -7.86209 1.000 64.19088 270 TYR B N 1
ATOM 4965 C CA . TYR B 1 270 ? 42.21509 1.63796 -9.00877 1.000 62.47606 270 TYR B CA 1
ATOM 4966 C C . TYR B 1 270 ? 42.23664 3.12278 -8.67431 1.000 64.90065 270 TYR B C 1
ATOM 4967 O O . TYR B 1 270 ? 41.67902 3.53978 -7.64718 1.000 64.25591 270 TYR B O 1
ATOM 4976 N N . PRO B 1 271 ? 42.84259 3.95913 -9.53316 1.000 68.75208 271 PRO B N 1
ATOM 4977 C CA . PRO B 1 271 ? 43.45600 3.52853 -10.79028 1.000 67.38614 271 PRO B CA 1
ATOM 4978 C C . PRO B 1 271 ? 44.94509 3.19229 -10.67188 1.000 66.78373 271 PRO B C 1
ATOM 4979 O O . PRO B 1 271 ? 45.63649 3.12714 -11.68863 1.000 67.18039 271 PRO B O 1
ATOM 4983 N N . GLU B 1 272 ? 45.43331 2.97851 -9.45442 1.000 65.90114 272 GLU B N 1
ATOM 4984 C CA . GLU B 1 272 ? 46.82262 2.60030 -9.25636 1.000 62.02211 272 GLU B CA 1
ATOM 4985 C C . GLU B 1 272 ? 46.98494 1.08817 -9.37600 1.000 59.51792 272 GLU B C 1
ATOM 4986 O O . GLU B 1 272 ? 46.04831 0.32013 -9.15363 1.000 67.23280 272 GLU B O 1
ATOM 4992 N N . ARG B 1 273 ? 48.18408 0.66814 -9.75305 1.000 52.36714 273 ARG B N 1
ATOM 4993 C CA . ARG B 1 273 ? 48.59272 -0.72543 -9.70322 1.000 54.58089 273 ARG B CA 1
ATOM 4994 C C . ARG B 1 273 ? 49.63556 -0.88912 -8.60817 1.000 58.68571 273 ARG B C 1
ATOM 4995 O O . ARG B 1 273 ? 50.52244 -0.04726 -8.46029 1.000 63.41737 273 ARG B O 1
ATOM 5003 N N . ILE B 1 274 ? 49.55272 -1.98477 -7.85873 1.000 54.52632 274 ILE B N 1
ATOM 5004 C CA . ILE B 1 274 ? 50.60864 -2.35592 -6.92716 1.000 61.95883 274 ILE B CA 1
ATOM 5005 C C . ILE B 1 274 ? 51.01893 -3.79501 -7.20851 1.000 55.62626 274 ILE B C 1
ATOM 5006 O O . ILE B 1 274 ? 50.33054 -4.53401 -7.90438 1.000 54.36639 274 ILE B O 1
ATOM 5011 N N . GLU B 1 275 ? 52.16413 -4.18256 -6.65598 1.000 56.82278 275 GLU B N 1
ATOM 5012 C CA . GLU B 1 275 ? 52.70169 -5.51497 -6.90049 1.000 56.63804 275 GLU B CA 1
ATOM 5013 C C . GLU B 1 275 ? 51.70996 -6.59537 -6.47840 1.000 59.75112 275 GLU B C 1
ATOM 5014 O O . GLU B 1 275 ? 50.95058 -6.42925 -5.52307 1.000 58.71067 275 GLU B O 1
ATOM 5020 N N . HIS B 1 276 ? 51.69692 -7.69717 -7.22811 1.000 56.44413 276 HIS B N 1
ATOM 5021 C CA . HIS B 1 276 ? 50.91539 -8.87602 -6.88123 1.000 56.99337 276 HIS B CA 1
ATOM 5022 C C . HIS B 1 276 ? 51.76287 -10.07472 -7.26187 1.000 57.04836 276 HIS B C 1
ATOM 5023 O O . HIS B 1 276 ? 52.23263 -10.15234 -8.39656 1.000 55.35235 276 HIS B O 1
ATOM 5030 N N . ARG B 1 277 ? 52.01695 -10.97019 -6.30748 1.000 59.20294 277 ARG B N 1
ATOM 5031 C CA . ARG B 1 277 ? 52.84342 -12.14579 -6.57200 1.000 59.67490 277 ARG B CA 1
ATOM 5032 C C . ARG B 1 277 ? 51.96210 -13.29732 -7.05506 1.000 64.79107 277 ARG B C 1
ATOM 5033 O O . ARG B 1 277 ? 51.21512 -13.89999 -6.27788 1.000 71.10909 277 ARG B O 1
ATOM 5041 N N . ALA B 1 278 ? 52.04867 -13.58721 -8.34432 1.000 64.75066 278 ALA B N 1
ATOM 5042 C CA . ALA B 1 278 ? 51.37460 -14.69439 -9.00444 1.000 60.87141 278 ALA B CA 1
ATOM 5043 C C . ALA B 1 278 ? 52.19023 -15.03740 -10.23938 1.000 57.81813 278 ALA B C 1
ATOM 5044 O O . ALA B 1 278 ? 53.00376 -14.22365 -10.68680 1.000 54.58238 278 ALA B O 1
ATOM 5046 N N . PRO B 1 279 ? 52.04466 -16.24570 -10.77686 1.000 58.08982 279 PRO B N 1
ATOM 5047 C CA . PRO B 1 279 ? 52.77293 -16.58613 -12.00581 1.000 54.87936 279 PRO B CA 1
ATOM 5048 C C . PRO B 1 279 ? 52.33354 -15.72224 -13.18012 1.000 52.25484 279 PRO B C 1
ATOM 5049 O O . PRO B 1 279 ? 51.13919 -15.49709 -13.40266 1.000 51.51907 279 PRO B O 1
ATOM 5053 N N . SER B 1 280 ? 53.32188 -15.23822 -13.93495 1.000 51.19459 280 SER B N 1
ATOM 5054 C CA . SER B 1 280 ? 53.05428 -14.38220 -15.08662 1.000 49.11537 280 SER B CA 1
ATOM 5055 C C . SER B 1 280 ? 52.42698 -15.17176 -16.22818 1.000 48.37423 280 SER B C 1
ATOM 5056 O O . SER B 1 280 ? 52.69240 -16.35375 -16.41842 1.000 49.25699 280 SER B O 1
ATOM 5059 N N . LEU B 1 281 ? 51.57910 -14.49900 -16.99407 1.000 46.93314 281 LEU B N 1
ATOM 5060 C CA . LEU B 1 281 ? 51.09283 -15.07389 -18.23839 1.000 46.19568 281 LEU B CA 1
ATOM 5061 C C . LEU B 1 281 ? 52.27299 -15.44592 -19.13574 1.000 45.96052 281 LEU B C 1
ATOM 5062 O O . LEU B 1 281 ? 53.20225 -14.65685 -19.31458 1.000 45.39232 281 LEU B O 1
ATOM 5067 N N . ASP B 1 282 ? 52.23525 -16.65041 -19.69115 1.000 46.57025 282 ASP B N 1
ATOM 5068 C CA . ASP B 1 282 ? 53.26858 -17.15717 -20.59093 1.000 51.18713 282 ASP B CA 1
ATOM 5069 C C . ASP B 1 282 ? 52.63128 -17.53469 -21.93094 1.000 45.99546 282 ASP B C 1
ATOM 5070 O O . ASP B 1 282 ? 52.17982 -18.66329 -22.10832 1.000 49.29871 282 ASP B O 1
ATOM 5075 N N . LEU B 1 283 ? 52.62859 -16.60132 -22.88371 1.000 44.61371 283 LEU B N 1
ATOM 5076 C CA . LEU B 1 283 ? 51.99875 -16.84316 -24.18220 1.000 47.84513 283 LEU B CA 1
ATOM 5077 C C . LEU B 1 283 ? 52.70645 -17.91020 -25.03000 1.000 46.39222 283 LEU B C 1
ATOM 5078 O O . LEU B 1 283 ? 52.07135 -18.49445 -25.91698 1.000 48.51964 283 LEU B O 1
ATOM 5083 N N . VAL B 1 284 ? 53.99263 -18.17859 -24.78895 1.000 47.44635 284 VAL B N 1
ATOM 5084 C CA . VAL B 1 284 ? 54.68493 -19.26464 -25.48958 1.000 47.95424 284 VAL B CA 1
ATOM 5085 C C . VAL B 1 284 ? 54.09786 -20.61396 -25.09709 1.000 52.80437 284 VAL B C 1
ATOM 5086 O O . VAL B 1 284 ? 53.89611 -21.49910 -25.93981 1.000 55.68610 284 VAL B O 1
ATOM 5090 N N . GLN B 1 285 ? 53.81301 -20.79411 -23.81417 1.000 50.70157 285 GLN B N 1
ATOM 5091 C CA . GLN B 1 285 ? 53.21460 -22.04391 -23.37047 1.000 55.41155 285 GLN B CA 1
ATOM 5092 C C . GLN B 1 285 ? 51.77111 -22.18875 -23.84549 1.000 52.06845 285 GLN B C 1
ATOM 5093 O O . GLN B 1 285 ? 51.36402 -23.28383 -24.23594 1.000 55.48337 285 GLN B O 1
ATOM 5099 N N . VAL B 1 286 ? 50.97846 -21.10863 -23.80648 1.000 49.38727 286 VAL B N 1
ATOM 5100 C CA . VAL B 1 286 ? 49.59337 -21.17040 -24.29031 1.000 51.71404 286 VAL B CA 1
ATOM 5101 C C . VAL B 1 286 ? 49.56611 -21.48156 -25.78001 1.000 52.06377 286 VAL B C 1
ATOM 5102 O O . VAL B 1 286 ? 48.71655 -22.24409 -26.25857 1.000 49.32180 286 VAL B O 1
ATOM 5106 N N . ALA B 1 287 ? 50.47256 -20.85539 -26.53779 1.000 47.53670 287 ALA B N 1
ATOM 5107 C CA . ALA B 1 287 ? 50.76276 -21.17048 -27.93515 1.000 54.87003 287 ALA B CA 1
ATOM 5108 C C . ALA B 1 287 ? 49.68794 -20.66915 -28.89050 1.000 52.79244 287 ALA B C 1
ATOM 5109 O O . ALA B 1 287 ? 50.02152 -20.11895 -29.94198 1.000 54.54221 287 ALA B O 1
ATOM 5111 N N . GLN B 1 288 ? 48.40644 -20.83520 -28.55095 1.000 56.28642 288 GLN B N 1
ATOM 5112 C CA . GLN B 1 288 ? 47.34012 -20.44705 -29.46698 1.000 57.07565 288 GLN B CA 1
ATOM 5113 C C . GLN B 1 288 ? 46.17729 -19.77286 -28.75076 1.000 52.41529 288 GLN B C 1
ATOM 5114 O O . GLN B 1 288 ? 45.76899 -20.20015 -27.66740 1.000 50.19538 288 GLN B O 1
ATOM 5120 N N . LEU B 1 289 ? 45.63605 -18.73045 -29.37808 1.000 49.03790 289 LEU B N 1
ATOM 5121 C CA . LEU B 1 289 ? 44.41959 -18.06492 -28.91961 1.000 50.65941 289 LEU B CA 1
ATOM 5122 C C . LEU B 1 289 ? 43.34124 -18.18915 -29.99456 1.000 49.09000 289 LEU B C 1
ATOM 5123 O O . LEU B 1 289 ? 43.56532 -17.80778 -31.14746 1.000 48.75532 289 LEU B O 1
ATOM 5128 N N . HIS B 1 290 ? 42.17781 -18.71544 -29.62260 1.000 49.18525 290 HIS B N 1
ATOM 5129 C CA . HIS B 1 290 ? 41.08678 -18.96635 -30.55937 1.000 51.88543 290 HIS B CA 1
ATOM 5130 C C . HIS B 1 290 ? 39.95383 -17.96647 -30.35352 1.000 49.42887 290 HIS B C 1
ATOM 5131 O O . HIS B 1 290 ? 39.70092 -17.50613 -29.23189 1.000 48.05578 290 HIS B O 1
ATOM 5138 N N . PHE B 1 291 ? 39.26911 -17.63521 -31.45156 1.000 47.48733 291 PHE B N 1
ATOM 5139 C CA . PHE B 1 291 ? 38.12254 -16.72938 -31.42934 1.000 51.12624 291 PHE B CA 1
ATOM 5140 C C . PHE B 1 291 ? 37.06094 -17.22595 -32.39385 1.000 51.17125 291 PHE B C 1
ATOM 5141 O O . PHE B 1 291 ? 37.36931 -17.60187 -33.52800 1.000 51.56298 291 PHE B O 1
ATOM 5149 N N . GLN B 1 292 ? 35.81683 -17.21256 -31.93978 1.000 49.62562 292 GLN B N 1
ATOM 5150 C CA . GLN B 1 292 ? 34.68740 -17.60383 -32.76569 1.000 58.32592 292 GLN B CA 1
ATOM 5151 C C . GLN B 1 292 ? 33.53850 -16.65264 -32.51360 1.000 59.62847 292 GLN B C 1
ATOM 5152 O O . GLN B 1 292 ? 33.39182 -16.09061 -31.42094 1.000 50.54729 292 GLN B O 1
ATOM 5158 N N . GLU B 1 293 ? 32.71169 -16.52181 -33.53514 1.000 52.46759 293 GLU B N 1
ATOM 5159 C CA . GLU B 1 293 ? 31.49081 -15.75864 -33.42022 1.000 56.64101 293 GLU B CA 1
ATOM 5160 C C . GLU B 1 293 ? 30.61199 -16.30887 -32.31215 1.000 55.95601 293 GLU B C 1
ATOM 5161 O O . GLU B 1 293 ? 30.48775 -17.52482 -32.12134 1.000 54.75188 293 GLU B O 1
ATOM 5167 N N . MET B 1 294 ? 29.99882 -15.38988 -31.58679 1.000 53.42080 294 MET B N 1
ATOM 5168 C CA . MET B 1 294 ? 29.11562 -15.76137 -30.50432 1.000 54.20265 294 MET B CA 1
ATOM 5169 C C . MET B 1 294 ? 27.84059 -16.32638 -31.12212 1.000 57.86028 294 MET B C 1
ATOM 5170 O O . MET B 1 294 ? 27.32747 -15.79268 -32.11156 1.000 56.95288 294 MET B O 1
ATOM 5175 N N . ASP B 1 295 ? 27.38104 -17.46453 -30.60172 1.000 57.49721 295 ASP B N 1
ATOM 5176 C CA . ASP B 1 295 ? 26.24216 -18.19170 -31.17644 1.000 60.56000 295 ASP B CA 1
ATOM 5177 C C . ASP B 1 295 ? 25.02956 -17.98015 -30.27037 1.000 60.69422 295 ASP B C 1
ATOM 5178 O O . ASP B 1 295 ? 24.81675 -18.73733 -29.31854 1.000 61.32178 295 ASP B O 1
ATOM 5183 N N . LEU B 1 296 ? 24.20828 -16.97606 -30.60772 1.000 63.86039 296 LEU B N 1
ATOM 5184 C CA . LEU B 1 296 ? 23.04819 -16.62184 -29.79169 1.000 66.52875 296 LEU B CA 1
ATOM 5185 C C . LEU B 1 296 ? 21.92765 -17.66537 -29.82135 1.000 64.48339 296 LEU B C 1
ATOM 5186 O O . LEU B 1 296 ? 21.04918 -17.62961 -28.95081 1.000 65.43549 296 LEU B O 1
ATOM 5191 N N . ASP B 1 297 ? 21.92885 -18.59235 -30.78175 1.000 68.31366 297 ASP B N 1
ATOM 5192 C CA . ASP B 1 297 ? 20.93540 -19.66283 -30.73285 1.000 72.64678 297 ASP B CA 1
ATOM 5193 C C . ASP B 1 297 ? 21.31680 -20.75425 -29.73782 1.000 73.39095 297 ASP B C 1
ATOM 5194 O O . ASP B 1 297 ? 20.43365 -21.42012 -29.17737 1.000 70.05408 297 ASP B O 1
ATOM 5199 N N . ARG B 1 298 ? 22.61682 -20.95540 -29.52929 1.000 66.52579 298 ARG B N 1
ATOM 5200 C CA . ARG B 1 298 ? 23.12675 -21.85065 -28.49568 1.000 70.55405 298 ARG B CA 1
ATOM 5201 C C . ARG B 1 298 ? 23.02478 -21.21201 -27.10711 1.000 65.70052 298 ARG B C 1
ATOM 5202 O O . ARG B 1 298 ? 22.54002 -21.84063 -26.15962 1.000 66.97332 298 ARG B O 1
ATOM 5210 N N . TYR B 1 299 ? 23.43592 -19.95068 -26.98282 1.000 63.80279 299 TYR B N 1
ATOM 5211 C CA . TYR B 1 299 ? 23.44353 -19.22124 -25.71379 1.000 62.98050 299 TYR B CA 1
ATOM 5212 C C . TYR B 1 299 ? 22.30603 -18.20116 -25.66878 1.000 63.56434 299 TYR B C 1
ATOM 5213 O O . TYR B 1 299 ? 22.52267 -16.99084 -25.78025 1.000 62.26534 299 TYR B O 1
ATOM 5222 N N . ARG B 1 300 ? 21.07403 -18.70192 -25.47336 1.000 57.03016 300 ARG B N 1
ATOM 5223 C CA . ARG B 1 300 ? 19.89960 -17.83647 -25.51981 1.000 56.93832 300 ARG B CA 1
ATOM 5224 C C . ARG B 1 300 ? 19.83488 -16.89072 -24.33014 1.000 56.95597 300 ARG B C 1
ATOM 5225 O O . ARG B 1 300 ? 19.20750 -15.82678 -24.42285 1.000 57.19522 300 ARG B O 1
ATOM 5233 N N . CYS B 1 301 ? 20.42927 -17.26422 -23.19437 1.000 53.73384 301 CYS B N 1
ATOM 5234 C CA . CYS B 1 301 ? 20.43811 -16.34848 -22.05705 1.000 52.68957 301 CYS B CA 1
ATOM 5235 C C . CYS B 1 301 ? 21.13830 -15.03868 -22.41250 1.000 53.82790 301 CYS B C 1
ATOM 5236 O O . CYS B 1 301 ? 20.69828 -13.96099 -21.99765 1.000 50.81313 301 CYS B O 1
ATOM 5239 N N . LEU B 1 302 ? 22.22462 -15.11292 -23.19589 1.000 49.34671 302 LEU B N 1
ATOM 5240 C CA . LEU B 1 302 ? 22.89455 -13.89757 -23.65052 1.000 48.75532 302 LEU B CA 1
ATOM 5241 C C . LEU B 1 302 ? 21.95656 -13.06269 -24.51620 1.000 53.47031 302 LEU B C 1
ATOM 5242 O O . LEU B 1 302 ? 21.90155 -11.83477 -24.38590 1.000 53.12932 302 LEU B O 1
ATOM 5247 N N . LYS B 1 303 ? 21.19927 -13.71648 -25.40159 1.000 51.78859 303 LYS B N 1
ATOM 5248 C CA . LYS B 1 303 ? 20.24960 -12.99944 -26.25025 1.000 53.30019 303 LYS B CA 1
ATOM 5249 C C . LYS B 1 303 ? 19.18511 -12.29655 -25.41895 1.000 52.29885 303 LYS B C 1
ATOM 5250 O O . LYS B 1 303 ? 18.79568 -11.16800 -25.73362 1.000 52.57813 303 LYS B O 1
ATOM 5256 N N . PHE B 1 304 ? 18.72824 -12.94170 -24.33029 1.000 51.44892 304 PHE B N 1
ATOM 5257 C CA . PHE B 1 304 ? 17.75465 -12.32441 -23.43292 1.000 54.25757 304 PHE B CA 1
ATOM 5258 C C . PHE B 1 304 ? 18.30896 -11.05483 -22.80452 1.000 50.56600 304 PHE B C 1
ATOM 5259 O O . PHE B 1 304 ? 17.58052 -10.06692 -22.63014 1.000 49.76365 304 PHE B O 1
ATOM 5267 N N . ALA B 1 305 ? 19.58164 -11.08411 -22.40575 1.000 47.74977 305 ALA B N 1
ATOM 5268 C CA . ALA B 1 305 ? 20.22150 -9.88844 -21.87002 1.000 47.79783 305 ALA B CA 1
ATOM 5269 C C . ALA B 1 305 ? 20.13432 -8.73836 -22.85985 1.000 47.62643 305 ALA B C 1
ATOM 5270 O O . ALA B 1 305 ? 19.80134 -7.60906 -22.48554 1.000 48.07927 305 ALA B O 1
ATOM 5272 N N . TYR B 1 306 ? 20.42197 -9.01048 -24.13254 1.000 48.93777 306 TYR B N 1
ATOM 5273 C CA . TYR B 1 306 ? 20.30941 -7.96438 -25.13607 1.000 50.44292 306 TYR B CA 1
ATOM 5274 C C . TYR B 1 306 ? 18.85523 -7.50458 -25.32357 1.000 51.51188 306 TYR B C 1
ATOM 5275 O O . TYR B 1 306 ? 18.60152 -6.31230 -25.48682 1.000 52.19480 306 TYR B O 1
ATOM 5284 N N . ASP B 1 307 ? 17.88742 -8.42204 -25.31207 1.000 52.06202 307 ASP B N 1
ATOM 5285 C CA . ASP B 1 307 ? 16.47027 -8.00044 -25.39435 1.000 53.34618 307 ASP B CA 1
ATOM 5286 C C . ASP B 1 307 ? 16.11400 -7.05333 -24.26231 1.000 54.47835 307 ASP B C 1
ATOM 5287 O O . ASP B 1 307 ? 15.43746 -6.03237 -24.47225 1.000 53.18918 307 ASP B O 1
ATOM 5292 N N . ALA B 1 308 ? 16.55367 -7.39388 -23.05129 1.000 50.24433 308 ALA B N 1
ATOM 5293 C CA . ALA B 1 308 ? 16.32034 -6.54118 -21.89675 1.000 60.77774 308 ALA B CA 1
ATOM 5294 C C . ALA B 1 308 ? 16.94085 -5.15846 -22.07554 1.000 57.08871 308 ALA B C 1
ATOM 5295 O O . ALA B 1 308 ? 16.36324 -4.16186 -21.63371 1.000 55.32258 308 ALA B O 1
ATOM 5297 N N . LEU B 1 309 ? 18.10326 -5.07222 -22.71873 1.000 52.17034 309 LEU B N 1
ATOM 5298 C CA . LEU B 1 309 ? 18.70396 -3.76627 -22.98413 1.000 50.33238 309 LEU B CA 1
ATOM 5299 C C . LEU B 1 309 ? 17.87641 -2.96276 -23.98405 1.000 53.72689 309 LEU B C 1
ATOM 5300 O O . LEU B 1 309 ? 17.56815 -1.78798 -23.74728 1.000 56.09216 309 LEU B O 1
ATOM 5305 N N . ARG B 1 310 ? 17.55715 -3.56890 -25.13411 1.000 53.65261 310 ARG B N 1
ATOM 5306 C CA . ARG B 1 310 ? 16.72008 -2.91165 -26.14000 1.000 58.09281 310 ARG B CA 1
ATOM 5307 C C . ARG B 1 310 ? 15.41290 -2.41146 -25.54566 1.000 59.46358 310 ARG B C 1
ATOM 5308 O O . ARG B 1 310 ? 14.95373 -1.29847 -25.85420 1.000 58.59584 310 ARG B O 1
ATOM 5316 N N . ILE B 1 311 ? 14.77030 -3.23820 -24.71894 1.000 55.33043 311 ILE B N 1
ATOM 5317 C CA . ILE B 1 311 ? 13.48565 -2.83169 -24.17186 1.000 56.10546 311 ILE B CA 1
ATOM 5318 C C . ILE B 1 311 ? 13.69011 -1.79530 -23.07216 1.000 60.02253 311 ILE B C 1
ATOM 5319 O O . ILE B 1 311 ? 13.02173 -0.75577 -23.05079 1.000 65.05593 311 ILE B O 1
ATOM 5324 N N . GLY B 1 312 ? 14.63731 -2.03233 -22.18342 1.000 53.45332 312 GLY B N 1
ATOM 5325 C CA . GLY B 1 312 ? 14.95079 -1.07170 -21.14065 1.000 55.90617 312 GLY B CA 1
ATOM 5326 C C . GLY B 1 312 ? 13.94794 -1.11353 -19.99737 1.000 56.93335 312 GLY B C 1
ATOM 5327 O O . GLY B 1 312 ? 13.14097 -2.04050 -19.85346 1.000 54.20242 312 GLY B O 1
ATOM 5328 N N . GLY B 1 313 ? 13.99602 -0.07003 -19.17754 1.000 56.08987 313 GLY B N 1
ATOM 5329 C CA . GLY B 1 313 ? 13.00896 0.03802 -18.12050 1.000 55.47759 313 GLY B CA 1
ATOM 5330 C C . GLY B 1 313 ? 13.19623 -1.06316 -17.10019 1.000 55.94935 313 GLY B C 1
ATOM 5331 O O . GLY B 1 313 ? 14.31973 -1.43678 -16.75163 1.000 59.01616 313 GLY B O 1
ATOM 5332 N N . SER B 1 314 ? 12.08195 -1.63317 -16.65429 1.000 56.72549 314 SER B N 1
ATOM 5333 C CA . SER B 1 314 ? 12.08527 -2.68953 -15.65096 1.000 53.79020 314 SER B CA 1
ATOM 5334 C C . SER B 1 314 ? 12.44255 -4.05603 -16.21594 1.000 57.57670 314 SER B C 1
ATOM 5335 O O . SER B 1 314 ? 12.60017 -4.99829 -15.44133 1.000 53.96446 314 SER B O 1
ATOM 5338 N N . MET B 1 315 ? 12.55914 -4.19784 -17.53259 1.000 52.09665 315 MET B N 1
ATOM 5339 C CA . MET B 1 315 ? 12.82181 -5.51630 -18.10938 1.000 51.37219 315 MET B CA 1
ATOM 5340 C C . MET B 1 315 ? 14.05886 -6.21495 -17.55620 1.000 51.28486 315 MET B C 1
ATOM 5341 O O . MET B 1 315 ? 13.96571 -7.41769 -17.23100 1.000 50.28359 315 MET B O 1
ATOM 5346 N N . PRO B 1 316 ? 15.22612 -5.57693 -17.43090 1.000 52.69404 316 PRO B N 1
ATOM 5347 C CA . PRO B 1 316 ? 16.36572 -6.27026 -16.81691 1.000 50.34555 316 PRO B CA 1
ATOM 5348 C C . PRO B 1 316 ? 16.12702 -6.69729 -15.37245 1.000 54.56139 316 PRO B C 1
ATOM 5349 O O . PRO B 1 316 ? 16.73776 -7.67375 -14.91849 1.000 48.19261 316 PRO B O 1
ATOM 5353 N N . VAL B 1 317 ? 15.29199 -5.97549 -14.62161 1.000 55.76357 317 VAL B N 1
ATOM 5354 C CA . VAL B 1 317 ? 14.91557 -6.42522 -13.27881 1.000 54.62039 317 VAL B CA 1
ATOM 5355 C C . VAL B 1 317 ? 14.27004 -7.79693 -13.35411 1.000 56.42160 317 VAL B C 1
ATOM 5356 O O . VAL B 1 317 ? 14.56776 -8.68944 -12.54960 1.000 52.00229 317 VAL B O 1
ATOM 5360 N N . VAL B 1 318 ? 13.32746 -7.95813 -14.29066 1.000 51.35287 318 VAL B N 1
ATOM 5361 C CA . VAL B 1 318 ? 12.62179 -9.21882 -14.47683 1.000 55.31712 318 VAL B CA 1
ATOM 5362 C C . VAL B 1 318 ? 13.59005 -10.31237 -14.90738 1.000 54.62233 318 VAL B C 1
ATOM 5363 O O . VAL B 1 318 ? 13.55879 -11.43176 -14.37505 1.000 52.03570 318 VAL B O 1
ATOM 5367 N N . LEU B 1 319 ? 14.46242 -10.00442 -15.87660 1.000 49.70679 319 LEU B N 1
ATOM 5368 C CA . LEU B 1 319 ? 15.51197 -10.93451 -16.27727 1.000 48.77764 319 LEU B CA 1
ATOM 5369 C C . LEU B 1 319 ? 16.24721 -11.48203 -15.06479 1.000 53.00908 319 LEU B C 1
ATOM 5370 O O . LEU B 1 319 ? 16.39761 -12.69661 -14.90235 1.000 54.78511 319 LEU B O 1
ATOM 5375 N N . ASN B 1 320 ? 16.71454 -10.59160 -14.20193 1.000 48.31303 320 ASN B N 1
ATOM 5376 C CA . ASN B 1 320 ? 17.54887 -11.01566 -13.08698 1.000 49.86929 320 ASN B CA 1
ATOM 5377 C C . ASN B 1 320 ? 16.75044 -11.83980 -12.07751 1.000 53.88421 320 ASN B C 1
ATOM 5378 O O . ASN B 1 320 ? 17.20064 -12.89790 -11.62497 1.000 53.37758 320 ASN B O 1
ATOM 5383 N N . ALA B 1 321 ? 15.56628 -11.35946 -11.70822 1.000 51.76897 321 ALA B N 1
ATOM 5384 C CA . ALA B 1 321 ? 14.75154 -12.04809 -10.71326 1.000 56.55666 321 ALA B CA 1
ATOM 5385 C C . ALA B 1 321 ? 14.37477 -13.45311 -11.17123 1.000 57.19292 321 ALA B C 1
ATOM 5386 O O . ALA B 1 321 ? 14.50932 -14.42643 -10.41703 1.000 60.60981 321 ALA B O 1
ATOM 5388 N N . VAL B 1 322 ? 13.88211 -13.57770 -12.40214 1.000 54.79743 322 VAL B N 1
ATOM 5389 C CA . VAL B 1 322 ? 13.39874 -14.87440 -12.85449 1.000 55.99928 322 VAL B CA 1
ATOM 5390 C C . VAL B 1 322 ? 14.55507 -15.84110 -13.02957 1.000 55.26273 322 VAL B C 1
ATOM 5391 O O . VAL B 1 322 ? 14.41821 -17.04207 -12.75249 1.000 57.14271 322 VAL B O 1
ATOM 5395 N N . ASN B 1 323 ? 15.71597 -15.33610 -13.45406 1.000 52.90857 323 ASN B N 1
ATOM 5396 C CA . ASN B 1 323 ? 16.88841 -16.18773 -13.57106 1.000 52.36659 323 ASN B CA 1
ATOM 5397 C C . ASN B 1 323 ? 17.27014 -16.77744 -12.22584 1.000 54.23484 323 ASN B C 1
ATOM 5398 O O . ASN B 1 323 ? 17.64910 -17.95049 -12.13562 1.000 58.87084 323 ASN B O 1
ATOM 5403 N N . GLU B 1 324 ? 17.18025 -15.97939 -11.16679 1.000 54.02510 324 GLU B N 1
ATOM 5404 C CA . GLU B 1 324 ? 17.48780 -16.49593 -9.84104 1.000 58.34489 324 GLU B CA 1
ATOM 5405 C C . GLU B 1 324 ? 16.49646 -17.57059 -9.42552 1.000 61.94431 324 GLU B C 1
ATOM 5406 O O . GLU B 1 324 ? 16.88931 -18.63290 -8.92784 1.000 64.01512 324 GLU B O 1
ATOM 5412 N N . VAL B 1 325 ? 15.19980 -17.30174 -9.60252 1.000 63.36381 325 VAL B N 1
ATOM 5413 C CA . VAL B 1 325 ? 14.18374 -18.30938 -9.30421 1.000 64.91683 325 VAL B CA 1
ATOM 5414 C C . VAL B 1 325 ? 14.44664 -19.57346 -10.11414 1.000 69.57693 325 VAL B C 1
ATOM 5415 O O . VAL B 1 325 ? 14.43176 -20.69016 -9.58090 1.000 72.47435 325 VAL B O 1
ATOM 5419 N N . ALA B 1 326 ? 14.73485 -19.40608 -11.41227 1.000 65.07743 326 ALA B N 1
ATOM 5420 C CA . ALA B 1 326 ? 14.87557 -20.55141 -12.30452 1.000 66.58562 326 ALA B CA 1
ATOM 5421 C C . ALA B 1 326 ? 16.09906 -21.38689 -11.95191 1.000 69.13896 326 ALA B C 1
ATOM 5422 O O . ALA B 1 326 ? 16.01898 -22.62102 -11.89524 1.000 66.69956 326 ALA B O 1
ATOM 5424 N N . VAL B 1 327 ? 17.23972 -20.73696 -11.71756 1.000 59.89072 327 VAL B N 1
ATOM 5425 C CA . VAL B 1 327 ? 18.43847 -21.47525 -11.33866 1.000 61.45846 327 VAL B CA 1
ATOM 5426 C C . VAL B 1 327 ? 18.19318 -22.27999 -10.06806 1.000 65.45473 327 VAL B C 1
ATOM 5427 O O . VAL B 1 327 ? 18.63534 -23.43114 -9.95208 1.000 70.68455 327 VAL B O 1
ATOM 5431 N N . ALA B 1 328 ? 17.46827 -21.69858 -9.10287 1.000 66.68845 328 ALA B N 1
ATOM 5432 C CA . ALA B 1 328 ? 17.24923 -22.38509 -7.83622 1.000 68.17037 328 ALA B CA 1
ATOM 5433 C C . ALA B 1 328 ? 16.35005 -23.59949 -8.02001 1.000 74.56917 328 ALA B C 1
ATOM 5434 O O . ALA B 1 328 ? 16.55620 -24.63575 -7.37262 1.000 76.50596 328 ALA B O 1
ATOM 5436 N N . LYS B 1 329 ? 15.34817 -23.49852 -8.90070 1.000 76.56468 329 LYS B N 1
ATOM 5437 C CA . LYS B 1 329 ? 14.48413 -24.65320 -9.13528 1.000 82.09421 329 LYS B CA 1
ATOM 5438 C C . LYS B 1 329 ? 15.21889 -25.73125 -9.91918 1.000 78.60737 329 LYS B C 1
ATOM 5439 O O . LYS B 1 329 ? 14.97177 -26.92208 -9.71245 1.000 79.32966 329 LYS B O 1
ATOM 5445 N N . PHE B 1 330 ? 16.15785 -25.33932 -10.78302 1.000 72.91729 330 PHE B N 1
ATOM 5446 C CA . PHE B 1 330 ? 17.03819 -26.32468 -11.40176 1.000 74.86622 330 PHE B CA 1
ATOM 5447 C C . PHE B 1 330 ? 17.90224 -27.02257 -10.35819 1.000 79.02179 330 PHE B C 1
ATOM 5448 O O . PHE B 1 330 ? 18.10394 -28.24237 -10.42514 1.000 80.57531 330 PHE B O 1
ATOM 5456 N N . LEU B 1 331 ? 18.41663 -26.26387 -9.38156 1.000 80.84577 331 LEU B N 1
ATOM 5457 C CA . LEU B 1 331 ? 19.27895 -26.84360 -8.35454 1.000 82.81131 331 LEU B CA 1
ATOM 5458 C C . LEU B 1 331 ? 18.51793 -27.78993 -7.44221 1.000 86.73057 331 LEU B C 1
ATOM 5459 O O . LEU B 1 331 ? 19.10605 -28.73096 -6.89898 1.000 88.23350 331 LEU B O 1
ATOM 5464 N N . ASN B 1 332 ? 17.22204 -27.56253 -7.26004 1.000 90.40732 332 ASN B N 1
ATOM 5465 C CA . ASN B 1 332 ? 16.38105 -28.43979 -6.46113 1.000 91.75463 332 ASN B CA 1
ATOM 5466 C C . ASN B 1 332 ? 15.69738 -29.51478 -7.30808 1.000 92.74218 332 ASN B C 1
ATOM 5467 O O . ASN B 1 332 ? 14.79239 -30.19575 -6.81314 1.000 96.19621 332 ASN B O 1
ATOM 5472 N N . HIS B 1 333 ? 16.11262 -29.67207 -8.57034 1.000 88.00057 333 HIS B N 1
ATOM 5473 C CA . HIS B 1 333 ? 15.66178 -30.75018 -9.45740 1.000 93.13221 333 HIS B CA 1
ATOM 5474 C C . HIS B 1 333 ? 14.15479 -30.70202 -9.73227 1.000 96.38000 333 HIS B C 1
ATOM 5475 O O . HIS B 1 333 ? 13.50501 -31.74420 -9.85130 1.000 97.58041 333 HIS B O 1
ATOM 5482 N N . GLU B 1 334 ? 13.58356 -29.49714 -9.85340 1.000 96.05424 334 GLU B N 1
ATOM 5483 C CA . GLU B 1 334 ? 12.19283 -29.34028 -10.27520 1.000 101.66230 334 GLU B CA 1
ATOM 5484 C C . GLU B 1 334 ? 12.04340 -29.12309 -11.77356 1.000 98.16593 334 GLU B C 1
ATOM 5485 O O . GLU B 1 334 ? 10.95856 -29.36073 -12.31731 1.000 103.36484 334 GLU B O 1
ATOM 5491 N N . ILE B 1 335 ? 13.08900 -28.64514 -12.44178 1.000 92.61080 335 ILE B N 1
ATOM 5492 C CA . ILE B 1 335 ? 13.03654 -28.31258 -13.85903 1.000 90.85994 335 ILE B CA 1
ATOM 5493 C C . ILE B 1 335 ? 14.36239 -28.70039 -14.49034 1.000 85.57495 335 ILE B C 1
ATOM 5494 O O . ILE B 1 335 ? 15.40432 -28.72378 -13.83043 1.000 79.97973 335 ILE B O 1
ATOM 5499 N N . THR B 1 336 ? 14.32011 -28.98622 -15.78456 1.000 88.66394 336 THR B N 1
ATOM 5500 C CA . THR B 1 336 ? 15.52919 -29.35635 -16.49824 1.000 85.48963 336 THR B CA 1
ATOM 5501 C C . THR B 1 336 ? 16.44518 -28.14384 -16.65676 1.000 81.70217 336 THR B C 1
ATOM 5502 O O . THR B 1 336 ? 16.03788 -26.99014 -16.47337 1.000 73.21904 336 THR B O 1
ATOM 5506 N N . PHE B 1 3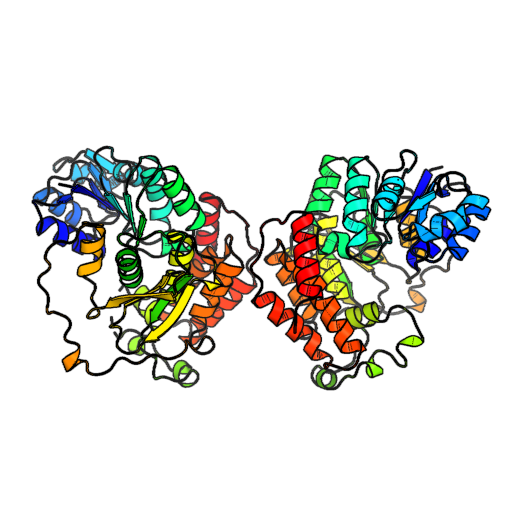37 ? 17.71295 -28.42789 -16.97511 1.000 78.96667 337 PHE B N 1
ATOM 5507 C CA . PHE B 1 337 ? 18.66535 -27.36884 -17.28825 1.000 72.72404 337 PHE B CA 1
ATOM 5508 C C . PHE B 1 337 ? 18.13941 -26.48097 -18.40681 1.000 71.19871 337 PHE B C 1
ATOM 5509 O O . PHE B 1 337 ? 18.26647 -25.25435 -18.35265 1.000 65.61147 337 PHE B O 1
ATOM 5517 N N . LEU B 1 338 ? 17.51784 -27.08474 -19.42026 1.000 77.20436 338 LEU B N 1
ATOM 5518 C CA . LEU B 1 338 ? 16.98296 -26.29556 -20.52181 1.000 77.92567 338 LEU B CA 1
ATOM 5519 C C . LEU B 1 338 ? 15.75855 -25.48684 -20.10801 1.000 76.76417 338 LEU B C 1
ATOM 5520 O O . LEU B 1 338 ? 15.49671 -24.42830 -20.68895 1.000 69.18045 338 LEU B O 1
ATOM 5525 N N . GLU B 1 339 ? 14.99728 -25.95686 -19.11585 1.000 78.79133 339 GLU B N 1
ATOM 5526 C CA . GLU B 1 339 ? 13.82652 -25.20386 -18.67918 1.000 79.07833 339 GLU B CA 1
ATOM 5527 C C . GLU B 1 339 ? 14.19787 -23.84931 -18.08007 1.000 72.36325 339 GLU B C 1
ATOM 5528 O O . GLU B 1 339 ? 13.35402 -22.94616 -18.06574 1.000 71.75523 339 GLU B O 1
ATOM 5534 N N . ILE B 1 340 ? 15.43573 -23.68775 -17.59802 1.000 68.71711 340 ILE B N 1
ATOM 5535 C CA . ILE B 1 340 ? 15.90183 -22.38572 -17.11158 1.000 67.30577 340 ILE B CA 1
ATOM 5536 C C . ILE B 1 340 ? 15.61494 -21.29919 -18.13781 1.000 71.06421 340 ILE B C 1
ATOM 5537 O O . ILE B 1 340 ? 14.94261 -20.29776 -17.85129 1.000 59.92520 340 ILE B O 1
ATOM 5542 N N . GLU B 1 341 ? 16.13564 -21.49112 -19.35348 1.000 66.45161 341 GLU B N 1
ATOM 5543 C CA . GLU B 1 341 ? 15.94449 -20.53712 -20.43781 1.000 66.33632 341 GLU B CA 1
ATOM 5544 C C . GLU B 1 341 ? 14.46427 -20.36758 -20.80276 1.000 66.36174 341 GLU B C 1
ATOM 5545 O O . GLU B 1 341 ? 14.02681 -19.25438 -21.12013 1.000 61.26296 341 GLU B O 1
ATOM 5551 N N . HIS B 1 342 ? 13.66355 -21.43366 -20.72519 1.000 69.75158 342 HIS B N 1
ATOM 5552 C CA . HIS B 1 342 ? 12.25132 -21.29743 -21.08621 1.000 74.66007 342 HIS B CA 1
ATOM 5553 C C . HIS B 1 342 ? 11.46850 -20.50382 -20.03404 1.000 76.19168 342 HIS B C 1
ATOM 5554 O O . HIS B 1 342 ? 10.63023 -19.66663 -20.38175 1.000 67.87589 342 HIS B O 1
ATOM 5561 N N . MET B 1 343 ? 11.73897 -20.73489 -18.74826 1.000 66.77568 343 MET B N 1
ATOM 5562 C CA . MET B 1 343 ? 11.09868 -19.95038 -17.69199 1.000 71.73286 343 MET B CA 1
ATOM 5563 C C . MET B 1 343 ? 11.38570 -18.45775 -17.85116 1.000 65.38040 343 MET B C 1
ATOM 5564 O O . MET B 1 343 ? 10.48472 -17.61885 -17.73361 1.000 66.35080 343 MET B O 1
ATOM 5569 N N . IL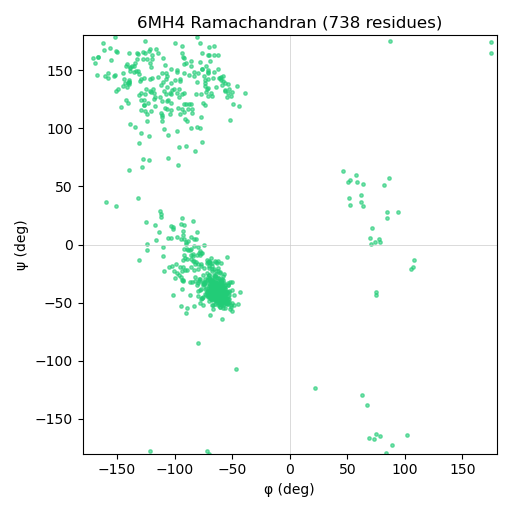E B 1 344 ? 12.64342 -18.11003 -18.11036 1.000 62.26402 344 ILE B N 1
ATOM 5570 C CA . ILE B 1 344 ? 13.01640 -16.71052 -18.30166 1.000 59.14475 344 ILE B CA 1
ATOM 5571 C C . ILE B 1 344 ? 12.25228 -16.10299 -19.47213 1.000 59.29540 344 ILE B C 1
ATOM 5572 O O . ILE B 1 344 ? 11.70550 -15.00177 -19.37504 1.000 57.87036 344 ILE B O 1
ATOM 5577 N N . GLU B 1 345 ? 12.24853 -16.79782 -20.60998 1.000 60.45047 345 GLU B N 1
ATOM 5578 C CA . GLU B 1 345 ? 11.58063 -16.30248 -21.81101 1.000 64.07557 345 GLU B CA 1
ATOM 5579 C C . GLU B 1 345 ? 10.11841 -15.94805 -21.54072 1.000 67.22575 345 GLU B C 1
ATOM 5580 O O . GLU B 1 345 ? 9.66615 -14.84359 -21.86661 1.000 66.86989 345 GLU B O 1
ATOM 5586 N N . ARG B 1 346 ? 9.36572 -16.87396 -20.93227 1.000 70.18671 346 ARG B N 1
ATOM 5587 C CA . ARG B 1 346 ? 7.93332 -16.66214 -20.73048 1.000 74.61160 346 ARG B CA 1
ATOM 5588 C C . ARG B 1 346 ? 7.66302 -15.48190 -19.80064 1.000 71.78154 346 ARG B C 1
ATOM 5589 O O . ARG B 1 346 ? 6.82703 -14.62337 -20.10730 1.000 72.96801 346 ARG B O 1
ATOM 5597 N N . GLU B 1 347 ? 8.35751 -15.41998 -18.65324 1.000 64.73813 347 GLU B N 1
ATOM 5598 C CA . GLU B 1 347 ? 8.15690 -14.29312 -17.74003 1.000 63.43142 347 GLU B CA 1
ATOM 5599 C C . GLU B 1 347 ? 8.52192 -12.97941 -18.41566 1.000 63.78132 347 GLU B C 1
ATOM 5600 O O . GLU B 1 347 ? 7.86583 -11.94994 -18.20199 1.000 61.64852 347 GLU B O 1
ATOM 5606 N N . MET B 1 348 ? 9.57392 -13.00042 -19.23722 1.000 59.56285 348 MET B N 1
ATOM 5607 C CA . MET B 1 348 ? 9.92179 -11.83598 -20.03499 1.000 58.26634 348 MET B CA 1
ATOM 5608 C C . MET B 1 348 ? 8.79236 -11.46817 -20.99782 1.000 62.58603 348 MET B C 1
ATOM 5609 O O . MET B 1 348 ? 8.34517 -10.31483 -21.03232 1.000 60.86250 348 MET B O 1
ATOM 5614 N N . SER B 1 349 ? 8.30094 -12.44968 -21.76802 1.000 65.26811 349 SER B N 1
ATOM 5615 C CA . SER B 1 349 ? 7.26597 -12.18989 -22.76537 1.000 66.40971 349 SER B CA 1
ATOM 5616 C C . SER B 1 349 ? 5.99839 -11.61391 -22.14458 1.000 73.28375 349 SER B C 1
ATOM 5617 O O . SER B 1 349 ? 5.26469 -10.86529 -22.80597 1.000 69.85572 349 SER B O 1
ATOM 5620 N N . ALA B 1 350 ? 5.70482 -11.96805 -20.89534 1.000 67.97793 350 ALA B N 1
ATOM 5621 C CA . ALA B 1 350 ? 4.47715 -11.52068 -20.26319 1.000 70.08299 350 ALA B CA 1
ATOM 5622 C C . ALA B 1 350 ? 4.64753 -10.22555 -19.48333 1.000 68.00350 350 ALA B C 1
ATOM 5623 O O . ALA B 1 350 ? 3.64317 -9.63398 -19.08401 1.000 69.85342 350 ALA B O 1
ATOM 5625 N N . HIS B 1 351 ? 5.87523 -9.74510 -19.29522 1.000 57.97510 351 HIS B N 1
ATOM 5626 C CA . HIS B 1 351 ? 6.08161 -8.57746 -18.44602 1.000 63.10486 351 HIS B CA 1
ATOM 5627 C C . HIS B 1 351 ? 5.56111 -7.30456 -19.09313 1.000 64.46160 351 HIS B C 1
ATOM 5628 O O . HIS B 1 351 ? 5.82045 -7.02914 -20.26707 1.000 68.22409 351 HIS B O 1
ATOM 5635 N N . GLU B 1 352 ? 4.84886 -6.51550 -18.30365 1.000 61.06656 352 GLU B N 1
ATOM 5636 C CA . GLU B 1 352 ? 4.39366 -5.18594 -18.68936 1.000 62.93583 352 GLU B CA 1
ATOM 5637 C C . GLU B 1 352 ? 5.41093 -4.17821 -18.16051 1.000 67.98854 352 GLU B C 1
ATOM 5638 O O . GLU B 1 352 ? 5.55354 -4.01881 -16.94346 1.000 70.14516 352 GLU B O 1
ATOM 5644 N N . VAL B 1 353 ? 6.14208 -3.50595 -19.06469 1.000 61.45762 353 VAL B N 1
ATOM 5645 C CA . VAL B 1 353 ? 7.35901 -2.82018 -18.62900 1.000 61.36110 353 VAL B CA 1
ATOM 5646 C C . VAL B 1 353 ? 7.01949 -1.44493 -18.04726 1.000 65.18717 353 VAL B C 1
ATOM 5647 O O . VAL B 1 353 ? 6.06960 -0.77480 -18.46415 1.000 67.42303 353 VAL B O 1
ATOM 5651 N N . ILE B 1 354 ? 7.78311 -1.04136 -17.03772 1.000 68.62896 354 ILE B N 1
ATOM 5652 C CA . ILE B 1 354 ? 7.67705 0.28720 -16.43120 1.000 74.81385 354 ILE B CA 1
ATOM 5653 C C . ILE B 1 354 ? 8.83947 1.12526 -16.94485 1.000 74.67668 354 ILE B C 1
ATOM 5654 O O . ILE B 1 354 ? 10.00043 0.72639 -16.76837 1.000 74.40542 354 ILE B O 1
ATOM 5659 N N . PRO B 1 355 ? 8.58559 2.26678 -17.60047 1.000 75.93347 355 PRO B N 1
ATOM 5660 C CA . PRO B 1 355 ? 9.64434 2.98853 -18.31786 1.000 76.99950 355 PRO B CA 1
ATOM 5661 C C . PRO B 1 355 ? 10.83801 3.44628 -17.49664 1.000 80.06654 355 PRO B C 1
ATOM 5662 O O . PRO B 1 355 ? 11.95943 3.00700 -17.77721 1.000 82.99898 355 PRO B O 1
ATOM 5666 N N . ASP B 1 356 ? 10.66596 4.34050 -16.52229 1.000 82.91788 356 ASP B N 1
ATOM 5667 C CA . ASP B 1 356 ? 11.79531 4.81610 -15.71726 1.000 86.34177 356 ASP B CA 1
ATOM 5668 C C . ASP B 1 356 ? 11.52574 4.54030 -14.24253 1.000 83.30231 356 ASP B C 1
ATOM 5669 O O . ASP B 1 356 ? 11.26508 5.46526 -13.46235 1.000 88.41797 356 ASP B O 1
ATOM 5674 N N . PRO B 1 357 ? 11.61044 3.27673 -13.82510 1.000 76.00359 357 PRO B N 1
ATOM 5675 C CA . PRO B 1 357 ? 11.21378 2.91911 -12.45665 1.000 77.31783 357 PRO B CA 1
ATOM 5676 C C . PRO B 1 357 ? 12.03056 3.65236 -11.40945 1.000 77.80079 357 PRO B C 1
ATOM 5677 O O . PRO B 1 357 ? 13.23863 3.85341 -11.55617 1.000 74.98312 357 PRO B O 1
ATOM 5681 N N . SER B 1 358 ? 11.34613 4.05115 -10.34578 1.000 81.01379 358 SER B N 1
ATOM 5682 C CA . SER B 1 358 ? 12.02625 4.48475 -9.14485 1.000 81.44261 358 SER B CA 1
ATOM 5683 C C . SER B 1 358 ? 12.77204 3.31119 -8.52003 1.000 76.47669 358 SER B C 1
ATOM 5684 O O . SER B 1 358 ? 12.60552 2.14938 -8.90446 1.000 68.73000 358 SER B O 1
ATOM 5687 N N . LEU B 1 359 ? 13.59287 3.63320 -7.52074 1.000 78.43729 359 LEU B N 1
ATOM 5688 C CA . LEU B 1 359 ? 14.20898 2.59074 -6.70888 1.000 77.27082 359 LEU B CA 1
ATOM 5689 C C . LEU B 1 359 ? 13.14861 1.71110 -6.05798 1.000 76.69375 359 LEU B C 1
ATOM 5690 O O . LEU B 1 359 ? 13.30274 0.48564 -5.98810 1.000 71.45167 359 LEU B O 1
ATOM 5695 N N . GLU B 1 360 ? 12.06798 2.32023 -5.56639 1.000 81.64113 360 GLU B N 1
ATOM 5696 C CA . GLU B 1 360 ? 11.04737 1.54097 -4.88106 1.000 81.88062 360 GLU B CA 1
ATOM 5697 C C . GLU B 1 360 ? 10.36495 0.57116 -5.83481 1.000 74.92164 360 GLU B C 1
ATOM 5698 O O . GLU B 1 360 ? 10.12425 -0.58552 -5.47989 1.000 73.72886 360 GLU B O 1
ATOM 5704 N N . GLU B 1 361 ? 10.07047 1.01722 -7.05931 1.000 72.62848 361 GLU B N 1
ATOM 5705 C CA . GLU B 1 361 ? 9.44464 0.13609 -8.04365 1.000 70.08844 361 GLU B CA 1
ATOM 5706 C C . GLU B 1 361 ? 10.36878 -1.00747 -8.45213 1.000 69.24554 361 GLU B C 1
ATOM 5707 O O . GLU B 1 361 ? 9.89522 -2.11508 -8.74173 1.000 65.80932 361 GLU B O 1
ATOM 5713 N N . ILE B 1 362 ? 11.68532 -0.76899 -8.49247 1.000 66.10619 362 ILE B N 1
ATOM 5714 C CA . ILE B 1 362 ? 12.59923 -1.86781 -8.79508 1.000 64.37275 362 ILE B CA 1
ATOM 5715 C C . ILE B 1 362 ? 12.49122 -2.94605 -7.72648 1.000 63.31014 362 ILE B C 1
ATOM 5716 O O . ILE B 1 362 ? 12.39574 -4.14140 -8.03101 1.000 61.59110 362 ILE B O 1
ATOM 5721 N N . LEU B 1 363 ? 12.46816 -2.53404 -6.45974 1.000 70.76769 363 LEU B N 1
ATOM 5722 C CA . LEU B 1 363 ? 12.38552 -3.48311 -5.35421 1.000 69.56420 363 LEU B CA 1
ATOM 5723 C C . LEU B 1 363 ? 11.08050 -4.27742 -5.37723 1.000 68.79564 363 LEU B C 1
ATOM 5724 O O . LEU B 1 363 ? 11.07733 -5.47767 -5.07290 1.000 68.70003 363 LEU B O 1
ATOM 5729 N N . GLU B 1 364 ? 9.95996 -3.62670 -5.72032 1.000 71.81902 364 GLU B N 1
ATOM 5730 C CA . GLU B 1 364 ? 8.68392 -4.33866 -5.81042 1.000 75.84356 364 GLU B CA 1
ATOM 5731 C C . GLU B 1 364 ? 8.68285 -5.34077 -6.95647 1.000 69.66181 364 GLU B C 1
ATOM 5732 O O . GLU B 1 364 ? 8.19261 -6.46403 -6.80628 1.000 69.38763 364 GLU B O 1
ATOM 5738 N N . ILE B 1 365 ? 9.18996 -4.93882 -8.12586 1.000 68.48950 365 ILE B N 1
ATOM 5739 C CA . ILE B 1 365 ? 9.21005 -5.84805 -9.26882 1.000 66.58586 365 ILE B CA 1
ATOM 5740 C C . ILE B 1 365 ? 10.06224 -7.06912 -8.94567 1.000 66.40581 365 ILE B C 1
ATOM 5741 O O . ILE B 1 365 ? 9.64032 -8.21832 -9.14007 1.000 63.10319 365 ILE B O 1
ATOM 5746 N N . ASP B 1 366 ? 11.26599 -6.82752 -8.41408 1.000 66.73546 366 ASP B N 1
ATOM 5747 C CA . ASP B 1 366 ? 12.16299 -7.91213 -8.02731 1.000 67.40787 366 ASP B CA 1
ATOM 5748 C C . ASP B 1 366 ? 11.52901 -8.79247 -6.95391 1.000 66.48237 366 ASP B C 1
ATOM 5749 O O . ASP B 1 366 ? 11.58504 -10.02292 -7.03227 1.000 62.47702 366 ASP B O 1
ATOM 5754 N N . HIS B 1 367 ? 10.89648 -8.18602 -5.95386 1.000 65.49118 367 HIS B N 1
ATOM 5755 C CA . HIS B 1 367 ? 10.25989 -9.00760 -4.92840 1.000 72.94340 367 HIS B CA 1
ATOM 5756 C C . HIS B 1 367 ? 9.10782 -9.81279 -5.51081 1.000 71.71926 367 HIS B C 1
ATOM 5757 O O . HIS B 1 367 ? 8.88111 -10.96126 -5.11608 1.000 74.64760 367 HIS B O 1
ATOM 5764 N N . TYR B 1 368 ? 8.36332 -9.22428 -6.44520 1.000 68.48059 368 TYR B N 1
ATOM 5765 C CA . TYR B 1 368 ? 7.24274 -9.93702 -7.04807 1.000 68.50489 368 TYR B CA 1
ATOM 5766 C C . TYR B 1 368 ? 7.72363 -11.19591 -7.75558 1.000 68.84186 368 TYR B C 1
ATOM 5767 O O . TYR B 1 368 ? 7.22018 -12.29732 -7.50091 1.000 69.72342 368 TYR B O 1
ATOM 5776 N N . TYR B 1 369 ? 8.68988 -11.05188 -8.66585 1.000 62.58205 369 TYR B N 1
ATOM 5777 C CA . TYR B 1 369 ? 9.11215 -12.21461 -9.43035 1.000 63.38908 369 TYR B CA 1
ATOM 5778 C C . TYR B 1 369 ? 9.86127 -13.21382 -8.55689 1.000 68.39756 369 TYR B C 1
ATOM 5779 O O . TYR B 1 369 ? 9.79675 -14.42005 -8.81155 1.000 76.41210 369 TYR B O 1
ATOM 5788 N N . LYS B 1 370 ? 10.53767 -12.74735 -7.50384 1.000 68.29206 370 LYS B N 1
ATOM 5789 C CA . LYS B 1 370 ? 11.18823 -13.67948 -6.58414 1.000 71.13313 370 LYS B CA 1
ATOM 5790 C C . LYS B 1 370 ? 10.16466 -14.50621 -5.81171 1.000 74.77489 370 LYS B C 1
ATOM 5791 O O . LYS B 1 370 ? 10.38107 -15.69770 -5.56124 1.000 76.09341 370 LYS B O 1
ATOM 5797 N N . THR B 1 371 ? 9.03588 -13.90429 -5.44341 1.000 77.65266 371 THR B N 1
ATOM 5798 C CA . THR B 1 371 ? 8.12240 -14.54038 -4.50028 1.000 83.43194 371 THR B CA 1
ATOM 5799 C C . THR B 1 371 ? 6.86442 -15.12668 -5.13164 1.000 84.85366 371 THR B C 1
ATOM 5800 O O . THR B 1 371 ? 6.21453 -15.96236 -4.49660 1.000 84.16573 371 THR B O 1
ATOM 5804 N N . LYS B 1 372 ? 6.49321 -14.71120 -6.34179 1.000 85.04225 372 LYS B N 1
ATOM 5805 C CA . LYS B 1 372 ? 5.31869 -15.28260 -6.98903 1.000 86.08401 372 LYS B CA 1
ATOM 5806 C C . LYS B 1 372 ? 5.53086 -16.77340 -7.23120 1.000 82.45807 372 LYS B C 1
ATOM 5807 O O . LYS B 1 372 ? 6.65624 -17.27833 -7.19972 1.000 80.67943 372 LYS B O 1
ATOM 5813 N N . SER B 1 373 ? 4.43257 -17.47892 -7.48889 1.000 82.13263 373 SER B N 1
ATOM 5814 C CA . SER B 1 373 ? 4.51534 -18.88068 -7.86953 1.000 90.10633 373 SER B CA 1
ATOM 5815 C C . SER B 1 373 ? 4.56692 -19.02365 -9.39383 1.000 93.54018 373 SER B C 1
ATOM 5816 O O . SER B 1 373 ? 4.21563 -18.10819 -10.14894 1.000 95.00031 373 SER B O 1
ATOM 5819 N N . TYR B 1 374 ? 5.01799 -20.19466 -9.83970 1.000 92.48779 374 TYR B N 1
ATOM 5820 C CA . TYR B 1 374 ? 5.29755 -20.41338 -11.25239 1.000 84.28960 374 TYR B CA 1
ATOM 5821 C C . TYR B 1 374 ? 4.59056 -21.63717 -11.83549 1.000 85.47636 374 TYR B C 1
ATOM 5822 O O . TYR B 1 374 ? 4.35458 -22.62474 -11.13833 1.000 92.10607 374 TYR B O 1
#

Solvent-accessible surface area: 33801 Å² total; per-residue (Å²): 157,59,31,0,0,0,0,11,0,39,29,83,58,0,83,41,0,13,52,2,4,34,86,14,90,116,30,8,47,1,10,0,0,1,6,33,134,69,0,97,26,0,33,106,5,9,112,136,31,162,6,61,7,0,0,2,98,40,127,73,23,28,114,108,0,131,114,96,31,125,63,25,29,29,21,74,106,0,24,23,47,0,0,38,46,150,104,3,63,2,0,0,0,9,24,145,20,30,88,0,1,69,3,0,11,82,0,0,70,50,43,25,51,0,0,10,24,5,58,42,0,1,2,7,2,1,47,39,0,29,89,33,5,180,189,87,68,14,69,14,9,10,10,38,43,20,2,3,1,0,31,27,9,13,67,87,74,67,81,165,109,10,95,25,0,22,0,5,2,41,1,10,49,11,105,129,35,71,104,111,88,10,98,148,14,72,5,38,88,16,22,143,105,45,135,210,72,189,22,28,60,103,43,0,7,37,4,12,4,0,20,19,0,7,6,0,0,10,0,26,50,27,12,117,4,137,18,106,29,2,93,22,48,24,0,119,48,40,14,19,15,0,36,0,38,11,87,102,95,54,76,88,38,34,59,12,74,112,50,89,60,57,10,1,10,10,2,0,13,61,103,119,134,47,136,42,174,35,114,102,55,71,86,126,147,40,65,116,53,88,87,112,153,22,48,63,108,40,12,80,2,0,51,4,0,28,26,0,13,42,31,13,6,0,4,2,0,0,0,12,0,0,0,79,19,0,1,58,57,3,42,108,134,98,34,87,13,46,45,1,23,80,6,0,61,128,25,16,62,67,8,78,26,50,89,104,11,56,42,118,66,5,67,110,18,10,114,122,18,62,87,52,101,93,151,50,30,0,0,0,0,17,0,34,40,77,45,0,89,59,0,14,64,2,6,54,102,25,91,116,28,9,30,2,4,0,0,4,2,42,124,74,10,125,39,0,26,94,6,22,138,151,31,118,8,72,7,0,0,4,84,43,127,78,27,32,143,121,0,125,107,112,104,12,72,21,34,19,16,169,106,0,24,13,44,0,0,36,47,138,100,5,59,5,0,0,0,8,18,123,13,29,87,0,4,46,3,1,14,82,0,0,75,44,48,20,43,0,0,3,18,15,56,17,2,0,0,6,4,0,21,41,2,20,86,51,4,166,200,92,72,20,60,8,5,7,16,14,36,18,0,11,0,0,26,28,9,18,63,89,88,58,71,156,109,8,87,33,0,24,0,5,4,52,0,17,56,11,46,131,44,59,70,116,94,4,109,139,18,72,21,46,74,2,57,152,89,84,44,93,44,0,5,48,3,16,2,0,28,22,0,5,4,0,0,1,0,33,53,18,4,110,4,147,18,101,32,0,90,11,43,24,0,117,41,32,8,19,19,0,34,0,37,12,89,103,90,55,78,89,37,43,60,11,55,88,61,84,76,76,8,0,9,30,3,0,10,46,97,111,153,54,142,54,198,42,123,102,53,71,84,134,153,52,79,116,54,69,95,96,160,24,71,63,107,32,8,54,3,0,54,3,0,11,19,0,12,51,37,15,8,0,3,2,0,0,0,4,0,0,0,44,24,0,0,54,63,6,41,111,139,94,35,83,15,26,47,1,17,70,16,0,56,136,27,21,64,68,14,91,19,58,86,116,2,53,37,96,62,2,46,107,16,6,116,116,15,63,83,52,102,96

Sequence (742 aa):
MKNIAILGASGSIGQQAIDVIARHPESFNLISFTVGKNIEFAIEVIEKFKPEIVSVQDEADVERLKPYHSNIVSGRQGLIDVSTYEKNDLVLNALLGSVGLEPTMKAIEAGKNIALANKETLVVAGKLVMTHAKRYGVDILPVDSEHAAIFQCLNGEDMHKIKNVTITASGGSFRELTREQLEHVTVGDALNHPNWSMGNKITIDSATMMNKGFEVIEAKWLFDLKIDQIKTILHKESIIHSLVEFVDTSVMAQLGTPDMRMPIQYAFTYPERIEHRAPSLDLVQVAQLHFQEMDLDRYRCLKFAYDALRIGGSMPVVLNAVNEVAVAKFLNHEITFLEIEHMIEREMSAHEVIPDPSLEEILEIDHYYKTKSYMKNIAILGASGSIGQQAIDVIARHPESFNLISFTVGKNIEFAIEVIEKFKPEIVSVQDEADVERLKPYHSNIVSGRQGLIDVSTYEKNDLVLNALLGSVGLEPTMKAIEAGKNIALANKETLVVAGKLVMTHAKRYGVDILPVDSEHAAIFQCLNGEDMHKIKNVTITASGGSFRELTREQLEHVTVGDALNGNKITIDSATMMNKGFEVIEAKWLFDLKIDQIKTILHKESIIHSLVEFVDTSVMAQLGTPDMRMPIQYAFTYPERIEHRAPSLDLVQVAQLHFQEMDLDRYRCLKFAYDALRIGGSMPVVLNAVNEVAVAKFLNHEITFLEIEHMIEREMSAHEVIPDPSLEEILEIDHYYKTKSY

Secondary structure (P-SEA, 3-state):
cbbbbbcccccaaaaaaaaaaaaccccccccccccccaaaaaaaaaacccccbbbccccccccccccccccccccaaaaaaaaacccccccccccccccaaaaaaaaaaabbbbbccccccccccaaaaaaaaaaaccccccccaaaaaaaaaacccccccccbbbbbbcccccccccaaaaacccccccccccccccaaaaaaaaaaaaaaaaaaaaaacccccccccbbbbbbccccccccccccccbbbbbbbcccaaaaaaaaacccbbbbbbccccccccccbbbbbccccccaaaaaaaaaaaaaccaaaaaaaaaaaaaaaaaaaccccccaaaaaaaaaaaaccccccccaaaaaaaaaaaacccc/cbbbbbcccccaaaaaaaaaaaaccccccccccccccaaaaaaaaaacccccbbbccccccccccccccccccccaaaaaaaaacccccbbbcccccccaaaaaaaaaaabbbbbbcccccccccaaaaaaaaaacbbbbbcccaaaaaaaaaacccccccccbbbbbbccccccccccccccccccccccccaaaaaaaaaaaaaaaaaaaaaaaacccccccbbbbbccccccbbbbccccbbbbbbcccccccaaaaaaaccccccccccccccccccbbbbbcccccccaaaaaaaaaaaaccaaaaaaaaaaaaaaaaaaaccccccaaaaaaaaaaaaccccccccaaaaaaaaaaaacccc